Protein AF-0000000069826316 (afdb_homodimer)

Organism: Oryza sativa subsp. indica (NCBI:txid39946)

Sequence (798 aa):
MLLPRRLPLLAGLLRSASSDASSIPPNRKNVSGREGFLWSSCYFHSTRHQTSREGEQMAKELLDPLALIKDEVSEISNRLRSMVVAEVPELTLAAGYFFRAGAEGKRTCPTVLLLMASSISMDMADPIVGSKNEIRERYMRLAEITELIHVTSLIHDDVLDDANTRRGMDSLNCVMGKKLAVLAGDFLLSKAFSTAAVSLDNAEVILLLATAVNNLVTGEFMQMRITPIQRCSMDYYLQKSYYKTAALISNSCKAVAVLAGQTAEVATLAYQYGKHLGIAYQLIDDILDFTGTSASLGKGSLSDIHQGIVTAPILFAMEEYPQLRVIVEQGFDDPSNVDAALAYLARSKGIERTRLLAAEHAKLAADAIDALPESKDGSVLISRQALKDLTEKLIKRTKMLLPRRLPLLAGLLRSASSDASSIPPNRKNVSGREGFLWSSCYFHSTRHQTSREGEQMAKELLDPLALIKDEVSEISNRLRSMVVAEVPELTLAAGYFFRAGAEGKRTCPTVLLLMASSISMDMADPIVGSKNEIRERYMRLAEITELIHVTSLIHDDVLDDANTRRGMDSLNCVMGKKLAVLAGDFLLSKAFSTAAVSLDNAEVILLLATAVNNLVTGEFMQMRITPIQRCSMDYYLQKSYYKTAALISNSCKAVAVLAGQTAEVATLAYQYGKHLGIAYQLIDDILDFTGTSASLGKGSLSDIHQGIVTAPILFAMEEYPQLRVIVEQGFDDPSNVDAALAYLARSKGIERTRLLAAEHAKLAADAIDALPESKDGSVLISRQALKDLTEKLIKRTK

Structure (mmCIF, N/CA/C/O backbone):
data_AF-0000000069826316-model_v1
#
loop_
_entity.id
_entity.type
_entity.pdbx_description
1 polymer 'Uncharacterized protein'
#
loop_
_atom_site.group_PDB
_atom_site.id
_atom_site.type_symbol
_atom_site.label_atom_id
_atom_site.label_alt_id
_atom_site.label_comp_id
_atom_site.label_asym_id
_atom_site.label_entity_id
_atom_site.label_seq_id
_atom_site.pdbx_PDB_ins_code
_atom_site.Cartn_x
_atom_site.Cartn_y
_atom_site.Cartn_z
_atom_site.occupancy
_atom_site.B_iso_or_equiv
_atom_site.auth_seq_id
_atom_site.auth_comp_id
_atom_site.auth_asym_id
_atom_site.auth_atom_id
_atom_site.pdbx_PDB_model_num
ATOM 1 N N . MET A 1 1 ? 9.195 19.047 -40.969 1 19.28 1 MET A N 1
ATOM 2 C CA . MET A 1 1 ? 9.047 20.328 -40.281 1 19.28 1 MET A CA 1
ATOM 3 C C . MET A 1 1 ? 7.738 20.391 -39.5 1 19.28 1 MET A C 1
ATOM 5 O O . MET A 1 1 ? 6.66 20.234 -40.094 1 19.28 1 MET A O 1
ATOM 9 N N . LEU A 1 2 ? 7.734 20.047 -38.125 1 21.78 2 LEU A N 1
ATOM 10 C CA . LEU A 1 2 ? 7.094 19.516 -36.938 1 21.78 2 LEU A CA 1
ATOM 11 C C . LEU A 1 2 ? 6.191 20.547 -36.281 1 21.78 2 LEU A C 1
ATOM 13 O O . LEU A 1 2 ? 6.676 21.469 -35.625 1 21.78 2 LEU A O 1
ATOM 17 N N . LEU A 1 3 ? 5.191 21.062 -37.062 1 19.8 3 LEU A N 1
ATOM 18 C CA . LEU A 1 3 ? 4.473 22.297 -36.812 1 19.8 3 LEU A CA 1
ATOM 19 C C . LEU A 1 3 ? 3.758 22.25 -35.469 1 19.8 3 LEU A C 1
ATOM 21 O O . LEU A 1 3 ? 3.221 21.203 -35.094 1 19.8 3 LEU A O 1
ATOM 25 N N . PRO A 1 4 ? 3.697 23.406 -34.656 1 20.25 4 PRO A N 1
ATOM 26 C CA . PRO A 1 4 ? 3.537 24.078 -33.344 1 20.25 4 PRO A CA 1
ATOM 27 C C . PRO A 1 4 ? 2.113 24 -32.812 1 20.25 4 PRO A C 1
ATOM 29 O O . PRO A 1 4 ? 1.19 23.641 -33.562 1 20.25 4 PRO A O 1
ATOM 32 N N . ARG A 1 5 ? 1.797 24.672 -31.578 1 19.02 5 ARG A N 1
ATOM 33 C CA . ARG A 1 5 ? 1.399 24.75 -30.172 1 19.02 5 ARG A CA 1
ATOM 34 C C . ARG A 1 5 ? 0.041 25.422 -30.031 1 19.02 5 ARG A C 1
ATOM 36 O O . ARG A 1 5 ? -0.538 25.453 -28.938 1 19.02 5 ARG A O 1
ATOM 43 N N . ARG A 1 6 ? -0.621 26.328 -30.891 1 18.7 6 ARG A N 1
ATOM 44 C CA . ARG A 1 6 ? -1.104 27.641 -30.469 1 18.7 6 ARG A CA 1
ATOM 45 C C . ARG A 1 6 ? -2.516 27.547 -29.891 1 18.7 6 ARG A C 1
ATOM 47 O O . ARG A 1 6 ? -3.486 27.422 -30.641 1 18.7 6 ARG A O 1
ATOM 54 N N . LEU A 1 7 ? -2.779 26.859 -28.703 1 19.39 7 LEU A N 1
ATOM 55 C CA . LEU A 1 7 ? -4.184 26.734 -28.328 1 19.39 7 LEU A CA 1
ATOM 56 C C . LEU A 1 7 ? -4.785 28.094 -27.984 1 19.39 7 LEU A C 1
ATOM 58 O O . LEU A 1 7 ? -4.168 28.891 -27.281 1 19.39 7 LEU A O 1
ATOM 62 N N . PRO A 1 8 ? -5.953 28.672 -28.438 1 18.34 8 PRO A N 1
ATOM 63 C CA . PRO A 1 8 ? -6.664 29.953 -28.578 1 18.34 8 PRO A CA 1
ATOM 64 C C . PRO A 1 8 ? -7.156 30.5 -27.234 1 18.34 8 PRO A C 1
ATOM 66 O O . PRO A 1 8 ? -7.523 29.734 -26.344 1 18.34 8 PRO A O 1
ATOM 69 N N . LEU A 1 9 ? -6.785 31.797 -26.75 1 17.88 9 LEU A N 1
ATOM 70 C CA . LEU A 1 9 ? -6.781 32.875 -25.781 1 17.88 9 LEU A CA 1
ATOM 71 C C . LEU A 1 9 ? -8.203 33.312 -25.453 1 17.88 9 LEU A C 1
ATOM 73 O O . LEU A 1 9 ? -8.898 33.875 -26.312 1 17.88 9 LEU A O 1
ATOM 77 N N . LEU A 1 10 ? -9.047 32.562 -24.625 1 16.83 10 LEU A N 1
ATOM 78 C CA . LEU A 1 10 ? -10.406 32.969 -24.297 1 16.83 10 LEU A CA 1
ATOM 79 C C . LEU A 1 10 ? -10.414 34.312 -23.594 1 16.83 10 LEU A C 1
ATOM 81 O O . LEU A 1 10 ? -9.984 34.438 -22.438 1 16.83 10 LEU A O 1
ATOM 85 N N . ALA A 1 11 ? -10.305 35.5 -24.25 1 16.09 11 ALA A N 1
ATOM 86 C CA . ALA A 1 11 ? -10.094 36.938 -23.984 1 16.09 11 ALA A CA 1
ATOM 87 C C . ALA A 1 11 ? -11.125 37.469 -22.984 1 16.09 11 ALA A C 1
ATOM 89 O O . ALA A 1 11 ? -10.758 38.062 -21.969 1 16.09 11 ALA A O 1
ATOM 90 N N . GLY A 1 12 ? -12.305 38.062 -23.344 1 16.03 12 GLY A N 1
ATOM 91 C CA . GLY A 1 12 ? -12.516 39.5 -23.422 1 16.03 12 GLY A CA 1
ATOM 92 C C . GLY A 1 12 ? -13.398 40.062 -22.312 1 16.03 12 GLY A C 1
ATOM 93 O O . GLY A 1 12 ? -13.836 41.188 -22.375 1 16.03 12 GLY A O 1
ATOM 94 N N . LEU A 1 13 ? -13.945 39.281 -21.25 1 16.98 13 LEU A N 1
ATOM 95 C CA . LEU A 1 13 ? -15.227 39.844 -20.875 1 16.98 13 LEU A CA 1
ATOM 96 C C . LEU A 1 13 ? -15.023 41.156 -20.078 1 16.98 13 LEU A C 1
ATOM 98 O O . LEU A 1 13 ? -14.484 41.125 -18.969 1 16.98 13 LEU A O 1
ATOM 102 N N . LEU A 1 14 ? -14.914 42.281 -20.656 1 15.92 14 LEU A N 1
ATOM 103 C CA . LEU A 1 14 ? -14.5 43.625 -20.359 1 15.92 14 LEU A CA 1
ATOM 104 C C . LEU A 1 14 ? -15.414 44.25 -19.312 1 15.92 14 LEU A C 1
ATOM 106 O O . LEU A 1 14 ? -14.938 44.812 -18.312 1 15.92 14 LEU A O 1
ATOM 110 N N . ARG A 1 15 ? -16.688 44.75 -19.547 1 16.16 15 ARG A N 1
ATOM 111 C CA . ARG A 1 15 ? -16.844 46.188 -19.625 1 16.16 15 ARG A CA 1
ATOM 112 C C . ARG A 1 15 ? -17.219 46.781 -18.266 1 16.16 15 ARG A C 1
ATOM 114 O O . ARG A 1 15 ? -17.641 46.062 -17.375 1 16.16 15 ARG A O 1
ATOM 121 N N . SER A 1 16 ? -18.141 47.938 -18.219 1 15.8 16 SER A N 1
ATOM 122 C CA . SER A 1 16 ? -18.078 49.375 -17.984 1 15.8 16 SER A CA 1
ATOM 123 C C . SER A 1 16 ? -18.844 49.75 -16.734 1 15.8 16 SER A C 1
ATOM 125 O O . SER A 1 16 ? -18.672 50.875 -16.203 1 15.8 16 SER A O 1
ATOM 127 N N . ALA A 1 17 ? -19.797 48.969 -16.078 1 16.41 17 ALA A N 1
ATOM 128 C CA . ALA A 1 17 ? -20.922 49.844 -15.844 1 16.41 17 ALA A CA 1
ATOM 129 C C . ALA A 1 17 ? -20.656 50.781 -14.664 1 16.41 17 ALA A C 1
ATOM 131 O O . ALA A 1 17 ? -20.016 50.406 -13.688 1 16.41 17 ALA A O 1
ATOM 132 N N . SER A 1 18 ? -21.109 52.031 -14.695 1 15.64 18 SER A N 1
ATOM 133 C CA . SER A 1 18 ? -20.938 53.406 -14.305 1 15.64 18 SER A CA 1
ATOM 134 C C . SER A 1 18 ? -21.484 53.656 -12.906 1 15.64 18 SER A C 1
ATOM 136 O O . SER A 1 18 ? -20.859 54.375 -12.109 1 15.64 18 SER A O 1
ATOM 138 N N . SER A 1 19 ? -22.719 53.281 -12.5 1 15.23 19 SER A N 1
ATOM 139 C CA . SER A 1 19 ? -23.531 54.438 -12.141 1 15.23 19 SER A CA 1
ATOM 140 C C . SER A 1 19 ? -23.25 54.875 -10.711 1 15.23 19 SER A C 1
ATOM 142 O O . SER A 1 19 ? -22.766 54.094 -9.891 1 15.23 19 SER A O 1
ATOM 144 N N . ASP A 1 20 ? -23.844 56 -10.133 1 15.12 20 ASP A N 1
ATOM 145 C CA . ASP A 1 20 ? -23.656 57.312 -9.5 1 15.12 20 ASP A CA 1
ATOM 146 C C . ASP A 1 20 ? -24.172 57.281 -8.055 1 15.12 20 ASP A C 1
ATOM 148 O O . ASP A 1 20 ? -24.172 58.344 -7.383 1 15.12 20 ASP A O 1
ATOM 152 N N . ALA A 1 21 ? -24.719 56.219 -7.48 1 15.68 21 ALA A N 1
ATOM 153 C CA . ALA A 1 21 ? -25.844 56.688 -6.664 1 15.68 21 ALA A CA 1
ATOM 154 C C . ALA A 1 21 ? -25.359 57.562 -5.508 1 15.68 21 ALA A C 1
ATOM 156 O O . ALA A 1 21 ? -24.312 57.281 -4.93 1 15.68 21 ALA A O 1
ATOM 157 N N . SER A 1 22 ? -26.172 58.344 -4.898 1 15.38 22 SER A N 1
ATOM 158 C CA . SER A 1 22 ? -26.328 59.688 -4.34 1 15.38 22 SER A CA 1
ATOM 159 C C . SER A 1 22 ? -25.984 59.719 -2.857 1 15.38 22 SER A C 1
ATOM 161 O O . SER A 1 22 ? -25.938 58.656 -2.205 1 15.38 22 SER A O 1
ATOM 163 N N . SER A 1 23 ? -26.25 60.875 -2.074 1 15.94 23 SER A N 1
ATOM 164 C CA . SER A 1 23 ? -25.688 61.969 -1.289 1 15.94 23 SER A CA 1
ATOM 165 C C . SER A 1 23 ? -26 61.812 0.194 1 15.94 23 SER A C 1
ATOM 167 O O . SER A 1 23 ? -25.156 62.094 1.049 1 15.94 23 SER A O 1
ATOM 169 N N . ILE A 1 24 ? -27.203 61.25 0.748 1 17.08 24 ILE A N 1
ATOM 170 C CA . ILE A 1 24 ? -27.766 62.281 1.602 1 17.08 24 ILE A CA 1
ATOM 171 C C . ILE A 1 24 ? -27.109 62.219 2.98 1 17.08 24 ILE A C 1
ATOM 173 O O . ILE A 1 24 ? -26.812 61.156 3.488 1 17.08 24 ILE A O 1
ATOM 177 N N . PRO A 1 25 ? -27.141 63.344 3.775 1 16.66 25 PRO A N 1
ATOM 178 C CA . PRO A 1 25 ? -26.266 64.062 4.691 1 16.66 25 PRO A CA 1
ATOM 179 C C . PRO A 1 25 ? -26.547 63.781 6.16 1 16.66 25 PRO A C 1
ATOM 181 O O . PRO A 1 25 ? -25.781 64.188 7.039 1 16.66 25 PRO A O 1
ATOM 184 N N . PRO A 1 26 ? -27.391 62.719 6.621 1 16.23 26 PRO A N 1
ATOM 185 C CA . PRO A 1 26 ? -28.141 63.375 7.68 1 16.23 26 PRO A CA 1
ATOM 186 C C . PRO A 1 26 ? -27.312 63.656 8.93 1 16.23 26 PRO A C 1
ATOM 188 O O . PRO A 1 26 ? -26.281 63 9.125 1 16.23 26 PRO A O 1
ATOM 191 N N . ASN A 1 27 ? -27.875 64.312 9.961 1 15.17 27 ASN A N 1
ATOM 192 C CA . ASN A 1 27 ? -27.641 65.438 10.914 1 15.17 27 ASN A CA 1
ATOM 193 C C . ASN A 1 27 ? -27.281 64.875 12.297 1 15.17 27 ASN A C 1
ATOM 195 O O . ASN A 1 27 ? -26.812 65.625 13.156 1 15.17 27 ASN A O 1
ATOM 199 N N . ARG A 1 28 ? -27.625 63.594 12.656 1 15.8 28 ARG A N 1
ATOM 200 C CA . ARG A 1 28 ? -28.297 63.656 13.953 1 15.8 28 ARG A CA 1
ATOM 201 C C . ARG A 1 28 ? -27.328 64.188 15.031 1 15.8 28 ARG A C 1
ATOM 203 O O . ARG A 1 28 ? -26.109 64.062 14.883 1 15.8 28 ARG A O 1
ATOM 210 N N . LYS A 1 29 ? -27.812 63.906 16.391 1 16.48 29 LYS A N 1
ATOM 211 C CA . LYS A 1 29 ? -28.031 64.625 17.641 1 16.48 29 LYS A CA 1
ATOM 212 C C . LYS A 1 29 ? -26.859 64.438 18.594 1 16.48 29 LYS A C 1
ATOM 214 O O . LYS A 1 29 ? -26.25 63.375 18.641 1 16.48 29 LYS A O 1
ATOM 219 N N . ASN A 1 30 ? -26.422 65.438 19.359 1 15.9 30 ASN A N 1
ATOM 220 C CA . ASN A 1 30 ? -25.281 66 20.078 1 15.9 30 ASN A CA 1
ATOM 221 C C . ASN A 1 30 ? -25.078 65.312 21.438 1 15.9 30 ASN A C 1
ATOM 223 O O . ASN A 1 30 ? -25.953 65.375 22.297 1 15.9 30 ASN A O 1
ATOM 227 N N . VAL A 1 31 ? -24.266 64.25 21.609 1 17.45 31 VAL A N 1
ATOM 228 C CA . VAL A 1 31 ? -23.984 63.281 22.672 1 17.45 31 VAL A CA 1
ATOM 229 C C . VAL A 1 31 ? -23.25 63.969 23.812 1 17.45 31 VAL A C 1
ATOM 231 O O . VAL A 1 31 ? -22.359 63.406 24.438 1 17.45 31 VAL A O 1
ATOM 234 N N . SER A 1 32 ? -23.703 65.125 24.312 1 16.09 32 SER A N 1
ATOM 235 C CA . SER A 1 32 ? -22.594 65.812 24.922 1 16.09 32 SER A CA 1
ATOM 236 C C . SER A 1 32 ? -22.203 65.188 26.266 1 16.09 32 SER A C 1
ATOM 238 O O . SER A 1 32 ? -21.031 65.188 26.641 1 16.09 32 SER A O 1
ATOM 240 N N . GLY A 1 33 ? -23.125 64.562 27.125 1 17.41 33 GLY A N 1
ATOM 241 C CA . GLY A 1 33 ? -23 65.125 28.469 1 17.41 33 GLY A CA 1
ATOM 242 C C . GLY A 1 33 ? -21.766 64.625 29.203 1 17.41 33 GLY A C 1
ATOM 243 O O . GLY A 1 33 ? -21.344 63.5 29 1 17.41 33 GLY A O 1
ATOM 244 N N . ARG A 1 34 ? -20.922 65.438 29.984 1 17.27 34 ARG A N 1
ATOM 245 C CA . ARG A 1 34 ? -19.547 65.562 30.422 1 17.27 34 ARG A CA 1
ATOM 246 C C . ARG A 1 34 ? -19.312 64.812 31.719 1 17.27 34 ARG A C 1
ATOM 248 O O . ARG A 1 34 ? -18.172 64.562 32.094 1 17.27 34 ARG A O 1
ATOM 255 N N . GLU A 1 35 ? -20.359 64.375 32.531 1 17.92 35 GLU A N 1
ATOM 256 C CA . GLU A 1 35 ? -20.047 64.75 33.906 1 17.92 35 GLU A CA 1
ATOM 257 C C . GLU A 1 35 ? -18.906 63.875 34.469 1 17.92 35 GLU A C 1
ATOM 259 O O . GLU A 1 35 ? -18.734 62.719 34.031 1 17.92 35 GLU A O 1
ATOM 264 N N . GLY A 1 36 ? -18.062 64.375 35.438 1 16.66 36 GLY A N 1
ATOM 265 C CA . GLY A 1 36 ? -16.703 64.375 35.969 1 16.66 36 GLY A CA 1
ATOM 266 C C . GLY A 1 36 ? -16.438 63.188 36.875 1 16.66 36 GLY A C 1
ATOM 267 O O . GLY A 1 36 ? -15.445 62.469 36.688 1 16.66 36 GLY A O 1
ATOM 268 N N . PHE A 1 37 ? -17.125 63.031 38.125 1 17.11 37 PHE A N 1
ATOM 269 C CA . PHE A 1 37 ? -16.391 63.219 39.375 1 17.11 37 PHE A CA 1
ATOM 270 C C . PHE A 1 37 ? -15.672 61.938 39.781 1 17.11 37 PHE A C 1
ATOM 272 O O . PHE A 1 37 ? -15.984 60.844 39.25 1 17.11 37 PHE A O 1
ATOM 279 N N . LEU A 1 38 ? -15.695 61.594 41.188 1 17.38 38 LEU A N 1
ATOM 280 C CA . LEU A 1 38 ? -14.805 61.375 42.312 1 17.38 38 LEU A CA 1
ATOM 281 C C . LEU A 1 38 ? -14.609 59.906 42.594 1 17.38 38 LEU A C 1
ATOM 283 O O . LEU A 1 38 ? -15.578 59.188 42.844 1 17.38 38 LEU A O 1
ATOM 287 N N . TRP A 1 39 ? -13.508 59.219 42.219 1 17.59 39 TRP A N 1
ATOM 288 C CA . TRP A 1 39 ? -13.094 57.812 42.125 1 17.59 39 TRP A CA 1
ATOM 289 C C . TRP A 1 39 ? -12.883 57.219 43.5 1 17.59 39 TRP A C 1
ATOM 291 O O . TRP A 1 39 ? -11.758 57.219 44.031 1 17.59 39 TRP A O 1
ATOM 301 N N . SER A 1 40 ? -13.727 57.625 44.562 1 18.33 40 SER A N 1
ATOM 302 C CA . SER A 1 40 ? -13.203 57.281 45.875 1 18.33 40 SER A CA 1
ATOM 303 C C . SER A 1 40 ? -12.914 55.781 45.969 1 18.33 40 SER A C 1
ATOM 305 O O . SER A 1 40 ? -13.68 54.969 45.469 1 18.33 40 SER A O 1
ATOM 307 N N . SER A 1 41 ? -11.625 55.375 46.438 1 18.88 41 SER A N 1
ATOM 308 C CA . SER A 1 41 ? -10.75 54.219 46.562 1 18.88 41 SER A CA 1
ATOM 309 C C . SER A 1 41 ? -11.305 53.219 47.562 1 18.88 41 SER A C 1
ATOM 311 O O . SER A 1 41 ? -10.539 52.469 48.188 1 18.88 41 SER A O 1
ATOM 313 N N . CYS A 1 42 ? -12.648 53.125 47.781 1 18.78 42 CYS A N 1
ATOM 314 C CA . CYS A 1 42 ? -12.938 52.406 49.031 1 18.78 42 CYS A CA 1
ATOM 315 C C . CYS A 1 42 ? -12.305 51.031 49.031 1 18.78 42 CYS A C 1
ATOM 317 O O . CYS A 1 42 ? -12.438 50.281 48.031 1 18.78 42 CYS A O 1
ATOM 319 N N . TYR A 1 43 ? -11.367 50.75 50.031 1 19.78 43 TYR A N 1
ATOM 320 C CA . TYR A 1 43 ? -10.438 49.719 50.5 1 19.78 43 TYR A CA 1
ATOM 321 C C . TYR A 1 43 ? -11.18 48.438 50.844 1 19.78 43 TYR A C 1
ATOM 323 O O . TYR A 1 43 ? -10.586 47.5 51.375 1 19.78 43 TYR A O 1
ATOM 331 N N . PHE A 1 44 ? -12.508 48.312 50.656 1 19.53 44 PHE A N 1
ATOM 332 C CA . PHE A 1 44 ? -13.023 47.281 51.562 1 19.53 44 PHE A CA 1
ATOM 333 C C . PHE A 1 44 ? -12.312 45.938 51.344 1 19.53 44 PHE A C 1
ATOM 335 O O . PHE A 1 44 ? -12.188 45.5 50.188 1 19.53 44 PHE A O 1
ATOM 342 N N . HIS A 1 45 ? -11.633 45.375 52.438 1 22.28 45 HIS A N 1
ATOM 343 C CA . HIS A 1 45 ? -10.875 44.219 52.875 1 22.28 45 HIS A CA 1
ATOM 344 C C . HIS A 1 45 ? -11.672 42.938 52.688 1 22.28 45 HIS A C 1
ATOM 346 O O . HIS A 1 45 ? -11.305 41.906 53.25 1 22.28 45 HIS A O 1
ATOM 352 N N . SER A 1 46 ? -12.469 42.781 51.656 1 21.23 46 SER A N 1
ATOM 353 C CA . SER A 1 46 ? -13.391 41.656 51.719 1 21.23 46 SER A CA 1
ATOM 354 C C . SER A 1 46 ? -12.648 40.344 51.906 1 21.23 46 SER A C 1
ATOM 356 O O . SER A 1 46 ? -11.672 40.062 51.188 1 21.23 46 SER A O 1
ATOM 358 N N . THR A 1 47 ? -12.758 39.688 53.125 1 25.09 47 THR A N 1
ATOM 359 C CA . THR A 1 47 ? -12.438 38.406 53.75 1 25.09 47 THR A CA 1
ATOM 360 C C . THR A 1 47 ? -12.82 37.25 52.875 1 25.09 47 THR A C 1
ATOM 362 O O . THR A 1 47 ? -12.617 36.094 53.219 1 25.09 47 THR A O 1
ATOM 365 N N . ARG A 1 48 ? -13.844 37.344 52 1 23.81 48 ARG A N 1
ATOM 366 C CA . ARG A 1 48 ? -14.625 36.188 51.562 1 23.81 48 ARG A CA 1
ATOM 367 C C . ARG A 1 48 ? -13.781 35.25 50.719 1 23.81 48 ARG A C 1
ATOM 369 O O . ARG A 1 48 ? -14.312 34.344 50.062 1 23.81 48 ARG A O 1
ATOM 376 N N . HIS A 1 49 ? -12.422 35.594 50.531 1 25.56 49 HIS A N 1
ATOM 377 C CA . HIS A 1 49 ? -11.859 34.969 49.344 1 25.56 49 HIS A CA 1
ATOM 378 C C . HIS A 1 49 ? -11.547 33.5 49.594 1 25.56 49 HIS A C 1
ATOM 380 O O . HIS A 1 49 ? -10.945 32.812 48.75 1 25.56 49 HIS A O 1
ATOM 386 N N . GLN A 1 50 ? -11.633 33.062 50.938 1 27.88 50 GLN A N 1
ATOM 387 C CA . GLN A 1 50 ? -10.914 31.828 51.219 1 27.88 50 GLN A CA 1
ATOM 388 C C . GLN A 1 50 ? -11.602 30.625 50.562 1 27.88 50 GLN A C 1
ATOM 390 O O . GLN A 1 50 ? -10.961 29.594 50.312 1 27.88 50 GLN A O 1
ATOM 395 N N . THR A 1 51 ? -12.961 30.547 50.812 1 31 51 THR A N 1
ATOM 396 C CA . THR A 1 51 ? -13.664 29.281 50.594 1 31 51 THR A CA 1
ATOM 397 C C . THR A 1 51 ? -13.609 28.891 49.125 1 31 51 THR A C 1
ATOM 399 O O . THR A 1 51 ? -13.883 27.734 48.781 1 31 51 THR A O 1
ATOM 402 N N . SER A 1 52 ? -13.602 29.922 48.188 1 31.17 52 SER A N 1
ATOM 403 C CA . SER A 1 52 ? -13.891 29.656 46.781 1 31.17 52 SER A CA 1
ATOM 404 C C . SER A 1 52 ? -12.711 28.984 46.094 1 31.17 52 SER A C 1
ATOM 406 O O . SER A 1 52 ? -12.766 28.703 44.906 1 31.17 52 SER A O 1
ATOM 408 N N . ARG A 1 53 ? -11.547 28.953 46.719 1 31.83 53 ARG A N 1
ATOM 409 C CA . ARG A 1 53 ? -10.352 28.453 46.031 1 31.83 53 ARG A CA 1
ATOM 410 C C . ARG A 1 53 ? -10.367 26.938 45.969 1 31.83 53 ARG A C 1
ATOM 412 O O . ARG A 1 53 ? -9.672 26.344 45.125 1 31.83 53 ARG A O 1
ATOM 419 N N . GLU A 1 54 ? -10.891 26.266 47.062 1 35.03 54 GLU A N 1
ATOM 420 C CA . GLU A 1 54 ? -10.836 24.812 47.062 1 35.03 54 GLU A CA 1
ATOM 421 C C . GLU A 1 54 ? -11.695 24.203 45.969 1 35.03 54 GLU A C 1
ATOM 423 O O . GLU A 1 54 ? -11.367 23.156 45.406 1 35.03 54 GLU A O 1
ATOM 428 N N . GLY A 1 55 ? -12.938 24.734 45.75 1 32.06 55 GLY A N 1
ATOM 429 C CA . GLY A 1 55 ? -13.773 24.25 44.656 1 32.06 55 GLY A CA 1
ATOM 430 C C . GLY A 1 55 ? -13.164 24.469 43.281 1 32.06 55 GLY A C 1
ATOM 431 O O . GLY A 1 55 ? -13.562 23.828 42.312 1 32.06 55 GLY A O 1
ATOM 432 N N . GLU A 1 56 ? -12.508 25.625 43.031 1 33.69 56 GLU A N 1
ATOM 433 C CA . GLU A 1 56 ? -11.898 25.953 41.75 1 33.69 56 GLU A CA 1
ATOM 434 C C . GLU A 1 56 ? -10.727 25.031 41.438 1 33.69 56 GLU A C 1
ATOM 436 O O . GLU A 1 56 ? -10.406 24.781 40.281 1 33.69 56 GLU A O 1
ATOM 441 N N . GLN A 1 57 ? -9.844 24.766 42.438 1 35.03 57 GLN A N 1
ATOM 442 C CA . GLN A 1 57 ? -8.75 23.844 42.156 1 35.03 57 GLN A CA 1
ATOM 443 C C . GLN A 1 57 ? -9.273 22.453 41.844 1 35.03 57 GLN A C 1
ATOM 445 O O . GLN A 1 57 ? -8.617 21.688 41.125 1 35.03 57 GLN A O 1
ATOM 450 N N . MET A 1 58 ? -10.227 21.844 42.594 1 34.25 58 MET A N 1
ATOM 451 C CA . MET A 1 58 ? -10.859 20.594 42.219 1 34.25 58 MET A CA 1
ATOM 452 C C . MET A 1 58 ? -11.477 20.703 40.812 1 34.25 58 MET A C 1
ATOM 454 O O . MET A 1 58 ? -11.594 19.703 40.094 1 34.25 58 MET A O 1
ATOM 458 N N . ALA A 1 59 ? -12.148 21.734 40.5 1 34.19 59 ALA A N 1
ATOM 459 C CA . ALA A 1 59 ? -12.648 21.891 39.125 1 34.19 59 ALA A CA 1
ATOM 460 C C . ALA A 1 59 ? -11.508 21.922 38.125 1 34.19 59 ALA A C 1
ATOM 462 O O . ALA A 1 59 ? -11.664 21.484 36.969 1 34.19 59 ALA A O 1
ATOM 463 N N . LYS A 1 60 ? -10.469 22.688 38.375 1 36.62 60 LYS A N 1
ATOM 464 C CA . LYS A 1 60 ? -9.391 22.875 37.406 1 36.62 60 LYS A CA 1
ATOM 465 C C . LYS A 1 60 ? -8.594 21.578 37.219 1 36.62 60 LYS A C 1
ATOM 467 O O . LYS A 1 60 ? -7.535 21.578 36.594 1 36.62 60 LYS A O 1
ATOM 472 N N . GLU A 1 61 ? -8.453 20.828 38.25 1 38.62 61 GLU A N 1
ATOM 473 C CA . GLU A 1 61 ? -7.766 19.609 37.844 1 38.62 61 GLU A CA 1
ATOM 474 C C . GLU A 1 61 ? -8.352 19.031 36.562 1 38.62 61 GLU A C 1
ATOM 476 O O . GLU A 1 61 ? -9.305 18.25 36.625 1 38.62 61 GLU A O 1
ATOM 481 N N . LEU A 1 62 ? -8.734 19.859 35.688 1 38.22 62 LEU A N 1
ATOM 482 C CA . LEU A 1 62 ? -9.156 19.531 34.344 1 38.22 62 LEU A CA 1
ATOM 483 C C . LEU A 1 62 ? -8.508 18.234 33.844 1 38.22 62 LEU A C 1
ATOM 485 O O . LEU A 1 62 ? -7.277 18.125 33.875 1 38.22 62 LEU A O 1
ATOM 489 N N . LEU A 1 63 ? -9.07 17.094 34 1 44.59 63 LEU A N 1
ATOM 490 C CA . LEU A 1 63 ? -8.711 15.781 33.469 1 44.59 63 LEU A CA 1
ATOM 491 C C . LEU A 1 63 ? -7.859 15.922 32.219 1 44.59 63 LEU A C 1
ATOM 493 O O . LEU A 1 63 ? -8.211 16.672 31.297 1 44.59 63 LEU A O 1
ATOM 497 N N . ASP A 1 64 ? -6.586 15.914 32.406 1 54.38 64 ASP A N 1
ATOM 498 C CA . ASP A 1 64 ? -5.707 15.773 31.25 1 54.38 64 ASP A CA 1
ATOM 499 C C . ASP A 1 64 ? -6.434 15.094 30.094 1 54.38 64 ASP A C 1
ATOM 501 O O . ASP A 1 64 ? -6.812 13.93 30.188 1 54.38 64 ASP A O 1
ATOM 505 N N . PRO A 1 65 ? -7.234 15.906 29.391 1 57.41 65 PRO A N 1
ATOM 506 C CA . PRO A 1 65 ? -7.98 15.32 28.281 1 57.41 65 PRO A CA 1
ATOM 507 C C . PRO A 1 65 ? -7.258 14.133 27.641 1 57.41 65 PRO A C 1
ATOM 509 O O . PRO A 1 65 ? -7.898 13.234 27.094 1 57.41 65 PRO A O 1
ATOM 512 N N . LEU A 1 66 ? -5.988 14.172 27.891 1 66.06 66 LEU A N 1
ATOM 513 C CA . LEU A 1 66 ? -5.254 13.023 27.375 1 66.06 66 LEU A CA 1
ATOM 514 C C . LEU A 1 66 ? -5.469 11.789 28.234 1 66.06 66 LEU A C 1
ATOM 516 O O . LEU A 1 66 ? -5.336 10.664 27.766 1 66.06 66 LEU A O 1
ATOM 520 N N . ALA A 1 67 ? -5.84 12.141 29.453 1 66.31 67 ALA A N 1
ATOM 521 C CA . ALA A 1 67 ? -6.098 11.023 30.344 1 66.31 67 ALA A CA 1
ATOM 522 C C . ALA A 1 67 ? -7.371 10.281 29.953 1 66.31 67 ALA A C 1
ATOM 524 O O . ALA A 1 67 ? -7.484 9.07 30.172 1 66.31 67 ALA A O 1
ATOM 525 N N . LEU A 1 68 ? -8.242 11.008 29.312 1 66.56 68 LEU A N 1
ATOM 526 C CA . LEU A 1 68 ? -9.531 10.445 28.938 1 66.56 68 LEU A CA 1
ATOM 527 C C . LEU A 1 68 ? -9.375 9.375 27.859 1 66.56 68 LEU A C 1
ATOM 529 O O . LEU A 1 68 ? -10.172 8.438 27.781 1 66.56 68 LEU A O 1
ATOM 533 N N . ILE A 1 69 ? -8.32 9.508 27.094 1 75.25 69 ILE A N 1
ATOM 534 C CA . ILE A 1 69 ? -8.219 8.594 25.969 1 75.25 69 ILE A CA 1
ATOM 535 C C . ILE A 1 69 ? -6.949 7.754 26.094 1 75.25 69 ILE A C 1
ATOM 537 O O . ILE A 1 69 ? -6.625 6.969 25.203 1 75.25 69 ILE A O 1
ATOM 541 N N . LYS A 1 70 ? -6.273 7.879 27.188 1 77.25 70 LYS A N 1
ATOM 542 C CA . LYS A 1 70 ? -4.973 7.238 27.359 1 77.25 70 LYS A CA 1
ATOM 543 C C . LYS A 1 70 ? -5.082 5.723 27.219 1 77.25 70 LYS A C 1
ATOM 545 O O . LYS A 1 70 ? -4.258 5.09 26.562 1 77.25 70 LYS A O 1
ATOM 550 N N . ASP A 1 71 ? -6.137 5.227 27.828 1 79.12 71 ASP A N 1
ATOM 551 C CA . ASP A 1 71 ? -6.312 3.777 27.781 1 79.12 71 ASP A CA 1
ATOM 552 C C . ASP A 1 71 ? -6.605 3.307 26.359 1 79.12 71 ASP A C 1
ATOM 554 O O . ASP A 1 71 ? -6.09 2.277 25.922 1 79.12 71 ASP A O 1
ATOM 558 N N . GLU A 1 72 ? -7.387 4.062 25.766 1 81.56 72 GLU A N 1
ATOM 559 C CA . GLU A 1 72 ? -7.738 3.701 24.391 1 81.56 72 GLU A CA 1
ATOM 560 C C . GLU A 1 72 ? -6.523 3.789 23.469 1 81.56 72 GLU A C 1
ATOM 562 O O . GLU A 1 72 ? -6.32 2.924 22.609 1 81.56 72 GLU A O 1
ATOM 567 N N . VAL A 1 73 ? -5.742 4.719 23.688 1 79.5 73 VAL A N 1
ATOM 568 C CA . VAL A 1 73 ? -4.547 4.902 22.859 1 79.5 73 VAL A CA 1
ATOM 569 C C . VAL A 1 73 ? -3.564 3.764 23.125 1 79.5 73 VAL A C 1
ATOM 571 O O . VAL A 1 73 ? -2.951 3.238 22.203 1 79.5 73 VAL A O 1
ATOM 574 N N . SER A 1 74 ? -3.48 3.385 24.328 1 79 74 SER A N 1
ATOM 575 C CA . SER A 1 74 ? -2.617 2.266 24.688 1 79 74 SER A CA 1
ATOM 576 C C . SER A 1 74 ? -3.109 0.963 24.062 1 79 74 SER A C 1
ATOM 578 O O . SER A 1 74 ? -2.309 0.14 23.625 1 79 74 SER A O 1
ATOM 580 N N . GLU A 1 75 ? -4.352 0.834 24.094 1 82.06 75 GLU A N 1
ATOM 581 C CA . GLU A 1 75 ? -4.938 -0.357 23.484 1 82.06 75 GLU A CA 1
ATOM 582 C C . GLU A 1 75 ? -4.648 -0.417 21.984 1 82.06 75 GLU A C 1
ATOM 584 O O . GLU A 1 75 ? -4.32 -1.479 21.453 1 82.06 75 GLU A O 1
ATOM 589 N N . ILE A 1 76 ? -4.801 0.655 21.359 1 80 76 ILE A N 1
ATOM 590 C CA . ILE A 1 76 ? -4.512 0.744 19.938 1 80 76 ILE A CA 1
ATOM 591 C C . ILE A 1 76 ? -3.053 0.378 19.688 1 80 76 ILE A C 1
ATOM 593 O O . ILE A 1 76 ? -2.752 -0.41 18.781 1 80 76 ILE A O 1
ATOM 597 N N . SER A 1 77 ? -2.193 0.86 20.469 1 76.81 77 SER A N 1
ATOM 598 C CA . SER A 1 77 ? -0.767 0.588 20.328 1 76.81 77 SER A CA 1
ATOM 599 C C . SER A 1 77 ? -0.466 -0.896 20.5 1 76.81 77 SER A C 1
ATOM 601 O O . SER A 1 77 ? 0.315 -1.472 19.734 1 76.81 77 SER A O 1
ATOM 603 N N . ASN A 1 78 ? -1.087 -1.454 21.422 1 77.94 78 ASN A N 1
ATOM 604 C CA . ASN A 1 78 ? -0.887 -2.873 21.703 1 77.94 78 ASN A CA 1
ATOM 605 C C . ASN A 1 78 ? -1.418 -3.744 20.562 1 77.94 78 ASN A C 1
ATOM 607 O O . ASN A 1 78 ? -0.792 -4.738 20.203 1 77.94 78 ASN A O 1
ATOM 611 N N . ARG A 1 79 ? -2.5 -3.371 20.078 1 78.12 79 ARG A N 1
ATOM 612 C CA . ARG A 1 79 ? -3.09 -4.117 18.969 1 78.12 79 ARG A CA 1
ATOM 613 C C . ARG A 1 79 ? -2.207 -4.039 17.719 1 78.12 79 ARG A C 1
ATOM 615 O O . ARG A 1 79 ? -2.037 -5.035 17.016 1 78.12 79 ARG A O 1
ATOM 622 N N . LEU A 1 80 ? -1.767 -2.936 17.469 1 77.5 80 LEU A N 1
ATOM 623 C CA . LEU A 1 80 ? -0.91 -2.742 16.312 1 77.5 80 LEU A CA 1
ATOM 624 C C . LEU A 1 80 ? 0.369 -3.564 16.438 1 77.5 80 LEU A C 1
ATOM 626 O O . LEU A 1 80 ? 0.794 -4.207 15.469 1 77.5 80 LEU A O 1
ATOM 630 N N . ARG A 1 81 ? 0.916 -3.631 17.594 1 74.19 81 ARG A N 1
ATOM 631 C CA . ARG A 1 81 ? 2.119 -4.418 17.844 1 74.19 81 ARG A CA 1
ATOM 632 C C . ARG A 1 81 ? 1.842 -5.91 17.688 1 74.19 81 ARG A C 1
ATOM 634 O O . ARG A 1 81 ? 2.621 -6.625 17.047 1 74.19 81 ARG A O 1
ATOM 641 N N . SER A 1 82 ? 0.792 -6.297 18.219 1 76.56 82 SER A N 1
ATOM 642 C CA . SER A 1 82 ? 0.422 -7.707 18.156 1 76.56 82 SER A CA 1
ATOM 643 C C . SER A 1 82 ? 0.163 -8.156 16.734 1 76.56 82 SER A C 1
ATOM 645 O O . SER A 1 82 ? 0.504 -9.281 16.359 1 76.56 82 SER A O 1
ATOM 647 N N . MET A 1 83 ? -0.433 -7.363 16.016 1 73.56 83 MET A N 1
ATOM 648 C CA . MET A 1 83 ? -0.76 -7.676 14.617 1 73.56 83 MET A CA 1
ATOM 649 C C . MET A 1 83 ? 0.507 -7.871 13.797 1 73.56 83 MET A C 1
ATOM 651 O O . MET A 1 83 ? 0.606 -8.82 13.016 1 73.56 83 MET A O 1
ATOM 655 N N . VAL A 1 84 ? 1.443 -7.051 13.938 1 68.62 84 VAL A N 1
ATOM 656 C CA . VAL A 1 84 ? 2.684 -7.113 13.172 1 68.62 84 VAL A CA 1
ATOM 657 C C . VAL A 1 84 ? 3.48 -8.352 13.578 1 68.62 84 VAL A C 1
ATOM 659 O O . VAL A 1 84 ? 4.016 -9.062 12.727 1 68.62 84 VAL A O 1
ATOM 662 N N . VAL A 1 85 ? 3.475 -8.688 14.859 1 66.62 85 VAL A N 1
ATOM 663 C CA . VAL A 1 85 ? 4.23 -9.82 15.383 1 66.62 85 VAL A CA 1
ATOM 664 C C . VAL A 1 85 ? 3.586 -11.125 14.93 1 66.62 85 VAL A C 1
ATOM 666 O O . VAL A 1 85 ? 4.281 -12.086 14.586 1 66.62 85 VAL A O 1
ATOM 669 N N . ALA A 1 86 ? 2.312 -11.117 14.836 1 65.44 86 ALA A N 1
ATOM 670 C CA . ALA A 1 86 ? 1.566 -12.344 14.555 1 65.44 86 ALA A CA 1
ATOM 671 C C . ALA A 1 86 ? 1.584 -12.664 13.07 1 65.44 86 ALA A C 1
ATOM 673 O O . ALA A 1 86 ? 1.719 -13.828 12.68 1 65.44 86 ALA A O 1
ATOM 674 N N . GLU A 1 87 ? 1.49 -11.719 12.312 1 63.75 87 GLU A N 1
ATOM 675 C CA . GLU A 1 87 ? 1.216 -12.008 10.906 1 63.75 87 GLU A CA 1
ATOM 676 C C . GLU A 1 87 ? 2.508 -12.109 10.102 1 63.75 87 GLU A C 1
ATOM 678 O O . GLU A 1 87 ? 2.6 -12.891 9.156 1 63.75 87 GLU A O 1
ATOM 683 N N . VAL A 1 88 ? 3.428 -11.305 10.375 1 61.62 88 VAL A N 1
ATOM 684 C CA . VAL A 1 88 ? 4.684 -11.406 9.641 1 61.62 88 VAL A CA 1
ATOM 685 C C . VAL A 1 88 ? 5.859 -11.227 10.602 1 61.62 88 VAL A C 1
ATOM 687 O O . VAL A 1 88 ? 6.41 -10.133 10.719 1 61.62 88 VAL A O 1
ATOM 690 N N . PRO A 1 89 ? 6.207 -12.359 11.211 1 63.34 89 PRO A N 1
ATOM 691 C CA . PRO A 1 89 ? 7.293 -12.273 12.195 1 63.34 89 PRO A CA 1
ATOM 692 C C . PRO A 1 89 ? 8.547 -11.609 11.633 1 63.34 89 PRO A C 1
ATOM 694 O O . PRO A 1 89 ? 9.289 -10.953 12.367 1 63.34 89 PRO A O 1
ATOM 697 N N . GLU A 1 90 ? 8.656 -11.789 10.438 1 62 90 GLU A N 1
ATOM 698 C CA . GLU A 1 90 ? 9.844 -11.227 9.797 1 62 90 GLU A CA 1
ATOM 699 C C . GLU A 1 90 ? 9.812 -9.703 9.812 1 62 90 GLU A C 1
ATOM 701 O O . GLU A 1 90 ? 10.859 -9.055 9.836 1 62 90 GLU A O 1
ATOM 706 N N . LEU A 1 91 ? 8.594 -9.258 9.758 1 65.19 91 LEU A N 1
ATOM 707 C CA . LEU A 1 91 ? 8.414 -7.809 9.719 1 65.19 91 LEU A CA 1
ATOM 708 C C . LEU A 1 91 ? 8.562 -7.207 11.109 1 65.19 91 LEU A C 1
ATOM 710 O O . LEU A 1 91 ? 8.758 -5.996 11.25 1 65.19 91 LEU A O 1
ATOM 714 N N . THR A 1 92 ? 8.484 -8.094 12.031 1 63.06 92 THR A N 1
ATOM 715 C CA . THR A 1 92 ? 8.586 -7.625 13.406 1 63.06 92 THR A CA 1
ATOM 716 C C . THR A 1 92 ? 9.875 -6.832 13.617 1 63.06 92 THR A C 1
ATOM 718 O O . THR A 1 92 ? 9.875 -5.82 14.328 1 63.06 92 THR A O 1
ATOM 721 N N . LEU A 1 93 ? 10.891 -7.312 12.969 1 59.78 93 LEU A N 1
ATOM 722 C CA . LEU A 1 93 ? 12.156 -6.609 13.141 1 59.78 93 LEU A CA 1
ATOM 723 C C . LEU A 1 93 ? 12.109 -5.227 12.5 1 59.78 93 LEU A C 1
ATOM 725 O O . LEU A 1 93 ? 12.57 -4.246 13.086 1 59.78 93 LEU A O 1
ATOM 729 N N . ALA A 1 94 ? 11.539 -5.141 11.328 1 59.56 94 ALA A N 1
ATOM 730 C CA . ALA A 1 94 ? 11.492 -3.879 10.586 1 59.56 94 ALA A CA 1
ATOM 731 C C . ALA A 1 94 ? 10.414 -2.957 11.141 1 59.56 94 ALA A C 1
ATOM 733 O O . ALA A 1 94 ? 10.648 -1.76 11.336 1 59.56 94 ALA A O 1
ATOM 734 N N . ALA A 1 95 ? 9.234 -3.547 11.406 1 59.78 95 ALA A N 1
ATOM 735 C CA . ALA A 1 95 ? 8.086 -2.75 11.82 1 59.78 95 ALA A CA 1
ATOM 736 C C . ALA A 1 95 ? 8.047 -2.59 13.336 1 59.78 95 ALA A C 1
ATOM 738 O O . ALA A 1 95 ? 7.477 -1.625 13.852 1 59.78 95 ALA A O 1
ATOM 739 N N . GLY A 1 96 ? 8.758 -3.535 13.992 1 61.28 96 GLY A N 1
ATOM 740 C CA . GLY A 1 96 ? 8.719 -3.502 15.445 1 61.28 96 GLY A CA 1
ATOM 741 C C . GLY A 1 96 ? 9.32 -2.236 16.031 1 61.28 96 GLY A C 1
ATOM 742 O O . GLY A 1 96 ? 8.836 -1.731 17.047 1 61.28 96 GLY A O 1
ATOM 743 N N . TYR A 1 97 ? 10.188 -1.771 15.242 1 59.5 97 TYR A N 1
ATOM 744 C CA . TYR A 1 97 ? 10.812 -0.535 15.711 1 59.5 97 TYR A CA 1
ATOM 745 C C . TYR A 1 97 ? 9.789 0.598 15.766 1 59.5 97 TYR A C 1
ATOM 747 O O . TYR A 1 97 ? 9.797 1.403 16.703 1 59.5 97 TYR A O 1
ATOM 755 N N . PHE A 1 98 ? 8.914 0.488 14.828 1 60.84 98 PHE A N 1
ATOM 756 C CA . PHE A 1 98 ? 7.965 1.59 14.734 1 60.84 98 PHE A CA 1
ATOM 757 C C . PHE A 1 98 ? 6.848 1.434 15.758 1 60.84 98 PHE A C 1
ATOM 759 O O . PHE A 1 98 ? 6.133 2.393 16.062 1 60.84 98 PHE A O 1
ATOM 766 N N . PHE A 1 99 ? 6.859 0.236 16.25 1 60.25 99 PHE A N 1
ATOM 767 C CA . PHE A 1 99 ? 5.762 0.012 17.172 1 60.25 99 PHE A CA 1
ATOM 768 C C . PHE A 1 99 ? 6.289 -0.248 18.578 1 60.25 99 PHE A C 1
ATOM 770 O O . PHE A 1 99 ? 5.543 -0.687 19.469 1 60.25 99 PHE A O 1
ATOM 777 N N . ARG A 1 100 ? 7.668 -0.166 18.688 1 53.97 100 ARG A N 1
ATOM 778 C CA . ARG A 1 100 ? 8.25 -0.4 20 1 53.97 100 ARG A CA 1
ATOM 779 C C . ARG A 1 100 ? 7.73 0.611 21.016 1 53.97 100 ARG A C 1
ATOM 781 O O . ARG A 1 100 ? 7.406 1.745 20.656 1 53.97 100 ARG A O 1
ATOM 788 N N . ALA A 1 101 ? 7.727 -0.041 22.172 1 48.47 101 ALA A N 1
ATOM 789 C CA . ALA A 1 101 ? 7.391 0.778 23.328 1 48.47 101 ALA A CA 1
ATOM 790 C C . ALA A 1 101 ? 8.375 1.934 23.484 1 48.47 101 ALA A C 1
ATOM 792 O O . ALA A 1 101 ? 9.594 1.731 23.438 1 48.47 101 ALA A O 1
ATOM 793 N N . GLY A 1 102 ? 7.973 3.17 23.391 1 45.81 102 GLY A N 1
ATOM 794 C CA . GLY A 1 102 ? 8.844 4.332 23.5 1 45.81 102 GLY A CA 1
ATOM 795 C C . GLY A 1 102 ? 8.984 5.098 22.188 1 45.81 102 GLY A C 1
ATOM 796 O O . GLY A 1 102 ? 9.289 6.293 22.203 1 45.81 102 GLY A O 1
ATOM 797 N N . ALA A 1 103 ? 9.25 4.223 21.219 1 47 103 ALA A N 1
ATOM 798 C CA . ALA A 1 103 ? 9.297 4.891 19.922 1 47 103 ALA A CA 1
ATOM 799 C C . ALA A 1 103 ? 7.945 5.52 19.578 1 47 103 ALA A C 1
ATOM 801 O O . ALA A 1 103 ? 7.797 6.152 18.531 1 47 103 ALA A O 1
ATOM 802 N N . GLU A 1 104 ? 7.152 5.062 20.375 1 45.47 104 GLU A N 1
ATOM 803 C CA . GLU A 1 104 ? 5.762 5.465 20.203 1 45.47 104 GLU A CA 1
ATOM 804 C C . GLU A 1 104 ? 5.637 6.98 20.062 1 45.47 104 GLU A C 1
ATOM 806 O O . GLU A 1 104 ? 5.852 7.711 21.031 1 45.47 104 GLU A O 1
ATOM 811 N N . GLY A 1 105 ? 6.285 7.492 19.234 1 47.16 105 GLY A N 1
ATOM 812 C CA . GLY A 1 105 ? 5.895 8.883 19.062 1 47.16 105 GLY A CA 1
ATOM 813 C C . GLY A 1 105 ? 4.57 9.211 19.734 1 47.16 105 GLY A C 1
ATOM 814 O O . GLY A 1 105 ? 3.816 8.312 20.109 1 47.16 105 GLY A O 1
ATOM 815 N N . LYS A 1 106 ? 4.41 10.289 20.391 1 53.91 106 LYS A N 1
ATOM 816 C CA . LYS A 1 106 ? 3.314 10.82 21.203 1 53.91 106 LYS A CA 1
ATOM 817 C C . LYS A 1 106 ? 1.961 10.461 20.594 1 53.91 106 LYS A C 1
ATOM 819 O O . LYS A 1 106 ? 0.917 10.867 21.109 1 53.91 106 LYS A O 1
ATOM 824 N N . ARG A 1 107 ? 1.917 9.273 19.906 1 69.88 107 ARG A N 1
ATOM 825 C CA . ARG A 1 107 ? 0.697 8.773 19.266 1 69.88 107 ARG A CA 1
ATOM 826 C C . ARG A 1 107 ? -0.346 9.883 19.156 1 69.88 107 ARG A C 1
ATOM 828 O O . ARG A 1 107 ? -1.451 9.766 19.688 1 69.88 107 ARG A O 1
ATOM 835 N N . THR A 1 108 ? -0.039 10.875 18.531 1 79.75 108 THR A N 1
ATOM 836 C CA . THR A 1 108 ? -0.804 12.102 18.344 1 79.75 108 THR A CA 1
ATOM 837 C C . THR A 1 108 ? -2.043 11.844 17.484 1 79.75 108 THR A C 1
ATOM 839 O O . THR A 1 108 ? -3.137 12.312 17.812 1 79.75 108 THR A O 1
ATOM 842 N N . CYS A 1 109 ? -1.896 10.977 16.547 1 88.06 109 CYS A N 1
ATOM 843 C CA . CYS A 1 109 ? -3.004 10.781 15.617 1 88.06 109 CYS A CA 1
ATOM 844 C C . CYS A 1 109 ? -4.18 10.102 16.297 1 88.06 109 CYS A C 1
ATOM 846 O O . CYS A 1 109 ? -5.301 10.609 16.281 1 88.06 109 CYS A O 1
ATOM 848 N N . PRO A 1 110 ? -3.918 9.023 17 1 89.81 110 PRO A N 1
ATOM 849 C CA . PRO A 1 110 ? -5.047 8.391 17.688 1 89.81 110 PRO A CA 1
ATOM 850 C C . PRO A 1 110 ? -5.676 9.297 18.734 1 89.81 110 PRO A C 1
ATOM 852 O O . PRO A 1 110 ? -6.898 9.289 18.906 1 89.81 110 PRO A O 1
ATOM 855 N N . THR A 1 111 ? -4.852 10.055 19.391 1 89.44 111 THR A N 1
ATOM 856 C CA . THR A 1 111 ? -5.34 10.969 20.422 1 89.44 111 THR A CA 1
ATOM 857 C C . THR A 1 111 ? -6.27 12.016 19.812 1 89.44 111 THR A C 1
ATOM 859 O O . THR A 1 111 ? -7.375 12.234 20.312 1 89.44 111 THR A O 1
ATOM 862 N N . VAL A 1 112 ? -5.867 12.586 18.797 1 93.88 112 VAL A N 1
ATOM 863 C CA . VAL A 1 112 ? -6.648 13.625 18.125 1 93.88 112 VAL A CA 1
ATOM 864 C C . VAL A 1 112 ? -7.969 13.047 17.625 1 93.88 112 VAL A C 1
ATOM 866 O O . VAL A 1 112 ? -9.023 13.648 17.797 1 93.88 112 VAL A O 1
ATOM 869 N N . LEU A 1 113 ? -7.934 11.859 17.094 1 94.94 113 LEU A N 1
ATOM 870 C CA . LEU A 1 113 ? -9.125 11.273 16.484 1 94.94 113 LEU A CA 1
ATOM 871 C C . LEU A 1 113 ? -10.141 10.891 17.547 1 94.94 113 LEU A C 1
ATOM 873 O O . LEU A 1 113 ? -11.344 11.109 17.375 1 94.94 113 LEU A O 1
ATOM 877 N N . LEU A 1 114 ? -9.648 10.328 18.625 1 92.81 114 LEU A N 1
ATOM 878 C CA . LEU A 1 114 ? -10.562 9.914 19.688 1 92.81 114 LEU A CA 1
ATOM 879 C C . LEU A 1 114 ? -11.164 11.133 20.391 1 92.81 114 LEU A C 1
ATOM 881 O O . LEU A 1 114 ? -12.336 11.109 20.781 1 92.81 114 LEU A O 1
ATOM 885 N N . LEU A 1 115 ? -10.375 12.18 20.562 1 93.12 115 LEU A N 1
ATOM 886 C CA . LEU A 1 115 ? -10.906 13.422 21.109 1 93.12 115 LEU A CA 1
ATOM 887 C C . LEU A 1 115 ? -11.93 14.039 20.156 1 93.12 115 LEU A C 1
ATOM 889 O O . LEU A 1 115 ? -12.969 14.547 20.609 1 93.12 115 LEU A O 1
ATOM 893 N N . MET A 1 116 ? -11.648 13.984 18.875 1 95.75 116 MET A N 1
ATOM 894 C CA . MET A 1 116 ? -12.586 14.492 17.875 1 95.75 116 MET A CA 1
ATOM 895 C C . MET A 1 116 ? -13.906 13.719 17.938 1 95.75 116 MET A C 1
ATOM 897 O O . MET A 1 116 ? -14.977 14.32 17.906 1 95.75 116 MET A O 1
ATOM 901 N N . ALA A 1 117 ? -13.781 12.414 18.047 1 93.94 117 ALA A N 1
ATOM 902 C CA . ALA A 1 117 ? -14.977 11.578 18.156 1 93.94 117 ALA A CA 1
ATOM 903 C C . ALA A 1 117 ? -15.82 11.984 19.359 1 93.94 117 ALA A C 1
ATOM 905 O O . ALA A 1 117 ? -17.047 12.102 19.266 1 93.94 117 ALA A O 1
ATOM 906 N N . SER A 1 118 ? -15.164 12.227 20.469 1 91.75 118 SER A N 1
ATOM 907 C CA . SER A 1 118 ? -15.859 12.617 21.688 1 91.75 118 SER A CA 1
ATOM 908 C C . SER A 1 118 ? -16.406 14.039 21.578 1 91.75 118 SER A C 1
ATOM 910 O O . SER A 1 118 ? -17.438 14.359 22.172 1 91.75 118 SER A O 1
ATOM 912 N N . SER A 1 119 ? -15.812 14.852 20.828 1 94.5 119 SER A N 1
ATOM 913 C CA . SER A 1 119 ? -16.172 16.266 20.719 1 94.5 119 SER A CA 1
ATOM 914 C C . SER A 1 119 ? -17.422 16.438 19.859 1 94.5 119 SER A C 1
ATOM 916 O O . SER A 1 119 ? -18.094 17.484 19.938 1 94.5 119 SER A O 1
ATOM 918 N N . ILE A 1 120 ? -17.719 15.43 19.047 1 93.12 120 ILE A N 1
ATOM 919 C CA . ILE A 1 120 ? -18.844 15.586 18.141 1 93.12 120 ILE A CA 1
ATOM 920 C C . ILE A 1 120 ? -19.953 14.594 18.531 1 93.12 120 ILE A C 1
ATOM 922 O O . ILE A 1 120 ? -20.953 14.469 17.812 1 93.12 120 ILE A O 1
ATOM 926 N N . SER A 1 121 ? -19.656 13.781 19.5 1 80.75 121 SER A N 1
ATOM 927 C CA . SER A 1 121 ? -20.641 12.789 19.938 1 80.75 121 SER A CA 1
ATOM 928 C C . SER A 1 121 ? -21.953 13.445 20.328 1 80.75 121 SER A C 1
ATOM 930 O O . SER A 1 121 ? -21.969 14.469 21.016 1 80.75 121 SER A O 1
ATOM 932 N N . MET A 1 122 ? -22.906 13.367 19.375 1 61.22 122 MET A N 1
ATOM 933 C CA . MET A 1 122 ? -24.219 13.898 19.719 1 61.22 122 MET A CA 1
ATOM 934 C C . MET A 1 122 ? -24.953 12.961 20.672 1 61.22 122 MET A C 1
ATOM 936 O O . MET A 1 122 ? -24.734 11.75 20.656 1 61.22 122 MET A O 1
ATOM 940 N N . ASP A 1 123 ? -25.438 13.469 21.781 1 53.59 123 ASP A N 1
ATOM 941 C CA . ASP A 1 123 ? -26.453 12.75 22.562 1 53.59 123 ASP A CA 1
ATOM 942 C C . ASP A 1 123 ? -27.406 11.984 21.641 1 53.59 123 ASP A C 1
ATOM 944 O O . ASP A 1 123 ? -28.5 12.445 21.344 1 53.59 123 ASP A O 1
ATOM 948 N N . MET A 1 124 ? -27 11.703 20.609 1 42.25 124 MET A N 1
ATOM 949 C CA . MET A 1 124 ? -28.031 11.133 19.734 1 42.25 124 MET A CA 1
ATOM 950 C C . MET A 1 124 ? -28.609 9.859 20.344 1 42.25 124 MET A C 1
ATOM 952 O O . MET A 1 124 ? -27.859 8.93 20.656 1 42.25 124 MET A O 1
ATOM 956 N N . ALA A 1 125 ? -29.688 9.977 21 1 39.38 125 ALA A N 1
ATOM 957 C CA . ALA A 1 125 ? -30.641 8.922 21.344 1 39.38 125 ALA A CA 1
ATOM 958 C C . ALA A 1 125 ? -30.859 7.984 20.156 1 39.38 125 ALA A C 1
ATOM 960 O O . ALA A 1 125 ? -31.812 7.195 20.156 1 39.38 125 ALA A O 1
ATOM 961 N N . ASP A 1 126 ? -30.406 8.289 18.969 1 40.84 126 ASP A N 1
ATOM 962 C CA . ASP A 1 126 ? -30.984 7.484 17.906 1 40.84 126 ASP A CA 1
ATOM 963 C C . ASP A 1 126 ? -30.391 6.078 17.891 1 40.84 126 ASP A C 1
ATOM 965 O O . ASP A 1 126 ? -29.172 5.918 17.859 1 40.84 126 ASP A O 1
ATOM 969 N N . PRO A 1 127 ? -31.125 5.074 18.031 1 42 127 PRO A N 1
ATOM 970 C CA . PRO A 1 127 ? -30.953 3.621 18.062 1 42 127 PRO A CA 1
ATOM 971 C C . PRO A 1 127 ? -30.203 3.096 16.828 1 42 127 PRO A C 1
ATOM 973 O O . PRO A 1 127 ? -29.891 1.906 16.75 1 42 127 PRO A O 1
ATOM 976 N N . ILE A 1 128 ? -30.344 3.725 15.711 1 41.84 128 ILE A N 1
ATOM 977 C CA . ILE A 1 128 ? -29.953 3.096 14.453 1 41.84 128 ILE A CA 1
ATOM 978 C C . ILE A 1 128 ? -28.438 2.91 14.43 1 41.84 128 ILE A C 1
ATOM 980 O O . ILE A 1 128 ? -27.906 2.145 13.617 1 41.84 128 ILE A O 1
ATOM 984 N N . VAL A 1 129 ? -27.75 3.893 14.969 1 45.78 129 VAL A N 1
ATOM 985 C CA . VAL A 1 129 ? -26.297 3.678 15.016 1 45.78 129 VAL A CA 1
ATOM 986 C C . VAL A 1 129 ? -25.969 2.717 16.156 1 45.78 129 VAL A C 1
ATOM 988 O O . VAL A 1 129 ? -26.484 2.844 17.266 1 45.78 129 VAL A O 1
ATOM 991 N N . GLY A 1 130 ? -25.641 1.558 16.031 1 48.69 130 GLY A N 1
ATOM 992 C CA . GLY A 1 130 ? -25.328 0.537 17.016 1 48.69 130 GLY A CA 1
ATOM 993 C C . GLY A 1 130 ? -25.125 1.098 18.406 1 48.69 130 GLY A C 1
ATOM 994 O O . GLY A 1 130 ? -25.266 2.303 18.625 1 48.69 130 GLY A O 1
ATOM 995 N N . SER A 1 131 ? -25.062 0.306 19.5 1 59.47 131 SER A N 1
ATOM 996 C CA . SER A 1 131 ? -24.828 0.689 20.875 1 59.47 131 SER A CA 1
ATOM 997 C C . SER A 1 131 ? -23.609 1.599 21 1 59.47 131 SER A C 1
ATOM 999 O O . SER A 1 131 ? -22.703 1.552 20.156 1 59.47 131 SER A O 1
ATOM 1001 N N . LYS A 1 132 ? -23.734 2.67 21.688 1 61.47 132 LYS A N 1
ATOM 1002 C CA . LYS A 1 132 ? -22.656 3.611 21.984 1 61.47 132 LYS A CA 1
ATOM 1003 C C . LYS A 1 132 ? -21.297 2.908 22 1 61.47 132 LYS A C 1
ATOM 1005 O O . LYS A 1 132 ? -20.297 3.445 21.516 1 61.47 132 LYS A O 1
ATOM 1010 N N . ASN A 1 133 ? -21.406 1.669 22.422 1 77.5 133 ASN A N 1
ATOM 1011 C CA . ASN A 1 133 ? -20.156 0.904 22.516 1 77.5 133 ASN A CA 1
ATOM 1012 C C . ASN A 1 133 ? -19.672 0.449 21.141 1 77.5 133 ASN A C 1
ATOM 1014 O O . ASN A 1 133 ? -18.469 0.428 20.875 1 77.5 133 ASN A O 1
ATOM 1018 N N . GLU A 1 134 ? -20.641 0.296 20.281 1 81.12 134 GLU A N 1
ATOM 1019 C CA . GLU A 1 134 ? -20.281 -0.188 18.953 1 81.12 134 GLU A CA 1
ATOM 1020 C C . GLU A 1 134 ? -19.641 0.918 18.109 1 81.12 134 GLU A C 1
ATOM 1022 O O . GLU A 1 134 ? -18.656 0.681 17.406 1 81.12 134 GLU A O 1
ATOM 1027 N N . ILE A 1 135 ? -20.188 2.062 18.281 1 85.19 135 ILE A N 1
ATOM 1028 C CA . ILE A 1 135 ? -19.656 3.166 17.5 1 85.19 135 ILE A CA 1
ATOM 1029 C C . ILE A 1 135 ? -18.281 3.561 18.016 1 85.19 135 ILE A C 1
ATOM 1031 O O . ILE A 1 135 ? -17.406 3.928 17.234 1 85.19 135 ILE A O 1
ATOM 1035 N N . ARG A 1 136 ? -18.109 3.527 19.328 1 88.31 136 ARG A N 1
ATOM 1036 C CA . ARG A 1 136 ? -16.812 3.844 19.906 1 88.31 136 ARG A CA 1
ATOM 1037 C C . ARG A 1 136 ? -15.742 2.873 19.406 1 88.31 136 ARG A C 1
ATOM 1039 O O . ARG A 1 136 ? -14.602 3.273 19.156 1 88.31 136 ARG A O 1
ATOM 1046 N N . GLU A 1 137 ? -16.141 1.666 19.281 1 89.25 137 GLU A N 1
ATOM 1047 C CA . GLU A 1 137 ? -15.211 0.67 18.734 1 89.25 137 GLU A CA 1
ATOM 1048 C C . GLU A 1 137 ? -14.82 1.006 17.297 1 89.25 137 GLU A C 1
ATOM 1050 O O . GLU A 1 137 ? -13.68 0.768 16.891 1 89.25 137 GLU A O 1
ATOM 1055 N N . ARG A 1 138 ? -15.727 1.528 16.609 1 91.75 138 ARG A N 1
ATOM 1056 C CA . ARG A 1 138 ? -15.445 1.913 15.227 1 91.75 138 ARG A CA 1
ATOM 1057 C C . ARG A 1 138 ? -14.469 3.086 15.172 1 91.75 138 ARG A C 1
ATOM 1059 O O . ARG A 1 138 ? -13.602 3.143 14.297 1 91.75 138 ARG A O 1
ATOM 1066 N N . TYR A 1 139 ? -14.641 4.02 16.141 1 92.56 139 TYR A N 1
ATOM 1067 C CA . TYR A 1 139 ? -13.688 5.113 16.234 1 92.56 139 TYR A CA 1
ATOM 1068 C C . TYR A 1 139 ? -12.289 4.594 16.562 1 92.56 139 TYR A C 1
ATOM 1070 O O . TYR A 1 139 ? -11.297 5.062 15.992 1 92.56 139 TYR A O 1
ATOM 1078 N N . MET A 1 140 ? -12.25 3.65 17.391 1 91.62 140 MET A N 1
ATOM 1079 C CA . MET A 1 140 ? -10.969 3.055 17.766 1 91.62 140 MET A CA 1
ATOM 1080 C C . MET A 1 140 ? -10.312 2.375 16.562 1 91.62 140 MET A C 1
ATOM 1082 O O . MET A 1 140 ? -9.109 2.49 16.359 1 91.62 140 MET A O 1
ATOM 1086 N N . ARG A 1 141 ? -11.141 1.735 15.797 1 92.31 141 ARG A N 1
ATOM 1087 C CA . ARG A 1 141 ? -10.633 1.081 14.602 1 92.31 141 ARG A CA 1
ATOM 1088 C C . ARG A 1 141 ? -10.133 2.107 13.586 1 92.31 141 ARG A C 1
ATOM 1090 O O . ARG A 1 141 ? -9.094 1.903 12.953 1 92.31 141 ARG A O 1
ATOM 1097 N N . LEU A 1 142 ? -10.859 3.143 13.469 1 94.81 142 LEU A N 1
ATOM 1098 C CA . LEU A 1 142 ? -10.43 4.207 12.57 1 94.81 142 LEU A CA 1
ATOM 1099 C C . LEU A 1 142 ? -9.094 4.793 13.008 1 94.81 142 LEU A C 1
ATOM 1101 O O . LEU A 1 142 ? -8.219 5.051 12.18 1 94.81 142 LEU A O 1
ATOM 1105 N N . ALA A 1 143 ? -8.961 4.992 14.258 1 93.75 143 ALA A N 1
ATOM 1106 C CA . ALA A 1 143 ? -7.699 5.496 14.797 1 93.75 143 ALA A CA 1
ATOM 1107 C C . ALA A 1 143 ? -6.555 4.531 14.508 1 93.75 143 ALA A C 1
ATOM 1109 O O . ALA A 1 143 ? -5.453 4.949 14.156 1 93.75 143 ALA A O 1
ATOM 1110 N N . GLU A 1 144 ? -6.812 3.287 14.633 1 90.94 144 GLU A N 1
ATOM 1111 C CA . GLU A 1 144 ? -5.828 2.254 14.336 1 90.94 144 GLU A CA 1
ATOM 1112 C C . GLU A 1 144 ? -5.418 2.287 12.859 1 90.94 144 GLU A C 1
ATOM 1114 O O . GLU A 1 144 ? -4.23 2.203 12.539 1 90.94 144 GLU A O 1
ATOM 1119 N N . ILE A 1 145 ? -6.391 2.355 12.07 1 92.81 145 ILE A N 1
ATOM 1120 C CA . ILE A 1 145 ? -6.164 2.381 10.625 1 92.81 145 ILE A CA 1
ATOM 1121 C C . ILE A 1 145 ? -5.316 3.596 10.258 1 92.81 145 ILE A C 1
ATOM 1123 O O . ILE A 1 145 ? -4.367 3.484 9.477 1 92.81 145 ILE A O 1
ATOM 1127 N N . THR A 1 146 ? -5.633 4.719 10.797 1 93.94 146 THR A N 1
ATOM 1128 C CA . THR A 1 146 ? -4.883 5.945 10.539 1 93.94 146 THR A CA 1
ATOM 1129 C C . THR A 1 146 ? -3.43 5.789 10.977 1 93.94 146 THR A C 1
ATOM 1131 O O . THR A 1 146 ? -2.514 6.211 10.266 1 93.94 146 THR A O 1
ATOM 1134 N N . GLU A 1 147 ? -3.275 5.211 12.062 1 89.62 147 GLU A N 1
ATOM 1135 C CA . GLU A 1 147 ? -1.921 4.98 12.562 1 89.62 147 GLU A CA 1
ATOM 1136 C C . GLU A 1 147 ? -1.15 4.035 11.648 1 89.62 147 GLU A C 1
ATOM 1138 O O . GLU A 1 147 ? 0.046 4.223 11.414 1 89.62 147 GLU A O 1
ATOM 1143 N N . LEU A 1 148 ? -1.812 3.021 11.203 1 88.25 148 LEU A N 1
ATOM 1144 C CA . LEU A 1 148 ? -1.179 2.1 10.266 1 88.25 148 LEU A CA 1
ATOM 1145 C C . LEU A 1 148 ? -0.709 2.834 9.016 1 88.25 148 LEU A C 1
ATOM 1147 O O . LEU A 1 148 ? 0.407 2.607 8.547 1 88.25 148 LEU A O 1
ATOM 1151 N N . ILE A 1 149 ? -1.525 3.676 8.461 1 91.25 149 ILE A N 1
ATOM 1152 C CA . ILE A 1 149 ? -1.177 4.445 7.277 1 91.25 149 ILE A CA 1
ATOM 1153 C C . ILE A 1 149 ? -0.003 5.375 7.59 1 91.25 149 ILE A C 1
ATOM 1155 O O . ILE A 1 149 ? 0.922 5.504 6.785 1 91.25 149 ILE A O 1
ATOM 1159 N N . HIS A 1 150 ? -0.078 5.953 8.719 1 89.62 150 HIS A N 1
ATOM 1160 C CA . HIS A 1 150 ? 0.995 6.848 9.141 1 89.62 150 HIS A CA 1
ATOM 1161 C C . HIS A 1 150 ? 2.328 6.113 9.211 1 89.62 150 HIS A C 1
ATOM 1163 O O . HIS A 1 150 ? 3.334 6.594 8.68 1 89.62 150 HIS A O 1
ATOM 1169 N N . VAL A 1 151 ? 2.385 5 9.867 1 83.5 151 VAL A N 1
ATOM 1170 C CA . VAL A 1 151 ? 3.609 4.223 10.031 1 83.5 151 VAL A CA 1
ATOM 1171 C C . VAL A 1 151 ? 4.109 3.758 8.664 1 83.5 151 VAL A C 1
ATOM 1173 O O . VAL A 1 151 ? 5.316 3.732 8.414 1 83.5 151 VAL A O 1
ATOM 1176 N N . THR A 1 152 ? 3.189 3.359 7.816 1 87.06 152 THR A N 1
ATOM 1177 C CA . THR A 1 152 ? 3.561 2.982 6.457 1 87.06 152 THR A CA 1
ATOM 1178 C C . THR A 1 152 ? 4.312 4.117 5.766 1 87.06 152 THR A C 1
ATOM 1180 O O . THR A 1 152 ? 5.344 3.893 5.129 1 87.06 152 THR A O 1
ATOM 1183 N N . SER A 1 153 ? 3.744 5.301 5.871 1 87.12 153 SER A N 1
ATOM 1184 C CA . SER A 1 153 ? 4.367 6.453 5.223 1 87.12 153 SER A CA 1
ATOM 1185 C C . SER A 1 153 ? 5.766 6.707 5.77 1 87.12 153 SER A C 1
ATOM 1187 O O . SER A 1 153 ? 6.668 7.098 5.027 1 87.12 153 SER A O 1
ATOM 1189 N N . LEU A 1 154 ? 6 6.48 7.066 1 79.94 154 LEU A N 1
ATOM 1190 C CA . LEU A 1 154 ? 7.312 6.648 7.68 1 79.94 154 LEU A CA 1
ATOM 1191 C C . LEU A 1 154 ? 8.297 5.602 7.164 1 79.94 154 LEU A C 1
ATOM 1193 O O . LEU A 1 154 ? 9.445 5.918 6.852 1 79.94 154 LEU A O 1
ATOM 1197 N N . ILE A 1 155 ? 7.836 4.379 7.098 1 78.69 155 ILE A N 1
ATOM 1198 C CA . ILE A 1 155 ? 8.68 3.275 6.656 1 78.69 155 ILE A CA 1
ATOM 1199 C C . ILE A 1 155 ? 9.102 3.498 5.203 1 78.69 155 ILE A C 1
ATOM 1201 O O . ILE A 1 155 ? 10.273 3.342 4.859 1 78.69 155 ILE A O 1
ATOM 1205 N N . HIS A 1 156 ? 8.18 3.809 4.398 1 82.75 156 HIS A N 1
ATOM 1206 C CA . HIS A 1 156 ? 8.477 3.986 2.98 1 82.75 156 HIS A CA 1
ATOM 1207 C C . HIS A 1 156 ? 9.273 5.262 2.738 1 82.75 156 HIS A C 1
ATOM 1209 O O . HIS A 1 156 ? 10.07 5.332 1.803 1 82.75 156 HIS A O 1
ATOM 1215 N N . ASP A 1 157 ? 9.133 6.246 3.584 1 75.81 157 ASP A N 1
ATOM 1216 C CA . ASP A 1 157 ? 9.945 7.457 3.516 1 75.81 157 ASP A CA 1
ATOM 1217 C C . ASP A 1 157 ? 11.406 7.16 3.855 1 75.81 157 ASP A C 1
ATOM 1219 O O . ASP A 1 157 ? 12.32 7.727 3.25 1 75.81 157 ASP A O 1
ATOM 1223 N N . ASP A 1 158 ? 11.586 6.316 4.824 1 67.75 158 ASP A N 1
ATOM 1224 C CA . ASP A 1 158 ? 12.938 5.965 5.258 1 67.75 158 ASP A CA 1
ATOM 1225 C C . ASP A 1 158 ? 13.695 5.238 4.148 1 67.75 158 ASP A C 1
ATOM 1227 O O . ASP A 1 158 ? 14.914 5.371 4.035 1 67.75 158 ASP A O 1
ATOM 1231 N N . VAL A 1 159 ? 12.992 4.438 3.457 1 62.72 159 VAL A N 1
ATOM 1232 C CA . VAL A 1 159 ? 13.594 3.752 2.318 1 62.72 159 VAL A CA 1
ATOM 1233 C C . VAL A 1 159 ? 14.047 4.777 1.281 1 62.72 159 VAL A C 1
ATOM 1235 O O . VAL A 1 159 ? 15.07 4.582 0.612 1 62.72 159 VAL A O 1
ATOM 1238 N N . LEU A 1 160 ? 13.344 5.852 1.272 1 58.12 160 LEU A N 1
ATOM 1239 C CA . LEU A 1 160 ? 13.602 6.902 0.292 1 58.12 160 LEU A CA 1
ATOM 1240 C C . LEU A 1 160 ? 14.805 7.746 0.695 1 58.12 160 LEU A C 1
ATOM 1242 O O . LEU A 1 160 ? 15.516 8.266 -0.164 1 58.12 160 LEU A O 1
ATOM 1246 N N . ASP A 1 161 ? 14.922 8.016 1.953 1 57.91 161 ASP A N 1
ATOM 1247 C CA . ASP A 1 161 ? 15.953 8.938 2.42 1 57.91 161 ASP A CA 1
ATOM 1248 C C . ASP A 1 161 ? 17.297 8.219 2.602 1 57.91 161 ASP A C 1
ATOM 1250 O O . ASP A 1 161 ? 18.328 8.867 2.736 1 57.91 161 ASP A O 1
ATOM 1254 N N . ASP A 1 162 ? 17.703 7.16 1.735 1 51.12 162 ASP A N 1
ATOM 1255 C CA . ASP A 1 162 ? 19 6.5 1.856 1 51.12 162 ASP A CA 1
ATOM 1256 C C . ASP A 1 162 ? 19.641 6.789 3.213 1 51.12 162 ASP A C 1
ATOM 1258 O O . ASP A 1 162 ? 20.859 6.738 3.354 1 51.12 162 ASP A O 1
ATOM 1262 N N . ALA A 1 163 ? 19.125 7.547 4.062 1 42.84 163 ALA A N 1
ATOM 1263 C CA . ALA A 1 163 ? 19.938 8.094 5.152 1 42.84 163 ALA A CA 1
ATOM 1264 C C . ALA A 1 163 ? 20.688 6.984 5.887 1 42.84 163 ALA A C 1
ATOM 1266 O O . ALA A 1 163 ? 20.078 6.012 6.34 1 42.84 163 ALA A O 1
ATOM 1267 N N . ASN A 1 164 ? 21.906 6.598 5.449 1 41.88 164 ASN A N 1
ATOM 1268 C CA . ASN A 1 164 ? 22.891 5.727 6.074 1 41.88 164 ASN A CA 1
ATOM 1269 C C . ASN A 1 164 ? 22.578 5.477 7.547 1 41.88 164 ASN A C 1
ATOM 1271 O O . ASN A 1 164 ? 22.969 4.453 8.109 1 41.88 164 ASN A O 1
ATOM 1275 N N . THR A 1 165 ? 22.656 6.582 8.383 1 36.69 165 THR A N 1
ATOM 1276 C CA . THR A 1 165 ? 22.922 6.57 9.812 1 36.69 165 THR A CA 1
ATOM 1277 C C . THR A 1 165 ? 21.688 6.125 10.594 1 36.69 165 THR A C 1
ATOM 1279 O O . THR A 1 165 ? 21.688 6.121 11.828 1 36.69 165 THR A O 1
ATOM 1282 N N . ARG A 1 166 ? 20.609 6.359 10.117 1 36.38 166 ARG A N 1
ATOM 1283 C CA . ARG A 1 166 ? 19.75 6.637 11.273 1 36.38 166 ARG A CA 1
ATOM 1284 C C . ARG A 1 166 ? 19.688 5.434 12.203 1 36.38 166 ARG A C 1
ATOM 1286 O O . ARG A 1 166 ? 19.969 5.555 13.398 1 36.38 166 ARG A O 1
ATOM 1293 N N . ARG A 1 167 ? 18.484 4.812 12.453 1 36.09 167 ARG A N 1
ATOM 1294 C CA . ARG A 1 167 ? 18 4.266 13.719 1 36.09 167 ARG A CA 1
ATOM 1295 C C . ARG A 1 167 ? 18.359 2.793 13.852 1 36.09 167 ARG A C 1
ATOM 1297 O O . ARG A 1 167 ? 17.531 1.974 14.234 1 36.09 167 ARG A O 1
ATOM 1304 N N . GLY A 1 168 ? 19.641 2.391 13.68 1 36.25 168 GLY A N 1
ATOM 1305 C CA . GLY A 1 168 ? 20.141 1.112 14.156 1 36.25 168 GLY A CA 1
ATOM 1306 C C . GLY A 1 168 ? 20.031 0.005 13.125 1 36.25 168 GLY A C 1
ATOM 1307 O O . GLY A 1 168 ? 20.297 -1.161 13.43 1 36.25 168 GLY A O 1
ATOM 1308 N N . MET A 1 169 ? 19.266 0.267 12.102 1 38.41 169 MET A N 1
ATOM 1309 C CA . MET A 1 169 ? 19.25 -0.84 11.148 1 38.41 169 MET A CA 1
ATOM 1310 C C . MET A 1 169 ? 20.562 -0.927 10.383 1 38.41 169 MET A C 1
ATOM 1312 O O . MET A 1 169 ? 20.609 -0.628 9.195 1 38.41 169 MET A O 1
ATOM 1316 N N . ASP A 1 170 ? 21.547 -0.496 10.773 1 40.69 170 ASP A N 1
ATOM 1317 C CA . ASP A 1 170 ? 22.891 -0.604 10.211 1 40.69 170 ASP A CA 1
ATOM 1318 C C . ASP A 1 170 ? 23.078 -1.936 9.492 1 40.69 170 ASP A C 1
ATOM 1320 O O . ASP A 1 170 ? 23.719 -1.991 8.438 1 40.69 170 ASP A O 1
ATOM 1324 N N . SER A 1 171 ? 23.047 -3.086 10.32 1 40.62 171 SER A N 1
ATOM 1325 C CA . SER A 1 171 ? 23.703 -4.305 9.859 1 40.62 171 SER A CA 1
ATOM 1326 C C . SER A 1 171 ? 22.953 -4.93 8.688 1 40.62 171 SER A C 1
ATOM 1328 O O . SER A 1 171 ? 23.406 -5.934 8.133 1 40.62 171 SER A O 1
ATOM 1330 N N . LEU A 1 172 ? 21.641 -4.902 8.625 1 43.47 172 LEU A N 1
ATOM 1331 C CA . LEU A 1 172 ? 21.094 -5.52 7.422 1 43.47 172 LEU A CA 1
ATOM 1332 C C . LEU A 1 172 ? 21.5 -4.73 6.18 1 43.47 172 LEU A C 1
ATOM 1334 O O . LEU A 1 172 ? 21.469 -3.496 6.188 1 43.47 172 LEU A O 1
ATOM 1338 N N . ASN A 1 173 ? 22.344 -5.281 5.344 1 51.31 173 ASN A N 1
ATOM 1339 C CA . ASN A 1 173 ? 22.75 -4.648 4.09 1 51.31 173 ASN A CA 1
ATOM 1340 C C . ASN A 1 173 ? 21.672 -3.729 3.549 1 51.31 173 ASN A C 1
ATOM 1342 O O . ASN A 1 173 ? 20.469 -3.988 3.736 1 51.31 173 ASN A O 1
ATOM 1346 N N . CYS A 1 174 ? 22.062 -2.422 3.408 1 56.78 174 CYS A N 1
ATOM 1347 C CA . CYS A 1 174 ? 21.312 -1.275 2.914 1 56.78 174 CYS A CA 1
ATOM 1348 C C . CYS A 1 174 ? 20.219 -1.715 1.944 1 56.78 174 CYS A C 1
ATOM 1350 O O . CYS A 1 174 ? 19.078 -1.241 2.023 1 56.78 174 CYS A O 1
ATOM 1352 N N . VAL A 1 175 ? 20.609 -2.832 1.249 1 59.69 175 VAL A N 1
ATOM 1353 C CA . VAL A 1 175 ? 19.672 -3.246 0.207 1 59.69 175 VAL A CA 1
ATOM 1354 C C . VAL A 1 175 ? 18.562 -4.105 0.815 1 59.69 175 VAL A C 1
ATOM 1356 O O . VAL A 1 175 ? 17.391 -3.908 0.516 1 59.69 175 VAL A O 1
ATOM 1359 N N . MET A 1 176 ? 18.969 -5.012 1.679 1 63.88 176 MET A N 1
ATOM 1360 C CA . MET A 1 176 ? 17.984 -5.895 2.312 1 63.88 176 MET A CA 1
ATOM 1361 C C . MET A 1 176 ? 17.062 -5.113 3.24 1 63.88 176 MET A C 1
ATOM 1363 O O . MET A 1 176 ? 15.875 -5.418 3.338 1 63.88 176 MET A O 1
ATOM 1367 N N . GLY A 1 177 ? 17.703 -4.152 3.766 1 68.06 177 GLY A N 1
ATOM 1368 C CA . GLY A 1 177 ? 16.906 -3.318 4.645 1 68.06 177 GLY A CA 1
ATOM 1369 C C . GLY A 1 177 ? 15.844 -2.523 3.91 1 68.06 177 GLY A C 1
ATOM 1370 O O . GLY A 1 177 ? 14.703 -2.422 4.375 1 68.06 177 GLY A O 1
ATOM 1371 N N . LYS A 1 178 ? 16.219 -2.121 2.686 1 73.62 178 LYS A N 1
ATOM 1372 C CA . LYS A 1 178 ? 15.281 -1.336 1.891 1 73.62 178 LYS A CA 1
ATOM 1373 C C . LYS A 1 178 ? 14.141 -2.205 1.371 1 73.62 178 LYS A C 1
ATOM 1375 O O . LYS A 1 178 ? 12.984 -1.787 1.381 1 73.62 178 LYS A O 1
ATOM 1380 N N . LYS A 1 179 ? 14.508 -3.379 0.983 1 75.56 179 LYS A N 1
ATOM 1381 C CA . LYS A 1 179 ? 13.484 -4.301 0.494 1 75.56 179 LYS A CA 1
ATOM 1382 C C . LYS A 1 179 ? 12.5 -4.668 1.601 1 75.56 179 LYS A C 1
ATOM 1384 O O . LYS A 1 179 ? 11.289 -4.707 1.374 1 75.56 179 LYS A O 1
ATOM 1389 N N . LEU A 1 180 ? 13.047 -4.902 2.676 1 74.56 180 LEU A N 1
ATOM 1390 C CA . LEU A 1 180 ? 12.211 -5.254 3.818 1 74.56 180 LEU A CA 1
ATOM 1391 C C . LEU A 1 180 ? 11.273 -4.105 4.18 1 74.56 180 LEU A C 1
ATOM 1393 O O . LEU A 1 180 ? 10.117 -4.332 4.543 1 74.56 180 LEU A O 1
ATOM 1397 N N . ALA A 1 181 ? 11.797 -2.951 4.094 1 78.5 181 ALA A N 1
ATOM 1398 C CA . ALA A 1 181 ? 10.992 -1.778 4.418 1 78.5 181 ALA A CA 1
ATOM 1399 C C . ALA A 1 181 ? 9.82 -1.635 3.449 1 78.5 181 ALA A C 1
ATOM 1401 O O . ALA A 1 181 ? 8.695 -1.341 3.865 1 78.5 181 ALA A O 1
ATOM 1402 N N . VAL A 1 182 ? 10.07 -1.813 2.197 1 83.5 182 VAL A N 1
ATOM 1403 C CA . VAL A 1 182 ? 9.031 -1.694 1.183 1 83.5 182 VAL A CA 1
ATOM 1404 C C . VAL A 1 182 ? 7.953 -2.746 1.424 1 83.5 182 VAL A C 1
ATOM 1406 O O . VAL A 1 182 ? 6.758 -2.434 1.424 1 83.5 182 VAL A O 1
ATOM 1409 N N . LEU A 1 183 ? 8.32 -3.967 1.726 1 82.19 183 LEU A N 1
ATOM 1410 C CA . LEU A 1 183 ? 7.387 -5.062 1.954 1 82.19 183 LEU A CA 1
ATOM 1411 C C . LEU A 1 183 ? 6.578 -4.836 3.227 1 82.19 183 LEU A C 1
ATOM 1413 O O . LEU A 1 183 ? 5.379 -5.113 3.264 1 82.19 183 LEU A O 1
ATOM 1417 N N . ALA A 1 184 ? 7.246 -4.395 4.18 1 80.62 184 ALA A N 1
ATOM 1418 C CA . ALA A 1 184 ? 6.559 -4.098 5.438 1 80.62 184 ALA A CA 1
ATOM 1419 C C . ALA A 1 184 ? 5.473 -3.043 5.23 1 80.62 184 ALA A C 1
ATOM 1421 O O . ALA A 1 184 ? 4.367 -3.17 5.762 1 80.62 184 ALA A O 1
ATOM 1422 N N . GLY A 1 185 ? 5.77 -2.012 4.547 1 86.81 185 GLY A N 1
ATOM 1423 C CA . GLY A 1 185 ? 4.785 -0.984 4.25 1 86.81 185 GLY A CA 1
ATOM 1424 C C . GLY A 1 185 ? 3.588 -1.512 3.484 1 86.81 185 GLY A C 1
ATOM 1425 O O . GLY A 1 185 ? 2.445 -1.156 3.785 1 86.81 185 GLY A O 1
ATOM 1426 N N . ASP A 1 186 ? 3.826 -2.344 2.521 1 87.44 186 ASP A N 1
ATOM 1427 C CA . ASP A 1 186 ? 2.742 -2.945 1.75 1 87.44 186 ASP A CA 1
ATOM 1428 C C . ASP A 1 186 ? 1.819 -3.766 2.648 1 87.44 186 ASP A C 1
ATOM 1430 O O . ASP A 1 186 ? 0.597 -3.729 2.49 1 87.44 186 ASP A O 1
ATOM 1434 N N . PHE A 1 187 ? 2.445 -4.484 3.502 1 83.06 187 PHE A N 1
ATOM 1435 C CA . PHE A 1 187 ? 1.674 -5.293 4.438 1 83.06 187 PHE A CA 1
ATOM 1436 C C . PHE A 1 187 ? 0.792 -4.414 5.316 1 83.06 187 PHE A C 1
ATOM 1438 O O . PHE A 1 187 ? -0.398 -4.688 5.484 1 83.06 187 PHE A O 1
ATOM 1445 N N . LEU A 1 188 ? 1.404 -3.482 5.844 1 86.62 188 LEU A N 1
ATOM 1446 C CA . LEU A 1 188 ? 0.676 -2.604 6.754 1 86.62 188 LEU A CA 1
ATOM 1447 C C . LEU A 1 188 ? -0.441 -1.868 6.02 1 86.62 188 LEU A C 1
ATOM 1449 O O . LEU A 1 188 ? -1.543 -1.715 6.551 1 86.62 188 LEU A O 1
ATOM 1453 N N . LEU A 1 189 ? -0.179 -1.367 4.832 1 89.88 189 LEU A N 1
ATOM 1454 C CA . LEU A 1 189 ? -1.18 -0.644 4.055 1 89.88 189 LEU A CA 1
ATOM 1455 C C . LEU A 1 189 ? -2.346 -1.556 3.688 1 89.88 189 LEU A C 1
ATOM 1457 O O . LEU A 1 189 ? -3.508 -1.158 3.795 1 89.88 189 LEU A O 1
ATOM 1461 N N . SER A 1 190 ? -2.047 -2.742 3.23 1 88.25 190 SER A N 1
ATOM 1462 C CA . SER A 1 190 ? -3.102 -3.701 2.918 1 88.25 190 SER A CA 1
ATOM 1463 C C . SER A 1 190 ? -3.939 -4.023 4.148 1 88.25 190 SER A C 1
ATOM 1465 O O . SER A 1 190 ? -5.164 -4.145 4.059 1 88.25 190 SER A O 1
ATOM 1467 N N . LYS A 1 191 ? -3.322 -4.18 5.23 1 86.5 191 LYS A N 1
ATOM 1468 C CA . LYS A 1 191 ? -4.02 -4.434 6.488 1 86.5 191 LYS A CA 1
ATOM 1469 C C . LYS A 1 191 ? -4.926 -3.266 6.863 1 86.5 191 LYS A C 1
ATOM 1471 O O . LYS A 1 191 ? -6.043 -3.467 7.344 1 86.5 191 LYS A O 1
ATOM 1476 N N . ALA A 1 192 ? -4.371 -2.082 6.727 1 90.31 192 ALA A N 1
ATOM 1477 C CA . ALA A 1 192 ? -5.16 -0.889 7.02 1 90.31 192 ALA A CA 1
ATOM 1478 C C . ALA A 1 192 ? -6.465 -0.885 6.227 1 90.31 192 ALA A C 1
ATOM 1480 O O . ALA A 1 192 ? -7.547 -0.729 6.801 1 90.31 192 ALA A O 1
ATOM 1481 N N . PHE A 1 193 ? -6.449 -1.158 5.016 1 87.5 193 PHE A N 1
ATOM 1482 C CA . PHE A 1 193 ? -7.629 -1.054 4.16 1 87.5 193 PHE A CA 1
ATOM 1483 C C . PHE A 1 193 ? -8.547 -2.256 4.355 1 87.5 193 PHE A C 1
ATOM 1485 O O . PHE A 1 193 ? -9.766 -2.131 4.27 1 87.5 193 PHE A O 1
ATOM 1492 N N . SER A 1 194 ? -7.93 -3.443 4.562 1 85.25 194 SER A N 1
ATOM 1493 C CA . SER A 1 194 ? -8.781 -4.594 4.848 1 85.25 194 SER A CA 1
ATOM 1494 C C . SER A 1 194 ? -9.547 -4.402 6.152 1 85.25 194 SER A C 1
ATOM 1496 O O . SER A 1 194 ? -10.734 -4.727 6.23 1 85.25 194 SER A O 1
ATOM 1498 N N . THR A 1 195 ? -8.859 -3.879 7.152 1 86.25 195 THR A N 1
ATOM 1499 C CA . THR A 1 195 ? -9.516 -3.578 8.414 1 86.25 195 THR A CA 1
ATOM 1500 C C . THR A 1 195 ? -10.609 -2.525 8.227 1 86.25 195 THR A C 1
ATOM 1502 O O . THR A 1 195 ? -11.695 -2.641 8.789 1 86.25 195 THR A O 1
ATOM 1505 N N . ALA A 1 196 ? -10.336 -1.512 7.465 1 88.19 196 ALA A N 1
ATOM 1506 C CA . ALA A 1 196 ? -11.312 -0.465 7.191 1 88.19 196 ALA A CA 1
ATOM 1507 C C . ALA A 1 196 ? -12.562 -1.041 6.527 1 88.19 196 ALA A C 1
ATOM 1509 O O . ALA A 1 196 ? -13.688 -0.713 6.91 1 88.19 196 ALA A O 1
ATOM 1510 N N . ALA A 1 197 ? -12.422 -1.848 5.621 1 81.12 197 ALA A N 1
ATOM 1511 C CA . ALA A 1 197 ? -13.531 -2.418 4.863 1 81.12 197 ALA A CA 1
ATOM 1512 C C . ALA A 1 197 ? -14.414 -3.299 5.746 1 81.12 197 ALA A C 1
ATOM 1514 O O . ALA A 1 197 ? -15.641 -3.277 5.633 1 81.12 197 ALA A O 1
ATOM 1515 N N . VAL A 1 198 ? -13.789 -4.051 6.637 1 82.5 198 VAL A N 1
ATOM 1516 C CA . VAL A 1 198 ? -14.508 -5.039 7.438 1 82.5 198 VAL A CA 1
ATOM 1517 C C . VAL A 1 198 ? -15.133 -4.363 8.656 1 82.5 198 VAL A C 1
ATOM 1519 O O . VAL A 1 198 ? -16.281 -4.637 9.008 1 82.5 198 VAL A O 1
ATOM 1522 N N . SER A 1 199 ? -14.383 -3.484 9.227 1 87 199 SER A N 1
ATOM 1523 C CA . SER A 1 199 ? -14.773 -2.98 10.539 1 87 199 SER A CA 1
ATOM 1524 C C . SER A 1 199 ? -15.594 -1.699 10.414 1 87 199 SER A C 1
ATOM 1526 O O . SER A 1 199 ? -16.438 -1.41 11.266 1 87 199 SER A O 1
ATOM 1528 N N . LEU A 1 200 ? -15.297 -0.899 9.484 1 88.12 200 LEU A N 1
ATOM 1529 C CA . LEU A 1 200 ? -15.969 0.392 9.398 1 88.12 200 LEU A CA 1
ATOM 1530 C C . LEU A 1 200 ? -17.172 0.314 8.469 1 88.12 200 LEU A C 1
ATOM 1532 O O . LEU A 1 200 ? -18.172 0.993 8.695 1 88.12 200 LEU A O 1
ATOM 1536 N N . ASP A 1 201 ? -17.109 -0.52 7.492 1 81.69 201 ASP A N 1
ATOM 1537 C CA . ASP A 1 201 ? -18.172 -0.77 6.539 1 81.69 201 ASP A CA 1
ATOM 1538 C C . ASP A 1 201 ? -18.812 0.538 6.078 1 81.69 201 ASP A C 1
ATOM 1540 O O . ASP A 1 201 ? -20.031 0.701 6.156 1 81.69 201 ASP A O 1
ATOM 1544 N N . ASN A 1 202 ? -18.125 1.53 5.762 1 88.38 202 ASN A N 1
ATOM 1545 C CA . ASN A 1 202 ? -18.5 2.85 5.273 1 88.38 202 ASN A CA 1
ATOM 1546 C C . ASN A 1 202 ? -17.641 3.287 4.094 1 88.38 202 ASN A C 1
ATOM 1548 O O . ASN A 1 202 ? -16.469 3.637 4.27 1 88.38 202 ASN A O 1
ATOM 1552 N N . ALA A 1 203 ? -18.203 3.316 2.93 1 85.69 203 ALA A N 1
ATOM 1553 C CA . ALA A 1 203 ? -17.484 3.574 1.689 1 85.69 203 ALA A CA 1
ATOM 1554 C C . ALA A 1 203 ? -16.891 4.98 1.684 1 85.69 203 ALA A C 1
ATOM 1556 O O . ALA A 1 203 ? -15.789 5.195 1.168 1 85.69 203 ALA A O 1
ATOM 1557 N N . GLU A 1 204 ? -17.578 5.891 2.236 1 90.19 204 GLU A N 1
ATOM 1558 C CA . GLU A 1 204 ? -17.094 7.266 2.258 1 90.19 204 GLU A CA 1
ATOM 1559 C C . GLU A 1 204 ? -15.836 7.387 3.111 1 90.19 204 GLU A C 1
ATOM 1561 O O . GLU A 1 204 ? -14.891 8.086 2.74 1 90.19 204 GLU A O 1
ATOM 1566 N N . VAL A 1 205 ? -15.844 6.723 4.234 1 93.38 205 VAL A N 1
ATOM 1567 C CA . VAL A 1 205 ? -14.688 6.75 5.121 1 93.38 205 VAL A CA 1
ATOM 1568 C C . VAL A 1 205 ? -13.484 6.117 4.418 1 93.38 205 VAL A C 1
ATOM 1570 O O . VAL A 1 205 ? -12.375 6.645 4.477 1 93.38 205 VAL A O 1
ATOM 1573 N N . ILE A 1 206 ? -13.734 5.082 3.719 1 89.62 206 ILE A N 1
ATOM 1574 C CA . ILE A 1 206 ? -12.656 4.402 3.006 1 89.62 206 ILE A CA 1
ATOM 1575 C C . ILE A 1 206 ? -12.102 5.316 1.917 1 89.62 206 ILE A C 1
ATOM 1577 O O . ILE A 1 206 ? -10.883 5.387 1.717 1 89.62 206 ILE A O 1
ATOM 1581 N N . LEU A 1 207 ? -12.922 6.039 1.286 1 89.75 207 LEU A N 1
ATOM 1582 C CA . LEU A 1 207 ? -12.5 6.98 0.253 1 89.75 207 LEU A CA 1
ATOM 1583 C C . LEU A 1 207 ? -11.656 8.102 0.85 1 89.75 207 LEU A C 1
ATOM 1585 O O . LEU A 1 207 ? -10.656 8.516 0.257 1 89.75 207 LEU A O 1
ATOM 1589 N N . LEU A 1 208 ? -12.055 8.539 1.945 1 94.25 208 LEU A N 1
ATOM 1590 C CA . LEU A 1 208 ? -11.289 9.586 2.617 1 94.25 208 LEU A CA 1
ATOM 1591 C C . LEU A 1 208 ? -9.891 9.086 2.975 1 94.25 208 LEU A C 1
ATOM 1593 O O . LEU A 1 208 ? -8.914 9.812 2.803 1 94.25 208 LEU A O 1
ATOM 1597 N N . LEU A 1 209 ? -9.797 7.852 3.445 1 93.81 209 LEU A N 1
ATOM 1598 C CA . LEU A 1 209 ? -8.508 7.273 3.805 1 93.81 209 LEU A CA 1
ATOM 1599 C C . LEU A 1 209 ? -7.641 7.062 2.566 1 93.81 209 LEU A C 1
ATOM 1601 O O . LEU A 1 209 ? -6.438 7.332 2.59 1 93.81 209 LEU A O 1
ATOM 1605 N N . ALA A 1 210 ? -8.234 6.598 1.538 1 89.25 210 ALA A N 1
ATOM 1606 C CA . ALA A 1 210 ? -7.508 6.434 0.281 1 89.25 210 ALA A CA 1
ATOM 1607 C C . ALA A 1 210 ? -7.008 7.777 -0.241 1 89.25 210 ALA A C 1
ATOM 1609 O O . ALA A 1 210 ? -5.883 7.875 -0.743 1 89.25 210 ALA A O 1
ATOM 1610 N N . THR A 1 211 ? -7.809 8.766 -0.133 1 90.44 211 THR A N 1
ATOM 1611 C CA . THR A 1 211 ? -7.418 10.117 -0.523 1 90.44 211 THR A CA 1
ATOM 1612 C C . THR A 1 211 ? -6.223 10.594 0.298 1 90.44 211 THR A C 1
ATOM 1614 O O . THR A 1 211 ? -5.301 11.211 -0.238 1 90.44 211 THR A O 1
ATOM 1617 N N . ALA A 1 212 ? -6.301 10.312 1.533 1 94.12 212 ALA A N 1
ATOM 1618 C CA . ALA A 1 212 ? -5.188 10.695 2.402 1 94.12 212 ALA A CA 1
ATOM 1619 C C . ALA A 1 212 ? -3.883 10.055 1.931 1 94.12 212 ALA A C 1
ATOM 1621 O O . ALA A 1 212 ? -2.842 10.711 1.892 1 94.12 212 ALA A O 1
ATOM 1622 N N . VAL A 1 213 ? -3.912 8.789 1.569 1 91.06 213 VAL A N 1
ATOM 1623 C CA . VAL A 1 213 ? -2.725 8.094 1.085 1 91.06 213 VAL A CA 1
ATOM 1624 C C . VAL A 1 213 ? -2.242 8.734 -0.214 1 91.06 213 VAL A C 1
ATOM 1626 O O . VAL A 1 213 ? -1.045 8.969 -0.392 1 91.06 213 VAL A O 1
ATOM 1629 N N . ASN A 1 214 ? -3.131 9.031 -1.093 1 85.69 214 ASN A N 1
ATOM 1630 C CA . ASN A 1 214 ? -2.789 9.703 -2.346 1 85.69 214 ASN A CA 1
ATOM 1631 C C . ASN A 1 214 ? -2.129 11.055 -2.098 1 85.69 214 ASN A C 1
ATOM 1633 O O . ASN A 1 214 ? -1.189 11.43 -2.801 1 85.69 214 ASN A O 1
ATOM 1637 N N . ASN A 1 215 ? -2.686 11.727 -1.184 1 90.94 215 ASN A N 1
ATOM 1638 C CA . ASN A 1 215 ? -2.109 13.016 -0.831 1 90.94 215 ASN A CA 1
ATOM 1639 C C . ASN A 1 215 ? -0.686 12.867 -0.3 1 90.94 215 ASN A C 1
ATOM 1641 O O . ASN A 1 215 ? 0.199 13.648 -0.658 1 90.94 215 ASN A O 1
ATOM 1645 N N . LEU A 1 216 ? -0.483 11.859 0.551 1 90.94 216 LEU A N 1
ATOM 1646 C CA . LEU A 1 216 ? 0.856 11.602 1.066 1 90.94 216 LEU A CA 1
ATOM 1647 C C . LEU A 1 216 ? 1.832 11.328 -0.072 1 90.94 216 LEU A C 1
ATOM 1649 O O . LEU A 1 216 ? 2.943 11.859 -0.086 1 90.94 216 LEU A O 1
ATOM 1653 N N . VAL A 1 217 ? 1.412 10.555 -0.984 1 85.69 217 VAL A N 1
ATOM 1654 C CA . VAL A 1 217 ? 2.234 10.211 -2.139 1 85.69 217 VAL A CA 1
ATOM 1655 C C . VAL A 1 217 ? 2.516 11.469 -2.965 1 85.69 217 VAL A C 1
ATOM 1657 O O . VAL A 1 217 ? 3.65 11.695 -3.391 1 85.69 217 VAL A O 1
ATOM 1660 N N . THR A 1 218 ? 1.53 12.227 -3.146 1 84.81 218 THR A N 1
ATOM 1661 C CA . THR A 1 218 ? 1.665 13.461 -3.902 1 84.81 218 THR A CA 1
ATOM 1662 C C . THR A 1 218 ? 2.672 14.398 -3.234 1 84.81 218 THR A C 1
ATOM 1664 O O . THR A 1 218 ? 3.504 15.008 -3.908 1 84.81 218 THR A O 1
ATOM 1667 N N . GLY A 1 219 ? 2.545 14.508 -1.95 1 89.69 219 GLY A N 1
ATOM 1668 C CA . GLY A 1 219 ? 3.488 15.344 -1.219 1 89.69 219 GLY A CA 1
ATOM 1669 C C . GLY A 1 219 ? 4.93 14.898 -1.391 1 89.69 219 GLY A C 1
ATOM 1670 O O . GLY A 1 219 ? 5.824 15.727 -1.569 1 89.69 219 GLY A O 1
ATOM 1671 N N . GLU A 1 220 ? 5.164 13.641 -1.344 1 85.81 220 GLU A N 1
ATOM 1672 C CA . GLU A 1 220 ? 6.512 13.109 -1.53 1 85.81 220 GLU A CA 1
ATOM 1673 C C . GLU A 1 220 ? 7.023 13.383 -2.941 1 85.81 220 GLU A C 1
ATOM 1675 O O . GLU A 1 220 ? 8.203 13.672 -3.133 1 85.81 220 GLU A O 1
ATOM 1680 N N . PHE A 1 221 ? 6.148 13.297 -3.854 1 79.06 221 PHE A N 1
ATOM 1681 C CA . PHE A 1 221 ? 6.508 13.586 -5.238 1 79.06 221 PHE A CA 1
ATOM 1682 C C . PHE A 1 221 ? 6.859 15.055 -5.414 1 79.06 221 PHE A C 1
ATOM 1684 O O . PHE A 1 221 ? 7.793 15.391 -6.141 1 79.06 221 PHE A O 1
ATOM 1691 N N . MET A 1 222 ? 6.086 15.852 -4.867 1 86.12 222 MET A N 1
ATOM 1692 C CA . MET A 1 222 ? 6.34 17.297 -4.922 1 86.12 222 MET A CA 1
ATOM 1693 C C . MET A 1 222 ? 7.723 17.625 -4.367 1 86.12 222 MET A C 1
ATOM 1695 O O . MET A 1 222 ? 8.414 18.484 -4.898 1 86.12 222 MET A O 1
ATOM 1699 N N . GLN A 1 223 ? 8.055 16.891 -3.361 1 86.62 223 GLN A N 1
ATOM 1700 C CA . GLN A 1 223 ? 9.367 17.125 -2.762 1 86.62 223 GLN A CA 1
ATOM 1701 C C . GLN A 1 223 ? 10.484 16.625 -3.67 1 86.62 223 GLN A C 1
ATOM 1703 O O . GLN A 1 223 ? 11.523 17.281 -3.805 1 86.62 223 GLN A O 1
ATOM 1708 N N . MET A 1 224 ? 10.344 15.586 -4.293 1 79.38 224 MET A N 1
ATOM 1709 C CA . MET A 1 224 ? 11.375 14.945 -5.105 1 79.38 224 MET A CA 1
ATOM 1710 C C . MET A 1 224 ? 11.602 15.719 -6.402 1 79.38 224 MET A C 1
ATOM 1712 O O . MET A 1 224 ? 12.719 15.75 -6.918 1 79.38 224 MET A O 1
ATOM 1716 N N . ARG A 1 225 ? 10.625 16.328 -6.902 1 78.56 225 ARG A N 1
ATOM 1717 C CA . ARG A 1 225 ? 10.719 16.953 -8.219 1 78.56 225 ARG A CA 1
ATOM 1718 C C . ARG A 1 225 ? 10.688 18.469 -8.109 1 78.56 225 ARG A C 1
ATOM 1720 O O . ARG A 1 225 ? 10.352 19.156 -9.078 1 78.56 225 ARG A O 1
ATOM 1727 N N . ILE A 1 226 ? 11.023 18.906 -7.047 1 86.69 226 ILE A N 1
ATOM 1728 C CA . ILE A 1 226 ? 10.914 20.344 -6.816 1 86.69 226 ILE A CA 1
ATOM 1729 C C . ILE A 1 226 ? 11.875 21.094 -7.742 1 86.69 226 ILE A C 1
ATOM 1731 O O . ILE A 1 226 ? 13.039 20.703 -7.883 1 86.69 226 ILE A O 1
ATOM 1735 N N . THR A 1 227 ? 11.398 22.062 -8.492 1 87.75 227 THR A N 1
ATOM 1736 C CA . THR A 1 227 ? 12.211 22.922 -9.344 1 87.75 227 THR A CA 1
ATOM 1737 C C . THR A 1 227 ? 12.805 24.062 -8.531 1 87.75 227 THR A C 1
ATOM 1739 O O . THR A 1 227 ? 12.32 24.391 -7.449 1 87.75 227 THR A O 1
ATOM 1742 N N . PRO A 1 228 ? 13.82 24.672 -9.078 1 87.94 228 PRO A N 1
ATOM 1743 C CA . PRO A 1 228 ? 14.422 25.812 -8.367 1 87.94 228 PRO A CA 1
ATOM 1744 C C . PRO A 1 228 ? 13.414 26.922 -8.086 1 87.94 228 PRO A C 1
ATOM 1746 O O . PRO A 1 228 ? 13.43 27.516 -7 1 87.94 228 PRO A O 1
ATOM 1749 N N . ILE A 1 229 ? 12.516 27.156 -8.984 1 88.81 229 ILE A N 1
ATOM 1750 C CA . ILE A 1 229 ? 11.516 28.203 -8.797 1 88.81 229 ILE A CA 1
ATOM 1751 C C . ILE A 1 229 ? 10.531 27.781 -7.711 1 88.81 229 ILE A C 1
ATOM 1753 O O . ILE A 1 229 ? 10.141 28.594 -6.875 1 88.81 229 ILE A O 1
ATOM 1757 N N . GLN A 1 230 ? 10.148 26.516 -7.723 1 90.81 230 GLN A N 1
ATOM 1758 C CA . GLN A 1 230 ? 9.219 25.984 -6.73 1 90.81 230 GLN A CA 1
ATOM 1759 C C . GLN A 1 230 ? 9.852 25.969 -5.34 1 90.81 230 GLN A C 1
ATOM 1761 O O . GLN A 1 230 ? 9.164 26.141 -4.336 1 90.81 230 GLN A O 1
ATOM 1766 N N . ARG A 1 231 ? 11.086 25.828 -5.348 1 91.06 231 ARG A N 1
ATOM 1767 C CA . ARG A 1 231 ? 11.828 25.781 -4.09 1 91.06 231 ARG A CA 1
ATOM 1768 C C . ARG A 1 231 ? 11.742 27.125 -3.359 1 91.06 231 ARG A C 1
ATOM 1770 O O . ARG A 1 231 ? 11.844 27.172 -2.133 1 91.06 231 ARG A O 1
ATOM 1777 N N . CYS A 1 232 ? 11.531 28.156 -4.109 1 92.75 232 CYS A N 1
ATOM 1778 C CA . CYS A 1 232 ? 11.508 29.5 -3.539 1 92.75 232 CYS A CA 1
ATOM 1779 C C . CYS A 1 232 ? 10.07 29.953 -3.311 1 92.75 232 CYS A C 1
ATOM 1781 O O . CYS A 1 232 ? 9.836 31.125 -2.973 1 92.75 232 CYS A O 1
ATOM 1783 N N . SER A 1 233 ? 9.102 29.094 -3.424 1 94.44 233 SER A N 1
ATOM 1784 C CA . SER A 1 233 ? 7.688 29.453 -3.34 1 94.44 233 SER A CA 1
ATOM 1785 C C . SER A 1 233 ? 7.078 29.016 -2.016 1 94.44 233 SER A C 1
ATOM 1787 O O . SER A 1 233 ? 7.023 27.812 -1.723 1 94.44 233 SER A O 1
ATOM 1789 N N . MET A 1 234 ? 6.539 30.016 -1.289 1 96 234 MET A N 1
ATOM 1790 C CA . MET A 1 234 ? 5.863 29.719 -0.03 1 96 234 MET A CA 1
ATOM 1791 C C . MET A 1 234 ? 4.586 28.906 -0.272 1 96 234 MET A C 1
ATOM 1793 O O . MET A 1 234 ? 4.281 27.984 0.476 1 96 234 MET A O 1
ATOM 1797 N N . ASP A 1 235 ? 3.904 29.234 -1.294 1 96.75 235 ASP A N 1
ATOM 1798 C CA . ASP A 1 235 ? 2.678 28.516 -1.623 1 96.75 235 ASP A CA 1
ATOM 1799 C C . ASP A 1 235 ? 2.965 27.047 -1.909 1 96.75 235 ASP A C 1
ATOM 1801 O O . ASP A 1 235 ? 2.223 26.172 -1.47 1 96.75 235 ASP A O 1
ATOM 1805 N N . TYR A 1 236 ? 3.998 26.859 -2.676 1 95.75 236 TYR A N 1
ATOM 1806 C CA . TYR A 1 236 ? 4.371 25.484 -2.984 1 95.75 236 TYR A CA 1
ATOM 1807 C C . TYR A 1 236 ? 4.762 24.719 -1.719 1 95.75 236 TYR A C 1
ATOM 1809 O O . TYR A 1 236 ? 4.375 23.562 -1.534 1 95.75 236 TYR A O 1
ATOM 1817 N N . TYR A 1 237 ? 5.504 25.438 -0.86 1 96.81 237 TYR A N 1
ATOM 1818 C CA . TYR A 1 237 ? 5.918 24.844 0.407 1 96.81 237 TYR A CA 1
ATOM 1819 C C . TYR A 1 237 ? 4.711 24.453 1.247 1 96.81 237 TYR A C 1
ATOM 1821 O O . TYR A 1 237 ? 4.66 23.344 1.79 1 96.81 237 TYR A O 1
ATOM 1829 N N . LEU A 1 238 ? 3.762 25.344 1.324 1 97.75 238 LEU A N 1
ATOM 1830 C CA . LEU A 1 238 ? 2.59 25.078 2.154 1 97.75 238 LEU A CA 1
ATOM 1831 C C . LEU A 1 238 ? 1.763 23.938 1.586 1 97.75 238 LEU A C 1
ATOM 1833 O O . LEU A 1 238 ? 1.251 23.094 2.338 1 97.75 238 LEU A O 1
ATOM 1837 N N . GLN A 1 239 ? 1.587 23.906 0.323 1 96.56 239 GLN A N 1
ATOM 1838 C CA . GLN A 1 239 ? 0.853 22.812 -0.319 1 96.56 239 GLN A CA 1
ATOM 1839 C C . GLN A 1 239 ? 1.545 21.469 -0.092 1 96.56 239 GLN A C 1
ATOM 1841 O O . GLN A 1 239 ? 0.891 20.484 0.224 1 96.56 239 GLN A O 1
ATOM 1846 N N . LYS A 1 240 ? 2.838 21.438 -0.308 1 95.31 240 LYS A N 1
ATOM 1847 C CA . LYS A 1 240 ? 3.627 20.234 -0.057 1 95.31 240 LYS A CA 1
ATOM 1848 C C . LYS A 1 240 ? 3.482 19.781 1.391 1 95.31 240 LYS A C 1
ATOM 1850 O O . LYS A 1 240 ? 3.303 18.594 1.655 1 95.31 240 LYS A O 1
ATOM 1855 N N . SER A 1 241 ? 3.58 20.75 2.309 1 96.31 241 SER A N 1
ATOM 1856 C CA . SER A 1 241 ? 3.469 20.453 3.732 1 96.31 241 SER A CA 1
ATOM 1857 C C . SER A 1 241 ? 2.09 19.891 4.074 1 96.31 241 SER A C 1
ATOM 1859 O O . SER A 1 241 ? 1.965 19.016 4.926 1 96.31 241 SER A O 1
ATOM 1861 N N . TYR A 1 242 ? 1.082 20.469 3.418 1 97.38 242 TYR A N 1
ATOM 1862 C CA . TYR A 1 242 ? -0.252 19.906 3.607 1 97.38 242 TYR A CA 1
ATOM 1863 C C . TYR A 1 242 ? -0.293 18.438 3.193 1 97.38 242 TYR A C 1
ATOM 1865 O O . TYR A 1 242 ? -0.735 17.578 3.963 1 97.38 242 TYR A O 1
ATOM 1873 N N . TYR A 1 243 ? 0.144 18.141 2.014 1 94.44 243 TYR A N 1
ATOM 1874 C CA . TYR A 1 243 ? 0.069 16.797 1.48 1 94.44 243 TYR A CA 1
ATOM 1875 C C . TYR A 1 243 ? 0.925 15.836 2.301 1 94.44 243 TYR A C 1
ATOM 1877 O O . TYR A 1 243 ? 0.497 14.719 2.613 1 94.44 243 TYR A O 1
ATOM 1885 N N . LYS A 1 244 ? 2.062 16.234 2.732 1 92.69 244 LYS A N 1
ATOM 1886 C CA . LYS A 1 244 ? 3.025 15.352 3.379 1 92.69 244 LYS A CA 1
ATOM 1887 C C . LYS A 1 244 ? 2.668 15.125 4.844 1 92.69 244 LYS A C 1
ATOM 1889 O O . LYS A 1 244 ? 2.928 14.055 5.395 1 92.69 244 LYS A O 1
ATOM 1894 N N . THR A 1 245 ? 2.055 16.125 5.469 1 93.25 245 THR A N 1
ATOM 1895 C CA . THR A 1 245 ? 1.935 16.031 6.918 1 93.25 245 THR A CA 1
ATOM 1896 C C . THR A 1 245 ? 0.482 16.203 7.355 1 93.25 245 THR A C 1
ATOM 1898 O O . THR A 1 245 ? -0.002 15.477 8.227 1 93.25 245 THR A O 1
ATOM 1901 N N . ALA A 1 246 ? -0.251 17.094 6.781 1 97.12 246 ALA A N 1
ATOM 1902 C CA . ALA A 1 246 ? -1.549 17.5 7.316 1 97.12 246 ALA A CA 1
ATOM 1903 C C . ALA A 1 246 ? -2.676 16.672 6.699 1 97.12 246 ALA A C 1
ATOM 1905 O O . ALA A 1 246 ? -3.738 16.516 7.305 1 97.12 246 ALA A O 1
ATOM 1906 N N . ALA A 1 247 ? -2.479 16.156 5.551 1 96.88 247 ALA A N 1
ATOM 1907 C CA . ALA A 1 247 ? -3.545 15.5 4.797 1 96.88 247 ALA A CA 1
ATOM 1908 C C . ALA A 1 247 ? -4.086 14.289 5.547 1 96.88 247 ALA A C 1
ATOM 1910 O O . ALA A 1 247 ? -5.297 14.07 5.602 1 96.88 247 ALA A O 1
ATOM 1911 N N . LEU A 1 248 ? -3.221 13.469 6.117 1 96.38 248 LEU A N 1
ATOM 1912 C CA . LEU A 1 248 ? -3.654 12.25 6.793 1 96.38 248 LEU A CA 1
ATOM 1913 C C . LEU A 1 248 ? -4.578 12.57 7.961 1 96.38 248 LEU A C 1
ATOM 1915 O O . LEU A 1 248 ? -5.691 12.047 8.039 1 96.38 248 LEU A O 1
ATOM 1919 N N . ILE A 1 249 ? -4.172 13.5 8.828 1 96.56 249 ILE A N 1
ATOM 1920 C CA . ILE A 1 249 ? -4.941 13.805 10.031 1 96.56 249 ILE A CA 1
ATOM 1921 C C . ILE A 1 249 ? -6.219 14.547 9.648 1 96.56 249 ILE A C 1
ATOM 1923 O O . ILE A 1 249 ? -7.266 14.359 10.273 1 96.56 249 ILE A O 1
ATOM 1927 N N . SER A 1 250 ? -6.168 15.438 8.688 1 98.19 250 SER A N 1
ATOM 1928 C CA . SER A 1 250 ? -7.352 16.172 8.258 1 98.19 250 SER A CA 1
ATOM 1929 C C . SER A 1 250 ? -8.422 15.242 7.715 1 98.19 250 SER A C 1
ATOM 1931 O O . SER A 1 250 ? -9.578 15.289 8.148 1 98.19 250 SER A O 1
ATOM 1933 N N . ASN A 1 251 ? -8.016 14.352 6.812 1 97.69 251 ASN A N 1
ATOM 1934 C CA . ASN A 1 251 ? -8.977 13.406 6.246 1 97.69 251 ASN A CA 1
ATOM 1935 C C . ASN A 1 251 ? -9.492 12.438 7.305 1 97.69 251 ASN A C 1
ATOM 1937 O O . ASN A 1 251 ? -10.656 12.039 7.273 1 97.69 251 ASN A O 1
ATOM 1941 N N . SER A 1 252 ? -8.641 12.039 8.203 1 97.69 252 SER A N 1
ATOM 1942 C CA . SER A 1 252 ? -9.047 11.125 9.266 1 97.69 252 SER A CA 1
ATOM 1943 C C . SER A 1 252 ? -10.039 11.789 10.211 1 97.69 252 SER A C 1
ATOM 1945 O O . SER A 1 252 ? -10.992 11.148 10.664 1 97.69 252 SER A O 1
ATOM 1947 N N . CYS A 1 253 ? -9.82 13.047 10.547 1 98 253 CYS A N 1
ATOM 1948 C CA . CYS A 1 253 ? -10.773 13.773 11.367 1 98 253 CYS A CA 1
ATOM 1949 C C . CYS A 1 253 ? -12.125 13.883 10.672 1 98 253 CYS A C 1
ATOM 1951 O O . CYS A 1 253 ? -13.172 13.688 11.297 1 98 253 CYS A O 1
ATOM 1953 N N . LYS A 1 254 ? -12.102 14.203 9.445 1 98.25 254 LYS A N 1
ATOM 1954 C CA . LYS A 1 254 ? -13.336 14.227 8.664 1 98.25 254 LYS A CA 1
ATOM 1955 C C . LYS A 1 254 ? -14.016 12.859 8.68 1 98.25 254 LYS A C 1
ATOM 1957 O O . LYS A 1 254 ? -15.242 12.766 8.789 1 98.25 254 LYS A O 1
ATOM 1962 N N . ALA A 1 255 ? -13.211 11.82 8.547 1 97.19 255 ALA A N 1
ATOM 1963 C CA . ALA A 1 255 ? -13.734 10.453 8.562 1 97.19 255 ALA A CA 1
ATOM 1964 C C . ALA A 1 255 ? -14.461 10.164 9.867 1 97.19 255 ALA A C 1
ATOM 1966 O O . ALA A 1 255 ? -15.477 9.469 9.883 1 97.19 255 ALA A O 1
ATOM 1967 N N . VAL A 1 256 ? -13.961 10.664 10.977 1 96.75 256 VAL A N 1
ATOM 1968 C CA . VAL A 1 256 ? -14.617 10.5 12.266 1 96.75 256 VAL A CA 1
ATOM 1969 C C . VAL A 1 256 ? -16.016 11.109 12.227 1 96.75 256 VAL A C 1
ATOM 1971 O O . VAL A 1 256 ? -16.984 10.484 12.664 1 96.75 256 VAL A O 1
ATOM 1974 N N . ALA A 1 257 ? -16.141 12.289 11.688 1 96.62 257 ALA A N 1
ATOM 1975 C CA . ALA A 1 257 ? -17.422 12.977 11.609 1 96.62 257 ALA A CA 1
ATOM 1976 C C . ALA A 1 257 ? -18.391 12.219 10.703 1 96.62 257 ALA A C 1
ATOM 1978 O O . ALA A 1 257 ? -19.578 12.102 11.016 1 96.62 257 ALA A O 1
ATOM 1979 N N . VAL A 1 258 ? -17.875 11.719 9.656 1 95.38 258 VAL A N 1
ATOM 1980 C CA . VAL A 1 258 ? -18.703 10.961 8.719 1 95.38 258 VAL A CA 1
ATOM 1981 C C . VAL A 1 258 ? -19.203 9.68 9.383 1 95.38 258 VAL A C 1
ATOM 1983 O O . VAL A 1 258 ? -20.375 9.336 9.273 1 95.38 258 VAL A O 1
ATOM 1986 N N . LEU A 1 259 ? -18.328 9.023 10.039 1 92.94 259 LEU A N 1
ATOM 1987 C CA . LEU A 1 259 ? -18.672 7.789 10.727 1 92.94 259 LEU A CA 1
ATOM 1988 C C . LEU A 1 259 ? -19.719 8.039 11.797 1 92.94 259 LEU A C 1
ATOM 1990 O O . LEU A 1 259 ? -20.578 7.188 12.055 1 92.94 259 LEU A O 1
ATOM 1994 N N . ALA A 1 260 ? -19.688 9.211 12.391 1 92.56 260 ALA A N 1
ATOM 1995 C CA . ALA A 1 260 ? -20.625 9.594 13.445 1 92.56 260 ALA A CA 1
ATOM 1996 C C . ALA A 1 260 ? -21.969 10.031 12.867 1 92.56 260 ALA A C 1
ATOM 1998 O O . ALA A 1 260 ? -22.906 10.312 13.602 1 92.56 260 ALA A O 1
ATOM 1999 N N . GLY A 1 261 ? -22.031 10.102 11.539 1 91.62 261 GLY A N 1
ATOM 2000 C CA . GLY A 1 261 ? -23.266 10.523 10.906 1 91.62 261 GLY A CA 1
ATOM 2001 C C . GLY A 1 261 ? -23.516 12.016 11.039 1 91.62 261 GLY A C 1
ATOM 2002 O O . GLY A 1 261 ? -24.672 12.453 11.055 1 91.62 261 GLY A O 1
ATOM 2003 N N . GLN A 1 262 ? -22.516 12.727 11.211 1 93.31 262 GLN A N 1
ATOM 2004 C CA . GLN A 1 262 ? -22.656 14.172 11.367 1 93.31 262 GLN A CA 1
ATOM 2005 C C . GLN A 1 262 ? -22.922 14.852 10.023 1 93.31 262 GLN A C 1
ATOM 2007 O O . GLN A 1 262 ? -22.828 14.211 8.977 1 93.31 262 GLN A O 1
ATOM 2012 N N . THR A 1 263 ? -23.328 16.109 10.086 1 94 263 THR A N 1
ATOM 2013 C CA . THR A 1 263 ? -23.625 16.891 8.883 1 94 263 THR A CA 1
ATOM 2014 C C . THR A 1 263 ? -22.344 17.219 8.125 1 94 263 THR A C 1
ATOM 2016 O O . THR A 1 263 ? -21.234 17.094 8.672 1 94 263 THR A O 1
ATOM 2019 N N . ALA A 1 264 ? -22.453 17.641 6.926 1 95.5 264 ALA A N 1
ATOM 2020 C CA . ALA A 1 264 ? -21.312 18.016 6.086 1 95.5 264 ALA A CA 1
ATOM 2021 C C . ALA A 1 264 ? -20.562 19.203 6.688 1 95.5 264 ALA A C 1
ATOM 2023 O O . ALA A 1 264 ? -19.344 19.297 6.555 1 95.5 264 ALA A O 1
ATOM 2024 N N . GLU A 1 265 ? -21.312 20.016 7.324 1 96.69 265 GLU A N 1
ATOM 2025 C CA . GLU A 1 265 ? -20.688 21.188 7.953 1 96.69 265 GLU A CA 1
ATOM 2026 C C . GLU A 1 265 ? -19.75 20.766 9.078 1 96.69 265 GLU A C 1
ATOM 2028 O O . GLU A 1 265 ? -18.609 21.234 9.148 1 96.69 265 GLU A O 1
ATOM 2033 N N . VAL A 1 266 ? -20.266 19.859 9.883 1 97.06 266 VAL A N 1
ATOM 2034 C CA . VAL A 1 266 ? -19.438 19.375 10.984 1 97.06 266 VAL A CA 1
ATOM 2035 C C . VAL A 1 266 ? -18.234 18.625 10.438 1 97.06 266 VAL A C 1
ATOM 2037 O O . VAL A 1 266 ? -17.109 18.766 10.953 1 97.06 266 VAL A O 1
ATOM 2040 N N . ALA A 1 267 ? -18.422 17.844 9.391 1 97.62 267 ALA A N 1
ATOM 2041 C CA . ALA A 1 267 ? -17.328 17.109 8.75 1 97.62 267 ALA A CA 1
ATOM 2042 C C . ALA A 1 267 ? -16.266 18.062 8.211 1 97.62 267 ALA A C 1
ATOM 2044 O O . ALA A 1 267 ? -15.07 17.812 8.328 1 97.62 267 ALA A O 1
ATOM 2045 N N . THR A 1 268 ? -16.703 19.188 7.684 1 98.19 268 THR A N 1
ATOM 2046 C CA . THR A 1 268 ? -15.789 20.188 7.148 1 98.19 268 THR A CA 1
ATOM 2047 C C . THR A 1 268 ? -14.992 20.859 8.273 1 98.19 268 THR A C 1
ATOM 2049 O O . THR A 1 268 ? -13.797 21.109 8.125 1 98.19 268 THR A O 1
ATOM 2052 N N . LEU A 1 269 ? -15.688 21.141 9.336 1 98.38 269 LEU A N 1
ATOM 2053 C CA . LEU A 1 269 ? -15.008 21.75 10.477 1 98.38 269 LEU A CA 1
ATOM 2054 C C . LEU A 1 269 ? -13.969 20.797 11.055 1 98.38 269 LEU A C 1
ATOM 2056 O O . LEU A 1 269 ? -12.867 21.219 11.414 1 98.38 269 LEU A O 1
ATOM 2060 N N . ALA A 1 270 ? -14.336 19.484 11.156 1 98.38 270 ALA A N 1
ATOM 2061 C CA . ALA A 1 270 ? -13.375 18.484 11.609 1 98.38 270 ALA A CA 1
ATOM 2062 C C . ALA A 1 270 ? -12.164 18.438 10.688 1 98.38 270 ALA A C 1
ATOM 2064 O O . ALA A 1 270 ? -11.023 18.375 11.148 1 98.38 270 ALA A O 1
ATOM 2065 N N . TYR A 1 271 ? -12.406 18.484 9.406 1 98.62 271 TYR A N 1
ATOM 2066 C CA . TYR A 1 271 ? -11.352 18.5 8.398 1 98.62 271 TYR A CA 1
ATOM 2067 C C . TYR A 1 271 ? -10.438 19.703 8.602 1 98.62 271 TYR A C 1
ATOM 2069 O O . TYR A 1 271 ? -9.211 19.578 8.555 1 98.62 271 TYR A O 1
ATOM 2077 N N . GLN A 1 272 ? -11.023 20.859 8.836 1 98.75 272 GLN A N 1
ATOM 2078 C CA . GLN A 1 272 ? -10.266 22.094 9.008 1 98.75 272 GLN A CA 1
ATOM 2079 C C . GLN A 1 272 ? -9.398 22.047 10.258 1 98.75 272 GLN A C 1
ATOM 2081 O O . GLN A 1 272 ? -8.258 22.5 10.25 1 98.75 272 GLN A O 1
ATOM 2086 N N . TYR A 1 273 ? -9.961 21.531 11.281 1 98.5 273 TYR A N 1
ATOM 2087 C CA . TYR A 1 273 ? -9.148 21.375 12.484 1 98.5 273 TYR A CA 1
ATOM 2088 C C . TYR A 1 273 ? -7.895 20.562 12.195 1 98.5 273 TYR A C 1
ATOM 2090 O O . TYR A 1 273 ? -6.781 21 12.516 1 98.5 273 TYR A O 1
ATOM 2098 N N . GLY A 1 274 ? -8.094 19.375 11.578 1 98.12 274 GLY A N 1
ATOM 2099 C CA . GLY A 1 274 ? -6.961 18.516 11.25 1 98.12 274 GLY A CA 1
ATOM 2100 C C . GLY A 1 274 ? -5.965 19.188 10.32 1 98.12 274 GLY A C 1
ATOM 2101 O O . GLY A 1 274 ? -4.754 19.062 10.508 1 98.12 274 GLY A O 1
ATOM 2102 N N . LYS A 1 275 ? -6.445 19.875 9.344 1 98.44 275 LYS A N 1
ATOM 2103 C CA . LYS A 1 275 ? -5.605 20.547 8.352 1 98.44 275 LYS A CA 1
ATOM 2104 C C . LYS A 1 275 ? -4.688 21.578 9.016 1 98.44 275 LYS A C 1
ATOM 2106 O O . LYS A 1 275 ? -3.473 21.531 8.82 1 98.44 275 LYS A O 1
ATOM 2111 N N . HIS A 1 276 ? -5.273 22.438 9.781 1 98.44 276 HIS A N 1
ATOM 2112 C CA . HIS A 1 276 ? -4.508 23.531 10.391 1 98.44 276 HIS A CA 1
ATOM 2113 C C . HIS A 1 276 ? -3.613 23.016 11.508 1 98.44 276 HIS A C 1
ATOM 2115 O O . HIS A 1 276 ? -2.508 23.516 11.711 1 98.44 276 HIS A O 1
ATOM 2121 N N . LEU A 1 277 ? -4.129 22.031 12.211 1 97.19 277 LEU A N 1
ATOM 2122 C CA . LEU A 1 277 ? -3.271 21.406 13.203 1 97.19 277 LEU A CA 1
ATOM 2123 C C . LEU A 1 277 ? -2.029 20.812 12.555 1 97.19 277 LEU A C 1
ATOM 2125 O O . LEU A 1 277 ? -0.915 21 13.047 1 97.19 277 LEU A O 1
ATOM 2129 N N . GLY A 1 278 ? -2.24 20.078 11.477 1 96.56 278 GLY A N 1
ATOM 2130 C CA . GLY A 1 278 ? -1.139 19.453 10.766 1 96.56 278 GLY A CA 1
ATOM 2131 C C . GLY A 1 278 ? -0.138 20.438 10.211 1 96.56 278 GLY A C 1
ATOM 2132 O O . GLY A 1 278 ? 1.073 20.234 10.305 1 96.56 278 GLY A O 1
ATOM 2133 N N . ILE A 1 279 ? -0.626 21.516 9.648 1 97.69 279 ILE A N 1
ATOM 2134 C CA . ILE A 1 279 ? 0.261 22.516 9.094 1 97.69 279 ILE A CA 1
ATOM 2135 C C . ILE A 1 279 ? 1.064 23.188 10.211 1 97.69 279 ILE A C 1
ATOM 2137 O O . ILE A 1 279 ? 2.275 23.375 10.078 1 97.69 279 ILE A O 1
ATOM 2141 N N . ALA A 1 280 ? 0.385 23.531 11.297 1 96.88 280 ALA A N 1
ATOM 2142 C CA . ALA A 1 280 ? 1.078 24.109 12.445 1 96.88 280 ALA A CA 1
ATOM 2143 C C . ALA A 1 280 ? 2.178 23.188 12.953 1 96.88 280 ALA A C 1
ATOM 2145 O O . ALA A 1 280 ? 3.283 23.625 13.266 1 96.88 280 ALA A O 1
ATOM 2146 N N . TYR A 1 281 ? 1.874 21.938 12.992 1 94.25 281 TYR A N 1
ATOM 2147 C CA . TYR A 1 281 ? 2.838 20.938 13.43 1 94.25 281 TYR A CA 1
ATOM 2148 C C . TYR A 1 281 ? 4.078 20.953 12.539 1 94.25 281 TYR A C 1
ATOM 2150 O O . TYR A 1 281 ? 5.203 20.922 13.047 1 94.25 281 TYR A O 1
ATOM 2158 N N . GLN A 1 282 ? 3.861 20.953 11.297 1 94.75 282 GLN A N 1
ATOM 2159 C CA . GLN A 1 282 ? 4.984 20.922 10.359 1 94.75 282 GLN A CA 1
ATOM 2160 C C . GLN A 1 282 ? 5.832 22.188 10.477 1 94.75 282 GLN A C 1
ATOM 2162 O O . GLN A 1 282 ? 7.062 22.125 10.422 1 94.75 282 GLN A O 1
ATOM 2167 N N . LEU A 1 283 ? 5.211 23.328 10.609 1 96.31 283 LEU A N 1
ATOM 2168 C CA . LEU A 1 283 ? 5.926 24.594 10.742 1 96.31 283 LEU A CA 1
ATOM 2169 C C . LEU A 1 283 ? 6.828 24.578 11.977 1 96.31 283 LEU A C 1
ATOM 2171 O O . LEU A 1 283 ? 7.984 25 11.906 1 96.31 283 LEU A O 1
ATOM 2175 N N . ILE A 1 284 ? 6.328 24.062 13.031 1 93.88 284 ILE A N 1
ATOM 2176 C CA . ILE A 1 284 ? 7.113 24 14.258 1 93.88 284 ILE A CA 1
ATOM 2177 C C . ILE A 1 284 ? 8.258 23 14.086 1 93.88 284 ILE A C 1
ATOM 2179 O O . ILE A 1 284 ? 9.383 23.266 14.523 1 93.88 284 ILE A O 1
ATOM 2183 N N . ASP A 1 285 ? 7.953 21.906 13.469 1 91 285 ASP A N 1
ATOM 2184 C CA . ASP A 1 285 ? 9 20.922 13.188 1 91 285 ASP A CA 1
ATOM 2185 C C . ASP A 1 285 ? 10.125 21.547 12.367 1 91 285 ASP A C 1
ATOM 2187 O O . ASP A 1 285 ? 11.297 21.234 12.586 1 91 285 ASP A O 1
ATOM 2191 N N . ASP A 1 286 ? 9.805 22.344 11.453 1 93.38 286 ASP A N 1
ATOM 2192 C CA . ASP A 1 286 ? 10.789 23 10.602 1 93.38 286 ASP A CA 1
ATOM 2193 C C . ASP A 1 286 ? 11.648 23.969 11.406 1 93.38 286 ASP A C 1
ATOM 2195 O O . ASP A 1 286 ? 12.836 24.125 11.125 1 93.38 286 ASP A O 1
ATOM 2199 N N . ILE A 1 287 ? 11.031 24.656 12.352 1 93.44 287 ILE A N 1
ATOM 2200 C CA . ILE A 1 287 ? 11.781 25.547 13.227 1 93.44 287 ILE A CA 1
ATOM 2201 C C . ILE A 1 287 ? 12.773 24.75 14.062 1 93.44 287 ILE A C 1
ATOM 2203 O O . ILE A 1 287 ? 13.945 25.125 14.172 1 93.44 287 ILE A O 1
ATOM 2207 N N . LEU A 1 288 ? 12.32 23.625 14.562 1 89.12 288 LEU A N 1
ATOM 2208 C CA . LEU A 1 288 ? 13.133 22.797 15.445 1 89.12 288 LEU A CA 1
ATOM 2209 C C . LEU A 1 288 ? 14.305 22.188 14.688 1 89.12 288 LEU A C 1
ATOM 2211 O O . LEU A 1 288 ? 15.352 21.906 15.281 1 89.12 288 LEU A O 1
ATOM 2215 N N . ASP A 1 289 ? 14.148 22.031 13.438 1 88.56 289 ASP A N 1
ATOM 2216 C CA . ASP A 1 289 ? 15.258 21.531 12.625 1 88.56 289 ASP A CA 1
ATOM 2217 C C . ASP A 1 289 ? 16.438 22.484 12.664 1 88.56 289 ASP A C 1
ATOM 2219 O O . ASP A 1 289 ? 17.594 22.062 12.547 1 88.56 289 ASP A O 1
ATOM 2223 N N . PHE A 1 290 ? 16.203 23.719 12.828 1 89.19 290 PHE A N 1
ATOM 2224 C CA . PHE A 1 290 ? 17.266 24.734 12.844 1 89.19 290 PHE A CA 1
ATOM 2225 C C . PHE A 1 290 ? 17.688 25.047 14.273 1 89.19 290 PHE A C 1
ATOM 2227 O O . PHE A 1 290 ? 18.828 25.484 14.5 1 89.19 290 PHE A O 1
ATOM 2234 N N . THR A 1 291 ? 16.828 24.906 15.164 1 83.81 291 THR A N 1
ATOM 2235 C CA . THR A 1 291 ? 17.078 25.391 16.516 1 83.81 291 THR A CA 1
ATOM 2236 C C . THR A 1 291 ? 17.344 24.219 17.469 1 83.81 291 THR A C 1
ATOM 2238 O O . THR A 1 291 ? 17.922 24.406 18.547 1 83.81 291 THR A O 1
ATOM 2241 N N . GLY A 1 292 ? 16.844 23.062 17.078 1 73.31 292 GLY A N 1
ATOM 2242 C CA . GLY A 1 292 ? 16.922 21.938 17.984 1 73.31 292 GLY A CA 1
ATOM 2243 C C . GLY A 1 292 ? 18.281 21.25 17.984 1 73.31 292 GLY A C 1
ATOM 2244 O O . GLY A 1 292 ? 19.141 21.562 17.141 1 73.31 292 GLY A O 1
ATOM 2245 N N . THR A 1 293 ? 18.516 20.531 19.125 1 64.06 293 THR A N 1
ATOM 2246 C CA . THR A 1 293 ? 19.688 19.672 19.219 1 64.06 293 THR A CA 1
ATOM 2247 C C . THR A 1 293 ? 19.375 18.266 18.688 1 64.06 293 THR A C 1
ATOM 2249 O O . THR A 1 293 ? 18.219 17.875 18.625 1 64.06 293 THR A O 1
ATOM 2252 N N . SER A 1 294 ? 20.375 17.641 18.172 1 58.94 294 SER A N 1
ATOM 2253 C CA . SER A 1 294 ? 20.203 16.281 17.656 1 58.94 294 SER A CA 1
ATOM 2254 C C . SER A 1 294 ? 19.453 15.398 18.641 1 58.94 294 SER A C 1
ATOM 2256 O O . SER A 1 294 ? 18.641 14.562 18.234 1 58.94 294 SER A O 1
ATOM 2258 N N . ALA A 1 295 ? 19.734 15.648 19.844 1 48.59 295 ALA A N 1
ATOM 2259 C CA . ALA A 1 295 ? 19.156 14.836 20.922 1 48.59 295 ALA A CA 1
ATOM 2260 C C . ALA A 1 295 ? 17.641 15.055 21.016 1 48.59 295 ALA A C 1
ATOM 2262 O O . ALA A 1 295 ? 16.891 14.102 21.234 1 48.59 295 ALA A O 1
ATOM 2263 N N . SER A 1 296 ? 17.281 16.188 20.75 1 47.78 296 SER A N 1
ATOM 2264 C CA . SER A 1 296 ? 15.875 16.531 20.938 1 47.78 296 SER A CA 1
ATOM 2265 C C . SER A 1 296 ? 15.055 16.156 19.703 1 47.78 296 SER A C 1
ATOM 2267 O O . SER A 1 296 ? 13.883 15.797 19.812 1 47.78 296 SER A O 1
ATOM 2269 N N . LEU A 1 297 ? 15.695 16.094 18.516 1 52.09 297 LEU A N 1
ATOM 2270 C CA . LEU A 1 297 ? 14.961 16.031 17.266 1 52.09 297 LEU A CA 1
ATOM 2271 C C . LEU A 1 297 ? 14.875 14.594 16.75 1 52.09 297 LEU A C 1
ATOM 2273 O O . LEU A 1 297 ? 14.023 14.273 15.922 1 52.09 297 LEU A O 1
ATOM 2277 N N . GLY A 1 298 ? 15.633 13.703 17.484 1 45.16 298 GLY A N 1
ATOM 2278 C CA . GLY A 1 298 ? 15.734 12.336 17 1 45.16 298 GLY A CA 1
ATOM 2279 C C . GLY A 1 298 ? 16.375 12.242 15.625 1 45.16 298 GLY A C 1
ATOM 2280 O O . GLY A 1 298 ? 16.516 11.148 15.078 1 45.16 298 GLY A O 1
ATOM 2281 N N . LYS A 1 299 ? 16.484 13.352 14.938 1 54.16 299 LYS A N 1
ATOM 2282 C CA . LYS A 1 299 ? 17.234 13.477 13.688 1 54.16 299 LYS A CA 1
ATOM 2283 C C . LYS A 1 299 ? 18.359 14.492 13.82 1 54.16 299 LYS A C 1
ATOM 2285 O O . LYS A 1 299 ? 18.406 15.25 14.797 1 54.16 299 LYS A O 1
ATOM 2290 N N . GLY A 1 300 ? 19.344 14.281 12.938 1 56.62 300 GLY A N 1
ATOM 2291 C CA . GLY A 1 300 ? 20.406 15.281 12.945 1 56.62 300 GLY A CA 1
ATOM 2292 C C . GLY A 1 300 ? 19.875 16.688 12.703 1 56.62 300 GLY A C 1
ATOM 2293 O O . GLY A 1 300 ? 18.891 16.875 11.992 1 56.62 300 GLY A O 1
ATOM 2294 N N . SER A 1 301 ? 20.219 17.594 13.516 1 65 301 SER A N 1
ATOM 2295 C CA . SER A 1 301 ? 19.938 19 13.25 1 65 301 SER A CA 1
ATOM 2296 C C . SER A 1 301 ? 20.328 19.375 11.828 1 65 301 SER A C 1
ATOM 2298 O O . SER A 1 301 ? 21.266 18.812 11.266 1 65 301 SER A O 1
ATOM 2300 N N . LEU A 1 302 ? 19.516 20.234 11.172 1 73 302 LEU A N 1
ATOM 2301 C CA . LEU A 1 302 ? 19.781 20.766 9.844 1 73 302 LEU A CA 1
ATOM 2302 C C . LEU A 1 302 ? 19.672 19.672 8.789 1 73 302 LEU A C 1
ATOM 2304 O O . LEU A 1 302 ? 20.438 19.672 7.816 1 73 302 LEU A O 1
ATOM 2308 N N . SER A 1 303 ? 18.844 18.734 9.086 1 77.81 303 SER A N 1
ATOM 2309 C CA . SER A 1 303 ? 18.703 17.594 8.172 1 77.81 303 SER A CA 1
ATOM 2310 C C . SER A 1 303 ? 18.047 18.031 6.863 1 77.81 303 SER A C 1
ATOM 2312 O O . SER A 1 303 ? 18.453 17.594 5.785 1 77.81 303 SER A O 1
ATOM 2314 N N . ASP A 1 304 ? 17.141 18.906 6.945 1 84.88 304 ASP A N 1
ATOM 2315 C CA . ASP A 1 304 ? 16.391 19.312 5.766 1 84.88 304 ASP A CA 1
ATOM 2316 C C . ASP A 1 304 ? 17.266 20.078 4.781 1 84.88 304 ASP A C 1
ATOM 2318 O O . ASP A 1 304 ? 17.281 19.766 3.588 1 84.88 304 ASP A O 1
ATOM 2322 N N . ILE A 1 305 ? 17.984 21.016 5.32 1 85.19 305 ILE A N 1
ATOM 2323 C CA . ILE A 1 305 ? 18.781 21.844 4.43 1 85.19 305 ILE A CA 1
ATOM 2324 C C . ILE A 1 305 ? 19.891 21 3.807 1 85.19 305 ILE A C 1
ATOM 2326 O O . ILE A 1 305 ? 20.281 21.219 2.654 1 85.19 305 ILE A O 1
ATOM 2330 N N . HIS A 1 306 ? 20.359 20.078 4.562 1 85.38 306 HIS A N 1
ATOM 2331 C CA . HIS A 1 306 ? 21.406 19.219 4.035 1 85.38 306 HIS A CA 1
ATOM 2332 C C . HIS A 1 306 ? 20.859 18.297 2.949 1 85.38 306 HIS A C 1
ATOM 2334 O O . HIS A 1 306 ? 21.609 17.844 2.08 1 85.38 306 HIS A O 1
ATOM 2340 N N . GLN A 1 307 ? 19.656 18.078 3.037 1 82.94 307 GLN A N 1
ATOM 2341 C CA . GLN A 1 307 ? 19.016 17.281 2.002 1 82.94 307 GLN A CA 1
ATOM 2342 C C . GLN A 1 307 ? 18.484 18.156 0.867 1 82.94 307 GLN A C 1
ATOM 2344 O O . GLN A 1 307 ? 17.844 17.656 -0.059 1 82.94 307 GLN A O 1
ATOM 2349 N N . GLY A 1 308 ? 18.703 19.438 1.034 1 87.06 308 GLY A N 1
ATOM 2350 C CA . GLY A 1 308 ? 18.312 20.375 -0.009 1 87.06 308 GLY A CA 1
ATOM 2351 C C . GLY A 1 308 ? 16.875 20.828 0.102 1 87.06 308 GLY A C 1
ATOM 2352 O O . GLY A 1 308 ? 16.328 21.406 -0.839 1 87.06 308 GLY A O 1
ATOM 2353 N N . ILE A 1 309 ? 16.297 20.578 1.183 1 90.19 309 ILE A N 1
ATOM 2354 C CA . ILE A 1 309 ? 14.898 20.938 1.376 1 90.19 309 ILE A CA 1
ATOM 2355 C C . ILE A 1 309 ? 14.797 22.328 1.986 1 90.19 309 ILE A C 1
ATOM 2357 O O . ILE A 1 309 ? 15.398 22.609 3.029 1 90.19 309 ILE A O 1
ATOM 2361 N N . VAL A 1 310 ? 14.086 23.188 1.252 1 94.62 310 VAL A N 1
ATOM 2362 C CA . VAL A 1 310 ? 13.891 24.547 1.729 1 94.62 310 VAL A CA 1
ATOM 2363 C C . VAL A 1 310 ? 12.555 24.656 2.467 1 94.62 310 VAL A C 1
ATOM 2365 O O . VAL A 1 310 ? 11.508 24.312 1.913 1 94.62 310 VAL A O 1
ATOM 2368 N N . THR A 1 311 ? 12.609 25.094 3.705 1 96.12 311 THR A N 1
ATOM 2369 C CA . THR A 1 311 ? 11.406 25.172 4.523 1 96.12 311 THR A CA 1
ATOM 2370 C C . THR A 1 311 ? 11.055 26.625 4.84 1 96.12 311 THR A C 1
ATOM 2372 O O . THR A 1 311 ? 11.719 27.547 4.355 1 96.12 311 THR A O 1
ATOM 2375 N N . ALA A 1 312 ? 10.062 26.859 5.648 1 97.44 312 ALA A N 1
ATOM 2376 C CA . ALA A 1 312 ? 9.438 28.156 5.871 1 97.44 312 ALA A CA 1
ATOM 2377 C C . ALA A 1 312 ? 10.438 29.156 6.449 1 97.44 312 ALA A C 1
ATOM 2379 O O . ALA A 1 312 ? 10.508 30.297 6 1 97.44 312 ALA A O 1
ATOM 2380 N N . PRO A 1 313 ? 11.32 28.75 7.41 1 97.06 313 PRO A N 1
ATOM 2381 C CA . PRO A 1 313 ? 12.273 29.719 7.957 1 97.06 313 PRO A CA 1
ATOM 2382 C C . PRO A 1 313 ? 13.172 30.328 6.883 1 97.06 313 PRO A C 1
ATOM 2384 O O . PRO A 1 313 ? 13.367 31.547 6.863 1 97.06 313 PRO A O 1
ATOM 2387 N N . ILE A 1 314 ? 13.617 29.531 6.039 1 96.88 314 ILE A N 1
ATOM 2388 C CA . ILE A 1 314 ? 14.5 30 4.977 1 96.88 314 ILE A CA 1
ATOM 2389 C C . ILE A 1 314 ? 13.703 30.828 3.973 1 96.88 314 ILE A C 1
ATOM 2391 O O . ILE A 1 314 ? 14.203 31.828 3.453 1 96.88 314 ILE A O 1
ATOM 2395 N N . LEU A 1 315 ? 12.531 30.438 3.666 1 97.44 315 LEU A N 1
ATOM 2396 C CA . LEU A 1 315 ? 11.68 31.156 2.73 1 97.44 315 LEU A CA 1
ATOM 2397 C C . LEU A 1 315 ? 11.375 32.562 3.25 1 97.44 315 LEU A C 1
ATOM 2399 O O . LEU A 1 315 ? 11.414 33.531 2.49 1 97.44 315 LEU A O 1
ATOM 2403 N N . PHE A 1 316 ? 11.078 32.688 4.496 1 97.5 316 PHE A N 1
ATOM 2404 C CA . PHE A 1 316 ? 10.844 34 5.09 1 97.5 316 PHE A CA 1
ATOM 2405 C C . PHE A 1 316 ? 12.117 34.844 5.082 1 97.5 316 PHE A C 1
ATOM 2407 O O . PHE A 1 316 ? 12.078 36.031 4.848 1 97.5 316 PHE A O 1
ATOM 2414 N N . ALA A 1 317 ? 13.266 34.188 5.379 1 97.12 317 ALA A N 1
ATOM 2415 C CA . ALA A 1 317 ? 14.547 34.875 5.336 1 97.12 317 ALA A CA 1
ATOM 2416 C C . ALA A 1 317 ? 14.828 35.406 3.938 1 97.12 317 ALA A C 1
ATOM 2418 O O . ALA A 1 317 ? 15.391 36.5 3.787 1 97.12 317 ALA A O 1
ATOM 2419 N N . MET A 1 318 ? 14.445 34.656 2.994 1 96.19 318 MET A N 1
ATOM 2420 C CA . MET A 1 318 ? 14.664 35.031 1.602 1 96.19 318 MET A CA 1
ATOM 2421 C C . MET A 1 318 ? 13.891 36.312 1.256 1 96.19 318 MET A C 1
ATOM 2423 O O . MET A 1 318 ? 14.305 37.094 0.391 1 96.19 318 MET A O 1
ATOM 2427 N N . GLU A 1 319 ? 12.766 36.531 1.848 1 95.06 319 GLU A N 1
ATOM 2428 C CA . GLU A 1 319 ? 11.984 37.75 1.622 1 95.06 319 GLU A CA 1
ATOM 2429 C C . GLU A 1 319 ? 12.711 38.969 2.146 1 95.06 319 GLU A C 1
ATOM 2431 O O . GLU A 1 319 ? 12.594 40.062 1.576 1 95.06 319 GLU A O 1
ATOM 2436 N N . GLU A 1 320 ? 13.492 38.812 3.168 1 95.25 320 GLU A N 1
ATOM 2437 C CA . GLU A 1 320 ? 14.25 39.906 3.768 1 95.25 320 GLU A CA 1
ATOM 2438 C C . GLU A 1 320 ? 15.586 40.094 3.057 1 95.25 320 GLU A C 1
ATOM 2440 O O . GLU A 1 320 ? 16.062 41.25 2.93 1 95.25 320 GLU A O 1
ATOM 2445 N N . TYR A 1 321 ? 16.141 39 2.658 1 96.06 321 TYR A N 1
ATOM 2446 C CA . TYR A 1 321 ? 17.438 39.062 1.984 1 96.06 321 TYR A CA 1
ATOM 2447 C C . TYR A 1 321 ? 17.359 38.375 0.618 1 96.06 321 TYR A C 1
ATOM 2449 O O . TYR A 1 321 ? 17.672 37.188 0.482 1 96.06 321 TYR A O 1
ATOM 2457 N N . PRO A 1 322 ? 17.094 39.156 -0.381 1 93.56 322 PRO A N 1
ATOM 2458 C CA . PRO A 1 322 ? 16.938 38.594 -1.725 1 93.56 322 PRO A CA 1
ATOM 2459 C C . PRO A 1 322 ? 18.188 37.875 -2.209 1 93.56 322 PRO A C 1
ATOM 2461 O O . PRO A 1 322 ? 18.109 37 -3.064 1 93.56 322 PRO A O 1
ATOM 2464 N N . GLN A 1 323 ? 19.422 38.188 -1.661 1 93.31 323 GLN A N 1
ATOM 2465 C CA . GLN A 1 323 ? 20.656 37.5 -2.02 1 93.31 323 GLN A CA 1
ATOM 2466 C C . GLN A 1 323 ? 20.562 36 -1.699 1 93.31 323 GLN A C 1
ATOM 2468 O O . GLN A 1 323 ? 21.219 35.188 -2.357 1 93.31 323 GLN A O 1
ATOM 2473 N N . LEU A 1 324 ? 19.797 35.719 -0.734 1 94.94 324 LEU A N 1
ATOM 2474 C CA . LEU A 1 324 ? 19.625 34.344 -0.314 1 94.94 324 LEU A CA 1
ATOM 2475 C C . LEU A 1 324 ? 18.938 33.5 -1.401 1 94.94 324 LEU A C 1
ATOM 2477 O O . LEU A 1 324 ? 19.156 32.312 -1.512 1 94.94 324 LEU A O 1
ATOM 2481 N N . ARG A 1 325 ? 18.094 34.156 -2.193 1 94 325 ARG A N 1
ATOM 2482 C CA . ARG A 1 325 ? 17.391 33.469 -3.275 1 94 325 ARG A CA 1
ATOM 2483 C C . ARG A 1 325 ? 18.375 32.875 -4.273 1 94 325 ARG A C 1
ATOM 2485 O O . ARG A 1 325 ? 18.172 31.766 -4.766 1 94 325 ARG A O 1
ATOM 2492 N N . VAL A 1 326 ? 19.406 33.594 -4.559 1 92.25 326 VAL A N 1
ATOM 2493 C CA . VAL A 1 326 ? 20.422 33.125 -5.496 1 92.25 326 VAL A CA 1
ATOM 2494 C C . VAL A 1 326 ? 21.094 31.859 -4.957 1 92.25 326 VAL A C 1
ATOM 2496 O O . VAL A 1 326 ? 21.312 30.891 -5.703 1 92.25 326 VAL A O 1
ATOM 2499 N N . ILE A 1 327 ? 21.344 31.844 -3.717 1 92.19 327 ILE A N 1
ATOM 2500 C CA . ILE A 1 327 ? 21.984 30.703 -3.062 1 92.19 327 ILE A CA 1
ATOM 2501 C C . ILE A 1 327 ? 21.062 29.5 -3.104 1 92.19 327 ILE A C 1
ATOM 2503 O O . ILE A 1 327 ? 21.5 28.391 -3.402 1 92.19 327 ILE A O 1
ATOM 2507 N N . VAL A 1 328 ? 19.812 29.703 -2.805 1 92.62 328 VAL A N 1
ATOM 2508 C CA . VAL A 1 328 ? 18.828 28.625 -2.766 1 92.62 328 VAL A CA 1
ATOM 2509 C C . VAL A 1 328 ? 18.641 28.047 -4.164 1 92.62 328 VAL A C 1
ATOM 2511 O O . VAL A 1 328 ? 18.516 26.828 -4.328 1 92.62 328 VAL A O 1
ATOM 2514 N N . GLU A 1 329 ? 18.609 28.891 -5.133 1 89.88 329 GLU A N 1
ATOM 2515 C CA . GLU A 1 329 ? 18.453 28.438 -6.512 1 89.88 329 GLU A CA 1
ATOM 2516 C C . GLU A 1 329 ? 19.656 27.594 -6.953 1 89.88 329 GLU A C 1
ATOM 2518 O O . GLU A 1 329 ? 19.5 26.656 -7.754 1 89.88 329 GLU A O 1
ATOM 2523 N N . GLN A 1 330 ? 20.844 27.891 -6.445 1 87.31 330 GLN A N 1
ATOM 2524 C CA . GLN A 1 330 ? 22.047 27.109 -6.75 1 87.31 330 GLN A CA 1
ATOM 2525 C C . GLN A 1 330 ? 22 25.734 -6.09 1 87.31 330 GLN A C 1
ATOM 2527 O O . GLN A 1 330 ? 22.578 24.781 -6.594 1 87.31 330 GLN A O 1
ATOM 2532 N N . GLY A 1 331 ? 21.312 25.672 -5.031 1 87.44 331 GLY A N 1
ATOM 2533 C CA . GLY A 1 331 ? 21.203 24.406 -4.316 1 87.44 331 GLY A CA 1
ATOM 2534 C C . GLY A 1 331 ? 22.156 24.312 -3.135 1 87.44 331 GLY A C 1
ATOM 2535 O O . GLY A 1 331 ? 22.953 25.219 -2.895 1 87.44 331 GLY A O 1
ATOM 2536 N N . PHE A 1 332 ? 22.078 23.234 -2.381 1 88.62 332 PHE A N 1
ATOM 2537 C CA . PHE A 1 332 ? 22.812 23.094 -1.129 1 88.62 332 PHE A CA 1
ATOM 2538 C C . PHE A 1 332 ? 23.797 21.938 -1.199 1 88.62 332 PHE A C 1
ATOM 2540 O O . PHE A 1 332 ? 24.203 21.391 -0.167 1 88.62 332 PHE A O 1
ATOM 2547 N N . ASP A 1 333 ? 24.094 21.562 -2.373 1 85.75 333 ASP A N 1
ATOM 2548 C CA . ASP A 1 333 ? 25.125 20.547 -2.533 1 85.75 333 ASP A CA 1
ATOM 2549 C C . ASP A 1 333 ? 26.484 21.047 -2.041 1 85.75 333 ASP A C 1
ATOM 2551 O O . ASP A 1 333 ? 27.297 20.266 -1.541 1 85.75 333 ASP A O 1
ATOM 2555 N N . ASP A 1 334 ? 26.719 22.312 -2.186 1 88.62 334 ASP A N 1
ATOM 2556 C CA . ASP A 1 334 ? 27.906 22.984 -1.661 1 88.62 334 ASP A CA 1
ATOM 2557 C C . ASP A 1 334 ? 27.703 23.406 -0.205 1 88.62 334 ASP A C 1
ATOM 2559 O O . ASP A 1 334 ? 26.844 24.234 0.096 1 88.62 334 ASP A O 1
ATOM 2563 N N . PRO A 1 335 ? 28.469 22.859 0.668 1 90.5 335 PRO A N 1
ATOM 2564 C CA . PRO A 1 335 ? 28.328 23.203 2.086 1 90.5 335 PRO A CA 1
ATOM 2565 C C . PRO A 1 335 ? 28.453 24.688 2.352 1 90.5 335 PRO A C 1
ATOM 2567 O O . PRO A 1 335 ? 27.891 25.203 3.314 1 90.5 335 PRO A O 1
ATOM 2570 N N . SER A 1 336 ? 29.203 25.344 1.547 1 92.31 336 SER A N 1
ATOM 2571 C CA . SER A 1 336 ? 29.344 26.781 1.713 1 92.31 336 SER A CA 1
ATOM 2572 C C . SER A 1 336 ? 28 27.5 1.561 1 92.31 336 SER A C 1
ATOM 2574 O O . SER A 1 336 ? 27.766 28.516 2.195 1 92.31 336 SER A O 1
ATOM 2576 N N . ASN A 1 337 ? 27.188 26.984 0.701 1 93.12 337 ASN A N 1
ATOM 2577 C CA . ASN A 1 337 ? 25.859 27.547 0.521 1 93.12 337 ASN A CA 1
ATOM 2578 C C . ASN A 1 337 ? 25 27.344 1.762 1 93.12 337 ASN A C 1
ATOM 2580 O O . ASN A 1 337 ? 24.172 28.188 2.098 1 93.12 337 ASN A O 1
ATOM 2584 N N . VAL A 1 338 ? 25.234 26.203 2.436 1 93.19 338 VAL A N 1
ATOM 2585 C CA . VAL A 1 338 ? 24.484 25.922 3.658 1 93.19 338 VAL A CA 1
ATOM 2586 C C . VAL A 1 338 ? 24.859 26.938 4.738 1 93.19 338 VAL A C 1
ATOM 2588 O O . VAL A 1 338 ? 24 27.516 5.387 1 93.19 338 VAL A O 1
ATOM 2591 N N . ASP A 1 339 ? 26.125 27.156 4.852 1 93.56 339 ASP A N 1
ATOM 2592 C CA . ASP A 1 339 ? 26.625 28.109 5.848 1 93.56 339 ASP A CA 1
ATOM 2593 C C . ASP A 1 339 ? 26.094 29.516 5.57 1 93.56 339 ASP A C 1
ATOM 2595 O O . ASP A 1 339 ? 25.688 30.219 6.492 1 93.56 339 ASP A O 1
ATOM 2599 N N . ALA A 1 340 ? 26.156 29.859 4.34 1 94.25 340 ALA A N 1
ATOM 2600 C CA . ALA A 1 340 ? 25.656 31.172 3.957 1 94.25 340 ALA A CA 1
ATOM 2601 C C . ALA A 1 340 ? 24.172 31.328 4.266 1 94.25 340 ALA A C 1
ATOM 2603 O O . ALA A 1 340 ? 23.734 32.344 4.77 1 94.25 340 ALA A O 1
ATOM 2604 N N . ALA A 1 341 ? 23.453 30.359 3.928 1 94.56 341 ALA A N 1
ATOM 2605 C CA . ALA A 1 341 ? 22.016 30.375 4.18 1 94.56 341 ALA A CA 1
ATOM 2606 C C . ALA A 1 341 ? 21.719 30.5 5.672 1 94.56 341 ALA A C 1
ATOM 2608 O O . ALA A 1 341 ? 20.828 31.25 6.07 1 94.56 341 ALA A O 1
ATOM 2609 N N . LEU A 1 342 ? 22.484 29.781 6.441 1 94.12 342 LEU A N 1
ATOM 2610 C CA . LEU A 1 342 ? 22.297 29.828 7.887 1 94.12 342 LEU A CA 1
ATOM 2611 C C . LEU A 1 342 ? 22.641 31.203 8.445 1 94.12 342 LEU A C 1
ATOM 2613 O O . LEU A 1 342 ? 22.016 31.672 9.398 1 94.12 342 LEU A O 1
ATOM 2617 N N . ALA A 1 343 ? 23.609 31.766 7.906 1 95.06 343 ALA A N 1
ATOM 2618 C CA . ALA A 1 343 ? 24 33.094 8.336 1 95.06 343 ALA A CA 1
ATOM 2619 C C . ALA A 1 343 ? 22.891 34.125 8.047 1 95.06 343 ALA A C 1
ATOM 2621 O O . ALA A 1 343 ? 22.594 34.969 8.883 1 95.06 343 ALA A O 1
ATOM 2622 N N . TYR A 1 344 ? 22.359 34.062 6.832 1 95.44 344 TYR A N 1
ATOM 2623 C CA . TYR A 1 344 ? 21.25 34.938 6.492 1 95.44 344 TYR A CA 1
ATOM 2624 C C . TYR A 1 344 ? 20.047 34.688 7.391 1 95.44 344 TYR A C 1
ATOM 2626 O O . TYR A 1 344 ? 19.359 35.625 7.805 1 95.44 344 TYR A O 1
ATOM 2634 N N . LEU A 1 345 ? 19.781 33.406 7.672 1 95.5 345 LEU A N 1
ATOM 2635 C CA . LEU A 1 345 ? 18.672 33.062 8.539 1 95.5 345 LEU A CA 1
ATOM 2636 C C . LEU A 1 345 ? 18.859 33.656 9.93 1 95.5 345 LEU A C 1
ATOM 2638 O O . LEU A 1 345 ? 17.906 34.188 10.508 1 95.5 345 LEU A O 1
ATOM 2642 N N . ALA A 1 346 ? 20.016 33.656 10.445 1 94.31 346 ALA A N 1
ATOM 2643 C CA . ALA A 1 346 ? 20.312 34.156 11.781 1 94.31 346 ALA A CA 1
ATOM 2644 C C . ALA A 1 346 ? 20.078 35.656 11.867 1 94.31 346 ALA A C 1
ATOM 2646 O O . ALA A 1 346 ? 19.719 36.188 12.922 1 94.31 346 ALA A O 1
ATOM 2647 N N . ARG A 1 347 ? 20.297 36.312 10.758 1 95 347 ARG A N 1
ATOM 2648 C CA . ARG A 1 347 ? 20.156 37.781 10.727 1 95 347 ARG A CA 1
ATOM 2649 C C . ARG A 1 347 ? 18.719 38.156 10.414 1 95 347 ARG A C 1
ATOM 2651 O O . ARG A 1 347 ? 18.328 39.312 10.586 1 95 347 ARG A O 1
ATOM 2658 N N . SER A 1 348 ? 17.938 37.188 10 1 96.19 348 SER A N 1
ATOM 2659 C CA . SER A 1 348 ? 16.578 37.469 9.562 1 96.19 348 SER A CA 1
ATOM 2660 C C . SER A 1 348 ? 15.57 37.188 10.672 1 96.19 348 SER A C 1
ATOM 2662 O O . SER A 1 348 ? 15.945 36.719 11.75 1 96.19 348 SER A O 1
ATOM 2664 N N . LYS A 1 349 ? 14.328 37.5 10.414 1 97.06 349 LYS A N 1
ATOM 2665 C CA . LYS A 1 349 ? 13.219 37.156 11.297 1 97.06 349 LYS A CA 1
ATOM 2666 C C . LYS A 1 349 ? 12.523 35.875 10.828 1 97.06 349 LYS A C 1
ATOM 2668 O O . LYS A 1 349 ? 11.328 35.688 11.086 1 97.06 349 LYS A O 1
ATOM 2673 N N . GLY A 1 350 ? 13.273 35.094 10.086 1 96.62 350 GLY A N 1
ATOM 2674 C CA . GLY A 1 350 ? 12.695 33.906 9.484 1 96.62 350 GLY A CA 1
ATOM 2675 C C . GLY A 1 350 ? 12.086 32.969 10.5 1 96.62 350 GLY A C 1
ATOM 2676 O O . GLY A 1 350 ? 10.984 32.469 10.305 1 96.62 350 GLY A O 1
ATOM 2677 N N . ILE A 1 351 ? 12.727 32.688 11.578 1 95.62 351 ILE A N 1
ATOM 2678 C CA . ILE A 1 351 ? 12.266 31.781 12.625 1 95.62 351 ILE A CA 1
ATOM 2679 C C . ILE A 1 351 ? 11.039 32.375 13.312 1 95.62 351 ILE A C 1
ATOM 2681 O O . ILE A 1 351 ? 10.031 31.672 13.484 1 95.62 351 ILE A O 1
ATOM 2685 N N . GLU A 1 352 ? 11.125 33.625 13.641 1 96.5 352 GLU A N 1
ATOM 2686 C CA . GLU A 1 352 ? 10.016 34.281 14.32 1 96.5 352 GLU A CA 1
ATOM 2687 C C . GLU A 1 352 ? 8.773 34.344 13.438 1 96.5 352 GLU A C 1
ATOM 2689 O O . GLU A 1 352 ? 7.66 34.094 13.914 1 96.5 352 GLU A O 1
ATOM 2694 N N . ARG A 1 353 ? 8.938 34.625 12.211 1 97.44 353 ARG A N 1
ATOM 2695 C CA . ARG A 1 353 ? 7.812 34.688 11.281 1 97.44 353 ARG A CA 1
ATOM 2696 C C . ARG A 1 353 ? 7.195 33.312 11.078 1 97.44 353 ARG A C 1
ATOM 2698 O O . ARG A 1 353 ? 5.98 33.188 10.906 1 97.44 353 ARG A O 1
ATOM 2705 N N . THR A 1 354 ? 8.023 32.312 11.023 1 97.38 354 THR A N 1
ATOM 2706 C CA . THR A 1 354 ? 7.504 30.938 10.93 1 97.38 354 THR A CA 1
ATOM 2707 C C . THR A 1 354 ? 6.68 30.594 12.164 1 97.38 354 THR A C 1
ATOM 2709 O O . THR A 1 354 ? 5.629 29.953 12.055 1 97.38 354 THR A O 1
ATOM 2712 N N . ARG A 1 355 ? 7.141 31.016 13.305 1 96.38 355 ARG A N 1
ATOM 2713 C CA . ARG A 1 355 ? 6.414 30.781 14.547 1 96.38 355 ARG A CA 1
ATOM 2714 C C . ARG A 1 355 ? 5.062 31.484 14.531 1 96.38 355 ARG A C 1
ATOM 2716 O O . ARG A 1 355 ? 4.066 30.938 15.008 1 96.38 355 ARG A O 1
ATOM 2723 N N . LEU A 1 356 ? 5.051 32.656 14.023 1 97.31 356 LEU A N 1
ATOM 2724 C CA . LEU A 1 356 ? 3.801 33.406 13.914 1 97.31 356 LEU A CA 1
ATOM 2725 C C . LEU A 1 356 ? 2.826 32.719 12.977 1 97.31 356 LEU A C 1
ATOM 2727 O O . LEU A 1 356 ? 1.625 32.656 13.242 1 97.31 356 LEU A O 1
ATOM 2731 N N . LEU A 1 357 ? 3.379 32.219 11.875 1 97.69 357 LEU A N 1
ATOM 2732 C CA . LEU A 1 357 ? 2.535 31.484 10.938 1 97.69 357 LEU A CA 1
ATOM 2733 C C . LEU A 1 357 ? 1.973 30.219 11.586 1 97.69 357 LEU A C 1
ATOM 2735 O O . LEU A 1 357 ? 0.805 29.891 11.375 1 97.69 357 LEU A O 1
ATOM 2739 N N . ALA A 1 358 ? 2.795 29.5 12.328 1 97.56 358 ALA A N 1
ATOM 2740 C CA . ALA A 1 358 ? 2.344 28.312 13.062 1 97.56 358 ALA A CA 1
ATOM 2741 C C . ALA A 1 358 ? 1.228 28.672 14.039 1 97.56 358 ALA A C 1
ATOM 2743 O O . ALA A 1 358 ? 0.236 27.953 14.148 1 97.56 358 ALA A O 1
ATOM 2744 N N . ALA A 1 359 ? 1.394 29.797 14.758 1 97 359 ALA A N 1
ATOM 2745 C CA . ALA A 1 359 ? 0.397 30.266 15.719 1 97 359 ALA A CA 1
ATOM 2746 C C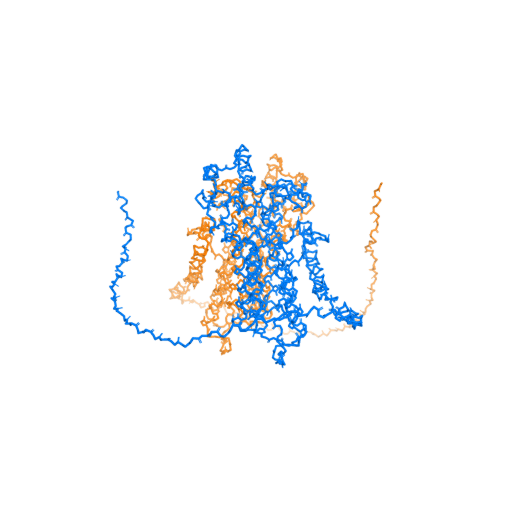 . ALA A 1 359 ? -0.921 30.594 15.023 1 97 359 ALA A C 1
ATOM 2748 O O . ALA A 1 359 ? -1.998 30.359 15.578 1 97 359 ALA A O 1
ATOM 2749 N N . GLU A 1 360 ? -0.801 31.188 13.898 1 98.06 360 GLU A N 1
ATOM 2750 C CA . GLU A 1 360 ? -2.002 31.484 13.125 1 98.06 360 GLU A CA 1
ATOM 2751 C C . GLU A 1 360 ? -2.766 30.219 12.773 1 98.06 360 GLU A C 1
ATOM 2753 O O . GLU A 1 360 ? -3.992 30.172 12.898 1 98.06 360 GLU A O 1
ATOM 2758 N N . HIS A 1 361 ? -2.068 29.234 12.273 1 98.12 361 HIS A N 1
ATOM 2759 C CA . HIS A 1 361 ? -2.721 27.969 11.945 1 98.12 361 HIS A CA 1
ATOM 2760 C C . HIS A 1 361 ? -3.277 27.297 13.188 1 98.12 361 HIS A C 1
ATOM 2762 O O . HIS A 1 361 ? -4.332 26.656 13.141 1 98.12 361 HIS A O 1
ATOM 2768 N N . ALA A 1 362 ? -2.57 27.375 14.305 1 97.19 362 ALA A N 1
ATOM 2769 C CA . ALA A 1 362 ? -3.09 26.844 15.562 1 97.19 362 ALA A CA 1
ATOM 2770 C C . ALA A 1 362 ? -4.398 27.531 15.945 1 97.19 362 ALA A C 1
ATOM 2772 O O . ALA A 1 362 ? -5.336 26.875 16.406 1 97.19 362 ALA A O 1
ATOM 2773 N N . LYS A 1 363 ? -4.441 28.844 15.797 1 97.69 363 LYS A N 1
ATOM 2774 C CA . LYS A 1 363 ? -5.652 29.594 16.094 1 97.69 363 LYS A CA 1
ATOM 2775 C C . LYS A 1 363 ? -6.801 29.172 15.18 1 97.69 363 LYS A C 1
ATOM 2777 O O . LYS A 1 363 ? -7.938 29.016 15.633 1 97.69 363 LYS A O 1
ATOM 2782 N N . LEU A 1 364 ? -6.516 28.984 13.883 1 98.25 364 LEU A N 1
ATOM 2783 C CA . LEU A 1 364 ? -7.531 28.531 12.93 1 98.25 364 LEU A CA 1
ATOM 2784 C C . LEU A 1 364 ? -8.062 27.156 13.305 1 98.25 364 LEU A C 1
ATOM 2786 O O . LEU A 1 364 ? -9.258 26.875 13.148 1 98.25 364 LEU A O 1
ATOM 2790 N N . ALA A 1 365 ? -7.168 26.25 13.742 1 98.31 365 ALA A N 1
ATOM 2791 C CA . ALA A 1 365 ? -7.602 24.938 14.203 1 98.31 365 ALA A CA 1
ATOM 2792 C C . ALA A 1 365 ? -8.547 25.062 15.398 1 98.31 365 ALA A C 1
ATOM 2794 O O . ALA A 1 365 ? -9.609 24.438 15.422 1 98.31 365 ALA A O 1
ATOM 2795 N N . ALA A 1 366 ? -8.203 25.938 16.406 1 97.38 366 ALA A N 1
ATOM 2796 C CA . ALA A 1 366 ? -9.039 26.156 17.578 1 97.38 366 ALA A CA 1
ATOM 2797 C C . ALA A 1 366 ? -10.383 26.766 17.172 1 97.38 366 ALA A C 1
ATOM 2799 O O . ALA A 1 366 ? -11.422 26.391 17.734 1 97.38 366 ALA A O 1
ATOM 2800 N N . ASP A 1 367 ? -10.359 27.672 16.234 1 98.25 367 ASP A N 1
ATOM 2801 C CA . ASP A 1 367 ? -11.578 28.312 15.75 1 98.25 367 ASP A CA 1
ATOM 2802 C C . ASP A 1 367 ? -12.523 27.281 15.141 1 98.25 367 ASP A C 1
ATOM 2804 O O . ASP A 1 367 ? -13.75 27.422 15.25 1 98.25 367 ASP A O 1
ATOM 2808 N N . ALA A 1 368 ? -11.953 26.297 14.422 1 98.25 368 ALA A N 1
ATOM 2809 C CA . ALA A 1 368 ? -12.781 25.266 13.828 1 98.25 368 ALA A CA 1
ATOM 2810 C C . ALA A 1 368 ? -13.539 24.469 14.891 1 98.25 368 ALA A C 1
ATOM 2812 O O . ALA A 1 368 ? -14.695 24.094 14.695 1 98.25 368 ALA A O 1
ATOM 2813 N N . ILE A 1 369 ? -12.93 24.25 16.016 1 97.75 369 ILE A N 1
ATOM 2814 C CA . ILE A 1 369 ? -13.562 23.547 17.125 1 97.75 369 ILE A CA 1
ATOM 2815 C C . ILE A 1 369 ? -14.656 24.422 17.734 1 97.75 369 ILE A C 1
ATOM 2817 O O . ILE A 1 369 ? -15.75 23.938 18.047 1 97.75 369 ILE A O 1
ATOM 2821 N N . ASP A 1 370 ? -14.383 25.688 17.891 1 97.25 370 ASP A N 1
ATOM 2822 C CA . ASP A 1 370 ? -15.336 26.625 18.484 1 97.25 370 ASP A CA 1
ATOM 2823 C C . ASP A 1 370 ? -16.562 26.781 17.594 1 97.25 370 ASP A C 1
ATOM 2825 O O . ASP A 1 370 ? -17.641 27.141 18.078 1 97.25 370 ASP A O 1
ATOM 2829 N N . ALA A 1 371 ? -16.422 26.469 16.297 1 97.75 371 ALA A N 1
ATOM 2830 C CA . ALA A 1 371 ? -17.5 26.656 15.344 1 97.75 371 ALA A CA 1
ATOM 2831 C C . ALA A 1 371 ? -18.422 25.438 15.305 1 97.75 371 ALA A C 1
ATOM 2833 O O . ALA A 1 371 ? -19.469 25.453 14.648 1 97.75 371 ALA A O 1
ATOM 2834 N N . LEU A 1 372 ? -18.078 24.375 16.047 1 96.69 372 LEU A N 1
ATOM 2835 C CA . LEU A 1 372 ? -18.938 23.203 16.109 1 96.69 372 LEU A CA 1
ATOM 2836 C C . LEU A 1 372 ? -20.266 23.531 16.781 1 96.69 372 LEU A C 1
ATOM 2838 O O . LEU A 1 372 ? -20.344 24.469 17.578 1 96.69 372 LEU A O 1
ATOM 2842 N N . PRO A 1 373 ? -21.281 22.766 16.453 1 94.69 373 PRO A N 1
ATOM 2843 C CA . PRO A 1 373 ? -22.578 23.031 17.062 1 94.69 373 PRO A CA 1
ATOM 2844 C C . PRO A 1 373 ? -22.531 22.984 18.594 1 94.69 373 PRO A C 1
ATOM 2846 O O . PRO A 1 373 ? -21.812 22.172 19.172 1 94.69 373 PRO A O 1
ATOM 2849 N N . GLU A 1 374 ? -23.328 23.781 19.156 1 91.81 374 GLU A N 1
ATOM 2850 C CA . GLU A 1 374 ? -23.328 23.891 20.609 1 91.81 374 GLU A CA 1
ATOM 2851 C C . GLU A 1 374 ? -23.766 22.594 21.266 1 91.81 374 GLU A C 1
ATOM 2853 O O . GLU A 1 374 ? -24.609 21.875 20.734 1 91.81 374 GLU A O 1
ATOM 2858 N N . SER A 1 375 ? -23.031 22.328 22.297 1 90.81 375 SER A N 1
ATOM 2859 C CA . SER A 1 375 ? -23.375 21.156 23.094 1 90.81 375 SER A CA 1
ATOM 2860 C C . SER A 1 375 ? -23.312 21.469 24.594 1 90.81 375 SER A C 1
ATOM 2862 O O . SER A 1 375 ? -22.5 22.281 25.031 1 90.81 375 SER A O 1
ATOM 2864 N N . LYS A 1 376 ? -24.219 20.828 25.438 1 89 376 LYS A N 1
ATOM 2865 C CA . LYS A 1 376 ? -24.234 21.016 26.875 1 89 376 LYS A CA 1
ATOM 2866 C C . LYS A 1 376 ? -23.625 19.812 27.594 1 89 376 LYS A C 1
ATOM 2868 O O . LYS A 1 376 ? -23.516 19.812 28.828 1 89 376 LYS A O 1
ATOM 2873 N N . ASP A 1 377 ? -23.25 18.906 26.781 1 88.19 377 ASP A N 1
ATOM 2874 C CA . ASP A 1 377 ? -22.656 17.703 27.359 1 88.19 377 ASP A CA 1
ATOM 2875 C C . ASP A 1 377 ? -21.25 17.969 27.875 1 88.19 377 ASP A C 1
ATOM 2877 O O . ASP A 1 377 ? -20.391 18.406 27.109 1 88.19 377 ASP A O 1
ATOM 2881 N N . GLY A 1 378 ? -20.969 17.75 29.172 1 85.31 378 GLY A N 1
ATOM 2882 C CA . GLY A 1 378 ? -19.688 18 29.797 1 85.31 378 GLY A CA 1
ATOM 2883 C C . GLY A 1 378 ? -18.547 17.266 29.125 1 85.31 378 GLY A C 1
ATOM 2884 O O . GLY A 1 378 ? -17.453 17.828 28.969 1 85.31 378 GLY A O 1
ATOM 2885 N N . SER A 1 379 ? -18.781 16.047 28.766 1 83.88 379 SER A N 1
ATOM 2886 C CA . SER A 1 379 ? -17.75 15.242 28.141 1 83.88 379 SER A CA 1
ATOM 2887 C C . SER A 1 379 ? -17.344 15.82 26.781 1 83.88 379 SER A C 1
ATOM 2889 O O . SER A 1 379 ? -16.172 15.797 26.406 1 83.88 379 SER A O 1
ATOM 2891 N N . VAL A 1 380 ? -18.328 16.359 26.047 1 90.81 380 VAL A N 1
ATOM 2892 C CA . VAL A 1 380 ? -18.094 16.984 24.75 1 90.81 380 VAL A CA 1
ATOM 2893 C C . VAL A 1 380 ? -17.266 18.25 24.938 1 90.81 380 VAL A C 1
ATOM 2895 O O . VAL A 1 380 ? -16.281 18.469 24.234 1 90.81 380 VAL A O 1
ATOM 2898 N N . LEU A 1 381 ? -17.594 19 25.938 1 91.12 381 LEU A N 1
ATOM 2899 C CA . LEU A 1 381 ? -16.922 20.266 26.172 1 91.12 381 LEU A CA 1
ATOM 2900 C C . LEU A 1 381 ? -15.484 20.047 26.625 1 91.12 381 LEU A C 1
ATOM 2902 O O . LEU A 1 381 ? -14.586 20.781 26.219 1 91.12 381 LEU A O 1
ATOM 2906 N N . ILE A 1 382 ? -15.344 19.062 27.391 1 90.25 382 ILE A N 1
ATOM 2907 C CA . ILE A 1 382 ? -14 18.734 27.859 1 90.25 382 ILE A CA 1
ATOM 2908 C C . ILE A 1 382 ? -13.133 18.297 26.672 1 90.25 382 ILE A C 1
ATOM 2910 O O . ILE A 1 382 ? -11.977 18.703 26.562 1 90.25 382 ILE A O 1
ATOM 2914 N N . SER A 1 383 ? -13.672 17.5 25.828 1 92.44 383 SER A N 1
ATOM 2915 C CA . SER A 1 383 ? -12.938 17.016 24.656 1 92.44 383 SER A CA 1
ATOM 2916 C C . SER A 1 383 ? -12.609 18.172 23.703 1 92.44 383 SER A C 1
ATOM 2918 O O . SER A 1 383 ? -11.523 18.219 23.125 1 92.44 383 SER A O 1
ATOM 2920 N N . ARG A 1 384 ? -13.516 19.094 23.547 1 94.56 384 ARG A N 1
ATOM 2921 C CA . ARG A 1 384 ? -13.281 20.25 22.703 1 94.56 384 ARG A CA 1
ATOM 2922 C C . ARG A 1 384 ? -12.164 21.125 23.266 1 94.56 384 ARG A C 1
ATOM 2924 O O . ARG A 1 384 ? -11.297 21.594 22.516 1 94.56 384 ARG A O 1
ATOM 2931 N N . GLN A 1 385 ? -12.219 21.297 24.531 1 94.06 385 GLN A N 1
ATOM 2932 C CA . GLN A 1 385 ? -11.148 22.062 25.172 1 94.06 385 GLN A CA 1
ATOM 2933 C C . GLN A 1 385 ? -9.805 21.359 25.016 1 94.06 385 GLN A C 1
ATOM 2935 O O . GLN A 1 385 ? -8.781 22 24.797 1 94.06 385 GLN A O 1
ATOM 2940 N N . ALA A 1 386 ? -9.797 20.094 25.172 1 91.75 386 ALA A N 1
ATOM 2941 C CA . ALA A 1 386 ? -8.57 19.312 25.016 1 91.75 386 ALA A CA 1
ATOM 2942 C C . ALA A 1 386 ? -7.992 19.469 23.625 1 91.75 386 ALA A C 1
ATOM 2944 O O . ALA A 1 386 ? -6.777 19.578 23.453 1 91.75 386 ALA A O 1
ATOM 2945 N N . LEU A 1 387 ? -8.852 19.453 22.609 1 95.12 387 LEU A N 1
ATOM 2946 C CA . LEU A 1 387 ? -8.414 19.641 21.234 1 95.12 387 LEU A CA 1
ATOM 2947 C C . LEU A 1 387 ? -7.781 21.016 21.047 1 95.12 387 LEU A C 1
ATOM 2949 O O . LEU A 1 387 ? -6.75 21.156 20.391 1 95.12 387 LEU A O 1
ATOM 2953 N N . LYS A 1 388 ? -8.398 22.031 21.625 1 95.5 388 LYS A N 1
ATOM 2954 C CA . LYS A 1 388 ? -7.848 23.375 21.562 1 95.5 388 LYS A CA 1
ATOM 2955 C C . LYS A 1 388 ? -6.512 23.469 22.297 1 95.5 388 LYS A C 1
ATOM 2957 O O . LYS A 1 388 ? -5.566 24.078 21.797 1 95.5 388 LYS A O 1
ATOM 2962 N N . ASP A 1 389 ? -6.441 22.812 23.438 1 91.88 389 ASP A N 1
ATOM 2963 C CA . ASP A 1 389 ? -5.211 22.812 24.219 1 91.88 389 ASP A CA 1
ATOM 2964 C C . ASP A 1 389 ? -4.074 22.141 23.453 1 91.88 389 ASP A C 1
ATOM 2966 O O . ASP A 1 389 ? -2.912 22.531 23.578 1 91.88 389 ASP A O 1
ATOM 2970 N N . LEU A 1 390 ? -4.395 21.156 22.703 1 90.19 390 LEU A N 1
ATOM 2971 C CA . LEU A 1 390 ? -3.393 20.453 21.922 1 90.19 390 LEU A CA 1
ATOM 2972 C C . LEU A 1 390 ? -2.75 21.391 20.891 1 90.19 390 LEU A C 1
ATOM 2974 O O . LEU A 1 390 ? -1.554 21.281 20.609 1 90.19 390 LEU A O 1
ATOM 2978 N N . THR A 1 391 ? -3.564 22.219 20.281 1 91.94 391 THR A N 1
ATOM 2979 C CA . THR A 1 391 ? -3.021 23.172 19.328 1 91.94 391 THR A CA 1
ATOM 2980 C C . THR A 1 391 ? -2.018 24.109 20 1 91.94 391 THR A C 1
ATOM 2982 O O . THR A 1 391 ? -0.979 24.422 19.422 1 91.94 391 THR A O 1
ATOM 2985 N N . GLU A 1 392 ? -2.277 24.469 21.203 1 89.69 392 GLU A N 1
ATOM 2986 C CA . GLU A 1 392 ? -1.395 25.359 21.953 1 89.69 392 GLU A CA 1
ATOM 2987 C C . GLU A 1 392 ? -0.12 24.641 22.375 1 89.69 392 GLU A C 1
ATOM 2989 O O . GLU A 1 392 ? 0.97 25.219 22.328 1 89.69 392 GLU A O 1
ATOM 2994 N N . LYS A 1 393 ? -0.302 23.469 22.781 1 86.25 393 LYS A N 1
ATOM 2995 C CA . LYS A 1 393 ? 0.849 22.672 23.203 1 86.25 393 LYS A CA 1
ATOM 2996 C C . LYS A 1 393 ? 1.809 22.438 22.047 1 86.25 393 LYS A C 1
ATOM 2998 O O . LYS A 1 393 ? 3.027 22.422 22.234 1 86.25 393 LYS A O 1
ATOM 3003 N N . LEU A 1 394 ? 1.275 22.25 20.938 1 83.38 394 LEU A N 1
ATOM 3004 C CA . LEU A 1 394 ? 2.07 21.984 19.75 1 83.38 394 LEU A CA 1
ATOM 3005 C C . LEU A 1 394 ? 2.963 23.172 19.406 1 83.38 394 LEU A C 1
ATOM 3007 O O . LEU A 1 394 ? 4.117 22.984 19 1 83.38 394 LEU A O 1
ATOM 3011 N N . ILE A 1 395 ? 2.393 24.344 19.562 1 84 395 ILE A N 1
ATOM 3012 C CA . ILE A 1 395 ? 3.143 25.531 19.188 1 84 395 ILE A CA 1
ATOM 3013 C C . ILE A 1 395 ? 4.262 25.797 20.188 1 84 395 ILE A C 1
ATOM 3015 O O . ILE A 1 395 ? 5.258 26.453 19.875 1 84 395 ILE A O 1
ATOM 3019 N N . LYS A 1 396 ? 4.105 25.219 21.359 1 81.06 396 LYS A N 1
ATOM 3020 C CA . LYS A 1 396 ? 5.094 25.453 22.422 1 81.06 396 LYS A CA 1
ATOM 3021 C C . LYS A 1 396 ? 6.086 24.312 22.5 1 81.06 396 LYS A C 1
ATOM 3023 O O . LYS A 1 396 ? 6.945 24.281 23.391 1 81.06 396 LYS A O 1
ATOM 3028 N N . ARG A 1 397 ? 5.969 23.422 21.578 1 75.5 397 ARG A N 1
ATOM 3029 C CA . ARG A 1 397 ? 6.801 22.234 21.609 1 75.5 397 ARG A CA 1
ATOM 3030 C C . ARG A 1 397 ? 8.266 22.578 21.375 1 75.5 397 ARG A C 1
ATOM 3032 O O . ARG A 1 397 ? 8.578 23.453 20.562 1 75.5 397 ARG A O 1
ATOM 3039 N N . THR A 1 398 ? 9.094 21.969 22.219 1 65.12 398 THR A N 1
ATOM 3040 C CA . THR A 1 398 ? 10.531 22.188 22.078 1 65.12 398 THR A CA 1
ATOM 3041 C C . THR A 1 398 ? 11.227 20.938 21.547 1 65.12 398 THR A C 1
ATOM 3043 O O . THR A 1 398 ? 12.445 20.922 21.375 1 65.12 398 THR A O 1
ATOM 3046 N N . LYS A 1 399 ? 10.453 19.734 21.484 1 66.25 399 LYS A N 1
ATOM 3047 C CA . LYS A 1 399 ? 10.984 18.5 20.922 1 66.25 399 LYS A CA 1
ATOM 3048 C C . LYS A 1 399 ? 9.961 17.812 20.031 1 66.25 399 LYS A C 1
ATOM 3050 O O . LYS A 1 399 ? 8.75 18.016 20.188 1 66.25 399 LYS A O 1
ATOM 3055 N N . MET B 1 1 ? 28.609 -15.891 29.375 1 16.88 1 MET B N 1
ATOM 3056 C CA . MET B 1 1 ? 28.469 -17.172 28.703 1 16.88 1 MET B CA 1
ATOM 3057 C C . MET B 1 1 ? 27.031 -17.406 28.266 1 16.88 1 MET B C 1
ATOM 3059 O O . MET B 1 1 ? 26.094 -16.812 28.828 1 16.88 1 MET B O 1
ATOM 3063 N N . LEU B 1 2 ? 26.625 -18.641 27.5 1 18.2 2 LEU B N 1
ATOM 3064 C CA . LEU B 1 2 ? 26.047 -19.234 26.297 1 18.2 2 LEU B CA 1
ATOM 3065 C C . LEU B 1 2 ? 24.656 -19.781 26.578 1 18.2 2 LEU B C 1
ATOM 3067 O O . LEU B 1 2 ? 23.891 -20.016 25.656 1 18.2 2 LEU B O 1
ATOM 3071 N N . LEU B 1 3 ? 24.156 -20.281 27.812 1 18.23 3 LEU B N 1
ATOM 3072 C CA . LEU B 1 3 ? 23.719 -21.656 27.828 1 18.23 3 LEU B CA 1
ATOM 3073 C C . LEU B 1 3 ? 22.375 -21.812 27.125 1 18.23 3 LEU B C 1
ATOM 3075 O O . LEU B 1 3 ? 21.516 -20.938 27.234 1 18.23 3 LEU B O 1
ATOM 3079 N N . PRO B 1 4 ? 21.938 -23.031 26.391 1 18.56 4 PRO B N 1
ATOM 3080 C CA . PRO B 1 4 ? 21.359 -23.703 25.234 1 18.56 4 PRO B CA 1
ATOM 3081 C C . PRO B 1 4 ? 19.891 -24.047 25.406 1 18.56 4 PRO B C 1
ATOM 3083 O O . PRO B 1 4 ? 19.125 -24 24.453 1 18.56 4 PRO B O 1
ATOM 3086 N N . ARG B 1 5 ? 19.328 -24.562 26.641 1 17.42 5 ARG B N 1
ATOM 3087 C CA . ARG B 1 5 ? 18.906 -25.953 26.734 1 17.42 5 ARG B CA 1
ATOM 3088 C C . ARG B 1 5 ? 17.609 -26.172 25.969 1 17.42 5 ARG B C 1
ATOM 3090 O O . ARG B 1 5 ? 16.859 -25.234 25.719 1 17.42 5 ARG B O 1
ATOM 3097 N N . ARG B 1 6 ? 16.719 -27.406 26.234 1 17.75 6 ARG B N 1
ATOM 3098 C CA . ARG B 1 6 ? 16.25 -28.703 25.781 1 17.75 6 ARG B CA 1
ATOM 3099 C C . ARG B 1 6 ? 14.75 -28.688 25.531 1 17.75 6 ARG B C 1
ATOM 3101 O O . ARG B 1 6 ? 13.969 -28.547 26.484 1 17.75 6 ARG B O 1
ATOM 3108 N N . LEU B 1 7 ? 14.102 -28.078 24.594 1 19.31 7 LEU B N 1
ATOM 3109 C CA . LEU B 1 7 ? 12.664 -28.172 24.375 1 19.31 7 LEU B CA 1
ATOM 3110 C C . LEU B 1 7 ? 12.242 -29.609 24.125 1 19.31 7 LEU B C 1
ATOM 3112 O O . LEU B 1 7 ? 12.797 -30.297 23.266 1 19.31 7 LEU B O 1
ATOM 3116 N N . PRO B 1 8 ? 11.5 -30.375 25.078 1 18.55 8 PRO B N 1
ATOM 3117 C CA . PRO B 1 8 ? 11.102 -31.781 25.172 1 18.55 8 PRO B CA 1
ATOM 3118 C C . PRO B 1 8 ? 10.375 -32.281 23.938 1 18.55 8 PRO B C 1
ATOM 3120 O O . PRO B 1 8 ? 9.586 -31.547 23.328 1 18.55 8 PRO B O 1
ATOM 3123 N N . LEU B 1 9 ? 10.938 -33.375 23.219 1 16.52 9 LEU B N 1
ATOM 3124 C CA . LEU B 1 9 ? 10.867 -34.281 22.094 1 16.52 9 LEU B CA 1
ATOM 3125 C C . LEU B 1 9 ? 9.477 -34.906 21.969 1 16.52 9 LEU B C 1
ATOM 3127 O O . LEU B 1 9 ? 8.703 -34.875 22.938 1 16.52 9 LEU B O 1
ATOM 3131 N N . LEU B 1 10 ? 9.305 -35.969 21.141 1 16.58 10 LEU B N 1
ATOM 3132 C CA . LEU B 1 10 ? 8.805 -36.719 20 1 16.58 10 LEU B CA 1
ATOM 3133 C C . LEU B 1 10 ? 7.883 -37.844 20.453 1 16.58 10 LEU B C 1
ATOM 3135 O O . LEU B 1 10 ? 7.172 -38.438 19.641 1 16.58 10 LEU B O 1
ATOM 3139 N N . ALA B 1 11 ? 8.062 -38.594 21.719 1 15.23 11 ALA B N 1
ATOM 3140 C CA . ALA B 1 11 ? 8.242 -40.031 21.5 1 15.23 11 ALA B CA 1
ATOM 3141 C C . ALA B 1 11 ? 6.91 -40.688 21.219 1 15.23 11 ALA B C 1
ATOM 3143 O O . ALA B 1 11 ? 6.812 -41.531 20.312 1 15.23 11 ALA B O 1
ATOM 3144 N N . GLY B 1 12 ? 5.941 -40.812 22.219 1 15.1 12 GLY B N 1
ATOM 3145 C CA . GLY B 1 12 ? 5.742 -42.156 22.688 1 15.1 12 GLY B CA 1
ATOM 3146 C C . GLY B 1 12 ? 4.84 -43 21.781 1 15.1 12 GLY B C 1
ATOM 3147 O O . GLY B 1 12 ? 5.137 -44.156 21.484 1 15.1 12 GLY B O 1
ATOM 3148 N N . LEU B 1 13 ? 3.482 -42.656 21.688 1 15.84 13 LEU B N 1
ATOM 3149 C CA . LEU B 1 13 ? 2.609 -43.781 22.062 1 15.84 13 LEU B CA 1
ATOM 3150 C C . LEU B 1 13 ? 2.434 -44.75 20.906 1 15.84 13 LEU B C 1
ATOM 3152 O O . LEU B 1 13 ? 2.02 -44.344 19.812 1 15.84 13 LEU B O 1
ATOM 3156 N N . LEU B 1 14 ? 3.23 -45.875 20.922 1 15.79 14 LEU B N 1
ATOM 3157 C CA . LEU B 1 14 ? 3.469 -47.094 20.172 1 15.79 14 LEU B CA 1
ATOM 3158 C C . LEU B 1 14 ? 2.152 -47.75 19.766 1 15.79 14 LEU B C 1
ATOM 3160 O O . LEU B 1 14 ? 1.959 -48.094 18.594 1 15.79 14 LEU B O 1
ATOM 3164 N N . ARG B 1 15 ? 1.486 -48.375 20.781 1 15.56 15 ARG B N 1
ATOM 3165 C CA . ARG B 1 15 ? 1.383 -49.844 20.703 1 15.56 15 ARG B CA 1
ATOM 3166 C C . ARG B 1 15 ? 0.279 -50.25 19.734 1 15.56 15 ARG B C 1
ATOM 3168 O O . ARG B 1 15 ? -0.571 -49.438 19.359 1 15.56 15 ARG B O 1
ATOM 3175 N N . SER B 1 16 ? -0.302 -51.438 20.078 1 14.77 16 SER B N 1
ATOM 3176 C CA . SER B 1 16 ? -0.473 -52.812 19.594 1 14.77 16 SER B CA 1
ATOM 3177 C C . SER B 1 16 ? -1.886 -53.062 19.078 1 14.77 16 SER B C 1
ATOM 3179 O O . SER B 1 16 ? -2.254 -54.188 18.75 1 14.77 16 SER B O 1
ATOM 3181 N N . ALA B 1 17 ? -2.621 -51.969 18.766 1 15.29 17 ALA B N 1
ATOM 3182 C CA . ALA B 1 17 ? -3.998 -52.438 18.906 1 15.29 17 ALA B CA 1
ATOM 3183 C C . ALA B 1 17 ? -4.23 -53.688 18.094 1 15.29 17 ALA B C 1
ATOM 3185 O O . ALA B 1 17 ? -4.004 -53.719 16.875 1 15.29 17 ALA B O 1
ATOM 3186 N N . SER B 1 18 ? -4.363 -54.781 18.797 1 14.72 18 SER B N 1
ATOM 3187 C CA . SER B 1 18 ? -4.477 -56.219 18.562 1 14.72 18 SER B CA 1
ATOM 3188 C C . SER B 1 18 ? -5.613 -56.531 17.594 1 14.72 18 SER B C 1
ATOM 3190 O O . SER B 1 18 ? -5.465 -57.344 16.688 1 14.72 18 SER B O 1
ATOM 3192 N N . SER B 1 19 ? -6.871 -56.156 18.016 1 14.93 19 SER B N 1
ATOM 3193 C CA . SER B 1 19 ? -7.707 -57.312 18.219 1 14.93 19 SER B CA 1
ATOM 3194 C C . SER B 1 19 ? -8.141 -57.938 16.891 1 14.93 19 SER B C 1
ATOM 3196 O O . SER B 1 19 ? -8.094 -57.281 15.852 1 14.93 19 SER B O 1
ATOM 3198 N N . ASP B 1 20 ? -8.906 -59.031 16.984 1 14.59 20 ASP B N 1
ATOM 3199 C CA . ASP B 1 20 ? -9.133 -60.406 16.594 1 14.59 20 ASP B CA 1
ATOM 3200 C C . ASP B 1 20 ? -10.203 -60.5 15.508 1 14.59 20 ASP B C 1
ATOM 3202 O O . ASP B 1 20 ? -10.422 -61.594 14.938 1 14.59 20 ASP B O 1
ATOM 3206 N N . ALA B 1 21 ? -11.156 -59.5 15.523 1 15.84 21 ALA B N 1
ATOM 3207 C CA . ALA B 1 21 ? -12.445 -60.156 15.477 1 15.84 21 ALA B CA 1
ATOM 3208 C C . ALA B 1 21 ? -12.547 -61.062 14.258 1 15.84 21 ALA B C 1
ATOM 3210 O O . ALA B 1 21 ? -12.125 -60.719 13.156 1 15.84 21 ALA B O 1
ATOM 3211 N N . SER B 1 22 ? -13.055 -62.188 14.461 1 14.95 22 SER B N 1
ATOM 3212 C CA . SER B 1 22 ? -13.133 -63.562 13.977 1 14.95 22 SER B CA 1
ATOM 3213 C C . SER B 1 22 ? -13.82 -63.625 12.609 1 14.95 22 SER B C 1
ATOM 3215 O O . SER B 1 22 ? -13.266 -64.188 11.656 1 14.95 22 SER B O 1
ATOM 3217 N N . SER B 1 23 ? -15.141 -63.875 12.633 1 15.01 23 SER B N 1
ATOM 3218 C CA . SER B 1 23 ? -15.562 -65.25 12.234 1 15.01 23 SER B CA 1
ATOM 3219 C C . SER B 1 23 ? -16 -65.25 10.773 1 15.01 23 SER B C 1
ATOM 3221 O O . SER B 1 23 ? -15.578 -66.125 10.016 1 15.01 23 SER B O 1
ATOM 3223 N N . ILE B 1 24 ? -17.234 -64.688 10.438 1 16.11 24 ILE B N 1
ATOM 3224 C CA . ILE B 1 24 ? -18.219 -65.688 10.07 1 16.11 24 ILE B CA 1
ATOM 3225 C C . ILE B 1 24 ? -18.047 -66.062 8.602 1 16.11 24 ILE B C 1
ATOM 3227 O O . ILE B 1 24 ? -17.625 -65.25 7.789 1 16.11 24 ILE B O 1
ATOM 3231 N N . PRO B 1 25 ? -18.859 -67.062 8.242 1 15.88 25 PRO B N 1
ATOM 3232 C CA . PRO B 1 25 ? -18.703 -68.312 7.473 1 15.88 25 PRO B CA 1
ATOM 3233 C C . PRO B 1 25 ? -18.906 -68.062 5.977 1 15.88 25 PRO B C 1
ATOM 3235 O O . PRO B 1 25 ? -18.047 -68.5 5.172 1 15.88 25 PRO B O 1
ATOM 3238 N N . PRO B 1 26 ? -20.219 -68.125 5.551 1 15.44 26 PRO B N 1
ATOM 3239 C CA . PRO B 1 26 ? -20.578 -69.312 4.773 1 15.44 26 PRO B CA 1
ATOM 3240 C C . PRO B 1 26 ? -20.359 -69.125 3.275 1 15.44 26 PRO B C 1
ATOM 3242 O O . PRO B 1 26 ? -20.109 -68 2.818 1 15.44 26 PRO B O 1
ATOM 3245 N N . ASN B 1 27 ? -21.156 -69.938 2.523 1 14.35 27 ASN B N 1
ATOM 3246 C CA . ASN B 1 27 ? -21.094 -70.938 1.483 1 14.35 27 ASN B CA 1
ATOM 3247 C C . ASN B 1 27 ? -21.422 -70.375 0.11 1 14.35 27 ASN B C 1
ATOM 3249 O O . ASN B 1 27 ? -20.891 -70.812 -0.904 1 14.35 27 ASN B O 1
ATOM 3253 N N . ARG B 1 28 ? -22.531 -69.438 0.039 1 15.06 28 ARG B N 1
ATOM 3254 C CA . ARG B 1 28 ? -23.562 -70.062 -0.797 1 15.06 28 ARG B CA 1
ATOM 3255 C C . ARG B 1 28 ? -23.094 -70.125 -2.246 1 15.06 28 ARG B C 1
ATOM 3257 O O . ARG B 1 28 ? -22.188 -69.438 -2.67 1 15.06 28 ARG B O 1
ATOM 3264 N N . LYS B 1 29 ? -24.172 -70 -3.201 1 15.28 29 LYS B N 1
ATOM 3265 C CA . LYS B 1 29 ? -24.703 -70.875 -4.27 1 15.28 29 LYS B CA 1
ATOM 3266 C C . LYS B 1 29 ? -24.078 -70.5 -5.613 1 15.28 29 LYS B C 1
ATOM 3268 O O . LYS B 1 29 ? -23.625 -69.375 -5.809 1 15.28 29 LYS B O 1
ATOM 3273 N N . ASN B 1 30 ? -24.25 -71.312 -6.637 1 14.83 30 ASN B N 1
ATOM 3274 C CA . ASN B 1 30 ? -23.719 -71.938 -7.828 1 14.83 30 ASN B CA 1
ATOM 3275 C C . ASN B 1 30 ? -23.922 -71.125 -9.07 1 14.83 30 ASN B C 1
ATOM 3277 O O . ASN B 1 30 ? -23.156 -71.188 -10.031 1 14.83 30 ASN B O 1
ATOM 3281 N N . VAL B 1 31 ? -25.031 -70.25 -9.227 1 16.22 31 VAL B N 1
ATOM 3282 C CA . VAL B 1 31 ? -25.797 -70.688 -10.391 1 16.22 31 VAL B CA 1
ATOM 3283 C C . VAL B 1 31 ? -25.062 -70.312 -11.672 1 16.22 31 VAL B C 1
ATOM 3285 O O . VAL B 1 31 ? -24.297 -69.312 -11.68 1 16.22 31 VAL B O 1
ATOM 3288 N N . SER B 1 32 ? -25.5 -70.938 -12.789 1 15.73 32 SER B N 1
ATOM 3289 C CA . SER B 1 32 ? -25.062 -71.625 -14.008 1 15.73 32 SER B CA 1
ATOM 3290 C C . SER B 1 32 ? -24.922 -70.625 -15.156 1 15.73 32 SER B C 1
ATOM 3292 O O . SER B 1 32 ? -23.922 -70.625 -15.867 1 15.73 32 SER B O 1
ATOM 3294 N N . GLY B 1 33 ? -26.094 -69.938 -15.617 1 16.17 33 GLY B N 1
ATOM 3295 C CA . GLY B 1 33 ? -26.453 -70.25 -16.984 1 16.17 33 GLY B CA 1
ATOM 3296 C C . GLY B 1 33 ? -25.672 -69.438 -18.016 1 16.17 33 GLY B C 1
ATOM 3297 O O . GLY B 1 33 ? -25.234 -68.312 -17.734 1 16.17 33 GLY B O 1
ATOM 3298 N N . ARG B 1 34 ? -25.219 -70.062 -19.109 1 16.69 34 ARG B N 1
ATOM 3299 C CA . ARG B 1 34 ? -24.25 -70 -20.188 1 16.69 34 ARG B CA 1
ATOM 3300 C C . ARG B 1 34 ? -24.641 -69 -21.234 1 16.69 34 ARG B C 1
ATOM 3302 O O . ARG B 1 34 ? -23.891 -68.75 -22.172 1 16.69 34 ARG B O 1
ATOM 3309 N N . GLU B 1 35 ? -25.922 -68.375 -21.266 1 17.58 35 GLU B N 1
ATOM 3310 C CA . GLU B 1 35 ? -26.422 -68.375 -22.641 1 17.58 35 GLU B CA 1
ATOM 3311 C C . GLU B 1 35 ? -25.562 -67.5 -23.547 1 17.58 35 GLU B C 1
ATOM 3313 O O . GLU B 1 35 ? -24.984 -66.5 -23.094 1 17.58 35 GLU B O 1
ATOM 3318 N N . GLY B 1 36 ? -25.438 -67.938 -24.875 1 16.95 36 GLY B N 1
ATOM 3319 C CA . GLY B 1 36 ? -24.625 -67.875 -26.094 1 16.95 36 GLY B CA 1
ATOM 3320 C C . GLY B 1 36 ? -24.781 -66.625 -26.891 1 16.95 36 GLY B C 1
ATOM 3321 O O . GLY B 1 36 ? -24.25 -66.5 -28 1 16.95 36 GLY B O 1
ATOM 3322 N N . PHE B 1 37 ? -25.469 -65.5 -26.422 1 17.8 37 PHE B N 1
ATOM 3323 C CA . PHE B 1 37 ? -26.109 -64.812 -27.516 1 17.8 37 PHE B CA 1
ATOM 3324 C C . PHE B 1 37 ? -25.078 -64.25 -28.516 1 17.8 37 PHE B C 1
ATOM 3326 O O . PHE B 1 37 ? -24 -63.844 -28.125 1 17.8 37 PHE B O 1
ATOM 3333 N N . LEU B 1 38 ? -25.375 -64.562 -29.828 1 17.39 38 LEU B N 1
ATOM 3334 C CA . LEU B 1 38 ? -24.859 -64.5 -31.203 1 17.39 38 LEU B CA 1
ATOM 3335 C C . LEU B 1 38 ? -24.516 -63.094 -31.625 1 17.39 38 LEU B C 1
ATOM 3337 O O . LEU B 1 38 ? -25.375 -62.188 -31.578 1 17.39 38 LEU B O 1
ATOM 3341 N N . TRP B 1 39 ? -23.219 -62.656 -31.656 1 17.61 39 TRP B N 1
ATOM 3342 C CA . TRP B 1 39 ? -22.562 -61.375 -31.906 1 17.61 39 TRP B CA 1
ATOM 3343 C C . TRP B 1 39 ? -22.703 -60.969 -33.375 1 17.61 39 TRP B C 1
ATOM 3345 O O . TRP B 1 39 ? -21.984 -61.469 -34.219 1 17.61 39 TRP B O 1
ATOM 3355 N N . SER B 1 40 ? -24 -61.031 -33.938 1 18.2 40 SER B N 1
ATOM 3356 C CA . SER B 1 40 ? -24.031 -60.812 -35.375 1 18.2 40 SER B CA 1
ATOM 3357 C C . SER B 1 40 ? -23.297 -59.531 -35.75 1 18.2 40 SER B C 1
ATOM 3359 O O . SER B 1 40 ? -23.438 -58.5 -35.094 1 18.2 40 SER B O 1
ATOM 3361 N N . SER B 1 41 ? -22.281 -59.625 -36.688 1 19.03 41 SER B N 1
ATOM 3362 C CA . SER B 1 41 ? -21.188 -58.844 -37.25 1 19.03 41 SER B CA 1
ATOM 3363 C C . SER B 1 41 ? -21.703 -57.781 -38.188 1 19.03 41 SER B C 1
ATOM 3365 O O . SER B 1 41 ? -20.969 -57.25 -39.031 1 19.03 41 SER B O 1
ATOM 3367 N N . CYS B 1 42 ? -23.047 -57.375 -38.125 1 19.67 42 CYS B N 1
ATOM 3368 C CA . CYS B 1 42 ? -23.484 -56.75 -39.375 1 19.67 42 CYS B CA 1
ATOM 3369 C C . CYS B 1 42 ? -22.609 -55.531 -39.688 1 19.67 42 CYS B C 1
ATOM 3371 O O . CYS B 1 42 ? -22.359 -54.688 -38.844 1 19.67 42 CYS B O 1
ATOM 3373 N N . TYR B 1 43 ? -21.859 -55.594 -40.812 1 19.72 43 TYR B N 1
ATOM 3374 C CA . TYR B 1 43 ? -20.891 -54.781 -41.562 1 19.72 43 TYR B CA 1
ATOM 3375 C C . TYR B 1 43 ? -21.5 -53.469 -42.031 1 19.72 43 TYR B C 1
ATOM 3377 O O . TYR B 1 43 ? -21.969 -53.375 -43.156 1 19.72 43 TYR B O 1
ATOM 3385 N N . PHE B 1 44 ? -22.578 -52.906 -41.375 1 19.98 44 PHE B N 1
ATOM 3386 C CA . PHE B 1 44 ? -23.219 -51.812 -42.125 1 19.98 44 PHE B CA 1
ATOM 3387 C C . PHE B 1 44 ? -22.203 -50.75 -42.5 1 19.98 44 PHE B C 1
ATOM 3389 O O . PHE B 1 44 ? -21.484 -50.25 -41.625 1 19.98 44 PHE B O 1
ATOM 3396 N N . HIS B 1 45 ? -21.859 -50.625 -43.844 1 22.48 45 HIS B N 1
ATOM 3397 C CA . HIS B 1 45 ? -21.109 -49.719 -44.688 1 22.48 45 HIS B CA 1
ATOM 3398 C C . HIS B 1 45 ? -21.547 -48.281 -44.5 1 22.48 45 HIS B C 1
ATOM 3400 O O . HIS B 1 45 ? -22.609 -47.875 -45 1 22.48 45 HIS B O 1
ATOM 3406 N N . SER B 1 46 ? -21.422 -47.656 -43.312 1 21.78 46 SER B N 1
ATOM 3407 C CA . SER B 1 46 ? -21.938 -46.312 -43 1 21.78 46 SER B CA 1
ATOM 3408 C C . SER B 1 46 ? -21.312 -45.25 -43.875 1 21.78 46 SER B C 1
ATOM 3410 O O . SER B 1 46 ? -20.094 -45.062 -43.875 1 21.78 46 SER B O 1
ATOM 3412 N N . THR B 1 47 ? -21.828 -45 -45.125 1 25.09 47 THR B N 1
ATOM 3413 C CA . THR B 1 47 ? -21.656 -43.969 -46.125 1 25.09 47 THR B CA 1
ATOM 3414 C C . THR B 1 47 ? -21.672 -42.594 -45.469 1 25.09 47 THR B C 1
ATOM 3416 O O . THR B 1 47 ? -21.625 -41.562 -46.188 1 25.09 47 THR B O 1
ATOM 3419 N N . ARG B 1 48 ? -22.297 -42.375 -44.312 1 25.19 48 ARG B N 1
ATOM 3420 C CA . ARG B 1 48 ? -22.828 -41.062 -43.906 1 25.19 48 ARG B CA 1
ATOM 3421 C C . ARG B 1 48 ? -21.703 -40.062 -43.656 1 25.19 48 ARG B C 1
ATOM 3423 O O . ARG B 1 48 ? -21.859 -39.094 -42.906 1 25.19 48 ARG B O 1
ATOM 3430 N N . HIS B 1 49 ? -20.453 -40.344 -44.188 1 26.11 49 HIS B N 1
ATOM 3431 C CA . HIS B 1 49 ? -19.297 -39.625 -43.625 1 26.11 49 HIS B CA 1
ATOM 3432 C C . HIS B 1 49 ? -19.266 -38.188 -44.062 1 26.11 49 HIS B C 1
ATOM 3434 O O . HIS B 1 49 ? -18.406 -37.406 -43.625 1 26.11 49 HIS B O 1
ATOM 3440 N N . GLN B 1 50 ? -19.781 -37.906 -45.312 1 27.73 50 GLN B N 1
ATOM 3441 C CA . GLN B 1 50 ? -19.234 -36.75 -46.031 1 27.73 50 GLN B CA 1
ATOM 3442 C C . GLN B 1 50 ? -19.75 -35.438 -45.406 1 27.73 50 GLN B C 1
ATOM 3444 O O . GLN B 1 50 ? -19.094 -34.406 -45.5 1 27.73 50 GLN B O 1
ATOM 3449 N N . THR B 1 51 ? -21.109 -35.375 -45.25 1 30.67 51 THR B N 1
ATOM 3450 C CA . THR B 1 51 ? -21.766 -34.094 -45.062 1 30.67 51 THR B CA 1
ATOM 3451 C C . THR B 1 51 ? -21.328 -33.438 -43.75 1 30.67 51 THR B C 1
ATOM 3453 O O . THR B 1 51 ? -21.625 -32.281 -43.5 1 30.67 51 THR B O 1
ATOM 3456 N N . SER B 1 52 ? -20.891 -34.312 -42.75 1 31.11 52 SER B N 1
ATOM 3457 C CA . SER B 1 52 ? -20.766 -33.812 -41.375 1 31.11 52 SER B CA 1
ATOM 3458 C C . SER B 1 52 ? -19.5 -32.969 -41.219 1 31.11 52 SER B C 1
ATOM 3460 O O . SER B 1 52 ? -19.188 -32.531 -40.094 1 31.11 52 SER B O 1
ATOM 3462 N N . ARG B 1 53 ? -18.672 -32.844 -42.219 1 32.59 53 ARG B N 1
ATOM 3463 C CA . ARG B 1 53 ? -17.391 -32.188 -42.062 1 32.59 53 ARG B CA 1
ATOM 3464 C C . ARG B 1 53 ? -17.578 -30.656 -42.031 1 32.59 53 ARG B C 1
ATOM 3466 O O . ARG B 1 53 ? -16.781 -29.953 -41.406 1 32.59 53 ARG B O 1
ATOM 3473 N N . GLU B 1 54 ? -18.453 -30.156 -42.969 1 35.28 54 GLU B N 1
ATOM 3474 C CA . GLU B 1 54 ? -18.578 -28.703 -43.094 1 35.28 54 GLU B CA 1
ATOM 3475 C C . GLU B 1 54 ? -19.156 -28.078 -41.812 1 35.28 54 GLU B C 1
ATOM 3477 O O . GLU B 1 54 ? -18.828 -26.953 -41.469 1 35.28 54 GLU B O 1
ATOM 3482 N N . GLY B 1 55 ? -20.219 -28.719 -41.219 1 31.86 55 GLY B N 1
ATOM 3483 C CA . GLY B 1 55 ? -20.781 -28.219 -39.969 1 31.86 55 GLY B CA 1
ATOM 3484 C C . GLY B 1 55 ? -19.781 -28.25 -38.812 1 31.86 55 GLY B C 1
ATOM 3485 O O . GLY B 1 55 ? -20.016 -27.641 -37.781 1 31.86 55 GLY B O 1
ATOM 3486 N N . GLU B 1 56 ? -18.891 -29.25 -38.75 1 33.66 56 GLU B N 1
ATOM 3487 C CA . GLU B 1 56 ? -17.891 -29.406 -37.688 1 33.66 56 GLU B CA 1
ATOM 3488 C C . GLU B 1 56 ? -16.859 -28.297 -37.75 1 33.66 56 GLU B C 1
ATOM 3490 O O . GLU B 1 56 ? -16.25 -27.953 -36.75 1 33.66 56 GLU B O 1
ATOM 3495 N N . GLN B 1 57 ? -16.359 -27.984 -38.969 1 35.06 57 GLN B N 1
ATOM 3496 C CA . GLN B 1 57 ? -15.391 -26.891 -39.062 1 35.06 57 GLN B CA 1
ATOM 3497 C C . GLN B 1 57 ? -16 -25.578 -38.562 1 35.06 57 GLN B C 1
ATOM 3499 O O . GLN B 1 57 ? -15.297 -24.719 -38.062 1 35.06 57 GLN B O 1
ATOM 3504 N N . MET B 1 58 ? -17.219 -25.172 -39.062 1 34.34 58 MET B N 1
ATOM 3505 C CA . MET B 1 58 ? -17.875 -24 -38.5 1 34.34 58 M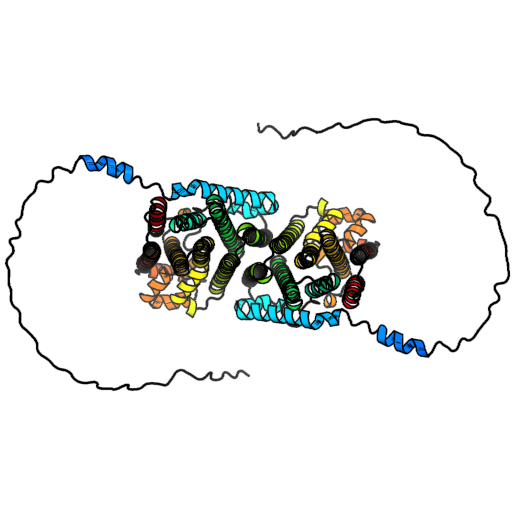ET B CA 1
ATOM 3506 C C . MET B 1 58 ? -18.047 -24.125 -37 1 34.34 58 MET B C 1
ATOM 3508 O O . MET B 1 58 ? -18.125 -23.125 -36.281 1 34.34 58 MET B O 1
ATOM 3512 N N . ALA B 1 59 ? -18.453 -25.234 -36.5 1 34.06 59 ALA B N 1
ATOM 3513 C CA . ALA B 1 59 ? -18.562 -25.391 -35.062 1 34.06 59 ALA B CA 1
ATOM 3514 C C . ALA B 1 59 ? -17.203 -25.219 -34.375 1 34.06 59 ALA B C 1
ATOM 3516 O O . ALA B 1 59 ? -17.125 -24.766 -33.219 1 34.06 59 ALA B O 1
ATOM 3517 N N . LYS B 1 60 ? -16.156 -25.828 -34.875 1 36.84 60 LYS B N 1
ATOM 3518 C CA . LYS B 1 60 ? -14.859 -25.828 -34.219 1 36.84 60 LYS B CA 1
ATOM 3519 C C . LYS B 1 60 ? -14.227 -24.438 -34.25 1 36.84 60 LYS B C 1
ATOM 3521 O O . LYS B 1 60 ? -13.047 -24.281 -33.906 1 36.84 60 LYS B O 1
ATOM 3526 N N . GLU B 1 61 ? -14.453 -23.703 -35.25 1 38.69 61 GLU B N 1
ATOM 3527 C CA . GLU B 1 61 ? -13.867 -22.391 -35.031 1 38.69 61 GLU B CA 1
ATOM 3528 C C . GLU B 1 61 ? -14.172 -21.859 -33.656 1 38.69 61 GLU B C 1
ATOM 3530 O O . GLU B 1 61 ? -15.234 -21.281 -33.406 1 38.69 61 GLU B O 1
ATOM 3535 N N . LEU B 1 62 ? -14.07 -22.688 -32.719 1 38.38 62 LEU B N 1
ATOM 3536 C CA . LEU B 1 62 ? -14.156 -22.406 -31.281 1 38.38 62 LEU B CA 1
ATOM 3537 C C . LEU B 1 62 ? -13.742 -20.969 -30.984 1 38.38 62 LEU B C 1
ATOM 3539 O O . LEU B 1 62 ? -12.641 -20.547 -31.328 1 38.38 62 LEU B O 1
ATOM 3543 N N . LEU B 1 63 ? -14.602 -20 -30.969 1 44.12 63 LEU B N 1
ATOM 3544 C CA . LEU B 1 63 ? -14.453 -18.625 -30.516 1 44.12 63 LEU B CA 1
ATOM 3545 C C . LEU B 1 63 ? -13.289 -18.5 -29.531 1 44.12 63 LEU B C 1
ATOM 3547 O O . LEU B 1 63 ? -13.211 -19.25 -28.562 1 44.12 63 LEU B O 1
ATOM 3551 N N . ASP B 1 64 ? -12.148 -18.203 -30.047 1 53.97 64 ASP B N 1
ATOM 3552 C CA . ASP B 1 64 ? -11.055 -17.812 -29.172 1 53.97 64 ASP B CA 1
ATOM 3553 C C . ASP B 1 64 ? -11.578 -17.25 -27.859 1 53.97 64 ASP B C 1
ATOM 3555 O O . ASP B 1 64 ? -12.211 -16.188 -27.844 1 53.97 64 ASP B O 1
ATOM 3559 N N . PRO B 1 65 ? -11.984 -18.203 -26.984 1 56.91 65 PRO B N 1
ATOM 3560 C CA . PRO B 1 65 ? -12.516 -17.719 -25.703 1 56.91 65 PRO B CA 1
ATOM 3561 C C . PRO B 1 65 ? -11.898 -16.406 -25.266 1 56.91 65 PRO B C 1
ATOM 3563 O O . PRO B 1 65 ? -12.539 -15.625 -24.547 1 56.91 65 PRO B O 1
ATOM 3566 N N . LEU B 1 66 ? -10.766 -16.172 -25.859 1 65.31 66 LEU B N 1
ATOM 3567 C CA . LEU B 1 66 ? -10.164 -14.883 -25.531 1 65.31 66 LEU B CA 1
ATOM 3568 C C . LEU B 1 66 ? -10.867 -13.75 -26.281 1 65.31 66 LEU B C 1
ATOM 3570 O O . LEU B 1 66 ? -10.852 -12.602 -25.828 1 65.31 66 LEU B O 1
ATOM 3574 N N . ALA B 1 67 ? -11.477 -14.203 -27.344 1 65.75 67 ALA B N 1
ATOM 3575 C CA . ALA B 1 67 ? -12.203 -13.195 -28.109 1 65.75 67 ALA B CA 1
ATOM 3576 C C . ALA B 1 67 ? -13.438 -12.711 -27.359 1 65.75 67 ALA B C 1
ATOM 3578 O O . ALA B 1 67 ? -13.844 -11.555 -27.5 1 65.75 67 ALA B O 1
ATOM 3579 N N . LEU B 1 68 ? -13.914 -13.555 -26.484 1 66.12 68 LEU B N 1
ATOM 3580 C CA . LEU B 1 68 ? -15.133 -13.25 -25.75 1 66.12 68 LEU B CA 1
ATOM 3581 C C . LEU B 1 68 ? -14.898 -12.125 -24.75 1 66.12 68 LEU B C 1
ATOM 3583 O O . LEU B 1 68 ? -15.812 -11.359 -24.438 1 66.12 68 LEU B O 1
ATOM 3587 N N . ILE B 1 69 ? -13.656 -12.023 -24.328 1 74.31 69 ILE B N 1
ATOM 3588 C CA . ILE B 1 69 ? -13.438 -11.062 -23.25 1 74.31 69 ILE B CA 1
ATOM 3589 C C . ILE B 1 69 ? -12.43 -10.008 -23.703 1 74.31 69 ILE B C 1
ATOM 3591 O O . ILE B 1 69 ? -12.023 -9.148 -22.906 1 74.31 69 ILE B O 1
ATOM 3595 N N . LYS B 1 70 ? -12.07 -10.039 -24.953 1 76.62 70 LYS B N 1
ATOM 3596 C CA . LYS B 1 70 ? -11.008 -9.172 -25.453 1 76.62 70 LYS B CA 1
ATOM 3597 C C . LYS B 1 70 ? -11.352 -7.699 -25.25 1 76.62 70 LYS B C 1
ATOM 3599 O O . LYS B 1 70 ? -10.508 -6.91 -24.828 1 76.62 70 LYS B O 1
ATOM 3604 N N . ASP B 1 71 ? -12.609 -7.414 -25.531 1 78.94 71 ASP B N 1
ATOM 3605 C CA . ASP B 1 71 ? -13.023 -6.023 -25.406 1 78.94 71 ASP B CA 1
ATOM 3606 C C . ASP B 1 71 ? -12.992 -5.574 -23.938 1 78.94 71 ASP B C 1
ATOM 3608 O O . ASP B 1 71 ? -12.57 -4.457 -23.641 1 78.94 71 ASP B O 1
ATOM 3612 N N . GLU B 1 72 ? -13.422 -6.445 -23.172 1 81.12 72 GLU B N 1
ATOM 3613 C CA . GLU B 1 72 ? -13.438 -6.117 -21.75 1 81.12 72 GLU B CA 1
ATOM 3614 C C . GLU B 1 72 ? -12.023 -5.953 -21.203 1 81.12 72 GLU B C 1
ATOM 3616 O O . GLU B 1 72 ? -11.758 -5.043 -20.406 1 81.12 72 GLU B O 1
ATOM 3621 N N . VAL B 1 73 ? -11.172 -6.734 -21.641 1 78.88 73 VAL B N 1
ATOM 3622 C CA . VAL B 1 73 ? -9.781 -6.672 -21.188 1 78.88 73 VAL B CA 1
ATOM 3623 C C . VAL B 1 73 ? -9.141 -5.379 -21.688 1 78.88 73 VAL B C 1
ATOM 3625 O O . VAL B 1 73 ? -8.398 -4.727 -20.953 1 78.88 73 VAL B O 1
ATOM 3628 N N . SER B 1 74 ? -9.469 -5.035 -22.859 1 78.44 74 SER B N 1
ATOM 3629 C CA . SER B 1 74 ? -8.953 -3.787 -23.422 1 78.44 74 SER B CA 1
ATOM 3630 C C . SER B 1 74 ? -9.484 -2.58 -22.656 1 78.44 74 SER B C 1
ATOM 3632 O O . SER B 1 74 ? -8.758 -1.614 -22.422 1 78.44 74 SER B O 1
ATOM 3634 N N . GLU B 1 75 ? -10.695 -2.682 -22.312 1 81.88 75 GLU B N 1
ATOM 3635 C CA . GLU B 1 75 ? -11.297 -1.6 -21.547 1 81.88 75 GLU B CA 1
ATOM 3636 C C . GLU B 1 75 ? -10.617 -1.447 -20.188 1 81.88 75 GLU B C 1
ATOM 3638 O O . GLU B 1 75 ? -10.352 -0.328 -19.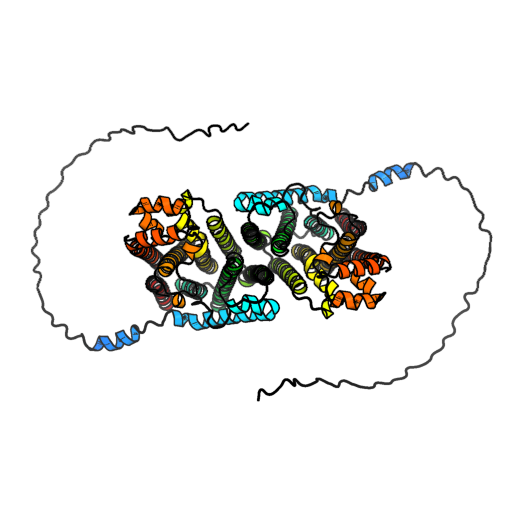734 1 81.88 75 GLU B O 1
ATOM 3643 N N . ILE B 1 76 ? -10.391 -2.512 -19.578 1 79.88 76 ILE B N 1
ATOM 3644 C CA . ILE B 1 76 ? -9.703 -2.508 -18.297 1 79.88 76 ILE B CA 1
ATOM 3645 C C . ILE B 1 76 ? -8.328 -1.876 -18.438 1 79.88 76 ILE B C 1
ATOM 3647 O O . ILE B 1 76 ? -7.938 -1.022 -17.641 1 79.88 76 ILE B O 1
ATOM 3651 N N . SER B 1 77 ? -7.645 -2.205 -19.453 1 76.56 77 SER B N 1
ATOM 3652 C CA . SER B 1 77 ? -6.309 -1.675 -19.688 1 76.56 77 SER B CA 1
ATOM 3653 C C . SER B 1 77 ? -6.344 -0.166 -19.906 1 76.56 77 SER B C 1
ATOM 3655 O O . SER B 1 77 ? -5.5 0.562 -19.375 1 76.56 77 SER B O 1
ATOM 3657 N N . ASN B 1 78 ? -7.289 0.242 -20.609 1 77.75 78 ASN B N 1
ATOM 3658 C CA . ASN B 1 78 ? -7.434 1.666 -20.891 1 77.75 78 ASN B CA 1
ATOM 3659 C C . ASN B 1 78 ? -7.777 2.455 -19.641 1 77.75 78 ASN B C 1
ATOM 3661 O O . ASN B 1 78 ? -7.266 3.557 -19.422 1 77.75 78 ASN B O 1
ATOM 3665 N N . ARG B 1 79 ? -8.586 1.897 -18.859 1 77.94 79 ARG B N 1
ATOM 3666 C CA . ARG B 1 79 ? -8.969 2.553 -17.625 1 77.94 79 ARG B CA 1
ATOM 3667 C C . ARG B 1 79 ? -7.781 2.668 -16.672 1 77.94 79 ARG B C 1
ATOM 3669 O O . ARG B 1 79 ? -7.605 3.695 -16.016 1 77.94 79 ARG B O 1
ATOM 3676 N N . LEU B 1 80 ? -7.102 1.675 -16.594 1 77.38 80 LEU B N 1
ATOM 3677 C CA . LEU B 1 80 ? -5.934 1.67 -15.711 1 77.38 80 LEU B CA 1
ATOM 3678 C C . LEU B 1 80 ? -4.91 2.707 -16.172 1 77.38 80 LEU B C 1
ATOM 3680 O O . LEU B 1 80 ? -4.355 3.439 -15.344 1 77.38 80 LEU B O 1
ATOM 3684 N N . ARG B 1 81 ? -4.727 2.842 -17.422 1 74.19 81 ARG B N 1
ATOM 3685 C CA . ARG B 1 81 ? -3.803 3.826 -17.984 1 74.19 81 ARG B CA 1
ATOM 3686 C C . ARG B 1 81 ? -4.285 5.246 -17.703 1 74.19 81 ARG B C 1
ATOM 3688 O O . ARG B 1 81 ? -3.506 6.105 -17.297 1 74.19 81 ARG B O 1
ATOM 3695 N N . SER B 1 82 ? -5.496 5.422 -17.922 1 76.44 82 SER B N 1
ATOM 3696 C CA . SER B 1 82 ? -6.082 6.746 -17.734 1 76.44 82 SER B CA 1
ATOM 3697 C C . SER B 1 82 ? -6.008 7.176 -16.266 1 76.44 82 SER B C 1
ATOM 3699 O O . SER B 1 82 ? -5.785 8.352 -15.977 1 76.44 82 SER B O 1
ATOM 3701 N N . MET B 1 83 ? -6.219 6.301 -15.438 1 73.56 83 MET B N 1
ATOM 3702 C CA . MET B 1 83 ? -6.199 6.586 -14 1 73.56 83 MET B CA 1
ATOM 3703 C C . MET B 1 83 ? -4.809 7.027 -13.555 1 73.56 83 MET B C 1
ATOM 3705 O O . MET B 1 83 ? -4.672 8.008 -12.812 1 73.56 83 MET B O 1
ATOM 3709 N N . VAL B 1 84 ? -3.82 6.383 -13.977 1 68.62 84 VAL B N 1
ATOM 3710 C CA . VAL B 1 84 ? -2.447 6.688 -13.586 1 68.62 84 VAL B CA 1
ATOM 3711 C C . VAL B 1 84 ? -2.031 8.039 -14.164 1 68.62 84 VAL B C 1
ATOM 3713 O O . VAL B 1 84 ? -1.417 8.852 -13.477 1 68.62 84 VAL B O 1
ATOM 3716 N N . VAL B 1 85 ? -2.449 8.344 -15.383 1 66.75 85 VAL B N 1
ATOM 3717 C CA . VAL B 1 85 ? -2.086 9.578 -16.062 1 66.75 85 VAL B CA 1
ATOM 3718 C C . VAL B 1 85 ? -2.799 10.758 -15.414 1 66.75 85 VAL B C 1
ATOM 3720 O O . VAL B 1 85 ? -2.219 11.836 -15.266 1 66.75 85 VAL B O 1
ATOM 3723 N N . ALA B 1 86 ? -3.973 10.523 -14.977 1 65.5 86 ALA B N 1
ATOM 3724 C CA . ALA B 1 86 ? -4.816 11.602 -14.469 1 65.5 86 ALA B CA 1
ATOM 3725 C C . ALA B 1 86 ? -4.445 11.961 -13.031 1 65.5 86 ALA B C 1
ATOM 3727 O O . ALA B 1 86 ? -4.418 13.141 -12.664 1 65.5 86 ALA B O 1
ATOM 3728 N N . GLU B 1 87 ? -4.148 11.039 -12.312 1 63.88 87 GLU B N 1
ATOM 3729 C CA . GLU B 1 87 ? -4.066 11.312 -10.883 1 63.88 87 GLU B CA 1
ATOM 3730 C C . GLU B 1 87 ? -2.639 11.664 -10.469 1 63.88 87 GLU B C 1
ATOM 3732 O O . GLU B 1 87 ? -2.43 12.484 -9.578 1 63.88 87 GLU B O 1
ATOM 3737 N N . VAL B 1 88 ? -1.709 11.031 -11 1 61.91 88 VAL B N 1
ATOM 3738 C CA . VAL B 1 88 ? -0.337 11.383 -10.648 1 61.91 88 VAL B CA 1
ATOM 3739 C C . VAL B 1 88 ? 0.533 11.391 -11.898 1 61.91 88 VAL B C 1
ATOM 3741 O O . VAL B 1 88 ? 1.214 10.406 -12.195 1 61.91 88 VAL B O 1
ATOM 3744 N N . PRO B 1 89 ? 0.494 12.547 -12.562 1 63.44 89 PRO B N 1
ATOM 3745 C CA . PRO B 1 89 ? 1.259 12.633 -13.805 1 63.44 89 PRO B CA 1
ATOM 3746 C C . PRO B 1 89 ? 2.717 12.211 -13.641 1 63.44 89 PRO B C 1
ATOM 3748 O O . PRO B 1 89 ? 3.322 11.68 -14.57 1 63.44 89 PRO B O 1
ATOM 3751 N N . GLU B 1 90 ? 3.141 12.43 -12.531 1 62.09 90 GLU B N 1
ATOM 3752 C CA . GLU B 1 90 ? 4.539 12.102 -12.266 1 62.09 90 GLU B CA 1
ATOM 3753 C C . GLU B 1 90 ? 4.77 10.594 -12.305 1 62.09 90 GLU B C 1
ATOM 3755 O O . GLU B 1 90 ? 5.863 10.133 -12.641 1 62.09 90 GLU B O 1
ATOM 3760 N N . LEU B 1 91 ? 3.709 9.953 -11.914 1 65.31 91 LEU B N 1
ATOM 3761 C CA . LEU B 1 91 ? 3.803 8.492 -11.859 1 65.31 91 LEU B CA 1
ATOM 3762 C C . LEU B 1 91 ? 3.664 7.895 -13.258 1 65.31 91 LEU B C 1
ATOM 3764 O O . LEU B 1 91 ? 4.039 6.738 -13.477 1 65.31 91 LEU B O 1
ATOM 3768 N N . THR B 1 92 ? 3.164 8.727 -14.102 1 62.94 92 THR B N 1
ATOM 3769 C CA . THR B 1 92 ? 2.957 8.242 -15.461 1 62.94 92 THR B CA 1
ATOM 3770 C C . THR B 1 92 ? 4.258 7.695 -16.047 1 62.94 92 THR B C 1
ATOM 3772 O O . THR B 1 92 ? 4.25 6.684 -16.75 1 62.94 92 THR B O 1
ATOM 3775 N N . LEU B 1 93 ? 5.309 8.375 -15.695 1 59.78 93 LEU B N 1
ATOM 3776 C CA . LEU B 1 93 ? 6.582 7.91 -16.234 1 59.78 93 LEU B CA 1
ATOM 3777 C C . LEU B 1 93 ? 6.965 6.559 -15.641 1 59.78 93 LEU B C 1
ATOM 3779 O O . LEU B 1 93 ? 7.406 5.66 -16.359 1 59.78 93 LEU B O 1
ATOM 3783 N N . ALA B 1 94 ? 6.789 6.398 -14.359 1 59.59 94 ALA B N 1
ATOM 3784 C CA . ALA B 1 94 ? 7.184 5.172 -13.672 1 59.59 94 ALA B CA 1
ATOM 3785 C C . ALA B 1 94 ? 6.176 4.055 -13.922 1 59.59 94 ALA B C 1
ATOM 3787 O O . ALA B 1 94 ? 6.555 2.92 -14.219 1 59.59 94 ALA B O 1
ATOM 3788 N N . ALA B 1 95 ? 4.887 4.418 -13.812 1 60 95 ALA B N 1
ATOM 3789 C CA . ALA B 1 95 ? 3.83 3.418 -13.906 1 60 95 ALA B CA 1
ATOM 3790 C C . ALA B 1 95 ? 3.393 3.217 -15.359 1 60 95 ALA B C 1
ATOM 3792 O O . ALA B 1 95 ? 2.889 2.15 -15.719 1 60 95 ALA B O 1
ATOM 3793 N N . GLY B 1 96 ? 3.701 4.266 -16.172 1 61.38 96 GLY B N 1
ATOM 3794 C CA . GLY B 1 96 ? 3.262 4.188 -17.547 1 61.38 96 GLY B CA 1
ATOM 3795 C C . GLY B 1 96 ? 3.889 3.035 -18.312 1 61.38 96 GLY B C 1
ATOM 3796 O O . GLY B 1 96 ? 3.244 2.426 -19.172 1 61.38 96 GLY B O 1
ATOM 3797 N N . TYR B 1 97 ? 5.023 2.752 -17.828 1 59.56 97 TYR B N 1
ATOM 3798 C CA . TYR B 1 97 ? 5.695 1.636 -18.469 1 59.56 97 TYR B CA 1
ATOM 3799 C C . TYR B 1 97 ? 4.926 0.338 -18.266 1 59.56 97 TYR B C 1
ATOM 3801 O O . TYR B 1 97 ? 4.824 -0.483 -19.188 1 59.56 97 TYR B O 1
ATOM 3809 N N . PHE B 1 98 ? 4.34 0.313 -17.125 1 60.84 98 PHE B N 1
ATOM 3810 C CA . PHE B 1 98 ? 3.66 -0.935 -16.797 1 60.84 98 PHE B CA 1
ATOM 3811 C C . PHE B 1 98 ? 2.293 -1 -17.469 1 60.84 98 PHE B C 1
ATOM 3813 O O . PHE B 1 98 ? 1.7 -2.074 -17.578 1 60.84 98 PHE B O 1
ATOM 3820 N N . PHE B 1 99 ? 1.961 0.165 -17.922 1 60.31 99 PHE B N 1
ATOM 3821 C CA . PHE B 1 99 ? 0.623 0.174 -18.5 1 60.31 99 PHE B CA 1
ATOM 3822 C C . PHE B 1 99 ? 0.68 0.49 -19.984 1 60.31 99 PHE B C 1
ATOM 3824 O O . PHE B 1 99 ? -0.348 0.767 -20.609 1 60.31 99 PHE B O 1
ATOM 3831 N N . ARG B 1 100 ? 1.965 0.66 -20.469 1 54.09 100 ARG B N 1
ATOM 3832 C CA . ARG B 1 100 ? 2.105 0.958 -21.891 1 54.09 100 ARG B CA 1
ATOM 3833 C C . ARG B 1 100 ? 1.52 -0.161 -22.75 1 54.09 100 ARG B C 1
ATOM 3835 O O . ARG B 1 100 ? 1.511 -1.323 -22.328 1 54.09 100 ARG B O 1
ATOM 3842 N N . ALA B 1 101 ? 1.09 0.433 -23.844 1 48.44 101 ALA B N 1
ATOM 3843 C CA . ALA B 1 101 ? 0.601 -0.468 -24.875 1 48.44 101 ALA B CA 1
ATOM 3844 C C . ALA B 1 101 ? 1.693 -1.434 -25.328 1 48.44 101 ALA B C 1
ATOM 3846 O O . ALA B 1 101 ? 2.818 -1.019 -25.609 1 48.44 101 ALA B O 1
ATOM 3847 N N . GLY B 1 102 ? 1.562 -2.725 -25.125 1 46.03 102 GLY B N 1
ATOM 3848 C CA . GLY B 1 102 ? 2.557 -3.721 -25.5 1 46.03 102 GLY B CA 1
ATOM 3849 C C . GLY B 1 102 ? 3.172 -4.414 -24.297 1 46.03 102 GLY B C 1
ATOM 3850 O O . GLY B 1 102 ? 3.662 -5.543 -24.406 1 46.03 102 GLY B O 1
ATOM 3851 N N . ALA B 1 103 ? 3.535 -3.473 -23.422 1 47.38 103 ALA B N 1
ATOM 3852 C CA . ALA B 1 103 ? 4.051 -4.082 -22.188 1 47.38 103 ALA B CA 1
ATOM 3853 C C . ALA B 1 103 ? 2.982 -4.93 -21.516 1 47.38 103 ALA B C 1
ATOM 3855 O O . ALA B 1 103 ? 3.24 -5.547 -20.469 1 47.38 103 ALA B O 1
ATOM 3856 N N . GLU B 1 104 ? 1.927 -4.645 -22.062 1 45.75 104 GLU B N 1
ATOM 3857 C CA . GLU B 1 104 ? 0.735 -5.289 -21.516 1 45.75 104 GLU B CA 1
ATOM 3858 C C . GLU B 1 104 ? 0.92 -6.801 -21.422 1 45.75 104 GLU B C 1
ATOM 3860 O O . GLU B 1 104 ? 0.965 -7.492 -22.453 1 45.75 104 GLU B O 1
ATOM 3865 N N . GLY B 1 105 ? 1.888 -7.18 -20.859 1 46.94 105 GLY B N 1
ATOM 3866 C CA . GLY B 1 105 ? 1.819 -8.617 -20.672 1 46.94 105 GLY B CA 1
ATOM 3867 C C . GLY B 1 105 ? 0.439 -9.188 -20.922 1 46.94 105 GLY B C 1
ATOM 3868 O O . GLY B 1 105 ? -0.539 -8.445 -21.031 1 46.94 105 GLY B O 1
ATOM 3869 N N . LYS B 1 106 ? 0.275 -10.297 -21.531 1 53.72 106 LYS B N 1
ATOM 3870 C CA . LYS B 1 106 ? -0.9 -11.031 -21.984 1 53.72 106 LYS B CA 1
ATOM 3871 C C . LYS B 1 106 ? -2.051 -10.906 -21 1 53.72 106 LYS B C 1
ATOM 3873 O O . LYS B 1 106 ? -3.115 -11.5 -21.203 1 53.72 106 LYS B O 1
ATOM 3878 N N . ARG B 1 107 ? -2.109 -9.734 -20.297 1 69.69 107 ARG B N 1
ATOM 3879 C CA . ARG B 1 107 ? -3.152 -9.453 -19.312 1 69.69 107 ARG B CA 1
ATOM 3880 C C . ARG B 1 107 ? -3.9 -10.727 -18.938 1 69.69 107 ARG B C 1
ATOM 3882 O O . ARG B 1 107 ? -5.113 -10.82 -19.141 1 69.69 107 ARG B O 1
ATOM 3889 N N . THR B 1 108 ? -3.262 -11.625 -18.438 1 79.62 108 THR B N 1
ATOM 3890 C CA . THR B 1 108 ? -3.707 -12.969 -18.078 1 79.62 108 THR B CA 1
ATOM 3891 C C . THR B 1 108 ? -4.688 -12.914 -16.906 1 79.62 108 THR B C 1
ATOM 3893 O O . THR B 1 108 ? -5.723 -13.578 -16.922 1 79.62 108 THR B O 1
ATOM 3896 N N . CYS B 1 109 ? -4.453 -12.023 -16.031 1 88.06 109 CYS B N 1
ATOM 3897 C CA . CYS B 1 109 ? -5.277 -12.008 -14.82 1 88.06 109 CYS B CA 1
ATOM 3898 C C . CYS B 1 109 ? -6.699 -11.562 -15.133 1 88.06 109 CYS B C 1
ATOM 3900 O O . CYS B 1 109 ? -7.66 -12.273 -14.812 1 88.06 109 CYS B O 1
ATOM 3902 N N . PRO B 1 110 ? -6.844 -10.461 -15.844 1 89.69 110 PRO B N 1
ATOM 3903 C CA . PRO B 1 110 ? -8.211 -10.062 -16.172 1 89.69 110 PRO B CA 1
ATOM 3904 C C . PRO B 1 110 ? -8.93 -11.094 -17.031 1 89.69 110 PRO B C 1
ATOM 3906 O O . PRO B 1 110 ? -10.133 -11.32 -16.859 1 89.69 110 PRO B O 1
ATOM 3909 N N . THR B 1 111 ? -8.195 -11.727 -17.922 1 89.31 111 THR B N 1
ATOM 3910 C CA . THR B 1 111 ? -8.773 -12.742 -18.797 1 89.31 111 THR B CA 1
ATOM 3911 C C . THR B 1 111 ? -9.297 -13.922 -17.969 1 89.31 111 THR B C 1
ATOM 3913 O O . THR B 1 111 ? -10.438 -14.344 -18.156 1 89.31 111 THR B O 1
ATOM 3916 N N . VAL B 1 112 ? -8.523 -14.375 -17.109 1 93.69 112 VAL B N 1
ATOM 3917 C CA . VAL B 1 112 ? -8.891 -15.516 -16.281 1 93.69 112 VAL B CA 1
ATOM 3918 C C . VAL B 1 112 ? -10.102 -15.172 -15.422 1 93.69 112 VAL B C 1
ATOM 3920 O O . VAL B 1 112 ? -11.039 -15.961 -15.305 1 93.69 112 VAL B O 1
ATOM 3923 N N . LEU B 1 113 ? -10.133 -13.992 -14.883 1 94.88 113 LEU B N 1
ATOM 3924 C CA . LEU B 1 113 ? -11.195 -13.609 -13.953 1 94.88 113 LEU B CA 1
ATOM 3925 C C . LEU B 1 113 ? -12.523 -13.445 -14.688 1 94.88 113 LEU B C 1
ATOM 3927 O O . LEU B 1 113 ? -13.57 -13.883 -14.195 1 94.88 113 LEU B O 1
ATOM 3931 N N . LEU B 1 114 ? -12.461 -12.828 -15.852 1 92.75 114 LEU B N 1
ATOM 3932 C CA . LEU B 1 114 ? -13.695 -12.625 -16.594 1 92.75 114 LEU B CA 1
ATOM 3933 C C . LEU B 1 114 ? -14.234 -13.945 -17.141 1 92.75 114 LEU B C 1
ATOM 3935 O O . LEU B 1 114 ? -15.453 -14.148 -17.172 1 92.75 114 LEU B O 1
ATOM 3939 N N . LEU B 1 115 ? -13.352 -14.828 -17.547 1 93.06 115 LEU B N 1
ATOM 3940 C CA . LEU B 1 115 ? -13.781 -16.172 -17.953 1 93.06 115 LEU B CA 1
ATOM 3941 C C . LEU B 1 115 ? -14.367 -16.922 -16.781 1 93.06 115 LEU B C 1
ATOM 3943 O O . LEU B 1 115 ? -15.375 -17.625 -16.922 1 93.06 115 LEU B O 1
ATOM 3947 N N . MET B 1 116 ? -13.742 -16.797 -15.617 1 95.75 116 MET B N 1
ATOM 3948 C CA . MET B 1 116 ? -14.266 -17.438 -14.406 1 95.75 116 MET B CA 1
ATOM 3949 C C . MET B 1 116 ? -15.664 -16.922 -14.078 1 95.75 116 MET B C 1
ATOM 3951 O O . MET B 1 116 ? -16.562 -17.719 -13.766 1 95.75 116 MET B O 1
ATOM 3955 N N . ALA B 1 117 ? -15.812 -15.617 -14.18 1 93.88 117 ALA B N 1
ATOM 3956 C CA . ALA B 1 117 ? -17.125 -15.016 -13.93 1 93.88 117 ALA B CA 1
ATOM 3957 C C . ALA B 1 117 ? -18.172 -15.602 -14.867 1 93.88 117 ALA B C 1
ATOM 3959 O O . ALA B 1 117 ? -19.281 -15.938 -14.43 1 93.88 117 ALA B O 1
ATOM 3960 N N . SER B 1 118 ? -17.828 -15.742 -16.125 1 91.69 118 SER B N 1
ATOM 3961 C CA . SER B 1 118 ? -18.75 -16.297 -17.109 1 91.69 118 SER B CA 1
ATOM 3962 C C . SER B 1 118 ? -18.984 -17.781 -16.891 1 91.69 118 SER B C 1
ATOM 3964 O O . SER B 1 118 ? -20.062 -18.297 -17.188 1 91.69 118 SER B O 1
ATOM 3966 N N . SER B 1 119 ? -18.062 -18.453 -16.344 1 94.5 119 SER B N 1
ATOM 3967 C CA . SER B 1 119 ? -18.109 -19.906 -16.188 1 94.5 119 SER B CA 1
ATOM 3968 C C . SER B 1 119 ? -19.031 -20.281 -15.023 1 94.5 119 SER B C 1
ATOM 3970 O O . SER B 1 119 ? -19.484 -21.422 -14.938 1 94.5 119 SER B O 1
ATOM 3972 N N . ILE B 1 120 ? -19.25 -19.328 -14.125 1 93.19 120 ILE B N 1
ATOM 3973 C CA . ILE B 1 120 ? -20.047 -19.672 -12.945 1 93.19 120 ILE B CA 1
ATOM 3974 C C . ILE B 1 120 ? -21.375 -18.906 -12.977 1 93.19 120 ILE B C 1
ATOM 3976 O O . ILE B 1 120 ? -22.141 -18.938 -12.016 1 93.19 120 ILE B O 1
ATOM 3980 N N . SER B 1 121 ? -21.516 -18.078 -13.992 1 80.94 121 SER B N 1
ATOM 3981 C CA . SER B 1 121 ? -22.734 -17.281 -14.109 1 80.94 121 SER B CA 1
ATOM 3982 C C . SER B 1 121 ? -23.969 -18.172 -14.133 1 80.94 121 SER B C 1
ATOM 3984 O O . SER B 1 121 ? -23.984 -19.203 -14.812 1 80.94 121 SER B O 1
ATOM 3986 N N . MET B 1 122 ? -24.609 -18.219 -12.945 1 61.81 122 MET B N 1
ATOM 3987 C CA . MET B 1 122 ? -25.859 -18.984 -12.922 1 61.81 122 MET B CA 1
ATOM 3988 C C . MET B 1 122 ? -26.984 -18.219 -13.594 1 61.81 122 MET B C 1
ATOM 3990 O O . MET B 1 122 ? -26.984 -16.984 -13.609 1 61.81 122 MET B O 1
ATOM 3994 N N . ASP B 1 123 ? -27.703 -18.812 -14.555 1 53.94 123 ASP B N 1
ATOM 3995 C CA . ASP B 1 123 ? -29 -18.312 -15 1 53.94 123 ASP B CA 1
ATOM 3996 C C . ASP B 1 123 ? -29.766 -17.688 -13.836 1 53.94 123 ASP B C 1
ATOM 3998 O O . ASP B 1 123 ? -30.641 -18.328 -13.258 1 53.94 123 ASP B O 1
ATOM 4002 N N . MET B 1 124 ? -29.172 -17.328 -12.945 1 42.56 124 MET B N 1
ATOM 4003 C CA . MET B 1 124 ? -30 -16.938 -11.82 1 42.56 124 MET B CA 1
ATOM 4004 C C . MET B 1 124 ? -30.938 -15.789 -12.203 1 42.56 124 MET B C 1
ATOM 4006 O O . MET B 1 124 ? -30.484 -14.75 -12.695 1 42.56 124 MET B O 1
ATOM 4010 N N . ALA B 1 125 ? -32.125 -16.109 -12.531 1 39.62 125 ALA B N 1
ATOM 4011 C CA . ALA B 1 125 ? -33.281 -15.242 -12.57 1 39.62 125 ALA B CA 1
ATOM 4012 C C . ALA B 1 125 ? -33.344 -14.344 -11.344 1 39.62 125 ALA B C 1
ATOM 4014 O O . ALA B 1 125 ? -34.375 -13.734 -11.055 1 39.62 125 ALA B O 1
ATOM 4015 N N . ASP B 1 126 ? -32.531 -14.539 -10.344 1 41.12 126 ASP B N 1
ATOM 4016 C CA . ASP B 1 126 ? -32.906 -13.82 -9.133 1 41.12 126 ASP B CA 1
ATOM 4017 C C . ASP B 1 126 ? -32.594 -12.328 -9.25 1 41.12 126 ASP B C 1
ATOM 4019 O O . ASP B 1 126 ? -31.484 -11.953 -9.562 1 41.12 126 ASP B O 1
ATOM 4023 N N . PRO B 1 127 ? -33.531 -11.477 -9.172 1 42.19 127 PRO B N 1
ATOM 4024 C CA . PRO B 1 127 ? -33.625 -10.016 -9.219 1 42.19 127 PRO B CA 1
ATOM 4025 C C . PRO B 1 127 ? -32.688 -9.336 -8.227 1 42.19 127 PRO B C 1
ATOM 4027 O O . PRO B 1 127 ? -32.562 -8.109 -8.203 1 42.19 127 PRO B O 1
ATOM 4030 N N . ILE B 1 128 ? -32.375 -9.961 -7.133 1 42.06 128 ILE B N 1
ATOM 4031 C CA . ILE B 1 128 ? -31.766 -9.242 -6.02 1 42.06 128 ILE B CA 1
ATOM 4032 C C . ILE B 1 128 ? -30.359 -8.789 -6.406 1 42.06 128 ILE B C 1
ATOM 4034 O O . ILE B 1 128 ? -29.781 -7.934 -5.738 1 42.06 128 ILE B O 1
ATOM 4038 N N . VAL B 1 129 ? -29.672 -9.648 -7.129 1 46.19 129 VAL B N 1
ATOM 4039 C CA . VAL B 1 129 ? -28.375 -9.188 -7.566 1 46.19 129 VAL B CA 1
ATOM 4040 C C . VAL B 1 129 ? -28.531 -8.211 -8.734 1 46.19 129 VAL B C 1
ATOM 4042 O O . VAL B 1 129 ? -29.281 -8.477 -9.672 1 46.19 129 VAL B O 1
ATOM 4045 N N . GLY B 1 130 ? -28.422 -7.016 -8.664 1 49.06 130 GLY B N 1
ATOM 4046 C CA . GLY B 1 130 ? -28.578 -5.98 -9.672 1 49.06 130 GLY B CA 1
ATOM 4047 C C . GLY B 1 130 ? -28.672 -6.527 -11.086 1 49.06 130 GLY B C 1
ATOM 4048 O O . GLY B 1 130 ? -28.656 -7.746 -11.281 1 49.06 130 GLY B O 1
ATOM 4049 N N . SER B 1 131 ? -29.062 -5.758 -12.102 1 59.69 131 SER B N 1
ATOM 4050 C CA . SER B 1 131 ? -29.156 -6.133 -13.516 1 59.69 131 SER B CA 1
ATOM 4051 C C . SER B 1 131 ? -27.875 -6.82 -13.992 1 59.69 131 SER B C 1
ATOM 4053 O O . SER B 1 131 ? -26.797 -6.598 -13.438 1 59.69 131 SER B O 1
ATOM 4055 N N . LYS B 1 132 ? -27.984 -7.926 -14.641 1 62.06 132 LYS B N 1
ATOM 4056 C CA . LYS B 1 132 ? -26.891 -8.664 -15.258 1 62.06 132 LYS B CA 1
ATOM 4057 C C . LYS B 1 132 ? -25.75 -7.727 -15.641 1 62.06 132 LYS B C 1
ATOM 4059 O O . LYS B 1 132 ? -24.578 -8.07 -15.469 1 62.06 132 LYS B O 1
ATOM 4064 N N . ASN B 1 133 ? -26.156 -6.547 -15.984 1 77.25 133 ASN B N 1
ATOM 4065 C CA . ASN B 1 133 ? -25.156 -5.57 -16.406 1 77.25 133 ASN B CA 1
ATOM 4066 C C . ASN B 1 133 ? -24.406 -5 -15.203 1 77.25 133 ASN B C 1
ATOM 4068 O O . ASN B 1 133 ? -23.203 -4.754 -15.289 1 77.25 133 ASN B O 1
ATOM 4072 N N . GLU B 1 134 ? -25.094 -5.012 -14.102 1 81 134 GLU B N 1
ATOM 4073 C CA . GLU B 1 134 ? -24.469 -4.438 -12.914 1 81 134 GLU B CA 1
ATOM 4074 C C . GLU B 1 134 ? -23.422 -5.387 -12.328 1 81 134 GLU B C 1
ATOM 4076 O O . GLU B 1 134 ? -22.344 -4.961 -11.914 1 81 134 GLU B O 1
ATOM 4081 N N . ILE B 1 135 ? -23.797 -6.613 -12.375 1 85.12 135 ILE B N 1
ATOM 4082 C CA . ILE B 1 135 ? -22.875 -7.582 -11.789 1 85.12 135 ILE B CA 1
ATOM 4083 C C . ILE B 1 135 ? -21.641 -7.734 -12.68 1 85.12 135 ILE B C 1
ATOM 4085 O O . ILE B 1 135 ? -20.531 -7.918 -12.188 1 85.12 135 ILE B O 1
ATOM 4089 N N . ARG B 1 136 ? -21.859 -7.703 -13.977 1 88.25 136 ARG B N 1
ATOM 4090 C CA . ARG B 1 136 ? -20.734 -7.793 -14.906 1 88.25 136 ARG B CA 1
ATOM 4091 C C . ARG B 1 136 ? -19.766 -6.637 -14.711 1 88.25 136 ARG B C 1
ATOM 4093 O O . ARG B 1 136 ? -18.547 -6.816 -14.789 1 88.25 136 ARG B O 1
ATOM 4100 N N . GLU B 1 137 ? -20.328 -5.516 -14.445 1 89.25 137 GLU B N 1
ATOM 4101 C CA . GLU B 1 137 ? -19.484 -4.355 -14.156 1 89.25 137 GLU B CA 1
ATOM 4102 C C . GLU B 1 137 ? -18.656 -4.578 -12.898 1 89.25 137 GLU B C 1
ATOM 4104 O O . GLU B 1 137 ? -17.5 -4.129 -12.812 1 89.25 137 GLU B O 1
ATOM 4109 N N . ARG B 1 138 ? -19.219 -5.242 -11.984 1 91.69 138 ARG B N 1
ATOM 4110 C CA . ARG B 1 138 ? -18.5 -5.535 -10.75 1 91.69 138 ARG B CA 1
ATOM 4111 C C . ARG B 1 138 ? -17.359 -6.508 -11.008 1 91.69 138 ARG B C 1
ATOM 4113 O O . ARG B 1 138 ? -16.281 -6.387 -10.406 1 91.69 138 ARG B O 1
ATOM 4120 N N . TYR B 1 139 ? -17.625 -7.48 -11.906 1 92.56 139 TYR B N 1
ATOM 4121 C CA . TYR B 1 139 ? -16.547 -8.391 -12.289 1 92.56 139 TYR B CA 1
ATOM 4122 C C . TYR B 1 139 ? -15.406 -7.633 -12.969 1 92.56 139 TYR B C 1
ATOM 4124 O O . TYR B 1 139 ? -14.234 -7.895 -12.711 1 92.56 139 TYR B O 1
ATOM 4132 N N . MET B 1 140 ? -15.758 -6.711 -13.766 1 91.44 140 MET B N 1
ATOM 4133 C CA . MET B 1 140 ? -14.766 -5.902 -14.461 1 91.44 140 MET B CA 1
ATOM 4134 C C . MET B 1 140 ? -13.938 -5.082 -13.469 1 91.44 140 MET B C 1
ATOM 4136 O O . MET B 1 140 ? -12.719 -4.973 -13.609 1 91.44 140 MET B O 1
ATOM 4140 N N . ARG B 1 141 ? -14.633 -4.59 -12.492 1 92.31 141 ARG B N 1
ATOM 4141 C CA . ARG B 1 141 ? -13.938 -3.822 -11.469 1 92.31 141 ARG B CA 1
ATOM 4142 C C . ARG B 1 141 ? -12.992 -4.711 -10.664 1 92.31 141 ARG B C 1
ATOM 4144 O O . ARG B 1 141 ? -11.875 -4.305 -10.336 1 92.31 141 ARG B O 1
ATOM 4151 N N . LEU B 1 142 ? -13.453 -5.859 -10.383 1 94.75 142 LEU B N 1
ATOM 4152 C CA . LEU B 1 142 ? -12.609 -6.805 -9.664 1 94.75 142 LEU B CA 1
ATOM 4153 C C . LEU B 1 142 ? -11.367 -7.148 -10.469 1 94.75 142 LEU B C 1
ATOM 4155 O O . LEU B 1 142 ? -10.258 -7.223 -9.922 1 94.75 142 LEU B O 1
ATOM 4159 N N . ALA B 1 143 ? -11.547 -7.352 -11.703 1 93.69 143 ALA B N 1
ATOM 4160 C CA . ALA B 1 143 ? -10.414 -7.629 -12.578 1 93.69 143 ALA B CA 1
ATOM 4161 C C . ALA B 1 143 ? -9.43 -6.465 -12.602 1 93.69 143 ALA B C 1
ATOM 4163 O O . ALA B 1 143 ? -8.211 -6.668 -12.578 1 93.69 143 ALA B O 1
ATOM 4164 N N . GLU B 1 144 ? -9.938 -5.289 -12.625 1 90.88 144 GLU B N 1
ATOM 4165 C CA . GLU B 1 144 ? -9.109 -4.086 -12.586 1 90.88 144 GLU B CA 1
ATOM 4166 C C . GLU B 1 144 ? -8.312 -4.008 -11.281 1 90.88 144 GLU B C 1
ATOM 4168 O O . GLU B 1 144 ? -7.117 -3.699 -11.305 1 90.88 144 GLU B O 1
ATOM 4173 N N . ILE B 1 145 ? -9 -4.234 -10.25 1 92.81 145 ILE B N 1
ATOM 4174 C CA . ILE B 1 145 ? -8.375 -4.18 -8.93 1 92.81 145 ILE B CA 1
ATOM 4175 C C . ILE B 1 145 ? -7.254 -5.211 -8.844 1 92.81 145 ILE B C 1
ATOM 4177 O O . ILE B 1 145 ? -6.16 -4.906 -8.359 1 92.81 145 ILE B O 1
ATOM 4181 N N . THR B 1 146 ? -7.5 -6.387 -9.305 1 93.94 146 THR B N 1
ATOM 4182 C CA . THR B 1 146 ? -6.5 -7.445 -9.297 1 93.94 146 THR B CA 1
ATOM 4183 C C . THR B 1 146 ? -5.277 -7.039 -10.117 1 93.94 146 THR B C 1
ATOM 4185 O O . THR B 1 146 ? -4.141 -7.27 -9.703 1 93.94 146 THR B O 1
ATOM 4188 N N . GLU B 1 147 ? -5.535 -6.465 -11.195 1 89.62 147 GLU B N 1
ATOM 4189 C CA . GLU B 1 147 ? -4.438 -6.008 -12.039 1 89.62 147 GLU B CA 1
ATOM 4190 C C . GLU B 1 147 ? -3.627 -4.914 -11.352 1 89.62 147 GLU B C 1
ATOM 4192 O O . GLU B 1 147 ? -2.4 -4.875 -11.469 1 89.62 147 GLU B O 1
ATOM 4197 N N . LEU B 1 148 ? -4.309 -4.023 -10.711 1 88.19 148 LEU B N 1
ATOM 4198 C CA . LEU B 1 148 ? -3.619 -2.977 -9.969 1 88.19 148 LEU B CA 1
ATOM 4199 C C . LEU B 1 148 ? -2.695 -3.58 -8.914 1 88.19 148 LEU B C 1
ATOM 4201 O O . LEU B 1 148 ? -1.552 -3.145 -8.758 1 88.19 148 LEU B O 1
ATOM 4205 N N . ILE B 1 149 ? -3.164 -4.551 -8.188 1 91.31 149 ILE B N 1
ATOM 4206 C CA . ILE B 1 149 ? -2.365 -5.215 -7.16 1 91.31 149 ILE B CA 1
ATOM 4207 C C . ILE B 1 149 ? -1.179 -5.922 -7.812 1 91.31 149 ILE B C 1
ATOM 4209 O O . ILE B 1 149 ? -0.058 -5.863 -7.301 1 91.31 149 ILE B O 1
ATOM 4213 N N . HIS B 1 150 ? -1.458 -6.531 -8.891 1 89.62 150 HIS B N 1
ATOM 4214 C CA . HIS B 1 150 ? -0.401 -7.227 -9.617 1 89.62 150 HIS B CA 1
ATOM 4215 C C . HIS B 1 150 ? 0.706 -6.266 -10.031 1 89.62 150 HIS B C 1
ATOM 4217 O O . HIS B 1 150 ? 1.889 -6.543 -9.82 1 89.62 150 HIS B O 1
ATOM 4223 N N . VAL B 1 151 ? 0.38 -5.172 -10.656 1 83.38 151 VAL B N 1
ATOM 4224 C CA . VAL B 1 151 ? 1.349 -4.191 -11.133 1 83.38 151 VAL B CA 1
ATOM 4225 C C . VAL B 1 151 ? 2.117 -3.609 -9.945 1 83.38 151 VAL B C 1
ATOM 4227 O O . VAL B 1 151 ? 3.322 -3.363 -10.039 1 83.38 151 VAL B O 1
ATOM 4230 N N . THR B 1 152 ? 1.415 -3.373 -8.867 1 87 152 THR B N 1
ATOM 4231 C CA . THR B 1 152 ? 2.078 -2.9 -7.656 1 87 152 THR B CA 1
ATOM 4232 C C . THR B 1 152 ? 3.182 -3.863 -7.234 1 87 152 THR B C 1
ATOM 4234 O O . THR B 1 152 ? 4.289 -3.439 -6.902 1 87 152 THR B O 1
ATOM 4237 N N . SER B 1 153 ? 2.824 -5.129 -7.203 1 87 153 SER B N 1
ATOM 4238 C CA . SER B 1 153 ? 3.799 -6.129 -6.781 1 87 153 SER B CA 1
ATOM 4239 C C . SER B 1 153 ? 5.012 -6.141 -7.703 1 87 153 SER B C 1
ATOM 4241 O O . SER B 1 153 ? 6.141 -6.344 -7.25 1 87 153 SER B O 1
ATOM 4243 N N . LEU B 1 154 ? 4.832 -5.906 -9 1 79.69 154 LEU B N 1
ATOM 4244 C CA . LEU B 1 154 ? 5.93 -5.852 -9.961 1 79.69 154 LEU B CA 1
ATOM 4245 C C . LEU B 1 154 ? 6.809 -4.629 -9.711 1 79.69 154 LEU B C 1
ATOM 4247 O O . LEU B 1 154 ? 8.039 -4.73 -9.734 1 79.69 154 LEU B O 1
ATOM 4251 N N . ILE B 1 155 ? 6.188 -3.51 -9.484 1 78.62 155 ILE B N 1
ATOM 4252 C CA . ILE B 1 155 ? 6.91 -2.262 -9.266 1 78.62 155 ILE B CA 1
ATOM 4253 C C . ILE B 1 155 ? 7.75 -2.369 -7.996 1 78.62 155 ILE B C 1
ATOM 4255 O O . ILE B 1 155 ? 8.93 -1.998 -7.988 1 78.62 155 ILE B O 1
ATOM 4259 N N . HIS B 1 156 ? 7.152 -2.834 -6.984 1 82.56 156 HIS B N 1
ATOM 4260 C CA . HIS B 1 156 ? 7.855 -2.92 -5.707 1 82.56 156 HIS B CA 1
ATOM 4261 C C . HIS B 1 156 ? 8.898 -4.031 -5.727 1 82.56 156 HIS B C 1
ATOM 4263 O O . HIS B 1 156 ? 9.93 -3.934 -5.051 1 82.56 156 HIS B O 1
ATOM 4269 N N . ASP B 1 157 ? 8.711 -5.027 -6.527 1 75.62 157 ASP B N 1
ATOM 4270 C CA . ASP B 1 157 ? 9.711 -6.07 -6.715 1 75.62 157 ASP B CA 1
ATOM 4271 C C . ASP B 1 157 ? 10.945 -5.523 -7.438 1 75.62 157 ASP B C 1
ATOM 4273 O O . ASP B 1 157 ? 12.078 -5.906 -7.125 1 75.62 157 ASP B O 1
ATOM 4277 N N . ASP B 1 158 ? 10.695 -4.691 -8.398 1 67.62 158 ASP B N 1
ATOM 4278 C CA . ASP B 1 158 ? 11.789 -4.117 -9.18 1 67.62 158 ASP B CA 1
ATOM 4279 C C . ASP B 1 158 ? 12.68 -3.232 -8.312 1 67.62 158 ASP B C 1
ATOM 4281 O O . ASP B 1 158 ? 13.891 -3.141 -8.539 1 67.62 158 ASP B O 1
ATOM 4285 N N . VAL B 1 159 ? 12.062 -2.533 -7.441 1 62.22 159 VAL B N 1
ATOM 4286 C CA . VAL B 1 159 ? 12.828 -1.721 -6.496 1 62.22 159 VAL B CA 1
ATOM 4287 C C . VAL B 1 159 ? 13.734 -2.615 -5.656 1 62.22 159 VAL B C 1
ATOM 4289 O O . VAL B 1 159 ? 14.844 -2.219 -5.293 1 62.22 159 VAL B O 1
ATOM 4292 N N . LEU B 1 160 ? 13.273 -3.811 -5.504 1 57.75 160 LEU B N 1
ATOM 4293 C CA . LEU B 1 160 ? 13.984 -4.77 -4.664 1 57.75 160 LEU B CA 1
ATOM 4294 C C . LEU B 1 160 ? 15.156 -5.395 -5.414 1 57.75 160 LEU B C 1
ATOM 4296 O O . LEU B 1 160 ? 16.156 -5.777 -4.805 1 57.75 160 LEU B O 1
ATOM 4300 N N . ASP B 1 161 ? 14.953 -5.633 -6.672 1 57.75 161 ASP B N 1
ATOM 4301 C CA . ASP B 1 161 ? 15.953 -6.359 -7.445 1 57.75 161 ASP B CA 1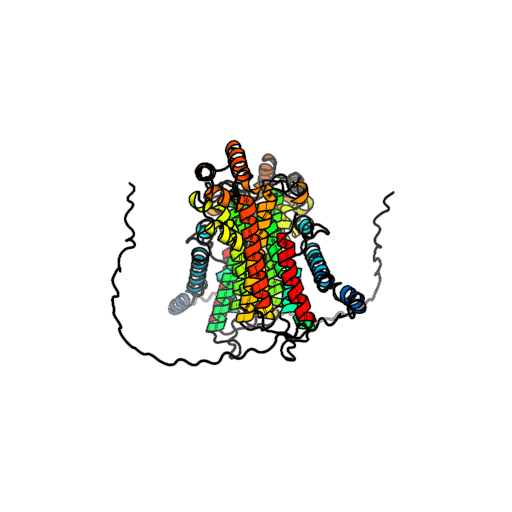
ATOM 4302 C C . ASP B 1 161 ? 17.016 -5.41 -7.984 1 57.75 161 ASP B C 1
ATOM 4304 O O . ASP B 1 161 ? 18.094 -5.852 -8.406 1 57.75 161 ASP B O 1
ATOM 4308 N N . ASP B 1 162 ? 17.578 -4.383 -7.195 1 50.59 162 ASP B N 1
ATOM 4309 C CA . ASP B 1 162 ? 18.641 -3.506 -7.676 1 50.59 162 ASP B CA 1
ATOM 4310 C C . ASP B 1 162 ? 18.906 -3.721 -9.164 1 50.59 162 ASP B C 1
ATOM 4312 O O . ASP B 1 162 ? 20.016 -3.465 -9.656 1 50.59 162 ASP B O 1
ATOM 4316 N N . ALA B 1 163 ? 18.312 -4.566 -9.844 1 42.69 163 ALA B N 1
ATOM 4317 C CA . ALA B 1 163 ? 18.844 -4.977 -11.141 1 42.69 163 ALA B CA 1
ATOM 4318 C C . ALA B 1 163 ? 19.109 -3.766 -12.031 1 42.69 163 ALA B C 1
ATOM 4320 O O . ALA B 1 163 ? 18.219 -2.959 -12.281 1 42.69 163 ALA B O 1
ATOM 4321 N N . ASN B 1 164 ? 20.297 -3.123 -11.945 1 41.75 164 ASN B N 1
ATOM 4322 C CA . ASN B 1 164 ? 20.891 -2.096 -12.805 1 41.75 164 ASN B CA 1
ATOM 4323 C C . ASN B 1 164 ? 20.141 -1.975 -14.125 1 41.75 164 ASN B C 1
ATOM 4325 O O . ASN B 1 164 ? 20.125 -0.905 -14.742 1 41.75 164 ASN B O 1
ATOM 4329 N N . THR B 1 165 ? 20.172 -3.08 -14.961 1 36.62 165 THR B N 1
ATOM 4330 C CA . THR B 1 165 ? 20.031 -3.078 -16.422 1 36.62 165 THR B CA 1
ATOM 4331 C C . THR B 1 165 ? 18.562 -2.906 -16.797 1 36.62 165 THR B C 1
ATOM 4333 O O . THR B 1 165 ? 18.219 -2.936 -17.984 1 36.62 165 THR B O 1
ATOM 4336 N N . ARG B 1 166 ? 17.719 -3.379 -16.062 1 36.12 166 ARG B N 1
ATOM 4337 C CA . ARG B 1 166 ? 16.641 -3.867 -16.922 1 36.12 166 ARG B CA 1
ATOM 4338 C C . ARG B 1 166 ? 16.047 -2.734 -17.75 1 36.12 166 ARG B C 1
ATOM 4340 O O . ARG B 1 166 ? 15.938 -2.85 -18.984 1 36.12 166 ARG B O 1
ATOM 4347 N N . ARG B 1 167 ? 14.758 -2.352 -17.594 1 36.28 167 ARG B N 1
ATOM 4348 C CA . ARG B 1 167 ? 13.797 -1.958 -18.609 1 36.28 167 ARG B CA 1
ATOM 4349 C C . ARG B 1 167 ? 13.828 -0.452 -18.844 1 36.28 167 ARG B C 1
ATOM 4351 O O . ARG B 1 167 ? 12.781 0.192 -18.922 1 36.28 167 ARG B O 1
ATOM 4358 N N . GLY B 1 168 ? 15.031 0.159 -19.094 1 36.47 168 GLY B N 1
ATOM 4359 C CA . GLY B 1 168 ? 15.133 1.479 -19.703 1 36.47 168 GLY B CA 1
ATOM 4360 C C . GLY B 1 168 ? 15.109 2.604 -18.688 1 36.47 168 GLY B C 1
ATOM 4361 O O . GLY B 1 16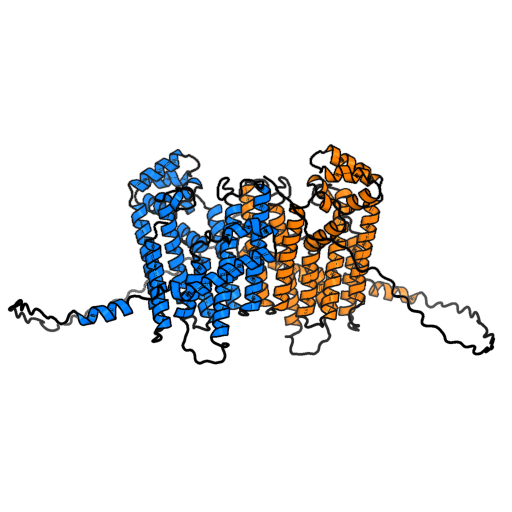8 ? 15.062 3.779 -19.047 1 36.47 168 GLY B O 1
ATOM 4362 N N . MET B 1 169 ? 14.656 2.268 -17.5 1 37.97 169 MET B N 1
ATOM 4363 C CA . MET B 1 169 ? 14.742 3.412 -16.594 1 37.97 169 MET B CA 1
ATOM 4364 C C . MET B 1 169 ? 16.203 3.729 -16.25 1 37.97 169 MET B C 1
ATOM 4366 O O . MET B 1 169 ? 16.734 3.207 -15.281 1 37.97 169 MET B O 1
ATOM 4370 N N . ASP B 1 170 ? 17.078 3.635 -17.016 1 40.19 170 ASP B N 1
ATOM 4371 C CA . ASP B 1 170 ? 18.469 4.031 -16.891 1 40.19 170 ASP B CA 1
ATOM 4372 C C . ASP B 1 170 ? 18.609 5.207 -15.922 1 40.19 170 ASP B C 1
ATOM 4374 O O . ASP B 1 170 ? 19.406 5.148 -14.977 1 40.19 170 ASP B O 1
ATOM 4378 N N . SER B 1 171 ? 18.625 6.559 -16.562 1 39.62 171 SER B N 1
ATOM 4379 C CA . SER B 1 171 ? 19.281 7.766 -16.094 1 39.62 171 SER B CA 1
ATOM 4380 C C . SER B 1 171 ? 18.641 8.289 -14.812 1 39.62 171 SER B C 1
ATOM 4382 O O . SER B 1 171 ? 19.031 9.352 -14.312 1 39.62 171 SER B O 1
ATOM 4384 N N . LEU B 1 172 ? 17.359 8.117 -14.562 1 43.03 172 LEU B N 1
ATOM 4385 C CA . LEU B 1 172 ? 17.016 8.672 -13.258 1 43.03 172 LEU B CA 1
ATOM 4386 C C . LEU B 1 172 ? 17.812 7.984 -12.148 1 43.03 172 LEU B C 1
ATOM 4388 O O . LEU B 1 172 ? 17.984 6.766 -12.164 1 43.03 172 LEU B O 1
ATOM 4392 N N . ASN B 1 173 ? 18.734 8.688 -11.523 1 51.47 173 ASN B N 1
ATOM 4393 C CA . ASN B 1 173 ? 19.547 8.172 -10.438 1 51.47 173 ASN B CA 1
ATOM 4394 C C . ASN B 1 173 ? 18.812 7.09 -9.648 1 51.47 173 ASN B C 1
ATOM 4396 O O . ASN B 1 173 ? 17.594 7.148 -9.492 1 51.47 173 ASN B O 1
ATOM 4400 N N . CYS B 1 174 ? 19.422 5.844 -9.703 1 56.59 174 CYS B N 1
ATOM 4401 C CA . CYS B 1 174 ? 19.047 4.594 -9.039 1 56.59 174 CYS B CA 1
ATOM 4402 C C . CYS B 1 174 ? 18.219 4.859 -7.797 1 56.59 174 CYS B C 1
ATOM 4404 O O . CYS B 1 174 ? 17.203 4.191 -7.57 1 56.59 174 CYS B O 1
ATOM 4406 N N . VAL B 1 175 ? 18.562 6.047 -7.223 1 59.47 175 VAL B N 1
ATOM 4407 C CA . VAL B 1 175 ? 17.906 6.32 -5.953 1 59.47 175 VAL B CA 1
ATOM 4408 C C . VAL B 1 175 ? 16.531 6.945 -6.207 1 59.47 175 VAL B C 1
ATOM 4410 O O . VAL B 1 175 ? 15.539 6.551 -5.594 1 59.47 175 VAL B O 1
ATOM 4413 N N . MET B 1 176 ? 16.5 7.883 -7.141 1 63.94 176 MET B N 1
ATOM 4414 C CA . MET B 1 176 ? 15.242 8.555 -7.453 1 63.94 176 MET B CA 1
ATOM 4415 C C . MET B 1 176 ? 14.258 7.598 -8.102 1 63.94 176 MET B C 1
ATOM 4417 O O . MET B 1 176 ? 13.055 7.68 -7.859 1 63.94 176 MET B O 1
ATOM 4421 N N . GLY B 1 177 ? 14.891 6.758 -8.812 1 67.94 177 GLY B N 1
ATOM 4422 C CA . GLY B 1 177 ? 14.039 5.77 -9.453 1 67.94 177 GLY B CA 1
ATOM 4423 C C . GLY B 1 177 ? 13.383 4.816 -8.469 1 67.94 177 GLY B C 1
ATOM 4424 O O . GLY B 1 177 ? 12.203 4.496 -8.594 1 67.94 177 GLY B O 1
ATOM 4425 N N . LYS B 1 178 ? 14.148 4.523 -7.414 1 73.56 178 LYS B N 1
ATOM 4426 C CA . LYS B 1 178 ? 13.633 3.604 -6.406 1 73.56 178 LYS B CA 1
ATOM 4427 C C . LYS B 1 178 ? 12.539 4.266 -5.566 1 73.56 178 LYS B C 1
ATOM 4429 O O . LYS B 1 178 ? 11.523 3.645 -5.262 1 73.56 178 LYS B O 1
ATOM 4434 N N . LYS B 1 179 ? 12.781 5.496 -5.266 1 75.5 179 LYS B N 1
ATOM 4435 C CA . LYS B 1 179 ? 11.781 6.23 -4.492 1 75.5 179 LYS B CA 1
ATOM 4436 C C . LYS B 1 179 ? 10.484 6.383 -5.273 1 75.5 179 LYS B C 1
ATOM 4438 O O . LYS B 1 179 ? 9.398 6.211 -4.715 1 75.5 179 LYS B O 1
ATOM 4443 N N . LEU B 1 180 ? 10.656 6.68 -6.453 1 74.75 180 LEU B N 1
ATOM 4444 C CA . LEU B 1 180 ? 9.484 6.84 -7.312 1 74.75 180 LEU B CA 1
ATOM 4445 C C . LEU B 1 180 ? 8.711 5.531 -7.43 1 74.75 180 LEU B C 1
ATOM 4447 O O . LEU B 1 180 ? 7.477 5.535 -7.445 1 74.75 180 LEU B O 1
ATOM 4451 N N . ALA B 1 181 ? 9.438 4.492 -7.516 1 78.5 181 ALA B N 1
ATOM 4452 C CA . ALA B 1 181 ? 8.797 3.184 -7.629 1 78.5 181 ALA B CA 1
ATOM 4453 C C . ALA B 1 181 ? 7.988 2.857 -6.375 1 78.5 181 ALA B C 1
ATOM 4455 O O . ALA B 1 181 ? 6.867 2.355 -6.469 1 78.5 181 ALA B O 1
ATOM 4456 N N . VAL B 1 182 ? 8.547 3.117 -5.238 1 83.5 182 VAL B N 1
ATOM 4457 C CA . VAL B 1 182 ? 7.867 2.84 -3.977 1 83.5 182 VAL B CA 1
ATOM 4458 C C . VAL B 1 182 ? 6.59 3.672 -3.883 1 83.5 182 VAL B C 1
ATOM 4460 O O . VAL B 1 182 ? 5.523 3.146 -3.557 1 83.5 182 VAL B O 1
ATOM 4463 N N . LEU B 1 183 ? 6.637 4.93 -4.242 1 82.25 183 LEU B N 1
ATOM 4464 C CA . LEU B 1 183 ? 5.492 5.832 -4.176 1 82.25 183 LEU B CA 1
ATOM 4465 C C . LEU B 1 183 ? 4.418 5.426 -5.18 1 82.25 183 LEU B C 1
ATOM 4467 O O . LEU B 1 183 ? 3.227 5.484 -4.871 1 82.25 183 LEU B O 1
ATOM 4471 N N . ALA B 1 184 ? 4.859 5.082 -6.289 1 80.62 184 ALA B N 1
ATOM 4472 C CA . ALA B 1 184 ? 3.916 4.633 -7.312 1 80.62 184 ALA B CA 1
ATOM 4473 C C . ALA B 1 184 ? 3.141 3.406 -6.84 1 80.62 184 ALA B C 1
ATOM 4475 O O . ALA B 1 184 ? 1.928 3.316 -7.039 1 80.62 184 ALA B O 1
ATOM 4476 N N . GLY B 1 185 ? 3.793 2.463 -6.281 1 86.75 185 GLY B N 1
ATOM 4477 C CA . GLY B 1 185 ? 3.133 1.284 -5.746 1 86.75 185 GLY B CA 1
ATOM 4478 C C . GLY B 1 185 ? 2.119 1.608 -4.664 1 86.75 185 GLY B C 1
ATOM 4479 O O . GLY B 1 185 ? 1.021 1.047 -4.648 1 86.75 185 GLY B O 1
ATOM 4480 N N . ASP B 1 186 ? 2.459 2.492 -3.791 1 87.5 186 ASP B N 1
ATOM 4481 C CA . ASP B 1 186 ? 1.542 2.91 -2.734 1 87.5 186 ASP B CA 1
ATOM 4482 C C . ASP B 1 186 ? 0.272 3.523 -3.32 1 87.5 186 ASP B C 1
ATOM 4484 O O . ASP B 1 186 ? -0.83 3.268 -2.832 1 87.5 186 ASP B O 1
ATOM 4488 N N . PHE B 1 187 ? 0.496 4.332 -4.305 1 83.06 187 PHE B N 1
ATOM 4489 C CA . PHE B 1 187 ? -0.64 4.961 -4.965 1 83.06 187 PHE B CA 1
ATOM 4490 C C . PHE B 1 187 ? -1.555 3.914 -5.586 1 83.06 187 PHE B C 1
ATOM 4492 O O . PHE B 1 187 ? -2.773 3.961 -5.406 1 83.06 187 PHE B O 1
ATOM 4499 N N . LEU B 1 188 ? -0.958 3.082 -6.285 1 86.69 188 LEU B N 1
ATOM 4500 C CA . LEU B 1 188 ? -1.737 2.061 -6.977 1 86.69 188 LEU B CA 1
ATOM 4501 C C . LEU B 1 188 ? -2.453 1.155 -5.98 1 86.69 188 LEU B C 1
ATOM 4503 O O . LEU B 1 188 ? -3.613 0.79 -6.191 1 86.69 188 LEU B O 1
ATOM 4507 N N . LEU B 1 189 ? -1.787 0.741 -4.934 1 89.88 189 LEU B N 1
ATOM 4508 C CA . LEU B 1 189 ? -2.383 -0.13 -3.926 1 89.88 189 LEU B CA 1
ATOM 4509 C C . LEU B 1 189 ? -3.547 0.564 -3.227 1 89.88 189 LEU B C 1
ATOM 4511 O O . LEU B 1 189 ? -4.602 -0.04 -3.016 1 89.88 189 LEU B O 1
ATOM 4515 N N . SER B 1 190 ? -3.354 1.799 -2.836 1 88.38 190 SER B N 1
ATOM 4516 C CA . SER B 1 190 ? -4.434 2.561 -2.221 1 88.38 190 SER B CA 1
ATOM 4517 C C . SER B 1 190 ? -5.629 2.691 -3.162 1 88.38 190 SER B C 1
ATOM 4519 O O . SER B 1 190 ? -6.777 2.59 -2.732 1 88.38 190 SER B O 1
ATOM 4521 N N . LYS B 1 191 ? -5.371 2.93 -4.371 1 86.56 191 LYS B N 1
ATOM 4522 C CA . LYS B 1 191 ? -6.426 3.023 -5.379 1 86.56 191 LYS B CA 1
ATOM 4523 C C . LYS B 1 191 ? -7.172 1.699 -5.516 1 86.56 191 LYS B C 1
ATOM 4525 O O . LYS B 1 191 ? -8.398 1.683 -5.664 1 86.56 191 LYS B O 1
ATOM 4530 N N . ALA B 1 192 ? -6.398 0.636 -5.559 1 90.44 192 ALA B N 1
ATOM 4531 C CA . ALA B 1 192 ? -7.012 -0.688 -5.652 1 90.44 192 ALA B CA 1
ATOM 4532 C C . ALA B 1 192 ? -8.023 -0.905 -4.531 1 90.44 192 ALA B C 1
ATOM 4534 O O . ALA B 1 192 ? -9.172 -1.269 -4.781 1 90.44 192 ALA B O 1
ATOM 4535 N N . PHE B 1 193 ? -7.719 -0.604 -3.361 1 87.62 193 PHE B N 1
ATOM 4536 C CA . PHE B 1 193 ? -8.578 -0.897 -2.219 1 87.62 193 PHE B CA 1
ATOM 4537 C C . PHE B 1 193 ? -9.711 0.115 -2.119 1 87.62 193 PHE B C 1
ATOM 4539 O O . PHE B 1 193 ? -10.82 -0.227 -1.702 1 87.62 193 PHE B O 1
ATOM 4546 N N . SER B 1 194 ? -9.398 1.391 -2.459 1 85.38 194 SER B N 1
ATOM 4547 C CA . SER B 1 194 ? -10.492 2.359 -2.469 1 85.38 194 SER B CA 1
ATOM 4548 C C . SER B 1 194 ? -11.547 1.998 -3.512 1 85.38 194 SER B C 1
ATOM 4550 O O . SER B 1 194 ? -12.742 2.102 -3.25 1 85.38 194 SER B O 1
ATOM 4552 N N . THR B 1 195 ? -11.078 1.585 -4.684 1 86.25 195 THR B N 1
ATOM 4553 C CA . THR B 1 195 ? -11.992 1.135 -5.723 1 86.25 195 THR B CA 1
ATOM 4554 C C . THR B 1 195 ? -12.773 -0.09 -5.262 1 86.25 195 THR B C 1
ATOM 4556 O O . THR B 1 195 ? -13.984 -0.188 -5.5 1 86.25 195 THR B O 1
ATOM 4559 N N . ALA B 1 196 ? -12.133 -1.027 -4.633 1 88.12 196 ALA B N 1
ATOM 4560 C CA . ALA B 1 196 ? -12.797 -2.225 -4.121 1 88.12 196 ALA B CA 1
ATOM 4561 C C . ALA B 1 196 ? -13.891 -1.864 -3.123 1 88.12 196 ALA B C 1
ATOM 4563 O O . ALA B 1 196 ? -15 -2.4 -3.189 1 88.12 196 ALA B O 1
ATOM 4564 N N . ALA B 1 197 ? -13.656 -1.018 -2.27 1 81.12 197 ALA B N 1
ATOM 4565 C CA . ALA B 1 197 ? -14.594 -0.635 -1.218 1 81.12 197 ALA B CA 1
ATOM 4566 C C . ALA B 1 197 ? -15.828 0.045 -1.804 1 81.12 197 ALA B C 1
ATOM 4568 O O . ALA B 1 197 ? -16.953 -0.197 -1.354 1 81.12 197 ALA B O 1
ATOM 4569 N N . VAL B 1 198 ? -15.625 0.876 -2.822 1 82.62 198 VAL B N 1
ATOM 4570 C CA . VAL B 1 198 ? -16.703 1.694 -3.369 1 82.62 198 VAL B CA 1
ATOM 4571 C C . VAL B 1 198 ? -17.5 0.881 -4.383 1 82.62 198 VAL B C 1
ATOM 4573 O O . VAL B 1 198 ? -18.734 0.929 -4.391 1 82.62 198 VAL B O 1
ATOM 4576 N N . SER B 1 199 ? -16.797 0.135 -5.152 1 86.94 199 SER B N 1
ATOM 4577 C CA . SER B 1 199 ? -17.438 -0.472 -6.312 1 86.94 199 SER B CA 1
ATOM 4578 C C . SER B 1 199 ? -17.938 -1.876 -5.996 1 86.94 199 SER B C 1
ATOM 4580 O O . SER B 1 199 ? -18.922 -2.338 -6.59 1 86.94 199 SER B O 1
ATOM 4582 N N . LEU B 1 200 ? -17.266 -2.58 -5.207 1 88.06 200 LEU B N 1
ATOM 4583 C CA . LEU B 1 200 ? -17.641 -3.969 -4.965 1 88.06 200 LEU B CA 1
ATOM 4584 C C . LEU B 1 200 ? -18.531 -4.082 -3.73 1 88.06 200 LEU B C 1
ATOM 4586 O O . LEU B 1 200 ? -19.422 -4.934 -3.678 1 88.06 200 LEU B O 1
ATOM 4590 N N . ASP B 1 201 ? -18.328 -3.23 -2.791 1 81.69 201 ASP B N 1
ATOM 4591 C CA . ASP B 1 201 ? -19.125 -3.15 -1.568 1 81.69 201 ASP B CA 1
ATOM 4592 C C . ASP B 1 201 ? -19.375 -4.539 -0.982 1 81.69 201 ASP B C 1
ATOM 4594 O O . ASP B 1 201 ? -20.516 -4.918 -0.721 1 81.69 201 ASP B O 1
ATOM 4598 N N . ASN B 1 202 ? -18.453 -5.387 -0.908 1 88.31 202 ASN B N 1
ATOM 4599 C CA . ASN B 1 202 ? -18.438 -6.742 -0.364 1 88.31 202 ASN B CA 1
ATOM 4600 C C . ASN B 1 202 ? -17.219 -6.984 0.52 1 88.31 202 ASN B C 1
ATOM 4602 O O . ASN B 1 202 ? -16.109 -7.121 0.018 1 88.31 202 ASN B O 1
ATOM 4606 N N . ALA B 1 203 ? -17.438 -7.09 1.79 1 85.5 203 ALA B N 1
ATOM 4607 C CA . ALA B 1 203 ? -16.359 -7.176 2.773 1 85.5 203 ALA B CA 1
ATOM 4608 C C . ALA B 1 203 ? -15.539 -8.453 2.58 1 85.5 203 ALA B C 1
ATOM 4610 O O . ALA B 1 203 ? -14.32 -8.445 2.762 1 85.5 203 ALA B O 1
ATOM 4611 N N . GLU B 1 204 ? -16.188 -9.484 2.215 1 90 204 GLU B N 1
ATOM 4612 C CA . GLU B 1 204 ? -15.477 -10.742 2.023 1 90 204 GLU B CA 1
ATOM 4613 C C . GLU B 1 204 ? -14.508 -10.656 0.848 1 90 204 GLU B C 1
ATOM 4615 O O . GLU B 1 204 ? -13.391 -11.172 0.921 1 90 204 GLU B O 1
ATOM 4620 N N . VAL B 1 205 ? -14.953 -10.039 -0.202 1 93.31 205 VAL B N 1
ATOM 4621 C CA . VAL B 1 205 ? -14.102 -9.883 -1.376 1 93.31 205 VAL B CA 1
ATOM 4622 C C . VAL B 1 205 ? -12.891 -9.023 -1.023 1 93.31 205 VAL B C 1
ATOM 4624 O O . VAL B 1 205 ? -11.766 -9.344 -1.401 1 93.31 205 VAL B O 1
ATOM 4627 N N . ILE B 1 206 ? -13.117 -8.023 -0.262 1 89.56 206 ILE B N 1
ATOM 4628 C CA . ILE B 1 206 ? -12.023 -7.141 0.14 1 89.56 206 ILE B CA 1
ATOM 4629 C C . ILE B 1 206 ? -11.031 -7.91 1.007 1 89.56 206 ILE B C 1
ATOM 4631 O O . ILE B 1 206 ? -9.82 -7.754 0.859 1 89.56 206 ILE B O 1
ATOM 4635 N N . LEU B 1 207 ? -11.5 -8.75 1.821 1 89.69 207 LEU B N 1
ATOM 4636 C CA . LEU B 1 207 ? -10.641 -9.57 2.672 1 89.69 207 LEU B CA 1
ATOM 4637 C C . LEU B 1 207 ? -9.812 -10.539 1.837 1 89.69 207 LEU B C 1
ATOM 4639 O O . LEU B 1 207 ? -8.625 -10.75 2.117 1 89.69 207 LEU B O 1
ATOM 4643 N N . LEU B 1 208 ? -10.406 -11.07 0.888 1 94.19 208 LEU B N 1
ATOM 4644 C CA . LEU B 1 208 ? -9.68 -11.977 0.002 1 94.19 208 LEU B CA 1
ATOM 4645 C C . LEU B 1 208 ? -8.555 -11.25 -0.715 1 94.19 208 LEU B C 1
ATOM 4647 O O . LEU B 1 208 ? -7.445 -11.781 -0.839 1 94.19 208 LEU B O 1
ATOM 4651 N N . LEU B 1 209 ? -8.82 -10.023 -1.169 1 93.69 209 LEU B N 1
ATOM 4652 C CA . LEU B 1 209 ? -7.805 -9.227 -1.856 1 93.69 209 LEU B CA 1
ATOM 4653 C C . LEU B 1 209 ? -6.684 -8.836 -0.902 1 93.69 209 LEU B C 1
ATOM 4655 O O . LEU B 1 209 ? -5.504 -8.883 -1.269 1 93.69 209 LEU B O 1
ATOM 4659 N N . ALA B 1 210 ? -7.043 -8.461 0.262 1 89.19 210 ALA B N 1
ATOM 4660 C CA . ALA B 1 210 ? -6.039 -8.133 1.272 1 89.19 210 ALA B CA 1
ATOM 4661 C C . ALA B 1 210 ? -5.176 -9.352 1.599 1 89.19 210 ALA B C 1
ATOM 4663 O O . ALA B 1 210 ? -3.961 -9.234 1.766 1 89.19 210 ALA B O 1
ATOM 4664 N N . THR B 1 211 ? -5.785 -10.469 1.685 1 90.31 211 THR B N 1
ATOM 4665 C CA . THR B 1 211 ? -5.059 -11.711 1.917 1 90.31 211 THR B CA 1
ATOM 4666 C C . THR B 1 211 ? -4.074 -11.984 0.782 1 90.31 211 THR B C 1
ATOM 4668 O O . THR B 1 211 ? -2.943 -12.406 1.023 1 90.31 211 THR B O 1
ATOM 4671 N N . ALA B 1 212 ? -4.539 -11.766 -0.369 1 94.19 212 ALA B N 1
ATOM 4672 C CA . ALA B 1 212 ? -3.662 -11.961 -1.522 1 94.19 212 ALA B CA 1
ATOM 4673 C C . ALA B 1 212 ? -2.416 -11.086 -1.416 1 94.19 212 ALA B C 1
ATOM 4675 O O . ALA B 1 212 ? -1.304 -11.539 -1.686 1 94.19 212 ALA B O 1
ATOM 4676 N N . VAL B 1 213 ? -2.578 -9.828 -1.033 1 91.06 213 VAL B N 1
ATOM 4677 C CA . VAL B 1 213 ? -1.449 -8.922 -0.881 1 91.06 213 VAL B CA 1
ATOM 4678 C C . VAL B 1 213 ? -0.517 -9.43 0.216 1 91.06 213 VAL B C 1
ATOM 4680 O O . VAL B 1 213 ? 0.705 -9.43 0.048 1 91.06 213 VAL B O 1
ATOM 4683 N N . ASN B 1 214 ? -1.059 -9.859 1.298 1 85.75 214 ASN B N 1
ATOM 4684 C CA . ASN B 1 214 ? -0.266 -10.414 2.387 1 85.75 214 ASN B CA 1
ATOM 4685 C C . ASN B 1 214 ? 0.532 -11.633 1.933 1 85.75 214 ASN B C 1
ATOM 4687 O O . ASN B 1 214 ? 1.684 -11.812 2.334 1 85.75 214 ASN B O 1
ATOM 4691 N N . ASN B 1 215 ? -0.122 -12.422 1.191 1 90.94 215 ASN B N 1
ATOM 4692 C CA . ASN B 1 215 ? 0.561 -13.602 0.66 1 90.94 215 ASN B CA 1
ATOM 4693 C C . ASN B 1 215 ? 1.729 -13.211 -0.241 1 90.94 215 ASN B C 1
ATOM 4695 O O . ASN B 1 215 ? 2.807 -13.805 -0.161 1 90.94 215 ASN B O 1
ATOM 4699 N N . LEU B 1 216 ? 1.498 -12.211 -1.094 1 90.94 216 LEU B N 1
ATOM 4700 C CA . LEU B 1 216 ? 2.57 -11.719 -1.954 1 90.94 216 LEU B CA 1
ATOM 4701 C C . LEU B 1 216 ? 3.758 -11.242 -1.126 1 90.94 216 LEU B C 1
ATOM 4703 O O . LEU B 1 216 ? 4.906 -11.562 -1.436 1 90.94 216 LEU B O 1
ATOM 4707 N N . VAL B 1 217 ? 3.479 -10.531 -0.11 1 85.75 217 VAL B N 1
ATOM 4708 C CA . VAL B 1 217 ? 4.512 -10.008 0.778 1 85.75 217 VAL B CA 1
ATOM 4709 C C . VAL B 1 217 ? 5.238 -11.172 1.459 1 85.75 217 VAL B C 1
ATOM 4711 O O . VAL B 1 217 ? 6.469 -11.18 1.541 1 85.75 217 VAL B O 1
ATOM 4714 N N . THR B 1 218 ? 4.492 -12.094 1.886 1 84.75 218 THR B N 1
ATOM 4715 C CA . THR B 1 218 ? 5.059 -13.266 2.543 1 84.75 218 THR B CA 1
ATOM 4716 C C . THR B 1 218 ? 5.988 -14.023 1.598 1 84.75 218 THR B C 1
ATOM 4718 O O . THR B 1 218 ? 7.074 -14.445 1.997 1 84.75 218 THR B O 1
ATOM 4721 N N . GLY B 1 219 ? 5.527 -14.195 0.405 1 89.69 219 GLY B N 1
ATOM 4722 C CA . GLY B 1 219 ? 6.367 -14.859 -0.579 1 89.69 219 GLY B CA 1
ATOM 4723 C C . GLY B 1 219 ? 7.691 -14.164 -0.807 1 89.69 219 GLY B C 1
ATOM 4724 O O . GLY B 1 219 ? 8.734 -14.812 -0.905 1 89.69 219 GLY B O 1
ATOM 4725 N N . GLU B 1 220 ? 7.68 -12.875 -0.897 1 85.62 220 GLU B N 1
ATOM 4726 C CA . GLU B 1 220 ? 8.906 -12.109 -1.082 1 85.62 220 GLU B CA 1
ATOM 4727 C C . GLU B 1 220 ? 9.836 -12.242 0.123 1 85.62 220 GLU B C 1
ATOM 4729 O O . GLU B 1 220 ? 11.055 -12.312 -0.03 1 85.62 220 GLU B O 1
ATOM 4734 N N . PHE B 1 221 ? 9.242 -12.289 1.244 1 78.94 221 PHE B N 1
ATOM 4735 C CA . PHE B 1 221 ? 10.023 -12.461 2.465 1 78.94 221 PHE B CA 1
ATOM 4736 C C . PHE B 1 221 ? 10.664 -13.836 2.502 1 78.94 221 PHE B C 1
ATOM 4738 O O . PHE B 1 221 ? 11.812 -13.984 2.934 1 78.94 221 PHE B O 1
ATOM 4745 N N . MET B 1 222 ? 9.93 -14.789 2.172 1 86.06 222 MET B N 1
ATOM 4746 C CA . MET B 1 222 ? 10.445 -16.156 2.123 1 86.06 222 MET B CA 1
ATOM 4747 C C . MET B 1 222 ? 11.656 -16.25 1.197 1 86.06 222 MET B C 1
ATOM 4749 O O . MET B 1 222 ? 12.617 -16.953 1.492 1 86.06 222 MET B O 1
ATOM 4753 N N . GLN B 1 223 ? 11.562 -15.5 0.158 1 86.62 223 GLN B N 1
ATOM 4754 C CA . GLN B 1 223 ? 12.672 -15.508 -0.79 1 86.62 223 GLN B CA 1
ATOM 4755 C C . GLN B 1 223 ? 13.891 -14.789 -0.217 1 86.62 223 GLN B C 1
ATOM 4757 O O . GLN B 1 223 ? 15.023 -15.25 -0.388 1 86.62 223 GLN B O 1
ATOM 4762 N N . MET B 1 224 ? 13.742 -13.773 0.441 1 79.25 224 MET B N 1
ATOM 4763 C CA . MET B 1 224 ? 14.82 -12.938 0.953 1 79.25 224 MET B CA 1
ATOM 4764 C C . MET B 1 224 ? 15.539 -13.617 2.111 1 79.25 224 MET B C 1
ATOM 4766 O O . MET B 1 224 ? 16.75 -13.445 2.293 1 79.25 224 MET B O 1
ATOM 4770 N N . ARG B 1 225 ? 14.867 -14.383 2.846 1 78.56 225 ARG B N 1
ATOM 4771 C CA . ARG B 1 225 ? 15.43 -14.938 4.07 1 78.56 225 ARG B CA 1
ATOM 4772 C C . ARG B 1 225 ? 15.648 -16.438 3.941 1 78.56 225 ARG B C 1
ATOM 4774 O O . ARG B 1 225 ? 15.727 -17.156 4.945 1 78.56 225 ARG B O 1
ATOM 4781 N N . ILE B 1 226 ? 15.742 -16.844 2.816 1 86.62 226 ILE B N 1
ATOM 4782 C CA . ILE B 1 226 ? 15.836 -18.281 2.592 1 86.62 226 ILE B CA 1
ATOM 4783 C C . ILE B 1 226 ? 17.141 -18.812 3.191 1 86.62 226 ILE B C 1
ATOM 4785 O O . ILE B 1 226 ? 18.203 -18.219 3.016 1 86.62 226 ILE B O 1
ATOM 4789 N N . THR B 1 227 ? 17.062 -19.844 4.004 1 87.62 227 THR B N 1
ATOM 4790 C CA . THR B 1 227 ? 18.234 -20.516 4.57 1 87.62 227 THR B CA 1
ATOM 4791 C C . THR B 1 227 ? 18.781 -21.547 3.602 1 87.62 227 THR B C 1
ATOM 4793 O O . THR B 1 227 ? 18.078 -21.984 2.689 1 87.62 227 THR B O 1
ATOM 4796 N N . PRO B 1 228 ? 20 -21.969 3.83 1 87.88 228 PRO B N 1
ATOM 4797 C CA . PRO B 1 228 ? 20.562 -22.984 2.951 1 87.88 228 PRO B CA 1
ATOM 4798 C C . PRO B 1 228 ? 19.75 -24.281 2.932 1 87.88 228 PRO B C 1
ATOM 4800 O O . PRO B 1 228 ? 19.562 -24.875 1.872 1 87.88 228 PRO B O 1
ATOM 4803 N N . ILE B 1 229 ? 19.188 -24.641 4.051 1 88.81 229 ILE B N 1
ATOM 4804 C CA . ILE B 1 229 ? 18.375 -25.844 4.125 1 88.81 229 ILE B CA 1
ATOM 4805 C C . ILE B 1 229 ? 17.062 -25.641 3.367 1 88.81 229 ILE B C 1
ATOM 4807 O O . ILE B 1 229 ? 16.609 -26.531 2.645 1 88.81 229 ILE B O 1
ATOM 4811 N N . GLN B 1 230 ? 16.484 -24.484 3.521 1 90.88 230 GLN B N 1
ATOM 4812 C CA . GLN B 1 230 ? 15.234 -24.156 2.84 1 90.88 230 GLN B CA 1
ATOM 4813 C C . GLN B 1 230 ? 15.445 -24.047 1.332 1 90.88 230 GLN B C 1
ATOM 4815 O O . GLN B 1 230 ? 14.547 -24.375 0.551 1 90.88 230 GLN B O 1
ATOM 4820 N N . ARG B 1 231 ? 16.578 -23.688 0.996 1 91.25 231 ARG B N 1
ATOM 4821 C CA . ARG B 1 231 ? 16.922 -23.531 -0.415 1 91.25 231 ARG B CA 1
ATOM 4822 C C . ARG B 1 231 ? 16.891 -24.875 -1.135 1 91.25 231 ARG B C 1
ATOM 4824 O O . ARG B 1 231 ? 16.656 -24.938 -2.344 1 91.25 231 ARG B O 1
ATOM 4831 N N . CYS B 1 232 ? 17.078 -25.922 -0.38 1 92.81 232 CYS B N 1
ATOM 4832 C CA . CYS B 1 232 ? 17.141 -27.25 -0.96 1 92.81 232 CYS B CA 1
ATOM 4833 C C . CYS B 1 232 ? 15.805 -27.984 -0.795 1 92.81 232 CYS B C 1
ATOM 4835 O O . CYS B 1 232 ? 15.703 -29.172 -1.091 1 92.81 232 CYS B O 1
ATOM 4837 N N . SER B 1 233 ? 14.758 -27.297 -0.385 1 94.44 233 SER B N 1
ATOM 4838 C CA . SER B 1 233 ? 13.469 -27.922 -0.082 1 94.44 233 SER B CA 1
ATOM 4839 C C . SER B 1 233 ? 12.445 -27.625 -1.172 1 94.44 233 SER B C 1
ATOM 4841 O O . SER B 1 233 ? 12.094 -26.469 -1.402 1 94.44 233 SER B O 1
ATOM 4843 N N . MET B 1 234 ? 11.914 -28.719 -1.745 1 96.12 234 MET B N 1
ATOM 4844 C CA . MET B 1 234 ? 10.867 -28.578 -2.758 1 96.12 234 MET B CA 1
ATOM 4845 C C . MET B 1 234 ? 9.594 -28.016 -2.148 1 96.12 234 MET B C 1
ATOM 4847 O O . MET B 1 234 ? 8.922 -27.188 -2.756 1 96.12 234 MET B O 1
ATOM 4851 N N . ASP B 1 235 ? 9.289 -28.438 -0.978 1 96.75 235 ASP B N 1
ATOM 4852 C CA . ASP B 1 235 ? 8.094 -27.938 -0.302 1 96.75 235 ASP B CA 1
ATOM 4853 C C . ASP B 1 235 ? 8.18 -26.438 -0.069 1 96.75 235 ASP B C 1
ATOM 4855 O O . ASP B 1 235 ? 7.195 -25.719 -0.262 1 96.75 235 ASP B O 1
ATOM 4859 N N . TYR B 1 236 ? 9.328 -26.047 0.384 1 95.75 236 TYR B N 1
ATOM 4860 C CA . TYR B 1 236 ? 9.523 -24.609 0.612 1 95.75 236 TYR B CA 1
ATOM 4861 C C . TYR B 1 236 ? 9.398 -23.828 -0.691 1 95.75 236 TYR B C 1
ATOM 4863 O O . TYR B 1 236 ? 8.773 -22.781 -0.731 1 95.75 236 TYR B O 1
ATOM 4871 N N . TYR B 1 237 ? 9.984 -24.422 -1.732 1 96.81 237 TYR B N 1
ATOM 4872 C CA . TYR B 1 237 ? 9.922 -23.797 -3.049 1 96.81 237 TYR B CA 1
ATOM 4873 C C . TYR B 1 237 ? 8.477 -23.656 -3.512 1 96.81 237 TYR B C 1
ATOM 4875 O O . TYR B 1 237 ? 8.078 -22.594 -3.99 1 96.81 237 TYR B O 1
ATOM 4883 N N . LEU B 1 238 ? 7.723 -24.688 -3.352 1 97.81 238 LEU B N 1
ATOM 4884 C CA . LEU B 1 238 ? 6.34 -24.672 -3.816 1 97.81 238 LEU B CA 1
ATOM 4885 C C . LEU B 1 238 ? 5.508 -23.688 -3.01 1 97.81 238 LEU B C 1
ATOM 4887 O O . LEU B 1 238 ? 4.664 -22.984 -3.564 1 97.81 238 LEU B O 1
ATOM 4891 N N . GLN B 1 239 ? 5.688 -23.656 -1.743 1 96.62 239 GLN B N 1
ATOM 4892 C CA . GLN B 1 239 ? 4.977 -22.703 -0.895 1 96.62 239 GLN B CA 1
ATOM 4893 C C . GLN B 1 239 ? 5.324 -21.266 -1.271 1 96.62 239 GLN B C 1
ATOM 4895 O O . GLN B 1 239 ? 4.438 -20.406 -1.365 1 96.62 239 GLN B O 1
ATOM 4900 N N . LYS B 1 240 ? 6.594 -20.984 -1.427 1 95.38 240 LYS B N 1
ATOM 4901 C CA . LYS B 1 240 ? 7.047 -19.672 -1.855 1 95.38 240 LYS B CA 1
ATOM 4902 C C . LYS B 1 240 ? 6.426 -19.281 -3.195 1 95.38 240 LYS B C 1
ATOM 4904 O O . LYS B 1 240 ? 5.965 -18.156 -3.367 1 95.38 240 LYS B O 1
ATOM 4909 N N . SER B 1 241 ? 6.438 -20.25 -4.129 1 96.31 241 SER B N 1
ATOM 4910 C CA . SER B 1 241 ? 5.883 -20.016 -5.457 1 96.31 241 SER B CA 1
ATOM 4911 C C . SER B 1 241 ? 4.387 -19.734 -5.387 1 96.31 241 SER B C 1
ATOM 4913 O O . SER B 1 241 ? 3.869 -18.906 -6.145 1 96.31 241 SER B O 1
ATOM 4915 N N . TYR B 1 242 ? 3.721 -20.453 -4.488 1 97.44 242 TYR B N 1
ATOM 4916 C CA . TYR B 1 242 ? 2.309 -20.141 -4.281 1 97.44 242 TYR B CA 1
ATOM 4917 C C . TYR B 1 242 ? 2.119 -18.703 -3.838 1 97.44 242 TYR B C 1
ATOM 4919 O O . TYR B 1 242 ? 1.335 -17.953 -4.434 1 97.44 242 TYR B O 1
ATOM 4927 N N . TYR B 1 243 ? 2.812 -18.312 -2.822 1 94.5 243 TYR B N 1
ATOM 4928 C CA . TYR B 1 243 ? 2.646 -16.984 -2.254 1 94.5 243 TYR B CA 1
ATOM 4929 C C . TYR B 1 243 ? 3.053 -15.906 -3.256 1 94.5 243 TYR B C 1
ATOM 4931 O O . TYR B 1 243 ? 2.363 -14.891 -3.406 1 94.5 243 TYR B O 1
ATOM 4939 N N . LYS B 1 244 ? 4.074 -16.109 -4 1 92.75 244 LYS B N 1
ATOM 4940 C CA . LYS B 1 244 ? 4.648 -15.078 -4.867 1 92.75 244 LYS B CA 1
ATOM 4941 C C . LYS B 1 244 ? 3.863 -14.961 -6.172 1 92.75 244 LYS B C 1
ATOM 4943 O O . LYS B 1 244 ? 3.762 -13.875 -6.746 1 92.75 244 LYS B O 1
ATOM 4948 N N . THR B 1 245 ? 3.287 -16.062 -6.617 1 93.19 245 THR B N 1
ATOM 4949 C CA . THR B 1 245 ? 2.752 -16.031 -7.977 1 93.19 245 THR B CA 1
ATOM 4950 C C . THR B 1 245 ? 1.292 -16.469 -7.992 1 93.19 245 THR B C 1
ATOM 4952 O O . THR B 1 245 ? 0.462 -15.875 -8.68 1 93.19 245 THR B O 1
ATOM 4955 N N . ALA B 1 246 ? 0.926 -17.484 -7.258 1 97.19 246 ALA B N 1
ATOM 4956 C CA . ALA B 1 246 ? -0.376 -18.125 -7.418 1 97.19 246 ALA B CA 1
ATOM 4957 C C . ALA B 1 246 ? -1.415 -17.5 -6.496 1 97.19 246 ALA B C 1
ATOM 4959 O O . ALA B 1 246 ? -2.615 -17.547 -6.773 1 97.19 246 ALA B O 1
ATOM 4960 N N . ALA B 1 247 ? -1.003 -16.922 -5.438 1 96.88 247 ALA B N 1
ATOM 4961 C CA . ALA B 1 247 ? -1.916 -16.453 -4.398 1 96.88 247 ALA B CA 1
ATOM 4962 C C . ALA B 1 247 ? -2.854 -15.367 -4.938 1 96.88 247 ALA B C 1
ATOM 4964 O O . ALA B 1 247 ? -4.051 -15.383 -4.648 1 96.88 247 ALA B O 1
ATOM 4965 N N . LEU B 1 248 ? -2.344 -14.414 -5.707 1 96.31 248 LEU B N 1
ATOM 4966 C CA . LEU B 1 248 ? -3.16 -13.312 -6.207 1 96.31 248 LEU B CA 1
ATOM 4967 C C . LEU B 1 248 ? -4.297 -13.828 -7.078 1 96.31 248 LEU B C 1
ATOM 4969 O O . LEU B 1 248 ? -5.465 -13.523 -6.832 1 96.31 248 LEU B O 1
ATOM 4973 N N . ILE B 1 249 ? -3.984 -14.703 -8.047 1 96.5 249 ILE B N 1
ATOM 4974 C CA . ILE B 1 249 ? -4.988 -15.172 -8.992 1 96.5 249 ILE B CA 1
ATOM 4975 C C . ILE B 1 249 ? -5.957 -16.125 -8.289 1 96.5 249 ILE B C 1
ATOM 4977 O O . ILE B 1 249 ? -7.152 -16.141 -8.594 1 96.5 249 ILE B O 1
ATOM 4981 N N . SER B 1 250 ? -5.48 -16.953 -7.398 1 98.19 250 SER B N 1
ATOM 4982 C CA . SER B 1 250 ? -6.344 -17.891 -6.68 1 98.19 250 SER B CA 1
ATOM 4983 C C . SER B 1 250 ? -7.375 -17.156 -5.836 1 98.19 250 SER B C 1
ATOM 4985 O O . SER B 1 250 ? -8.57 -17.422 -5.934 1 98.19 250 SER B O 1
ATOM 4987 N N . ASN B 1 251 ? -6.902 -16.188 -5.059 1 97.62 251 ASN B N 1
ATOM 4988 C CA . ASN B 1 251 ? -7.82 -15.422 -4.227 1 97.62 251 ASN B CA 1
ATOM 4989 C C . ASN B 1 251 ? -8.773 -14.586 -5.074 1 97.62 251 ASN B C 1
ATOM 4991 O O . ASN B 1 251 ? -9.938 -14.398 -4.707 1 97.62 251 ASN B O 1
ATOM 4995 N N . SER B 1 252 ? -8.297 -14.055 -6.164 1 97.69 252 SER B N 1
ATOM 4996 C CA . SER B 1 252 ? -9.141 -13.258 -7.047 1 97.69 252 SER B CA 1
ATOM 4997 C C . SER B 1 252 ? -10.219 -14.109 -7.699 1 97.69 252 SER B C 1
ATOM 4999 O O . SER B 1 252 ? -11.367 -13.672 -7.844 1 97.69 252 SER B O 1
ATOM 5001 N N . CYS B 1 253 ? -9.875 -15.32 -8.109 1 98 253 CYS B N 1
ATOM 5002 C CA . CYS B 1 253 ? -10.875 -16.234 -8.648 1 98 253 CYS B CA 1
ATOM 5003 C C . CYS B 1 253 ? -11.938 -16.562 -7.602 1 98 253 CYS B C 1
ATOM 5005 O O . CYS B 1 253 ? -13.133 -16.578 -7.906 1 98 253 CYS B O 1
ATOM 5007 N N . LYS B 1 254 ? -11.516 -16.844 -6.445 1 98.25 254 LYS B N 1
ATOM 5008 C CA . LYS B 1 254 ? -12.461 -17.062 -5.355 1 98.25 254 LYS B CA 1
ATOM 5009 C C . LYS B 1 254 ? -13.352 -15.844 -5.145 1 98.25 254 LYS B C 1
ATOM 5011 O O . LYS B 1 254 ? -14.555 -15.984 -4.91 1 98.25 254 LYS B O 1
ATOM 5016 N N . ALA B 1 255 ? -12.742 -14.68 -5.215 1 97.19 255 ALA B N 1
ATOM 5017 C CA . ALA B 1 255 ? -13.484 -13.43 -5.051 1 97.19 255 ALA B CA 1
ATOM 5018 C C . ALA B 1 255 ? -14.594 -13.312 -6.098 1 97.19 255 ALA B C 1
ATOM 5020 O O . ALA B 1 255 ? -15.68 -12.812 -5.801 1 97.19 255 ALA B O 1
ATOM 5021 N N . VAL B 1 256 ? -14.328 -13.742 -7.305 1 96.75 256 VAL B N 1
ATOM 5022 C CA . VAL B 1 256 ? -15.336 -13.734 -8.359 1 96.75 256 VAL B CA 1
ATOM 5023 C C . VAL B 1 256 ? -16.531 -14.578 -7.941 1 96.75 256 VAL B C 1
ATOM 5025 O O . VAL B 1 256 ? -17.688 -14.156 -8.078 1 96.75 256 VAL B O 1
ATOM 5028 N N . ALA B 1 257 ? -16.281 -15.75 -7.426 1 96.62 257 ALA B N 1
ATOM 5029 C CA . ALA B 1 257 ? -17.344 -16.656 -7.008 1 96.62 257 ALA B CA 1
ATOM 5030 C C . ALA B 1 257 ? -18.141 -16.062 -5.848 1 96.62 257 ALA B C 1
ATOM 5032 O O . ALA B 1 257 ? -19.375 -16.172 -5.82 1 96.62 257 ALA B O 1
ATOM 5033 N N . VAL B 1 258 ? -17.469 -15.469 -4.973 1 95.38 258 VAL B N 1
ATOM 5034 C CA . VAL B 1 258 ? -18.125 -14.844 -3.826 1 95.38 258 VAL B CA 1
ATOM 5035 C C . VAL B 1 258 ? -19 -13.695 -4.293 1 95.38 258 VAL B C 1
ATOM 5037 O O . VAL B 1 258 ? -20.156 -13.562 -3.854 1 95.38 258 VAL B O 1
ATOM 5040 N N . LEU B 1 259 ? -18.484 -12.914 -5.145 1 92.94 259 LEU B N 1
ATOM 5041 C CA . LEU B 1 259 ? -19.219 -11.773 -5.676 1 92.94 259 LEU B CA 1
ATOM 5042 C C . LEU B 1 259 ? -20.469 -12.242 -6.422 1 92.94 259 LEU B C 1
ATOM 5044 O O . LEU B 1 259 ? -21.5 -11.555 -6.406 1 92.94 259 LEU B O 1
ATOM 5048 N N . ALA B 1 260 ? -20.391 -13.391 -7.027 1 92.56 260 ALA B N 1
ATOM 5049 C CA . ALA B 1 260 ? -21.5 -13.969 -7.793 1 92.56 260 ALA B CA 1
ATOM 5050 C C . ALA B 1 260 ? -22.516 -14.617 -6.867 1 92.56 260 ALA B C 1
ATOM 5052 O O . ALA B 1 260 ? -23.562 -15.094 -7.324 1 92.56 260 ALA B O 1
ATOM 5053 N N . GLY B 1 261 ? -22.203 -14.656 -5.582 1 91.56 261 GLY B N 1
ATOM 5054 C CA . GLY B 1 261 ? -23.125 -15.281 -4.637 1 91.56 261 GLY B CA 1
ATOM 5055 C C . GLY B 1 261 ? -23.125 -16.797 -4.734 1 91.56 261 GLY B C 1
ATOM 5056 O O . GLY B 1 261 ? -24.141 -17.438 -4.445 1 91.56 261 GLY B O 1
ATOM 5057 N N . GLN B 1 262 ? -22.094 -17.328 -5.191 1 93.31 262 GLN B N 1
ATOM 5058 C CA . GLN B 1 262 ? -22.016 -18.766 -5.344 1 93.31 262 GLN B CA 1
ATOM 5059 C C . GLN B 1 262 ? -21.766 -19.453 -3.998 1 93.31 262 GLN B C 1
ATOM 5061 O O . GLN B 1 262 ? -21.5 -18.781 -2.998 1 93.31 262 GLN B O 1
ATOM 5066 N N . THR B 1 263 ? -21.922 -20.766 -3.977 1 93.94 263 THR B N 1
ATOM 5067 C CA . THR B 1 263 ? -21.734 -21.547 -2.762 1 93.94 263 THR B CA 1
ATOM 5068 C C . THR B 1 263 ? -20.25 -21.625 -2.4 1 93.94 263 THR B C 1
ATOM 5070 O O . THR B 1 263 ? -19.391 -21.328 -3.229 1 93.94 263 THR B O 1
ATOM 5073 N N . ALA B 1 264 ? -19.953 -22.031 -1.227 1 95.56 264 ALA B N 1
ATOM 5074 C CA . ALA B 1 264 ? -18.578 -22.172 -0.748 1 95.56 264 ALA B CA 1
ATOM 5075 C C . ALA B 1 264 ? -17.812 -23.219 -1.568 1 95.56 264 ALA B C 1
ATOM 5077 O O . ALA B 1 264 ? -16.609 -23.078 -1.783 1 95.56 264 ALA B O 1
ATOM 5078 N N . GLU B 1 265 ? -18.547 -24.188 -1.985 1 96.69 265 GLU B N 1
ATOM 5079 C CA . GLU B 1 265 ? -17.922 -25.234 -2.797 1 96.69 265 GLU B CA 1
ATOM 5080 C C . GLU B 1 265 ? -17.422 -24.672 -4.125 1 96.69 265 GLU B C 1
ATOM 5082 O O . GLU B 1 265 ? -16.297 -24.938 -4.527 1 96.69 265 GLU B O 1
ATOM 5087 N N . VAL B 1 266 ? -18.312 -23.906 -4.734 1 97.06 266 VAL B N 1
ATOM 5088 C CA . VAL B 1 266 ? -17.922 -23.297 -6.008 1 97.06 266 VAL B CA 1
ATOM 5089 C C . VAL B 1 266 ? -16.766 -22.328 -5.797 1 97.06 266 VAL B C 1
ATOM 5091 O O . VAL B 1 266 ? -15.836 -22.281 -6.605 1 97.06 266 VAL B O 1
ATOM 5094 N N . ALA B 1 267 ? -16.797 -21.562 -4.719 1 97.62 267 ALA B N 1
ATOM 5095 C CA . ALA B 1 267 ? -15.719 -20.641 -4.395 1 97.62 267 ALA B CA 1
ATOM 5096 C C . ALA B 1 267 ? -14.398 -21.375 -4.199 1 97.62 267 ALA B C 1
ATOM 5098 O O . ALA B 1 267 ? -13.352 -20.906 -4.641 1 97.62 267 ALA B O 1
ATOM 5099 N N . THR B 1 268 ? -14.461 -22.531 -3.602 1 98.19 268 TH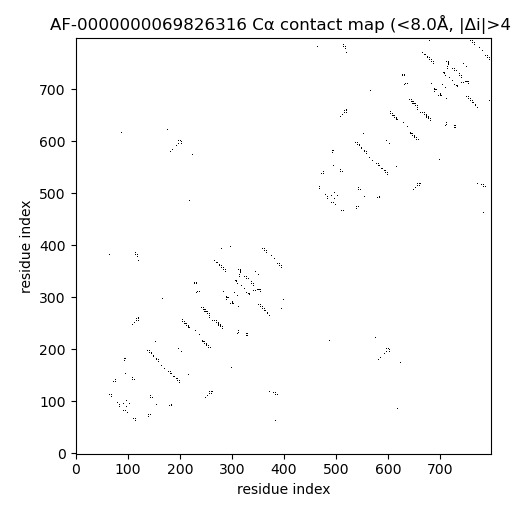R B N 1
ATOM 5100 C CA . THR B 1 268 ? -13.266 -23.328 -3.369 1 98.19 268 THR B CA 1
ATOM 5101 C C . THR B 1 268 ? -12.711 -23.875 -4.684 1 98.19 268 THR B C 1
ATOM 5103 O O . THR B 1 268 ? -11.492 -23.891 -4.887 1 98.19 268 THR B O 1
ATOM 5106 N N . LEU B 1 269 ? -13.602 -24.312 -5.512 1 98.38 269 LEU B N 1
ATOM 5107 C CA . LEU B 1 269 ? -13.18 -24.812 -6.812 1 98.38 269 LEU B CA 1
ATOM 5108 C C . LEU B 1 269 ? -12.523 -23.703 -7.633 1 98.38 269 LEU B C 1
ATOM 5110 O O . LEU B 1 269 ? -11.508 -23.922 -8.289 1 98.38 269 LEU B O 1
ATOM 5114 N N . ALA B 1 270 ? -13.141 -22.484 -7.598 1 98.38 270 ALA B N 1
ATOM 5115 C CA . ALA B 1 270 ? -12.547 -21.328 -8.273 1 98.38 270 ALA B CA 1
ATOM 5116 C C . ALA B 1 270 ? -11.156 -21.031 -7.727 1 98.38 270 ALA B C 1
ATOM 5118 O O . ALA B 1 270 ? -10.219 -20.781 -8.484 1 98.38 270 ALA B O 1
ATOM 5119 N N . TYR B 1 271 ? -11.016 -21.109 -6.438 1 98.62 271 TYR B N 1
ATOM 5120 C CA . TYR B 1 271 ? -9.734 -20.922 -5.77 1 98.62 271 TYR B CA 1
ATOM 5121 C C . TYR B 1 271 ? -8.711 -21.938 -6.254 1 98.62 271 TYR B C 1
ATOM 5123 O O . TYR B 1 271 ? -7.566 -21.578 -6.547 1 98.62 271 TYR B O 1
ATOM 5131 N N . GLN B 1 272 ? -9.133 -23.172 -6.34 1 98.75 272 GLN B N 1
ATOM 5132 C CA . GLN B 1 272 ? -8.242 -24.25 -6.742 1 98.75 272 GLN B CA 1
ATOM 5133 C C . GLN B 1 272 ? -7.781 -24.078 -8.188 1 98.75 272 GLN B C 1
ATOM 5135 O O . GLN B 1 272 ? -6.617 -24.328 -8.508 1 98.75 272 GLN B O 1
ATOM 5140 N N . TYR B 1 273 ? -8.68 -23.719 -9 1 98.5 273 TYR B N 1
ATOM 5141 C CA . TYR B 1 273 ? -8.281 -23.453 -10.375 1 98.5 273 TYR B CA 1
ATOM 5142 C C . TYR B 1 273 ? -7.164 -22.422 -10.43 1 98.5 273 TYR B C 1
ATOM 5144 O O . TYR B 1 273 ? -6.125 -22.641 -11.055 1 98.5 273 TYR B O 1
ATOM 5152 N N . GLY B 1 274 ? -7.398 -21.25 -9.742 1 98.06 274 GLY B N 1
ATOM 5153 C CA . GLY B 1 274 ? -6.391 -20.203 -9.727 1 98.06 274 GLY B CA 1
ATOM 5154 C C . GLY B 1 274 ? -5.07 -20.656 -9.125 1 98.06 274 GLY B C 1
ATOM 5155 O O . GLY B 1 274 ? -4.004 -20.312 -9.641 1 98.06 274 GLY B O 1
ATOM 5156 N N . LYS B 1 275 ? -5.125 -21.391 -8.07 1 98.44 275 LYS B N 1
ATOM 5157 C CA . LYS B 1 275 ? -3.939 -21.875 -7.363 1 98.44 275 LYS B CA 1
ATOM 5158 C C . LYS B 1 275 ? -3.07 -22.734 -8.281 1 98.44 275 LYS B C 1
ATOM 5160 O O . LYS B 1 275 ? -1.875 -22.469 -8.438 1 98.44 275 LYS B O 1
ATOM 5165 N N . HIS B 1 276 ? -3.68 -23.703 -8.883 1 98.44 276 HIS B N 1
ATOM 5166 C CA . HIS B 1 276 ? -2.93 -24.656 -9.703 1 98.44 276 HIS B CA 1
ATOM 5167 C C . HIS B 1 276 ? -2.488 -24.016 -11.016 1 98.44 276 HIS B C 1
ATOM 5169 O O . HIS B 1 276 ? -1.406 -24.312 -11.531 1 98.44 276 HIS B O 1
ATOM 5175 N N . LEU B 1 277 ? -3.346 -23.172 -11.523 1 97.12 277 LEU B N 1
ATOM 5176 C CA . LEU B 1 277 ? -2.928 -22.422 -12.703 1 97.12 277 LEU B CA 1
ATOM 5177 C C . LEU B 1 277 ? -1.684 -21.594 -12.406 1 97.12 277 LEU B C 1
ATOM 5179 O O . LEU B 1 277 ? -0.735 -21.578 -13.195 1 97.12 277 LEU B O 1
ATOM 5183 N N . GLY B 1 278 ? -1.716 -20.891 -11.297 1 96.5 278 GLY B N 1
ATOM 5184 C CA . GLY B 1 278 ? -0.594 -20.047 -10.906 1 96.5 278 GLY B CA 1
ATOM 5185 C C . GLY B 1 278 ? 0.685 -20.828 -10.68 1 96.5 278 GLY B C 1
ATOM 5186 O O . GLY B 1 278 ? 1.763 -20.406 -11.102 1 96.5 278 GLY B O 1
ATOM 5187 N N . ILE B 1 279 ? 0.564 -21.953 -10.023 1 97.69 279 ILE B N 1
ATOM 5188 C CA . ILE B 1 279 ? 1.742 -22.766 -9.766 1 97.69 279 ILE B CA 1
ATOM 5189 C C . ILE B 1 279 ? 2.307 -23.297 -11.078 1 97.69 279 ILE B C 1
ATOM 5191 O O . ILE B 1 279 ? 3.52 -23.266 -11.305 1 97.69 279 ILE B O 1
ATOM 5195 N N . ALA B 1 280 ? 1.43 -23.797 -11.945 1 96.88 280 ALA B N 1
ATOM 5196 C CA . ALA B 1 280 ? 1.869 -24.266 -13.25 1 96.88 280 ALA B CA 1
ATOM 5197 C C . ALA B 1 280 ? 2.598 -23.172 -14.023 1 96.88 280 ALA B C 1
ATOM 5199 O O . ALA B 1 280 ? 3.637 -23.422 -14.633 1 96.88 280 ALA B O 1
ATOM 5200 N N . TYR B 1 281 ? 2.08 -22.016 -13.945 1 94.12 281 TYR B N 1
ATOM 5201 C CA . TYR B 1 281 ? 2.686 -20.859 -14.602 1 94.12 281 TYR B CA 1
ATOM 5202 C C . TYR B 1 281 ? 4.105 -20.625 -14.102 1 94.12 281 TYR B C 1
ATOM 5204 O O . TYR B 1 281 ? 5.023 -20.406 -14.891 1 94.12 281 TYR B O 1
ATOM 5212 N N . GLN B 1 282 ? 4.242 -20.641 -12.844 1 94.75 282 GLN B N 1
ATOM 5213 C CA . GLN B 1 282 ? 5.559 -20.375 -12.258 1 94.75 282 GLN B CA 1
ATOM 5214 C C . GLN B 1 282 ? 6.555 -21.469 -12.641 1 94.75 282 GLN B C 1
ATOM 5216 O O . GLN B 1 282 ? 7.715 -21.172 -12.93 1 94.75 282 GLN B O 1
ATOM 5221 N N . LEU B 1 283 ? 6.137 -22.703 -12.633 1 96.31 283 LEU B N 1
ATOM 5222 C CA . LEU B 1 283 ? 7.004 -23.812 -12.984 1 96.31 283 LEU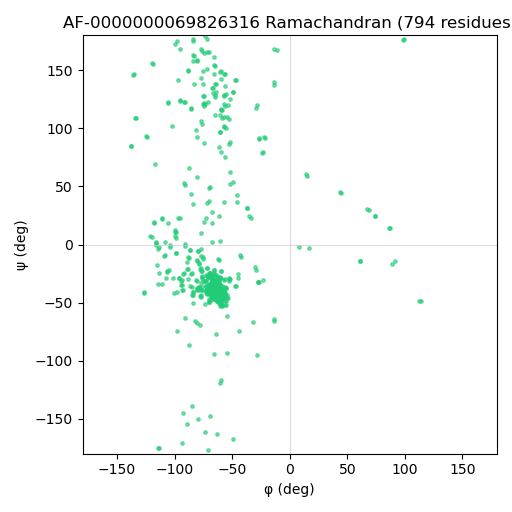 B CA 1
ATOM 5223 C C . LEU B 1 283 ? 7.508 -23.672 -14.422 1 96.31 283 LEU B C 1
ATOM 5225 O O . LEU B 1 283 ? 8.695 -23.875 -14.688 1 96.31 283 LEU B O 1
ATOM 5229 N N . ILE B 1 284 ? 6.648 -23.297 -15.281 1 93.88 284 ILE B N 1
ATOM 5230 C CA . ILE B 1 284 ? 7.035 -23.125 -16.672 1 93.88 284 ILE B CA 1
ATOM 5231 C C . ILE B 1 284 ? 7.984 -21.938 -16.797 1 93.88 284 ILE B C 1
ATOM 5233 O O . ILE B 1 284 ? 8.969 -22 -17.547 1 93.88 284 ILE B O 1
ATOM 5237 N N . ASP B 1 285 ? 7.676 -20.891 -16.094 1 90.94 285 ASP B N 1
ATOM 5238 C CA . ASP B 1 285 ? 8.562 -19.734 -16.094 1 90.94 285 ASP B CA 1
ATOM 5239 C C . ASP B 1 285 ? 9.961 -20.109 -15.633 1 90.94 285 ASP B C 1
ATOM 5241 O O . ASP B 1 285 ? 10.953 -19.609 -16.172 1 90.94 285 ASP B O 1
ATOM 5245 N N . ASP B 1 286 ? 10.062 -20.922 -14.688 1 93.38 286 ASP B N 1
ATOM 5246 C CA . ASP B 1 286 ? 11.352 -21.359 -14.164 1 93.38 286 ASP B CA 1
ATOM 5247 C C . ASP B 1 286 ? 12.109 -22.188 -15.203 1 93.38 286 ASP B C 1
ATOM 5249 O O . ASP B 1 286 ? 13.344 -22.125 -15.266 1 93.38 286 ASP B O 1
ATOM 5253 N N . ILE B 1 287 ? 11.398 -23 -15.953 1 93.38 287 ILE B N 1
ATOM 5254 C CA . ILE B 1 287 ? 12.016 -23.766 -17.031 1 93.38 287 ILE B CA 1
ATOM 5255 C C . ILE B 1 287 ? 12.578 -22.812 -18.078 1 93.38 287 ILE B C 1
ATOM 5257 O O . ILE B 1 287 ? 13.719 -22.969 -18.516 1 93.38 287 ILE B O 1
ATOM 5261 N N . LEU B 1 288 ? 11.797 -21.812 -18.406 1 89.06 288 LEU B N 1
ATOM 5262 C CA . LEU B 1 288 ? 12.164 -20.875 -19.469 1 89.06 288 LEU B CA 1
ATOM 5263 C C . LEU B 1 288 ? 13.375 -20.047 -19.047 1 89.06 288 LEU B C 1
ATOM 5265 O O . LEU B 1 288 ? 14.156 -19.609 -19.906 1 89.06 288 LEU B O 1
ATOM 5269 N N . ASP B 1 289 ? 13.555 -19.875 -17.797 1 88.44 289 ASP B N 1
ATOM 5270 C CA . ASP B 1 289 ? 14.734 -19.172 -17.312 1 88.44 289 ASP B CA 1
ATOM 5271 C C . ASP B 1 289 ? 16.016 -19.891 -17.703 1 88.44 289 ASP B C 1
ATOM 5273 O O . ASP B 1 289 ? 17.062 -19.266 -17.891 1 88.44 289 ASP B O 1
ATOM 5277 N N . PHE B 1 290 ? 15.969 -21.156 -17.828 1 89.25 290 PHE B N 1
ATOM 5278 C CA . PHE B 1 290 ? 17.141 -21.953 -18.156 1 89.25 290 PHE B CA 1
ATOM 5279 C C . PHE B 1 290 ? 17.203 -22.219 -19.656 1 89.25 290 PHE B C 1
ATOM 5281 O O . PHE B 1 290 ? 18.281 -22.453 -20.203 1 89.25 290 PHE B O 1
ATOM 5288 N N . THR B 1 291 ? 16.125 -22.266 -20.266 1 83.81 291 THR B N 1
ATOM 5289 C CA . THR B 1 291 ? 16.078 -22.719 -21.641 1 83.81 291 THR B CA 1
ATOM 5290 C C . THR B 1 291 ? 15.852 -21.547 -22.594 1 83.81 291 THR B C 1
ATOM 5292 O O . THR B 1 291 ? 16.109 -21.672 -23.797 1 83.81 291 THR B O 1
ATOM 5295 N N . GLY B 1 292 ? 15.281 -20.484 -22.062 1 73.38 292 GLY B N 1
ATOM 5296 C CA . GLY B 1 292 ? 14.898 -19.391 -22.938 1 73.38 292 GLY B CA 1
ATOM 5297 C C . GLY B 1 292 ? 16.047 -18.484 -23.297 1 73.38 292 GLY B C 1
ATOM 5298 O O . GLY B 1 292 ? 17.141 -18.609 -22.734 1 73.38 292 GLY B O 1
ATOM 5299 N N . THR B 1 293 ? 15.82 -17.766 -24.453 1 63.78 293 THR B N 1
ATOM 5300 C CA . THR B 1 293 ? 16.75 -16.719 -24.859 1 63.78 293 THR B CA 1
ATOM 5301 C C . THR B 1 293 ? 16.359 -15.383 -24.219 1 63.78 293 THR B C 1
ATOM 5303 O O . THR B 1 293 ? 15.203 -15.195 -23.812 1 63.78 293 THR B O 1
ATOM 5306 N N . SER B 1 294 ? 17.328 -14.562 -23.969 1 58.78 294 SER B N 1
ATOM 5307 C CA . SER B 1 294 ? 17.078 -13.25 -23.391 1 58.78 294 SER B CA 1
ATOM 5308 C C . SER B 1 294 ? 15.922 -12.539 -24.109 1 58.78 294 SER B C 1
ATOM 5310 O O . SER B 1 294 ? 15.117 -11.859 -23.469 1 58.78 294 SER B O 1
ATOM 5312 N N . ALA B 1 295 ? 15.891 -12.773 -25.359 1 49.06 295 ALA B N 1
ATOM 5313 C CA . ALA B 1 295 ? 14.906 -12.102 -26.188 1 49.06 295 ALA B CA 1
ATOM 5314 C C . ALA B 1 295 ? 13.492 -12.586 -25.875 1 49.06 295 ALA B C 1
ATOM 5316 O O . ALA B 1 295 ? 12.547 -11.789 -25.844 1 49.06 295 ALA B O 1
ATOM 5317 N N . SER B 1 296 ? 13.422 -13.766 -25.547 1 47.5 296 SER B N 1
ATOM 5318 C CA . SER B 1 296 ? 12.109 -14.359 -25.328 1 47.5 296 SER B CA 1
ATOM 5319 C C . SER B 1 296 ? 11.609 -14.109 -23.906 1 47.5 296 SER B C 1
ATOM 5321 O O . SER B 1 296 ? 10.398 -13.977 -23.688 1 47.5 296 SER B O 1
ATOM 5323 N N . LEU B 1 297 ? 12.523 -13.891 -22.953 1 52.34 297 LEU B N 1
ATOM 5324 C CA . LEU B 1 297 ? 12.172 -13.922 -21.547 1 52.34 297 LEU B CA 1
ATOM 5325 C C . LEU B 1 297 ? 11.969 -12.516 -21 1 52.34 297 LEU B C 1
ATOM 5327 O O . LEU B 1 297 ? 11.336 -12.336 -19.953 1 52.34 297 LEU B O 1
ATOM 5331 N N . GLY B 1 298 ? 12.32 -11.531 -21.891 1 45.47 298 GLY B N 1
ATOM 5332 C CA . GLY B 1 298 ? 12.305 -10.156 -21.422 1 45.47 298 GLY B CA 1
ATOM 5333 C C . GLY B 1 298 ? 13.266 -9.914 -20.281 1 45.47 298 GLY B C 1
ATOM 5334 O O . GLY B 1 298 ? 13.359 -8.789 -19.766 1 45.47 298 GLY B O 1
ATOM 5335 N N . LYS B 1 299 ? 13.758 -10.953 -19.672 1 54.34 299 LYS B N 1
ATOM 5336 C CA . LYS B 1 299 ? 14.836 -10.914 -18.672 1 54.34 299 LYS B CA 1
ATOM 5337 C C . LYS B 1 299 ? 16.047 -11.711 -19.141 1 54.34 299 LYS B C 1
ATOM 5339 O O . LYS B 1 299 ? 15.961 -12.469 -20.109 1 54.34 299 LYS B O 1
ATOM 5344 N N . GLY B 1 300 ? 17.188 -11.297 -18.562 1 56.59 300 GLY B N 1
ATOM 5345 C CA . GLY B 1 300 ? 18.359 -12.086 -18.891 1 56.59 300 GLY B CA 1
ATOM 5346 C C . GLY B 1 300 ? 18.203 -13.555 -18.547 1 56.59 300 GLY B C 1
ATOM 5347 O O . GLY B 1 300 ? 17.5 -13.898 -17.594 1 56.59 300 GLY B O 1
ATOM 5348 N N . SER B 1 301 ? 18.438 -14.414 -19.438 1 64.56 301 SER B N 1
ATOM 5349 C CA . SER B 1 301 ? 18.5 -15.844 -19.141 1 64.56 301 SER B CA 1
ATOM 5350 C C . SER B 1 301 ? 19.344 -16.109 -17.906 1 64.56 301 SER B C 1
ATOM 5352 O O . SER B 1 301 ? 20.281 -15.375 -17.609 1 64.56 301 SER B O 1
ATOM 5354 N N . LEU B 1 302 ? 18.922 -17.078 -17.078 1 72.81 302 LEU B N 1
ATOM 5355 C CA . LEU B 1 302 ? 19.625 -17.531 -15.883 1 72.81 302 LEU B CA 1
ATOM 5356 C C . LEU B 1 302 ? 19.641 -16.438 -14.812 1 72.81 302 LEU B C 1
ATOM 5358 O O . LEU B 1 302 ? 20.625 -16.281 -14.094 1 72.81 302 LEU B O 1
ATOM 5362 N N . SER B 1 303 ? 18.594 -15.664 -14.844 1 77.69 303 SER B N 1
ATOM 5363 C CA . SER B 1 303 ? 18.516 -14.555 -13.891 1 77.69 303 SER B CA 1
ATOM 5364 C C . SER B 1 303 ? 18.328 -15.07 -12.469 1 77.69 303 SER B C 1
ATOM 5366 O O . SER B 1 303 ? 18.953 -14.555 -11.531 1 77.69 303 SER B O 1
ATOM 5368 N N . ASP B 1 304 ? 17.625 -16.094 -12.32 1 84.88 304 ASP B N 1
ATOM 5369 C CA . ASP B 1 304 ? 17.312 -16.594 -10.984 1 84.88 304 ASP B CA 1
ATOM 5370 C C . ASP B 1 304 ? 18.547 -17.172 -10.305 1 84.88 304 ASP B C 1
ATOM 5372 O O . ASP B 1 304 ? 18.844 -16.828 -9.156 1 84.88 304 ASP B O 1
ATOM 5376 N N . ILE B 1 305 ? 19.234 -17.969 -11.055 1 85.31 305 ILE B N 1
ATOM 5377 C CA . ILE B 1 305 ? 20.391 -18.625 -10.445 1 85.31 305 ILE B CA 1
ATOM 5378 C C . ILE B 1 305 ? 21.469 -17.578 -10.133 1 85.31 305 ILE B C 1
ATOM 5380 O O . ILE B 1 305 ? 22.188 -17.703 -9.133 1 85.31 305 ILE B O 1
ATOM 5384 N N . HIS B 1 306 ? 21.531 -16.609 -10.977 1 85.44 306 HIS B N 1
ATOM 5385 C CA . HIS B 1 306 ? 22.516 -15.562 -10.734 1 85.44 306 HIS B CA 1
ATOM 5386 C C . HIS B 1 306 ? 22.141 -14.727 -9.516 1 85.44 306 HIS B C 1
ATOM 5388 O O . HIS B 1 306 ? 23.016 -14.133 -8.875 1 85.44 306 HIS B O 1
ATOM 5394 N N . GLN B 1 307 ? 20.938 -14.734 -9.25 1 82.94 307 GLN B N 1
ATOM 5395 C CA . GLN B 1 307 ? 20.469 -14.031 -8.055 1 82.94 307 GLN B CA 1
ATOM 5396 C C . GLN B 1 307 ? 20.453 -14.961 -6.844 1 82.94 307 GLN B C 1
ATOM 5398 O O . GLN B 1 307 ? 20.016 -14.57 -5.762 1 82.94 307 GLN B O 1
ATOM 5403 N N . GLY B 1 308 ? 20.828 -16.188 -7.098 1 87.06 308 GLY B N 1
ATOM 5404 C CA . GLY B 1 308 ? 20.922 -17.156 -6.012 1 87.06 308 GLY B CA 1
ATOM 5405 C C . GLY B 1 308 ? 19.625 -17.859 -5.73 1 87.06 308 GLY B C 1
ATOM 5406 O O . GLY B 1 308 ? 19.469 -18.5 -4.691 1 87.06 308 GLY B O 1
ATOM 5407 N N . ILE B 1 309 ? 18.719 -17.75 -6.598 1 90.19 309 ILE B N 1
ATOM 5408 C CA . ILE B 1 309 ? 17.406 -18.359 -6.402 1 90.19 309 ILE B CA 1
ATOM 5409 C C . ILE B 1 309 ? 17.406 -19.766 -7 1 90.19 309 ILE B C 1
ATOM 5411 O O . ILE B 1 309 ? 17.719 -19.953 -8.172 1 90.19 309 ILE B O 1
ATOM 5415 N N . VAL B 1 310 ? 17.094 -20.719 -6.117 1 94.62 310 VAL B N 1
ATOM 5416 C CA . VAL B 1 310 ? 17.016 -22.109 -6.555 1 94.62 310 VAL B CA 1
ATOM 5417 C C . VAL B 1 310 ? 15.578 -22.469 -6.895 1 94.62 310 VAL B C 1
ATOM 5419 O O . VAL B 1 310 ? 14.68 -22.312 -6.062 1 94.62 310 VAL B O 1
ATOM 5422 N N . THR B 1 311 ? 15.367 -22.938 -8.109 1 96.19 311 THR B N 1
ATOM 5423 C CA . THR B 1 311 ? 14.016 -23.25 -8.555 1 96.19 311 THR B CA 1
ATOM 5424 C C . THR B 1 311 ? 13.859 -24.75 -8.805 1 96.19 311 THR B C 1
ATOM 5426 O O . THR B 1 311 ? 14.781 -25.531 -8.555 1 96.19 311 THR B O 1
ATOM 5429 N N . ALA B 1 312 ? 12.727 -25.172 -9.312 1 97.44 312 ALA B N 1
ATOM 5430 C CA . ALA B 1 312 ? 12.312 -26.562 -9.383 1 97.44 312 ALA B CA 1
ATOM 5431 C C . ALA B 1 312 ? 13.281 -27.375 -10.242 1 97.44 312 ALA B C 1
ATOM 5433 O O . ALA B 1 312 ? 13.68 -28.484 -9.867 1 97.44 312 ALA B O 1
ATOM 5434 N N . PRO B 1 313 ? 13.773 -26.844 -11.406 1 97.06 313 PRO B N 1
ATOM 5435 C CA . PRO B 1 313 ? 14.688 -27.641 -12.219 1 97.06 313 PRO B CA 1
ATOM 5436 C C . PRO B 1 313 ? 15.945 -28.062 -11.453 1 97.06 313 PRO B C 1
ATOM 5438 O O . PRO B 1 313 ? 16.359 -29.219 -11.516 1 97.06 313 PRO B O 1
ATOM 5441 N N . ILE B 1 314 ? 16.469 -27.156 -10.75 1 96.94 314 ILE B N 1
ATOM 5442 C CA . ILE B 1 314 ? 17.672 -27.438 -9.984 1 96.94 314 ILE B CA 1
ATOM 5443 C C . ILE B 1 314 ? 17.359 -28.375 -8.828 1 96.94 314 ILE B C 1
ATOM 5445 O O . ILE B 1 314 ? 18.141 -29.266 -8.492 1 96.94 314 ILE B O 1
ATOM 5449 N N . LEU B 1 315 ? 16.266 -28.188 -8.18 1 97.44 315 LEU B N 1
ATOM 5450 C CA . LEU B 1 315 ? 15.852 -29.031 -7.066 1 97.44 315 LEU B CA 1
ATOM 5451 C C . LEU B 1 315 ? 15.672 -30.484 -7.52 1 97.44 315 LEU B C 1
ATOM 5453 O O . LEU B 1 315 ? 16.094 -31.406 -6.828 1 97.44 315 LEU B O 1
ATOM 5457 N N . PHE B 1 316 ? 15.07 -30.688 -8.641 1 97.56 316 PHE B N 1
ATOM 5458 C CA . PHE B 1 316 ? 14.914 -32.031 -9.18 1 97.56 316 PHE B CA 1
ATOM 5459 C C . PHE B 1 316 ? 16.266 -32.625 -9.547 1 97.56 316 PHE B C 1
ATOM 5461 O O . PHE B 1 316 ? 16.516 -33.812 -9.344 1 97.56 316 PHE B O 1
ATOM 5468 N N . ALA B 1 317 ? 17.156 -31.781 -10.148 1 97.19 317 ALA B N 1
ATOM 5469 C CA . ALA B 1 317 ? 18.5 -32.219 -10.477 1 97.19 317 ALA B CA 1
ATOM 5470 C C . ALA B 1 317 ? 19.25 -32.688 -9.227 1 97.19 317 ALA B C 1
ATOM 5472 O O . ALA B 1 317 ? 20.031 -33.656 -9.273 1 97.19 317 ALA B O 1
ATOM 5473 N N . MET B 1 318 ? 19.031 -31.969 -8.188 1 96.25 318 MET B N 1
ATOM 5474 C CA . MET B 1 318 ? 19.688 -32.281 -6.918 1 96.25 318 MET B CA 1
ATOM 5475 C C . MET B 1 318 ? 19.281 -33.656 -6.406 1 96.25 318 MET B C 1
ATOM 5477 O O . MET B 1 318 ? 20.047 -34.312 -5.715 1 96.25 318 MET B O 1
ATOM 5481 N N . GLU B 1 319 ? 18.094 -34.094 -6.672 1 95.06 319 GLU B N 1
ATOM 5482 C CA . GLU B 1 319 ? 17.641 -35.438 -6.273 1 95.06 319 GLU B CA 1
ATOM 5483 C C . GLU B 1 319 ? 18.406 -36.531 -7.008 1 95.06 319 GLU B C 1
ATOM 5485 O O . GLU B 1 319 ? 18.641 -37.594 -6.453 1 95.06 319 GLU B O 1
ATOM 5490 N N . GLU B 1 320 ? 18.812 -36.25 -8.203 1 95.31 320 GLU B N 1
ATOM 5491 C CA . GLU B 1 320 ? 19.562 -37.188 -9.016 1 95.31 320 GLU B CA 1
ATOM 5492 C C . GLU B 1 320 ? 21.047 -37.125 -8.711 1 95.31 320 GLU B C 1
ATOM 5494 O O . GLU B 1 320 ? 21.75 -38.156 -8.75 1 95.31 320 GLU B O 1
ATOM 5499 N N . TYR B 1 321 ? 21.5 -35.938 -8.453 1 96.12 321 TYR B N 1
ATOM 5500 C CA . TYR B 1 321 ? 22.922 -35.719 -8.172 1 96.12 321 TYR B CA 1
ATOM 5501 C C . TYR B 1 321 ? 23.109 -35.031 -6.82 1 96.12 321 TYR B C 1
ATOM 5503 O O . TYR B 1 321 ? 23.234 -33.812 -6.746 1 96.12 321 TYR B O 1
ATOM 5511 N N . PRO B 1 322 ? 23.281 -35.844 -5.809 1 93.62 322 PRO B N 1
ATOM 5512 C CA . PRO B 1 322 ? 23.406 -35.281 -4.461 1 93.62 322 PRO B CA 1
ATOM 5513 C C . PRO B 1 322 ? 24.594 -34.312 -4.324 1 93.62 322 PRO B C 1
ATOM 5515 O O . PRO B 1 322 ? 24.578 -33.438 -3.457 1 93.62 322 PRO B O 1
ATOM 5518 N N . GLN B 1 323 ? 25.641 -34.406 -5.195 1 93.44 323 GLN B N 1
ATOM 5519 C CA . GLN B 1 323 ? 26.781 -33.5 -5.184 1 93.44 323 GLN B CA 1
ATOM 5520 C C . GLN B 1 323 ? 26.359 -32.062 -5.426 1 93.44 323 GLN B C 1
ATOM 5522 O O . GLN B 1 323 ? 27 -31.125 -4.949 1 93.44 323 GLN B O 1
ATOM 5527 N N . LEU B 1 324 ? 25.297 -31.953 -6.133 1 95 324 LEU B N 1
ATOM 5528 C CA . LEU B 1 324 ? 24.781 -30.625 -6.453 1 95 324 LEU B CA 1
ATOM 5529 C C . LEU B 1 324 ? 24.281 -29.922 -5.195 1 95 324 LEU B C 1
ATOM 5531 O O . LEU B 1 324 ? 24.312 -28.688 -5.121 1 95 324 LEU B O 1
ATOM 5535 N N . ARG B 1 325 ? 23.828 -30.688 -4.215 1 94.06 325 ARG B N 1
ATOM 5536 C CA . ARG B 1 325 ? 23.344 -30.109 -2.963 1 94.06 325 ARG B CA 1
ATOM 5537 C C . ARG B 1 325 ? 24.438 -29.328 -2.262 1 94.06 325 ARG B C 1
ATOM 5539 O O . ARG B 1 325 ? 24.188 -28.25 -1.702 1 94.06 325 ARG B O 1
ATOM 5546 N N . VAL B 1 326 ? 25.609 -29.812 -2.295 1 92.38 326 VAL B N 1
ATOM 5547 C CA . VAL B 1 326 ? 26.75 -29.141 -1.669 1 92.38 326 VAL B CA 1
ATOM 5548 C C . VAL B 1 326 ? 27 -27.797 -2.34 1 92.38 326 VAL B C 1
ATOM 5550 O O . VAL B 1 326 ? 27.25 -26.797 -1.662 1 92.38 326 VAL B O 1
ATOM 5553 N N . ILE B 1 327 ? 26.906 -27.781 -3.605 1 92.38 327 ILE B N 1
ATOM 5554 C CA . ILE B 1 327 ? 27.125 -26.562 -4.383 1 92.38 327 ILE B CA 1
ATOM 5555 C C . ILE B 1 327 ? 26.047 -25.531 -4.055 1 92.38 327 ILE B C 1
ATOM 5557 O O . ILE B 1 327 ? 26.328 -24.359 -3.855 1 92.38 327 ILE B O 1
ATOM 5561 N N . VAL B 1 328 ? 24.812 -25.984 -3.996 1 92.75 328 VAL B N 1
ATOM 5562 C CA . VAL B 1 328 ? 23.688 -25.109 -3.73 1 92.75 328 VAL B CA 1
ATOM 5563 C C . VAL B 1 328 ? 23.797 -24.531 -2.32 1 92.75 328 VAL B C 1
ATOM 5565 O O . VAL B 1 328 ? 23.5 -23.359 -2.096 1 92.75 328 VAL B O 1
ATOM 5568 N N . GLU B 1 329 ? 24.188 -25.328 -1.403 1 89.94 329 GLU B N 1
ATOM 5569 C CA . GLU B 1 329 ? 24.344 -24.875 -0.024 1 89.94 329 GLU B CA 1
ATOM 5570 C C . GLU B 1 329 ? 25.438 -23.828 0.093 1 89.94 329 GLU B C 1
ATOM 5572 O O . GLU B 1 329 ? 25.344 -22.922 0.927 1 89.94 329 GLU B O 1
ATOM 5577 N N . GLN B 1 330 ? 26.469 -23.906 -0.735 1 87.44 330 GLN B N 1
ATOM 5578 C CA . GLN B 1 330 ? 27.547 -22.922 -0.758 1 87.44 330 GLN B CA 1
ATOM 5579 C C . GLN B 1 330 ? 27.062 -21.594 -1.342 1 87.44 330 GLN B C 1
ATOM 5581 O O . GLN B 1 330 ? 27.594 -20.531 -0.994 1 87.44 330 GLN B O 1
ATOM 5586 N N . GLY B 1 331 ? 26.125 -21.672 -2.174 1 87.44 331 GLY B N 1
ATOM 5587 C CA . GLY B 1 331 ? 25.594 -20.484 -2.795 1 87.44 331 GLY B CA 1
ATOM 5588 C C . GLY B 1 331 ? 26.141 -20.234 -4.191 1 87.44 331 GLY B C 1
ATOM 5589 O O . GLY B 1 331 ? 26.984 -20.984 -4.668 1 87.44 331 GLY B O 1
ATOM 5590 N N . PHE B 1 332 ? 25.672 -19.219 -4.867 1 88.69 332 PHE B N 1
ATOM 5591 C CA . PHE B 1 332 ? 25.984 -18.984 -6.273 1 88.69 332 PHE B CA 1
ATOM 5592 C C . PHE B 1 332 ? 26.719 -17.672 -6.449 1 88.69 332 PHE B C 1
ATOM 5594 O O . PHE B 1 332 ? 26.719 -17.094 -7.539 1 88.69 332 PHE B O 1
ATOM 5601 N N . ASP B 1 333 ? 27.25 -17.203 -5.398 1 85.81 333 ASP B N 1
ATOM 5602 C CA . ASP B 1 333 ? 28.078 -16.016 -5.504 1 85.81 333 ASP B CA 1
ATOM 5603 C C . ASP B 1 333 ? 29.312 -16.281 -6.367 1 85.81 333 ASP B C 1
ATOM 5605 O O . ASP B 1 333 ? 29.812 -15.367 -7.051 1 85.81 333 ASP B O 1
ATOM 5609 N N . ASP B 1 334 ? 29.812 -17.484 -6.332 1 88.44 334 ASP B N 1
ATOM 5610 C CA . ASP B 1 334 ? 30.906 -17.938 -7.18 1 88.44 334 ASP B CA 1
ATOM 5611 C C . ASP B 1 334 ? 30.391 -18.422 -8.531 1 88.44 334 ASP B C 1
ATOM 5613 O O . ASP B 1 334 ? 29.641 -19.406 -8.602 1 88.44 334 ASP B O 1
ATOM 5617 N N . PRO B 1 335 ? 30.781 -17.781 -9.562 1 90.44 335 PRO B N 1
ATOM 5618 C CA . PRO B 1 335 ? 30.312 -18.172 -10.891 1 90.44 335 PRO B CA 1
ATOM 5619 C C . PRO B 1 335 ? 30.625 -19.625 -11.219 1 90.44 335 PRO B C 1
ATOM 5621 O O . PRO B 1 335 ? 29.906 -20.266 -11.992 1 90.44 335 PRO B O 1
ATOM 5624 N N . SER B 1 336 ? 31.672 -20.094 -10.688 1 92.31 336 SER B N 1
ATOM 5625 C CA . SER B 1 336 ? 32.031 -21.5 -10.922 1 92.31 336 SER B CA 1
ATOM 5626 C C . SER B 1 336 ? 30.922 -22.438 -10.414 1 92.31 336 SER B C 1
ATOM 5628 O O . SER B 1 336 ? 30.703 -23.5 -10.984 1 92.31 336 SER B O 1
ATOM 5630 N N . ASN B 1 337 ? 30.312 -22.078 -9.352 1 93.19 337 ASN B N 1
ATOM 5631 C CA . ASN B 1 337 ? 29.203 -22.859 -8.82 1 93.19 337 ASN B CA 1
ATOM 5632 C C . ASN B 1 337 ? 28 -22.844 -9.766 1 93.19 337 ASN B C 1
ATOM 5634 O O . ASN B 1 337 ? 27.281 -23.844 -9.883 1 93.19 337 ASN B O 1
ATOM 5638 N N . VAL B 1 338 ? 27.828 -21.688 -10.445 1 93.19 338 VAL B N 1
ATOM 5639 C CA . VAL B 1 338 ? 26.734 -21.578 -11.406 1 93.19 338 VAL B CA 1
ATOM 5640 C C . VAL B 1 338 ? 26.969 -22.531 -12.57 1 93.19 338 VAL B C 1
ATOM 5642 O O . VAL B 1 338 ? 26.078 -23.281 -12.969 1 93.19 338 VAL B O 1
ATOM 5645 N N . ASP B 1 339 ? 28.172 -22.531 -13.039 1 93.56 339 ASP B N 1
ATOM 5646 C CA . ASP B 1 339 ? 28.531 -23.406 -14.156 1 93.56 339 ASP B CA 1
ATOM 5647 C C . ASP B 1 339 ? 28.359 -24.875 -13.781 1 93.56 339 ASP B C 1
ATOM 5649 O O . ASP B 1 339 ? 27.859 -25.672 -14.57 1 93.56 339 ASP B O 1
ATOM 5653 N N . ALA B 1 340 ? 28.828 -25.172 -12.625 1 94.25 340 ALA B N 1
ATOM 5654 C CA . ALA B 1 340 ? 28.719 -26.547 -12.148 1 94.25 340 ALA B CA 1
ATOM 5655 C C . ALA B 1 340 ? 27.25 -26.969 -12.039 1 94.25 340 ALA B C 1
ATOM 5657 O O . ALA B 1 340 ? 26.875 -28.078 -12.43 1 94.25 340 ALA B O 1
ATOM 5658 N N . ALA B 1 341 ? 26.484 -26.141 -11.492 1 94.62 341 ALA B N 1
ATOM 5659 C CA . ALA B 1 341 ? 25.062 -26.422 -11.328 1 94.62 341 ALA B CA 1
ATOM 5660 C C . ALA B 1 341 ? 24.391 -26.641 -12.68 1 94.62 341 ALA B C 1
ATOM 5662 O O . ALA B 1 341 ? 23.578 -27.547 -12.836 1 94.62 341 ALA B O 1
ATOM 5663 N N . LEU B 1 342 ? 24.766 -25.828 -13.609 1 94.12 342 LEU B N 1
ATOM 5664 C CA . LEU B 1 342 ? 24.188 -25.922 -14.945 1 94.12 342 LEU B CA 1
ATOM 5665 C C . LEU B 1 342 ? 24.609 -27.234 -15.617 1 94.12 342 LEU B C 1
ATOM 5667 O O . LEU B 1 342 ? 23.844 -27.828 -16.359 1 94.12 342 LEU B O 1
ATOM 5671 N N . ALA B 1 343 ? 25.781 -27.609 -15.383 1 95.12 343 ALA B N 1
ATOM 5672 C CA . ALA B 1 343 ? 26.266 -28.859 -15.938 1 95.12 343 ALA B CA 1
ATOM 5673 C C . ALA B 1 343 ? 25.484 -30.047 -15.375 1 95.12 343 ALA B C 1
ATOM 5675 O O . ALA B 1 343 ? 25.109 -30.969 -16.125 1 95.12 343 ALA B O 1
ATOM 5676 N N . TYR B 1 344 ? 25.312 -30.062 -14.07 1 95.56 344 TYR B N 1
ATOM 5677 C CA . TYR B 1 344 ? 24.516 -31.125 -13.453 1 95.56 344 TYR B CA 1
ATOM 5678 C C . TYR B 1 344 ? 23.078 -31.094 -13.969 1 95.56 344 TYR B C 1
ATOM 5680 O O . TYR B 1 344 ? 22.484 -32.156 -14.195 1 95.56 344 TYR B O 1
ATOM 5688 N N . LEU B 1 345 ? 22.516 -29.906 -14.125 1 95.56 345 LEU B N 1
ATOM 5689 C CA . LEU B 1 345 ? 21.156 -29.781 -14.641 1 95.56 345 LEU B CA 1
ATOM 5690 C C . LEU B 1 345 ? 21.062 -30.375 -16.047 1 95.56 345 LEU B C 1
ATOM 5692 O O . LEU B 1 345 ? 20.094 -31.094 -16.344 1 95.56 345 LEU B O 1
ATOM 5696 N N . ALA B 1 346 ? 22 -30.172 -16.859 1 94.38 346 ALA B N 1
ATOM 5697 C CA . ALA B 1 346 ? 22.016 -30.641 -18.234 1 94.38 346 ALA B CA 1
ATOM 5698 C C . ALA B 1 346 ? 22.047 -32.188 -18.297 1 94.38 346 ALA B C 1
ATOM 5700 O O . ALA B 1 346 ? 21.5 -32.781 -19.219 1 94.38 346 ALA B O 1
ATOM 5701 N N . ARG B 1 347 ? 22.672 -32.75 -17.312 1 95.06 347 ARG B N 1
ATOM 5702 C CA . ARG B 1 347 ? 22.812 -34.188 -17.281 1 95.06 347 ARG B CA 1
ATOM 5703 C C . ARG B 1 347 ? 21.609 -34.844 -16.578 1 95.06 347 ARG B C 1
ATOM 5705 O O . ARG B 1 347 ? 21.422 -36.062 -16.672 1 95.06 347 ARG B O 1
ATOM 5712 N N . SER B 1 348 ? 20.812 -34.031 -15.953 1 96.25 348 SER B N 1
ATOM 5713 C CA . SER B 1 348 ? 19.703 -34.531 -15.156 1 96.25 348 SER B CA 1
ATOM 5714 C C . SER B 1 348 ? 18.391 -34.438 -15.93 1 96.25 348 SER B C 1
ATOM 5716 O O . SER B 1 348 ? 18.359 -33.969 -17.078 1 96.25 348 SER B O 1
ATOM 5718 N N . LYS B 1 349 ? 17.344 -35 -15.352 1 97.12 349 LYS B N 1
ATOM 5719 C CA . LYS B 1 349 ? 15.984 -34.875 -15.883 1 97.12 349 LYS B CA 1
ATOM 5720 C C . LYS B 1 349 ? 15.227 -33.719 -15.203 1 97.12 349 LYS B C 1
ATOM 5722 O O . LYS B 1 349 ? 14 -33.75 -15.109 1 97.12 349 LYS B O 1
ATOM 5727 N N . GLY B 1 350 ? 16.016 -32.812 -14.68 1 96.69 350 GLY B N 1
ATOM 5728 C CA . GLY B 1 350 ? 15.422 -31.734 -13.906 1 96.69 350 GLY B CA 1
ATOM 5729 C C . GLY B 1 350 ? 14.398 -30.938 -14.688 1 96.69 350 GLY B C 1
ATOM 5730 O O . GLY B 1 350 ? 13.312 -30.641 -14.18 1 96.69 350 GLY B O 1
ATOM 5731 N N . ILE B 1 351 ? 14.648 -30.562 -15.898 1 95.62 351 ILE B N 1
ATOM 5732 C CA . ILE B 1 351 ? 13.758 -29.781 -16.75 1 95.62 351 ILE B CA 1
ATOM 5733 C C . ILE B 1 351 ? 12.508 -30.594 -17.078 1 95.62 351 ILE B C 1
ATOM 5735 O O . ILE B 1 351 ? 11.391 -30.094 -16.953 1 95.62 351 ILE B O 1
ATOM 5739 N N . GLU B 1 352 ? 12.727 -31.828 -17.453 1 96.56 352 GLU B N 1
ATOM 5740 C CA . GLU B 1 352 ? 11.617 -32.688 -17.812 1 96.56 352 GLU B CA 1
ATOM 5741 C C . GLU B 1 352 ? 10.695 -32.938 -16.609 1 96.56 352 GLU B C 1
ATOM 5743 O O . GLU B 1 352 ? 9.469 -32.906 -16.75 1 96.56 352 GLU B O 1
ATOM 5748 N N . ARG B 1 353 ? 11.25 -33.188 -15.5 1 97.5 353 ARG B N 1
ATOM 5749 C CA . ARG B 1 353 ? 10.461 -33.438 -14.297 1 97.5 353 ARG B CA 1
ATOM 5750 C C . ARG B 1 353 ? 9.68 -32.188 -13.891 1 97.5 353 ARG B C 1
ATOM 5752 O O . ARG B 1 353 ? 8.562 -32.281 -13.383 1 97.5 353 ARG B O 1
ATOM 5759 N N . THR B 1 354 ? 10.297 -31.031 -14.047 1 97.38 354 THR B N 1
ATOM 5760 C CA . THR B 1 354 ? 9.586 -29.781 -13.773 1 97.38 354 THR B CA 1
ATOM 5761 C C . THR B 1 354 ? 8.398 -29.625 -14.719 1 97.38 354 THR B C 1
ATOM 5763 O O . THR B 1 354 ? 7.32 -29.188 -14.305 1 97.38 354 THR B O 1
ATOM 5766 N N . ARG B 1 355 ? 8.586 -29.984 -15.945 1 96.38 355 ARG B N 1
ATOM 5767 C CA . ARG B 1 355 ? 7.512 -29.922 -16.938 1 96.38 355 ARG B CA 1
ATOM 5768 C C . ARG B 1 355 ? 6.367 -30.859 -16.562 1 96.38 355 ARG B C 1
ATOM 5770 O O . ARG B 1 355 ? 5.199 -30.5 -16.719 1 96.38 355 ARG B O 1
ATOM 5777 N N . LEU B 1 356 ? 6.719 -32 -16.094 1 97.31 356 LEU B N 1
ATOM 5778 C CA . LEU B 1 356 ? 5.707 -32.969 -15.672 1 97.31 356 LEU B CA 1
ATOM 5779 C C . LEU B 1 356 ? 4.926 -32.438 -14.469 1 97.31 356 LEU B C 1
ATOM 5781 O O . LEU B 1 356 ? 3.707 -32.594 -14.398 1 97.31 356 LEU B O 1
ATOM 5785 N N . LEU B 1 357 ? 5.656 -31.812 -13.555 1 97.75 357 LEU B N 1
ATOM 5786 C CA . LEU B 1 357 ? 4.992 -31.219 -12.406 1 97.75 357 LEU B CA 1
ATOM 5787 C C . LEU B 1 357 ? 4.051 -30.109 -12.836 1 97.75 357 LEU B C 1
ATOM 5789 O O . LEU B 1 357 ? 2.945 -29.969 -12.305 1 97.75 357 LEU B O 1
ATOM 5793 N N . ALA B 1 358 ? 4.488 -29.25 -13.766 1 97.56 358 ALA B N 1
ATOM 5794 C CA . ALA B 1 358 ? 3.645 -28.188 -14.312 1 97.56 358 ALA B CA 1
ATOM 5795 C C . ALA B 1 358 ? 2.385 -28.766 -14.953 1 97.56 358 ALA B C 1
ATOM 5797 O O . ALA B 1 358 ? 1.286 -28.234 -14.758 1 97.56 358 ALA B O 1
ATOM 5798 N N . ALA B 1 359 ? 2.557 -29.875 -15.711 1 97 359 ALA B N 1
ATOM 5799 C CA . ALA B 1 359 ? 1.433 -30.531 -16.359 1 97 359 ALA B CA 1
ATOM 5800 C C . ALA B 1 359 ? 0.444 -31.078 -15.344 1 97 359 ALA B C 1
ATOM 5802 O O . ALA B 1 359 ? -0.769 -31.062 -15.562 1 97 359 ALA B O 1
ATOM 5803 N N . GLU B 1 360 ? 0.972 -31.609 -14.312 1 98.06 360 GLU B N 1
ATOM 5804 C CA . GLU B 1 360 ? 0.11 -32.094 -13.242 1 98.06 360 GLU B CA 1
ATOM 5805 C C . GLU B 1 360 ? -0.743 -30.984 -12.656 1 98.06 360 GLU B C 1
ATOM 5807 O O . GLU B 1 360 ? -1.943 -31.156 -12.438 1 98.06 360 GLU B O 1
ATOM 5812 N N . HIS B 1 361 ? -0.128 -29.875 -12.352 1 98.12 361 HIS B N 1
ATOM 5813 C CA . HIS B 1 361 ? -0.88 -28.75 -11.82 1 98.12 361 HIS B CA 1
ATOM 5814 C C . HIS B 1 361 ? -1.875 -28.219 -12.844 1 98.12 361 HIS B C 1
ATOM 5816 O O . HIS B 1 361 ? -2.975 -27.781 -12.484 1 98.12 361 HIS B O 1
ATOM 5822 N N . ALA B 1 362 ? -1.503 -28.188 -14.109 1 97.12 362 ALA B N 1
ATOM 5823 C CA . ALA B 1 362 ? -2.439 -27.797 -15.156 1 97.12 362 ALA B CA 1
ATOM 5824 C C . ALA B 1 362 ? -3.658 -28.719 -15.18 1 97.12 362 ALA B C 1
ATOM 5826 O O 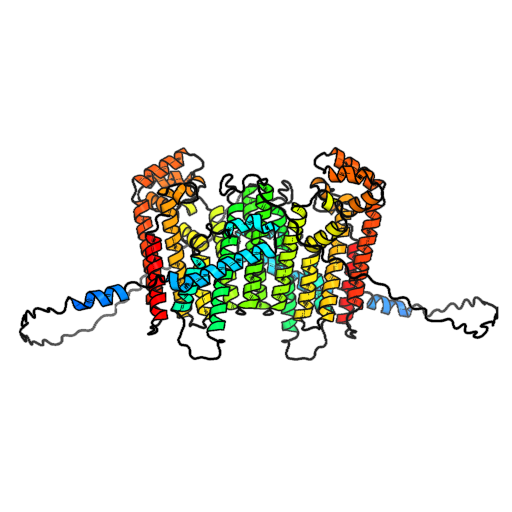. ALA B 1 362 ? -4.789 -28.25 -15.336 1 97.12 362 ALA B O 1
ATOM 5827 N N . LYS B 1 363 ? -3.42 -30 -15.055 1 97.69 363 LYS B N 1
ATOM 5828 C CA . LYS B 1 363 ? -4.508 -30.984 -15.016 1 97.69 363 LYS B CA 1
ATOM 5829 C C . LYS B 1 363 ? -5.414 -30.75 -13.812 1 97.69 363 LYS B C 1
ATOM 5831 O O . LYS B 1 363 ? -6.637 -30.797 -13.922 1 97.69 363 LYS B O 1
ATOM 5836 N N . LEU B 1 364 ? -4.816 -30.484 -12.641 1 98.25 364 LEU B N 1
ATOM 5837 C CA . LEU B 1 364 ? -5.59 -30.203 -11.438 1 98.25 364 LEU B CA 1
ATOM 5838 C C . LEU B 1 364 ? -6.445 -28.953 -11.609 1 98.25 364 LEU B C 1
ATOM 5840 O O . LEU B 1 364 ? -7.578 -28.891 -11.125 1 98.25 364 LEU B O 1
ATOM 5844 N N . ALA B 1 365 ? -5.887 -27.906 -12.258 1 98.31 365 ALA B N 1
ATOM 5845 C CA . ALA B 1 365 ? -6.664 -26.703 -12.555 1 98.31 365 ALA B CA 1
ATOM 5846 C C . ALA B 1 365 ? -7.867 -27.031 -13.43 1 98.31 365 ALA B C 1
ATOM 5848 O O . ALA B 1 365 ? -8.992 -26.609 -13.148 1 98.31 365 ALA B O 1
ATOM 5849 N N . ALA B 1 366 ? -7.66 -27.844 -14.508 1 97.31 366 ALA B N 1
ATOM 5850 C CA . ALA B 1 366 ? -8.734 -28.25 -15.406 1 97.31 366 ALA B CA 1
ATOM 5851 C C . ALA B 1 366 ? -9.781 -29.094 -14.672 1 97.31 366 ALA B C 1
ATOM 5853 O O . ALA B 1 366 ? -10.984 -28.922 -14.898 1 97.31 366 ALA B O 1
ATOM 5854 N N . ASP B 1 367 ? -9.328 -29.953 -13.797 1 98.25 367 ASP B N 1
ATOM 5855 C CA . ASP B 1 367 ? -10.227 -30.781 -13.008 1 98.25 367 ASP B CA 1
ATOM 5856 C C . ASP B 1 367 ? -11.141 -29.938 -12.125 1 98.25 367 ASP B C 1
ATOM 5858 O O . ASP B 1 367 ? -12.297 -30.297 -11.898 1 98.25 367 ASP B O 1
ATOM 5862 N N . ALA B 1 368 ? -10.57 -28.844 -11.586 1 98.31 368 ALA B N 1
ATOM 5863 C CA . ALA B 1 368 ? -11.375 -27.953 -10.75 1 98.31 368 ALA B CA 1
ATOM 5864 C C . ALA B 1 368 ? -12.531 -27.344 -11.547 1 98.31 368 ALA B C 1
ATOM 5866 O O . ALA B 1 368 ? -13.633 -27.188 -11.023 1 98.31 368 ALA B O 1
ATOM 5867 N N . ILE B 1 369 ? -12.32 -27.031 -12.789 1 97.81 369 ILE B N 1
ATOM 5868 C CA . ILE B 1 369 ? -13.359 -26.484 -13.648 1 97.81 369 ILE B CA 1
ATOM 5869 C C . ILE B 1 369 ? -14.398 -27.562 -13.953 1 97.81 369 ILE B C 1
ATOM 5871 O O . ILE B 1 369 ? -15.602 -27.297 -13.922 1 97.81 369 ILE B O 1
ATOM 5875 N N . ASP B 1 370 ? -13.953 -28.75 -14.203 1 97.25 370 ASP B N 1
ATOM 5876 C CA . ASP B 1 370 ? -14.844 -29.859 -14.523 1 97.25 370 ASP B CA 1
ATOM 5877 C C . ASP B 1 370 ? -15.727 -30.234 -13.336 1 97.25 370 ASP B C 1
ATOM 5879 O O . ASP B 1 370 ? -16.812 -30.797 -13.5 1 97.25 370 ASP B O 1
ATOM 5883 N N . ALA B 1 371 ? -15.281 -29.859 -12.133 1 97.75 371 ALA B N 1
ATOM 5884 C CA . ALA B 1 371 ? -16 -30.219 -10.906 1 97.75 371 ALA B CA 1
ATOM 5885 C C . ALA B 1 371 ? -17.078 -29.188 -10.594 1 97.75 371 ALA B C 1
ATOM 5887 O O . ALA B 1 371 ? -17.875 -29.375 -9.672 1 97.75 371 ALA B O 1
ATOM 5888 N N . LEU B 1 372 ? -17.156 -28.109 -11.375 1 96.69 372 LEU B N 1
ATOM 5889 C CA . LEU B 1 372 ? -18.188 -27.109 -11.172 1 96.69 372 LEU B CA 1
ATOM 5890 C C . LEU B 1 372 ? -19.578 -27.688 -11.445 1 96.69 372 LEU B C 1
ATOM 5892 O O . LEU B 1 372 ? -19.703 -28.641 -12.219 1 96.69 372 LEU B O 1
ATOM 5896 N N . PRO B 1 373 ? -20.578 -27.109 -10.82 1 94.75 373 PRO B N 1
ATOM 5897 C CA . PRO B 1 373 ? -21.922 -27.609 -11.055 1 94.75 373 PRO B CA 1
ATOM 5898 C C . PRO B 1 373 ? -22.312 -27.609 -12.531 1 94.75 373 PRO B C 1
ATOM 5900 O O . PRO B 1 373 ? -21.938 -26.688 -13.273 1 94.75 373 PRO B O 1
ATOM 5903 N N . GLU B 1 374 ? -23.078 -28.547 -12.875 1 91.81 374 GLU B N 1
ATOM 5904 C CA . GLU B 1 374 ? -23.469 -28.688 -14.273 1 91.81 374 GLU B CA 1
ATOM 5905 C C . GLU B 1 374 ? -24.297 -27.5 -14.75 1 91.81 374 GLU B C 1
ATOM 5907 O O . GLU B 1 374 ? -25.078 -26.938 -13.977 1 91.81 374 GLU B O 1
ATOM 5912 N N . SER B 1 375 ? -23.953 -27.125 -15.938 1 90.75 375 SER B N 1
ATOM 5913 C CA . SER B 1 375 ? -24.703 -26.062 -16.578 1 90.75 375 SER B CA 1
ATOM 5914 C C . SER B 1 375 ? -25.016 -26.406 -18.031 1 90.75 375 SER B C 1
ATOM 5916 O O . SER B 1 375 ? -24.219 -27.078 -18.703 1 90.75 375 SER B O 1
ATOM 5918 N N . LYS B 1 376 ? -26.203 -25.953 -18.562 1 89 376 LYS B N 1
ATOM 5919 C CA . LYS B 1 376 ? -26.609 -26.172 -19.953 1 89 376 LYS B CA 1
ATOM 5920 C C . LYS B 1 376 ? -26.438 -24.906 -20.781 1 89 376 LYS B C 1
ATOM 5922 O O . LYS B 1 376 ? -26.688 -24.906 -21.984 1 89 376 LYS B O 1
ATOM 5927 N N . ASP B 1 377 ? -26.016 -23.922 -20.094 1 88.12 377 ASP B N 1
ATOM 5928 C CA . ASP B 1 377 ? -25.844 -22.656 -20.781 1 88.12 377 ASP B CA 1
ATOM 5929 C C . ASP B 1 377 ? -24.609 -22.672 -21.672 1 88.12 377 ASP B C 1
ATOM 5931 O O . ASP B 1 377 ? -23.5 -22.938 -21.203 1 88.12 377 ASP B O 1
ATOM 5935 N N . GLY B 1 378 ? -24.734 -22.438 -22.984 1 85.31 378 GLY B N 1
ATOM 5936 C CA . GLY B 1 378 ? -23.656 -22.484 -23.953 1 85.31 378 GLY B CA 1
ATOM 5937 C C . GLY B 1 378 ? -22.516 -21.531 -23.609 1 85.31 378 GLY B C 1
ATOM 5938 O O . GLY B 1 378 ? -21.344 -21.891 -23.766 1 85.31 378 GLY B O 1
ATOM 5939 N N . SER B 1 379 ? -22.875 -20.375 -23.172 1 83.81 379 SER B N 1
ATOM 5940 C CA . SER B 1 379 ? -21.859 -19.375 -22.844 1 83.81 379 SER B CA 1
ATOM 5941 C C . SER B 1 379 ? -21.016 -19.828 -21.672 1 83.81 379 SER B C 1
ATOM 5943 O O . SER B 1 379 ? -19.797 -19.594 -21.641 1 83.81 379 SER B O 1
ATOM 5945 N N . VAL B 1 380 ? -21.641 -20.516 -20.703 1 90.62 380 VAL B N 1
ATOM 5946 C CA . VAL B 1 380 ? -20.938 -21.047 -19.547 1 90.62 380 VAL B CA 1
ATOM 5947 C C . VAL B 1 380 ? -19.984 -22.156 -19.984 1 90.62 380 VAL B C 1
ATOM 5949 O O . VAL B 1 380 ? -18.812 -22.172 -19.578 1 90.62 380 VAL B O 1
ATOM 5952 N N . LEU B 1 381 ? -20.438 -22.984 -20.859 1 91.06 381 LEU B N 1
ATOM 5953 C CA . LEU B 1 381 ? -19.641 -24.109 -21.312 1 91.06 381 LEU B CA 1
ATOM 5954 C C . LEU B 1 381 ? -18.453 -23.641 -22.141 1 91.06 381 LEU B C 1
ATOM 5956 O O . LEU B 1 381 ? -17.359 -24.188 -22.031 1 91.06 381 LEU B O 1
ATOM 5960 N N . ILE B 1 382 ? -18.703 -22.672 -22.906 1 90.19 382 ILE B N 1
ATOM 5961 C CA . ILE B 1 382 ? -17.625 -22.125 -23.719 1 90.19 382 ILE B CA 1
ATOM 5962 C C . ILE B 1 382 ? -16.562 -21.5 -22.812 1 90.19 382 ILE B C 1
ATOM 5964 O O . ILE B 1 382 ? -15.367 -21.688 -23.031 1 90.19 382 ILE B O 1
ATOM 5968 N N . SER B 1 383 ? -16.969 -20.797 -21.812 1 92.31 383 SER B N 1
ATOM 5969 C CA . SER B 1 383 ? -16.047 -20.172 -20.875 1 92.31 383 SER B CA 1
ATOM 5970 C C . SER B 1 383 ? -15.266 -21.219 -20.094 1 92.31 383 SER B C 1
ATOM 5972 O O . SER B 1 383 ? -14.07 -21.047 -19.844 1 92.31 383 SER B O 1
ATOM 5974 N N . ARG B 1 384 ? -15.906 -22.266 -19.719 1 94.5 384 ARG B N 1
ATOM 5975 C CA . ARG B 1 384 ? -15.234 -23.344 -19 1 94.5 384 ARG B CA 1
ATOM 5976 C C . ARG B 1 384 ? -14.188 -24.031 -19.875 1 94.5 384 ARG B C 1
ATOM 5978 O O . ARG B 1 384 ? -13.078 -24.297 -19.422 1 94.5 384 ARG B O 1
ATOM 5985 N N . GLN B 1 385 ? -14.562 -24.234 -21.094 1 94.06 385 GLN B N 1
ATOM 5986 C CA . GLN B 1 385 ? -13.586 -24.812 -22.016 1 94.06 385 GLN B CA 1
ATOM 5987 C C . GLN B 1 385 ? -12.406 -23.875 -22.234 1 94.06 385 GLN B C 1
ATOM 5989 O O . GLN B 1 385 ? -11.258 -24.312 -22.297 1 94.06 385 GLN B O 1
ATOM 5994 N N . ALA B 1 386 ? -12.672 -22.625 -22.344 1 91.62 386 ALA B N 1
ATOM 5995 C CA . ALA B 1 386 ? -11.617 -21.625 -22.516 1 91.62 386 ALA B CA 1
ATOM 5996 C C . ALA B 1 386 ? -10.648 -21.641 -21.328 1 91.62 386 ALA B C 1
ATOM 5998 O O . ALA B 1 386 ? -9.438 -21.531 -21.516 1 91.62 386 ALA B O 1
ATOM 5999 N N . LEU B 1 387 ? -11.172 -21.75 -20.125 1 95.06 387 LEU B N 1
ATOM 6000 C CA . LEU B 1 387 ? -10.344 -21.828 -18.938 1 95.06 387 LEU B CA 1
ATOM 6001 C C . LEU B 1 387 ? -9.445 -23.062 -18.969 1 95.06 387 LEU B C 1
ATOM 6003 O O . LEU B 1 387 ? -8.266 -23 -18.625 1 95.06 387 LEU B O 1
ATOM 6007 N N . LYS B 1 388 ? -10 -24.188 -19.375 1 95.5 388 LYS B N 1
ATOM 6008 C CA . LYS B 1 388 ? -9.219 -25.406 -19.5 1 95.5 388 LYS B CA 1
ATOM 6009 C C . LYS B 1 388 ? -8.148 -25.266 -20.578 1 95.5 388 LYS B C 1
ATOM 6011 O O . LYS B 1 388 ? -7.008 -25.688 -20.391 1 95.5 388 LYS B O 1
ATOM 6016 N N . ASP B 1 389 ? -8.516 -24.656 -21.672 1 91.81 389 ASP B N 1
ATOM 6017 C CA . ASP B 1 389 ? -7.57 -24.438 -22.766 1 91.81 389 ASP B CA 1
ATOM 6018 C C . ASP B 1 389 ? -6.41 -23.547 -22.328 1 91.81 389 ASP B C 1
ATOM 6020 O O . ASP B 1 389 ? -5.281 -23.719 -22.797 1 91.81 389 ASP B O 1
ATOM 6024 N N . LEU B 1 390 ? -6.691 -22.641 -21.5 1 90.06 390 LEU B N 1
ATOM 6025 C CA . LEU B 1 390 ? -5.652 -21.734 -21.016 1 90.06 390 LEU B CA 1
ATOM 6026 C C . LEU B 1 390 ? -4.594 -22.516 -20.234 1 90.06 390 LEU B C 1
ATOM 6028 O O . LEU B 1 390 ? -3.408 -22.188 -20.297 1 90.06 390 LEU B O 1
ATOM 6032 N N . THR B 1 391 ? -5.043 -23.453 -19.438 1 91.62 391 THR B N 1
ATOM 6033 C CA . THR B 1 391 ? -4.094 -24.266 -18.703 1 91.62 391 THR B CA 1
ATOM 6034 C C . THR B 1 391 ? -3.166 -25.031 -19.656 1 91.62 391 THR B C 1
ATOM 6036 O O . THR B 1 391 ? -1.964 -25.125 -19.391 1 91.62 391 THR B O 1
ATOM 6039 N N . GLU B 1 392 ? -3.676 -25.469 -20.734 1 89.56 392 GLU B N 1
ATOM 6040 C CA . GLU B 1 392 ? -2.893 -26.188 -21.734 1 89.56 392 GLU B CA 1
ATOM 6041 C C . GLU B 1 392 ? -1.939 -25.266 -22.469 1 89.56 392 GLU B C 1
ATOM 6043 O O . GLU B 1 392 ? -0.793 -25.625 -22.75 1 89.56 392 GLU B O 1
ATOM 6048 N N . LYS B 1 393 ? -2.436 -24.156 -22.797 1 86 393 LYS B N 1
ATOM 6049 C CA . LYS B 1 393 ? -1.612 -23.172 -23.5 1 86 393 LYS B CA 1
ATOM 6050 C C . LYS B 1 393 ? -0.427 -22.734 -22.641 1 86 393 LYS B C 1
ATOM 6052 O O . LYS B 1 393 ? 0.669 -22.516 -23.156 1 86 393 LYS B O 1
ATOM 6057 N N . LEU B 1 394 ? -0.65 -22.625 -21.422 1 83.12 394 LEU B N 1
ATOM 6058 C CA . LEU B 1 394 ? 0.379 -22.172 -20.484 1 83.12 394 LEU B CA 1
ATOM 6059 C C . LEU B 1 394 ? 1.535 -23.172 -20.438 1 83.12 394 LEU B C 1
ATOM 6061 O O . LEU B 1 394 ? 2.699 -22.781 -20.375 1 83.12 394 LEU B O 1
ATOM 6065 N N . ILE B 1 395 ? 1.167 -24.438 -20.453 1 84 395 ILE B N 1
ATOM 6066 C CA . ILE B 1 395 ? 2.201 -25.469 -20.328 1 84 395 ILE B CA 1
ATOM 6067 C C . ILE B 1 395 ? 3.02 -25.547 -21.609 1 84 395 ILE B C 1
ATOM 6069 O O . ILE B 1 395 ? 4.16 -26.016 -21.594 1 84 395 ILE B O 1
ATOM 6073 N N . LYS B 1 396 ? 2.449 -25.031 -22.688 1 81 396 LYS B N 1
ATOM 6074 C CA . LYS B 1 396 ? 3.133 -25.125 -23.969 1 81 396 LYS B CA 1
ATOM 6075 C C . LYS B 1 396 ? 3.836 -23.812 -24.297 1 81 396 LYS B C 1
ATOM 6077 O O . LYS B 1 396 ? 4.395 -23.656 -25.391 1 81 396 LYS B O 1
ATOM 6082 N N . ARG B 1 397 ? 3.824 -22.938 -23.359 1 75.44 397 ARG B N 1
ATOM 6083 C CA . ARG B 1 397 ? 4.379 -21.609 -23.594 1 75.44 397 ARG B CA 1
ATOM 6084 C C . ARG B 1 397 ? 5.891 -21.672 -23.781 1 75.44 397 ARG B C 1
ATOM 6086 O O . ARG B 1 397 ? 6.57 -22.453 -23.109 1 75.44 397 ARG B O 1
ATOM 6093 N N . THR B 1 398 ? 6.312 -20.938 -24.812 1 65.12 398 THR B N 1
ATOM 6094 C CA . THR B 1 398 ? 7.746 -20.891 -25.078 1 65.12 398 THR B CA 1
ATOM 6095 C C . THR B 1 398 ? 8.312 -19.516 -24.719 1 65.12 398 THR B C 1
ATOM 6097 O O . THR B 1 398 ? 9.508 -19.266 -24.906 1 65.12 398 THR B O 1
ATOM 6100 N N . LYS B 1 399 ? 7.387 -18.5 -24.406 1 65.94 399 LYS B N 1
ATOM 6101 C CA . LYS B 1 399 ? 7.816 -17.172 -23.969 1 65.94 399 LYS B CA 1
ATOM 6102 C C . LYS B 1 399 ? 6.965 -16.656 -22.812 1 65.94 399 LYS B C 1
ATOM 6104 O O . LYS B 1 399 ? 5.82 -17.094 -22.641 1 65.94 399 LYS B O 1
#

Secondary structure (DSSP, 8-state):
-----------------------------------------------GGGTHHHHHHHHSS---HHHHHHHHHHHHHHHHHHHHHHH-HHHHHHHHHHHSTTT----HHHHHHHHHHHHS------TTS--HHHHHHHHHHHHHHHHHHHHHHHHHHHHHS--TTSSSTTSS-HHHHHHHHHHHHHHHHHHHHHHIIIII--HHHHHHHHHHHHHHHHHHHHHHT--HHHHT-HHHHHHHHIIIIIHHHHHHHHHHHHHTT--HHHHHHHHHHHHHHHHHHHHHHHHHHHHS-HHHHSS-TTHHHHTT---HHHHHHHHH-THHHHHHHH-SSSHHHHHHHHHHHHHSSHHHHHHHHHHHHHHHHHHHHHTSPP---HHHHHHHHHHHHHHHHHHT---/-----------------------------------------------TTSTHHHHHHHHSS---HHHHHHHHHHHHHHHHHHHHHHH-HHHHHHHHHHHSTT-----HHHHHHHHHHHHS------TTS--HHHHHHHHHHHHHHHHHHHHHHHHHHHHHS--TTSSS--SS-HHHHHHHHHHHHHHHHHHHHHHIIIII--HHHHHHHHHHHHHHHHHHHHHHT--HHHHT-HHHHHHHHIIIIIHHHHHHHHHHHHHTT--HHHHHHHHHHHHHHHHHHHHHHHHHHHHS-HHHHSS-TTHHHHTT---HHHHHHHHH-THHHHHHHH-SSSHHHHHHHHHHHHHSSHHHHHHHHHHHHHHHHHHHHHTSPP---HHHHHHHHHHHHHHHHHHT---

Nearest PDB structures (foldseek):
  3aq0-assembly3_E  TM=9.144E-01  e=6.526E-26  Arabidopsis thaliana
  3aq0-assembly4_H  TM=9.160E-01  e=8.174E-25  Arabidopsis thaliana
  3apz-assembly2_B-3  TM=9.107E-01  e=5.598E-23  Arabidopsis thaliana
  3apz-assembly1_A-2  TM=9.235E-01  e=1.577E-22  Arabidopsis thaliana
  3aq0-assembly4_G  TM=8.502E-01  e=1.393E-22  Arabidopsis thaliana

pLDDT: mean 73.2, std 27.19, range [14.35, 98.75]

Solvent-accessible surface area (backbone atoms only — not comparable to full-atom values): 43812 Å² total; per-residue (Å²): 139,86,82,91,80,85,78,87,79,92,73,72,96,70,86,77,90,76,86,77,86,85,80,86,77,86,80,84,84,86,80,69,86,75,87,80,87,81,83,76,74,82,70,80,75,77,74,75,68,66,73,62,52,61,62,48,54,66,60,57,61,56,68,52,51,60,62,76,44,42,64,58,47,50,50,45,50,50,51,54,40,50,51,41,47,68,72,37,56,76,36,26,69,70,50,34,56,66,52,27,90,76,55,47,55,84,56,55,65,38,50,53,41,55,33,50,45,41,42,62,58,63,87,60,81,61,75,82,58,59,58,75,66,51,52,50,50,40,51,52,49,51,28,44,32,52,48,33,46,50,51,24,52,51,39,46,45,52,53,51,56,65,64,78,71,66,89,74,70,62,79,50,53,73,62,59,44,36,38,48,30,50,43,43,24,52,42,38,44,38,48,26,52,33,48,44,45,62,65,58,66,44,50,67,44,44,43,34,52,31,47,20,53,44,31,33,42,48,15,51,48,50,64,74,64,56,43,58,70,50,57,72,30,67,68,52,47,52,52,32,43,32,21,57,55,4,31,49,50,8,33,50,32,21,30,45,28,52,75,68,66,51,54,70,66,54,19,48,32,34,22,45,22,24,34,23,41,25,40,20,49,51,42,46,52,55,48,39,32,73,71,36,49,42,82,53,62,79,39,64,49,46,49,49,48,66,70,55,46,71,50,63,36,55,53,50,16,28,74,77,36,62,71,47,48,59,43,58,54,72,40,34,86,47,63,66,42,47,53,50,50,50,52,49,34,71,76,36,62,6,58,61,51,35,51,51,52,20,48,51,26,24,50,52,16,35,49,28,59,69,68,45,79,88,74,87,49,64,68,26,52,47,24,45,49,36,56,39,48,48,36,54,50,53,73,66,52,82,99,144,82,90,82,88,82,82,87,87,84,77,73,95,73,82,68,87,72,84,70,88,75,79,88,81,87,79,81,88,80,86,77,87,75,83,74,84,78,80,78,73,80,76,76,81,78,75,78,66,69,77,61,52,65,64,47,53,66,60,57,60,56,68,53,50,59,63,76,43,43,64,58,49,50,49,44,49,51,50,54,39,50,50,42,46,69,72,37,57,76,38,26,69,70,52,35,56,66,51,28,88,76,54,46,56,85,55,55,64,41,51,52,41,54,34,50,45,42,41,63,57,64,88,62,81,62,76,82,58,59,57,74,68,51,52,51,50,38,51,52,49,49,29,43,32,51,48,33,46,51,52,22,54,52,39,48,44,53,54,52,53,68,63,78,72,67,88,76,74,60,81,56,52,73,63,59,45,37,38,48,30,51,42,43,24,52,44,38,42,38,49,26,50,33,49,44,44,62,66,58,66,45,51,66,43,44,44,34,54,31,47,19,53,44,30,33,43,48,16,52,47,49,63,74,65,55,44,59,71,50,57,70,30,67,67,53,45,51,53,33,42,30,22,56,54,4,30,50,50,9,34,50,31,20,31,45,30,53,74,70,66,50,55,69,65,54,21,48,31,35,23,44,23,22,34,25,40,25,41,21,48,51,44,46,50,56,48,41,34,72,71,36,50,43,82,54,62,78,39,65,49,46,48,48,47,66,71,56,47,70,49,62,36,54,53,48,16,28,74,76,35,62,71,48,46,60,44,58,54,73,40,35,87,47,63,66,43,48,54,51,49,50,52,49,33,71,76,37,61,6,58,60,52,35,50,52,52,22,49,50,26,23,49,52,16,36,48,28,60,69,67,46,80,87,75,86,49,64,66,27,51,48,25,45,50,35,56,39,49,47,37,55,50,53,73,66,52,83,100

InterPro domains:
  IPR000092 Polyprenyl synthetase-like [PF00348] (102-344)
  IPR000092 Polyprenyl synthetase-like [cd00685] (86-397)
  IPR008949 Isoprenoid synthase domain superfamily [G3DSA:1.10.600.10] (57-399)
  IPR008949 Isoprenoid synthase domain superfamily [SSF48576] (60-398)
  IPR033749 Polyprenyl synthetase, conserved site [PS00444] (277-289)
  IPR033749 Polyprenyl synthetase, conserved site [PS00723] (154-168)

Radius of gyration: 34.66 Å; Cα contacts (8 Å, |Δi|>4): 965; chains: 2; bounding box: 66×138×100 Å

Foldseek 3Di:
DDDDDDDDDPDDPDDDDDDDDDDDDDDDDDPDDDDDDDPPPPPPPPPPPPPVVVVVVVVPVLCLLCNVCVVLLVVLLVVLLVVQCPPPVVLCVVLVCCSPDPVVPVLVLLSLQLLLLLLQQDPPPDPPLPDPVLLSVLSSLLSSLLVLLVSLLVLLVCLVVLPQDADPPNPPPNVNSSVSSNVSSVVSNVVSLVSCCPRLVDPLLSVLQVVLSVLLVVLVVCQVPPALVLLLDPVSQLSSQQSNWQSSSLSSQLSSCVSSVHDPLLSNLSSLLSRLLRSLLVLLLVLCLAVPPCVQNSHHRPVQLQVLHRHQLLSQLCVVPVVLSVLSSVTPPDVVSVVVSSVSSVVGCSSVVSLVSSVVSLVSSLVSLVPRDDDPDPSSVSSSVSSSVVSVCSSVDND/DDDDDDDDDDDDDDDDPDDDDDDDDDDDDDDDDDDDDDPPPPPPPPPVPDPVPVVVVVVPVQCLLCNVCVVLLVVLLVVLLVVQCPPPVVLCVVLVCCSPDPVVPVLVLLSLQLLLLLLQQDPPPDPPLPDPVLLSVLSSLLSSLLVLLVSLLVLLVVLVVLPQDADPPHPPPNVVSSVSSNVSSVVSNVVSLVSCCPRLVDPLLSVLQVVLSVLLVVLVVCQVPPALVLLLDPVSQLSSQQSNWQSSSLSSQLSSCVSSVHDPLLSNLSSLLSSLLRSLLVLLLVLCLAVPPCVQNSHHRPVQLQVLHRHQLLSQLCVVPVVLSVLSSVTPPDVVSVVVSSVSSVVGCSSVVSLVSSVVSLVSSLVSLVPRDDDPDPSSVSSSVSSSVVSVCSSVDND